Protein 4TPH (pdb70)

CATH classification: 1.20.1250.20

InterPro domains:
  IPR000109 Proton-dependent oligopeptide transporter family [PF00854] (80-451)
  IPR005279 Dipeptide/tripeptide permease [TIGR00924] (11-489)
  IPR005279 Dipeptide/tripeptide permease [cd17346] (11-486)
  IPR036259 MFS transporter superfamily [G3DSA:1.20.1250.20] (1-492)
  IPR036259 MFS transporter superfamily [SSF103473] (13-493)
  IPR050171 Major Facilitator Superfamily (MFS) Transporters [PTHR23517] (12-497)

Organism: Shewanella oneidensis (strain ATCC 700550 / JCM 31522 / CIP 106686 / LMG 19005 / NCIMB 14063 / MR-1) (NCBI:txid211586)

Secondary structure (DSSP, 8-state):
--HHHHHHHHHHHHHHHHHHHHHHHHHHHHHHHHTS---HHHHHHHHHHHHHHHHHTHHHHHHHHHHTS-HHHHHHHHHHHHHHHHHHHHS----HHHHHHHHHHHHHHHHHHHHHHHHHHHHHT--THHHHHHHHHHHHHHHHHHHHHHHHHHHHHHHHHTTSTTTHHHHHHHHHHHHHHHHHHHHHHIIIII-S--STTSS---HHHHHHHHHHHHHHHHHHHHHHHSHHHHHHHHHHHHHHHHHHHHH--HHHHHHHHHHHHHHHHHHHHHHHTTTHHHHHHHHHS--B--SSSS---B--GGGGGGHHHHHHHHHHHHHH---HHHHHHHHHHHHHHHHHHTSSSSS-SSS--SHHHHHHHHHHHHHHHHT----GGGTT--HHHHHHHHHHHHHHHHHHHHHT---TT---HHHHHHHHHHHHHHHHHHHHHHHHHHHHHHHHHHHH-/--HHHHHHHHHHHHHHHHHHHHHHHHHHHHHHHHTS---HHHHHHHHHHHHHHHHHTHHHHHHHHHHTS-HHHHHHHHHHHHHHHHHHHTS----HHHHHHHHHHHHHHHHHHHHHHHHHHHHHT--THHHHHHHHHHHHHHHHHHHHHHHHHHHHHHHHHSSSTTTHHHHHHHHHHHHHHHHHHHHHHIIIII-S--STTSS---HHHHHHHHHHHHHHHHHHHHHHH-HHHHHHHHHHHHHHHHHHHHH--HHHHHHHHHHHHHHHHHHHHHHHTTTHHHHHHHHHS--B--STT----B--GGGGGGHHHHHHHHHHHHHT---HHHHHHHHHHHHHHHHHHTTSSSS-SSS--SHHHHHHHHHHHHHHHHT----GGGTT--HHHHHHHHHHHHHHHHHHHHHT---TT---HHHHHHHHHHHHHHHHHHHHHHHHHHHHTHHHHHHH-

Radius of gyration: 33.27 Å; Cα contacts (8 Å, |Δi|>4): 1526; chains: 2; bounding box: 69×108×65 Å

Sequence (906 aa):
VSKTHSFMTVSLIELWERFGYYGMQALIVYFMVQRLGFDDSRANLVWSACAALIYVSPAIGGWVGDKILGTKRTMLLGAGILSVGYALMTVPTENTWFMFSALGVIVVGNGLFKPNAGNLVRKIYESKIDSAFTIYYMAVNVGSTFSMLLTPWIKDYVNAQYGNEFGWHAAFAVCCVGILVGLGNYALMHKSLANYGSEPDTRPVNKKSLAIVLALAALSVVASAIILEYEDVARVFVYAAGVAVLGIFFHLERAGLIAALILTVQTVFFFIFYQQMSTSLALFALRNVDWDFQVFGTHLWTWSPAQFQALNPIWIMVLSPVLAWIAAKFALGFAVVAIGFFIYGFAGQFAVNGKTSSWVMIWGYASYSLGELLVSGLGLAMIARMMGAYFVASGISQYLGGVVANFASVPQDLVDPLQTLPVYTNLFNKLGVAAVVCTIIALAVLPLMRRLTVSKTHSFMTVSLIELWERFGYYGMQALIVYFMVQRLGFDDSRANLVWSACAALIYVSPAIGGWVGDKILGTKRTMLLGAGILSVGYALMTVPTENTWFMFSALGVIVVGNGLFKPNAGNLVRKIYESKIDSAFTIYYMAVNVGSTFSMLLTPWIKDYVNAQYGNEFGWHAAFAVCCVGILVGLGNYALMHKSLANYGSEPDTRPVNKKSLAIVLALAALSVVASAIILEYEDVARVFVYAAGVAVLGIFFHLERAGLIAALILTVQTVFFFIFYQQMSTSLALFALRNVDWDFQVFGTHLWTWSPAQFQALNPIWIMVLSPVLAWIAAKFALGFAVVAIGFFIYGFAGQFAVNGKTSSWVMIWGYASYSLGELLVSGLGLAMIARMMGAYFVASGISQYLGGVVANFASVPQDLVDPLQTLPVYTNLFNKLGVAAVVCTIIALAVLPLMRRLT

Solvent-accessible surface area: 37429 Å² total

Structure (mmCIF, N/CA/C/O backbone):
data_4TPH
#
_entry.id   4TPH
#
_cell.length_a   80.650
_cell.length_b   107.680
_cell.length_c   204.210
_cell.angle_alpha   90.00
_cell.angle_beta   90.00
_cell.angle_gamma   90.00
#
_symmetry.space_group_name_H-M   'P 21 21 21'
#
loop_
_entity.id
_entity.type
_entity.pdbx_description
1 polymer 'Proton:oligopeptide symporter POT family'
2 non-polymer 'ZINC ION'
3 non-polymer DODECYL-BETA-D-MALTOSIDE
4 non-polymer ALANINE
5 non-polymer '3,5 DIBROMOTYROSINE'
#
loop_
_atom_site.group_PDB
_atom_site.id
_atom_site.type_symbol
_atom_site.label_atom_id
_atom_site.label_alt_id
_atom_site.label_comp_id
_atom_site.label_asym_id
_atom_site.label_entity_id
_atom_site.label_seq_id
_atom_site.pdbx_PDB_ins_code
_atom_site.Cartn_x
_atom_site.Cartn_y
_atom_site.Cartn_z
_atom_site.occupancy
_atom_site.B_iso_or_equiv
_atom_site.auth_seq_id
_atom_site.auth_comp_id
_atom_site.auth_asym_id
_atom_site.auth_atom_id
_atom_site.pdbx_PDB_model_num
ATOM 1 N N . VAL A 1 8 ? 2.350 -5.516 12.107 1.00 156.23 8 VAL A N 1
ATOM 2 C CA . VAL A 1 8 ? 3.421 -6.307 12.708 1.00 156.89 8 VAL A CA 1
ATOM 3 C C . VAL A 1 8 ? 3.390 -7.777 12.244 1.00 151.89 8 VAL A C 1
ATOM 4 O O . VAL A 1 8 ? 4.331 -8.256 11.606 1.00 156.63 8 VAL A O 1
ATOM 8 N N . SER A 1 9 ? 2.321 -8.484 12.609 1.00 144.81 9 SER A N 1
ATOM 9 C CA . SER A 1 9 ? 1.965 -9.791 12.059 1.00 141.01 9 SER A CA 1
ATOM 10 C C . SER A 1 9 ? 0.483 -9.974 12.307 1.00 141.44 9 SER A C 1
ATOM 11 O O . SER A 1 9 ? -0.105 -9.248 13.111 1.00 139.39 9 SER A O 1
ATOM 14 N N . LYS A 1 10 ? -0.118 -10.977 11.680 1.00 139.73 10 LYS A N 1
ATOM 15 C CA . LYS A 1 10 ? -1.527 -11.198 11.938 1.00 129.01 10 LYS A CA 1
ATOM 16 C C . LYS A 1 10 ? -1.625 -11.992 13.205 1.00 148.18 10 LYS A C 1
ATOM 17 O O . LYS A 1 10 ? -2.601 -11.883 13.936 1.00 152.79 10 LYS A O 1
ATOM 23 N N . THR A 1 11 ? -0.594 -12.756 13.523 1.00 146.07 11 THR A N 1
ATOM 24 C CA . THR A 1 11 ? -0.659 -13.454 14.794 1.00 139.08 11 THR A CA 1
ATOM 25 C C . THR A 1 11 ? -0.580 -12.433 15.942 1.00 136.16 11 THR A C 1
ATOM 26 O O . THR A 1 11 ? -1.181 -12.673 17.003 1.00 120.84 11 THR A O 1
ATOM 30 N N . HIS A 1 12 ? 0.109 -11.292 15.801 1.00 127.31 12 HIS A N 1
ATOM 31 C CA . HIS A 1 12 ? 0.106 -10.434 17.001 1.00 125.48 12 HIS A CA 1
ATOM 32 C C . HIS A 1 12 ? -1.215 -9.707 17.083 1.00 145.88 12 HIS A C 1
ATOM 33 O O . HIS A 1 12 ? -1.601 -9.354 18.174 1.00 142.99 12 HIS A O 1
ATOM 40 N N . SER A 1 13 ? -1.890 -9.455 15.963 1.00 120.74 13 SER A N 1
ATOM 41 C CA . SER A 1 13 ? -3.122 -8.723 16.119 1.00 116.79 13 SER A CA 1
ATOM 42 C C . SER A 1 13 ? -4.271 -9.614 16.531 1.00 122.58 13 SER A C 1
ATOM 43 O O . SER A 1 13 ? -5.132 -9.189 17.318 1.00 120.74 13 SER A O 1
ATOM 46 N N . PHE A 1 14 ? -4.218 -10.882 16.145 1.00 112.93 14 PHE A N 1
ATOM 47 C CA . PHE A 1 14 ? -5.035 -11.885 16.811 1.00 109.28 14 PHE A CA 1
ATOM 48 C C . PHE A 1 14 ? -4.674 -11.972 18.281 1.00 119.62 14 PHE A C 1
ATOM 49 O O . PHE A 1 14 ? -5.527 -12.231 19.145 1.00 104.29 14 PHE A O 1
ATOM 57 N N . MET A 1 15 ? -3.400 -11.746 18.568 1.00 124.14 15 MET A N 1
ATOM 58 C CA . MET A 1 15 ? -2.964 -11.773 19.947 1.00 125.90 15 MET A CA 1
ATOM 59 C C . MET A 1 15 ? -3.601 -10.623 20.730 1.00 108.11 15 MET A C 1
ATOM 60 O O . MET A 1 15 ? -4.211 -10.869 21.760 1.00 105.18 15 MET A O 1
ATOM 65 N N . THR A 1 16 ? -3.489 -9.385 20.262 1.00 109.34 16 THR A N 1
ATOM 66 C CA . THR A 1 16 ? -4.056 -8.283 21.028 1.00 106.97 16 THR A CA 1
ATOM 67 C C . THR A 1 16 ? -5.568 -8.393 21.159 1.00 107.00 16 THR A C 1
ATOM 68 O O . THR A 1 16 ? -6.101 -8.210 22.263 1.00 99.63 16 THR A O 1
ATOM 72 N N . VAL A 1 17 ? -6.257 -8.760 20.078 1.00 106.48 17 VAL A N 1
ATOM 73 C CA . VAL A 1 17 ? -7.711 -8.823 20.181 1.00 97.67 17 VAL A CA 1
ATOM 74 C C . VAL A 1 17 ? -8.100 -9.949 21.147 1.00 104.28 17 VAL A C 1
ATOM 75 O O . VAL A 1 17 ? -9.070 -9.801 21.891 1.00 100.83 17 VAL A O 1
ATOM 79 N N . SER A 1 18 ? -7.319 -11.035 21.183 1.00 107.10 18 SER A N 1
ATOM 80 C CA . SER A 1 18 ? -7.565 -12.128 22.134 1.00 107.73 18 SER A CA 1
ATOM 81 C C . SER A 1 18 ? -7.219 -11.755 23.576 1.00 110.85 18 SER A C 1
ATOM 82 O O . SER A 1 18 ? -7.812 -12.281 24.505 1.00 110.87 18 SER A O 1
ATOM 85 N N . LEU A 1 19 ? -6.266 -10.849 23.760 1.00 96.86 19 LEU A N 1
ATOM 86 C CA . LEU A 1 19 ? -5.830 -10.438 25.092 1.00 96.90 19 LEU A CA 1
ATOM 87 C C . LEU A 1 19 ? -6.859 -9.523 25.751 1.00 100.88 19 LEU A C 1
ATOM 88 O O . LEU A 1 19 ? -7.276 -9.730 26.915 1.00 98.62 19 LEU A O 1
ATOM 93 N N . ILE A 1 20 ? -7.242 -8.495 24.993 1.00 101.34 20 ILE A N 1
ATOM 94 C CA . ILE A 1 20 ? -8.259 -7.532 25.412 1.00 100.75 20 ILE A CA 1
ATOM 95 C C . ILE A 1 20 ? -9.616 -8.251 25.577 1.00 96.52 20 ILE A C 1
ATOM 96 O O . ILE A 1 20 ? -10.428 -7.926 26.471 1.00 91.12 20 ILE A O 1
ATOM 101 N N . GLU A 1 21 ? -9.838 -9.242 24.718 1.00 87.12 21 GLU A N 1
ATOM 102 C CA . GLU A 1 21 ? -10.945 -10.179 24.880 1.00 98.93 21 GLU A CA 1
ATOM 103 C C . GLU A 1 21 ? -10.923 -10.908 26.248 1.00 100.29 21 GLU A C 1
ATOM 104 O O . GLU A 1 21 ? -11.863 -10.796 27.062 1.00 103.17 21 GLU A O 1
ATOM 110 N N . LEU A 1 22 ? -9.828 -11.631 26.485 1.00 85.04 22 LEU A N 1
ATOM 111 C CA . LEU A 1 22 ? -9.617 -12.420 27.696 1.00 84.54 22 LEU A CA 1
ATOM 112 C C . LEU A 1 22 ? -9.924 -11.610 28.949 1.00 88.79 22 LEU A C 1
ATOM 113 O O . LEU A 1 22 ? -10.583 -12.102 29.886 1.00 88.06 22 LEU A O 1
ATOM 118 N N . TRP A 1 23 ? -9.434 -10.371 28.976 1.00 88.43 23 TRP A N 1
ATOM 119 C CA . TRP A 1 23 ? -9.661 -9.549 30.161 1.00 86.58 23 TRP A CA 1
ATOM 120 C C . TRP A 1 23 ? -11.084 -9.004 30.271 1.00 81.25 23 TRP A C 1
ATOM 121 O O . TRP A 1 23 ? -11.645 -8.924 31.398 1.00 80.64 23 TRP A O 1
ATOM 132 N N . GLU A 1 24 ? -11.685 -8.661 29.129 1.00 79.78 24 GLU A N 1
ATOM 133 C CA . GLU A 1 24 ? -13.098 -8.281 29.174 1.00 88.71 24 GLU A CA 1
ATOM 134 C C . GLU A 1 24 ? -13.944 -9.396 29.812 1.00 86.93 24 GLU A C 1
ATOM 135 O O . GLU A 1 24 ? -14.725 -9.159 30.772 1.00 85.27 24 GLU A O 1
ATOM 141 N N . ARG A 1 25 ? -13.756 -10.606 29.283 1.00 74.79 25 ARG A N 1
ATOM 142 C CA . ARG A 1 25 ? -14.480 -11.782 29.742 1.00 82.70 25 ARG A CA 1
ATOM 143 C C . ARG A 1 25 ? -14.162 -12.122 31.200 1.00 82.95 25 ARG A C 1
ATOM 144 O O . ARG A 1 25 ? -14.994 -12.710 31.914 1.00 88.71 25 ARG A O 1
ATOM 152 N N . PHE A 1 26 ? -12.944 -11.784 31.616 1.00 82.78 26 PHE A N 1
ATOM 153 C CA . PHE A 1 26 ? -12.538 -11.884 33.015 1.00 84.74 26 PHE A CA 1
ATOM 154 C C . PHE A 1 26 ? -13.529 -11.099 33.876 1.00 73.50 26 PHE A C 1
ATOM 155 O O . PHE A 1 26 ? -14.310 -11.686 34.672 1.00 71.73 26 PHE A O 1
ATOM 163 N N . GLY A 1 27 ? -13.574 -9.790 33.633 1.00 76.66 27 GLY A N 1
ATOM 164 C CA . GLY A 1 27 ? -14.494 -8.935 34.374 1.00 81.55 27 GLY A CA 1
ATOM 165 C C . GLY A 1 27 ? -15.918 -9.475 34.341 1.00 86.21 27 GLY A C 1
ATOM 166 O O . GLY A 1 27 ? -16.605 -9.599 35.392 1.00 93.13 27 GLY A O 1
ATOM 167 N N . TYR A 1 28 ? -16.358 -9.842 33.135 1.00 85.47 28 TYR A N 1
ATOM 168 C CA . TYR A 1 28 ? -17.735 -10.287 32.976 1.00 83.26 28 TYR A CA 1
ATOM 169 C C . TYR A 1 28 ? -18.085 -11.492 33.847 1.00 84.06 28 TYR A C 1
ATOM 170 O O . TYR A 1 28 ? -19.006 -11.405 34.664 1.00 89.83 28 TYR A O 1
ATOM 179 N N . TYR A 1 29 ? -17.370 -12.606 33.692 1.00 66.24 29 TYR A N 1
ATOM 180 C CA . TYR A 1 29 ? -17.804 -13.807 34.390 1.00 65.26 29 TYR A CA 1
ATOM 181 C C . TYR A 1 29 ? -17.591 -13.755 35.907 1.00 65.52 29 TYR A C 1
ATOM 182 O O . TYR A 1 29 ? -18.439 -14.309 36.680 1.00 73.50 29 TYR A O 1
ATOM 191 N N . GLY A 1 30 ? -16.543 -13.057 36.353 1.00 67.37 30 GLY A N 1
ATOM 192 C CA . GLY A 1 30 ? -16.444 -12.818 37.793 1.00 80.38 30 GLY A CA 1
ATOM 193 C C . GLY A 1 30 ? -17.751 -12.197 38.294 1.00 74.79 30 GLY A C 1
ATOM 194 O O . GLY A 1 30 ? -18.407 -12.666 39.313 1.00 70.97 30 GLY A O 1
ATOM 195 N N . MET A 1 31 ? -18.185 -11.191 37.516 1.00 72.81 31 MET A N 1
ATOM 196 C CA . MET A 1 31 ? -19.455 -10.539 37.816 1.00 67.77 31 MET A CA 1
ATOM 197 C C . MET A 1 31 ? -20.659 -11.530 37.771 1.00 81.75 31 MET A C 1
ATOM 198 O O . MET A 1 31 ? -21.498 -11.515 38.673 1.00 83.47 31 MET A O 1
ATOM 203 N N . GLN A 1 32 ? -20.767 -12.357 36.732 1.00 77.91 32 GLN A N 1
ATOM 204 C CA . GLN A 1 32 ? -21.953 -13.180 36.601 1.00 73.54 32 GLN A CA 1
ATOM 205 C C . GLN A 1 32 ? -22.169 -14.132 37.800 1.00 87.28 32 GLN A C 1
ATOM 206 O O . GLN A 1 32 ? -23.272 -14.112 38.494 1.00 99.89 32 GLN A O 1
ATOM 212 N N . ALA A 1 33 ? -21.110 -14.873 38.141 1.00 83.84 33 ALA A N 1
ATOM 213 C CA . ALA A 1 33 ? -21.266 -15.846 39.238 1.00 83.63 33 ALA A CA 1
ATOM 214 C C . ALA A 1 33 ? -21.769 -15.091 40.501 1.00 98.00 33 ALA A C 1
ATOM 215 O O . ALA A 1 33 ? -22.833 -15.425 41.237 1.00 96.21 33 ALA A O 1
ATOM 217 N N . LEU A 1 34 ? -21.063 -13.977 40.694 1.00 96.22 34 LEU A N 1
ATOM 218 C CA . LEU A 1 34 ? -21.356 -13.285 41.902 1.00 83.67 34 LEU A CA 1
ATOM 219 C C . LEU A 1 34 ? -22.764 -12.664 41.830 1.00 73.52 34 LEU A C 1
ATOM 220 O O . LEU A 1 34 ? -23.412 -12.603 42.867 1.00 66.49 34 LEU A O 1
ATOM 225 N N . ILE A 1 35 ? -23.286 -12.367 40.623 1.00 76.19 35 ILE A N 1
ATOM 226 C CA . ILE A 1 35 ? -24.545 -11.584 40.465 1.00 77.29 35 ILE A CA 1
ATOM 227 C C . ILE A 1 35 ? -25.737 -12.318 40.994 1.00 75.50 35 ILE A C 1
ATOM 228 O O . ILE A 1 35 ? -26.589 -11.691 41.672 1.00 78.56 35 ILE A O 1
ATOM 233 N N . VAL A 1 36 ? -25.881 -13.603 40.666 1.00 74.99 36 VAL A N 1
ATOM 234 C CA . VAL A 1 36 ? -27.077 -14.165 41.329 1.00 74.05 36 VAL A CA 1
ATOM 235 C C . VAL A 1 36 ? -26.841 -14.275 42.854 1.00 73.56 36 VAL A C 1
ATOM 236 O O . VAL A 1 36 ? -27.747 -13.889 43.658 1.00 68.87 36 VAL A O 1
ATOM 240 N N . TYR A 1 37 ? -25.649 -14.750 43.273 1.00 72.95 37 TYR A N 1
ATOM 241 C CA . TYR A 1 37 ? -25.519 -14.858 44.747 1.00 63.84 37 TYR A CA 1
ATOM 242 C C . TYR A 1 37 ? -25.714 -13.522 45.473 1.00 64.84 37 TYR A C 1
ATOM 243 O O . TYR A 1 37 ? -26.032 -13.491 46.652 1.00 73.15 37 TYR A O 1
ATOM 252 N N . PHE A 1 38 ? -25.489 -12.425 44.766 1.00 65.40 38 PHE A N 1
ATOM 253 C CA . PHE A 1 38 ? -25.657 -11.072 45.296 1.00 67.27 38 PHE A CA 1
ATOM 254 C C . PHE A 1 38 ? -27.112 -10.724 45.430 1.00 64.59 38 PHE A C 1
ATOM 255 O O . PHE A 1 38 ? -27.562 -10.301 46.503 1.00 65.16 38 PHE A O 1
ATOM 263 N N . MET A 1 39 ? -27.856 -10.918 44.334 1.00 64.31 39 MET A N 1
ATOM 264 C CA . MET A 1 39 ? -29.272 -10.568 44.375 1.00 65.71 39 MET A CA 1
ATOM 265 C C . MET A 1 39 ? -29.927 -11.324 45.523 1.00 74.43 39 MET A C 1
ATOM 266 O O . MET A 1 39 ? -30.775 -10.781 46.216 1.00 75.62 39 MET A O 1
ATOM 271 N N . VAL A 1 40 ? -29.459 -12.538 45.795 1.00 83.80 40 VAL A N 1
ATOM 272 C CA . VAL A 1 40 ? -30.061 -13.338 46.880 1.00 91.21 40 VAL A CA 1
ATOM 273 C C . VAL A 1 40 ? -29.512 -13.097 48.318 1.00 62.97 40 VAL A C 1
ATOM 274 O O . VAL A 1 40 ? -30.294 -13.079 49.279 1.00 61.38 40 VAL A O 1
ATOM 278 N N . GLN A 1 41 ? -28.193 -12.979 48.478 1.00 61.32 41 GLN A N 1
ATOM 279 C CA . GLN A 1 41 ? -27.588 -12.895 49.812 1.00 63.26 41 GLN A CA 1
ATOM 280 C C . GLN A 1 41 ? -27.366 -11.451 50.386 1.00 77.56 41 GLN A C 1
ATOM 281 O O . GLN A 1 41 ? -27.497 -11.222 51.592 1.00 88.83 41 GLN A O 1
ATOM 287 N N . ARG A 1 42 ? -27.007 -10.494 49.540 1.00 67.42 42 ARG A N 1
ATOM 288 C CA . ARG A 1 42 ? -26.694 -9.138 50.005 1.00 74.23 42 ARG A CA 1
ATOM 289 C C . ARG A 1 42 ? -27.829 -8.134 49.741 1.00 84.71 42 ARG A C 1
ATOM 290 O O . ARG A 1 42 ? -28.108 -7.241 50.566 1.00 90.78 42 ARG A O 1
ATOM 298 N N . LEU A 1 43 ? -28.399 -8.222 48.539 1.00 90.93 43 LEU A N 1
ATOM 299 C CA . LEU A 1 43 ? -29.723 -7.678 48.242 1.00 87.62 43 LEU A CA 1
ATOM 300 C C . LEU A 1 43 ? -30.686 -8.672 48.860 1.00 81.72 43 LEU A C 1
ATOM 301 O O . LEU A 1 43 ? -30.283 -9.823 49.103 1.00 93.58 43 LEU A O 1
ATOM 306 N N . GLY A 1 44 ? -31.950 -8.312 49.075 1.00 62.55 44 GLY A N 1
ATOM 307 C CA . GLY A 1 44 ? -32.819 -9.278 49.744 1.00 83.34 44 GLY A CA 1
ATOM 308 C C . GLY A 1 44 ? -33.660 -10.242 48.896 1.00 82.26 44 GLY A C 1
ATOM 309 O O . GLY A 1 44 ? -34.415 -11.056 49.427 1.00 61.95 44 GLY A O 1
ATOM 310 N N . PHE A 1 45 ? -33.460 -10.199 47.582 1.00 90.52 45 PHE A N 1
ATOM 311 C CA . PHE A 1 45 ? -34.329 -10.869 46.618 1.00 94.08 45 PHE A CA 1
ATOM 312 C C . PHE A 1 45 ? -34.520 -12.359 46.927 1.00 93.32 45 PHE A C 1
ATOM 313 O O . PHE A 1 45 ? -33.542 -13.064 47.214 1.00 98.65 45 PHE A O 1
ATOM 321 N N . ASP A 1 46 ? -35.768 -12.834 46.840 1.00 87.51 46 ASP A N 1
ATOM 322 C CA . ASP A 1 46 ? -36.032 -14.273 46.798 1.00 88.49 46 ASP A CA 1
ATOM 323 C C . ASP A 1 46 ? -35.517 -14.834 45.461 1.00 90.60 46 ASP A C 1
ATOM 324 O O . ASP A 1 46 ? -35.241 -14.078 44.512 1.00 89.38 46 ASP A O 1
ATOM 329 N N . ASP A 1 47 ? -35.369 -16.151 45.369 1.00 92.16 47 ASP A N 1
ATOM 330 C CA . ASP A 1 47 ? -34.682 -16.679 44.196 1.00 95.90 47 ASP A CA 1
ATOM 331 C C . ASP A 1 47 ? -35.528 -16.698 42.925 1.00 91.66 47 ASP A C 1
ATOM 332 O O . ASP A 1 47 ? -34.968 -16.859 41.842 1.00 98.69 47 ASP A O 1
ATOM 337 N N . SER A 1 48 ? -36.846 -16.535 43.005 1.00 79.76 48 SER A N 1
ATOM 338 C CA . SER A 1 48 ? -37.569 -16.612 41.742 1.00 72.04 48 SER A CA 1
ATOM 339 C C . SER A 1 48 ? -37.515 -15.234 41.051 1.00 70.87 48 SER A C 1
ATOM 340 O O . SER A 1 48 ? -37.483 -15.144 39.805 1.00 76.28 48 SER A O 1
ATOM 343 N N . ARG A 1 49 ? -37.376 -14.174 41.847 1.00 69.00 49 ARG A N 1
ATOM 344 C CA . ARG A 1 49 ? -36.976 -12.888 41.281 1.00 69.71 49 ARG A CA 1
ATOM 345 C C . ARG A 1 49 ? -35.510 -12.894 40.826 1.00 65.90 49 ARG A C 1
ATOM 346 O O . ARG A 1 49 ? -35.209 -12.411 39.747 1.00 70.48 49 ARG A O 1
ATOM 354 N N . ALA A 1 50 ? -34.600 -13.399 41.655 1.00 60.93 50 ALA A N 1
ATOM 355 C CA . ALA A 1 50 ? -33.187 -13.474 41.272 1.00 60.31 50 ALA A CA 1
ATOM 356 C C . ALA A 1 50 ? -32.999 -14.181 39.921 1.00 69.53 50 ALA A C 1
ATOM 357 O O . ALA A 1 50 ? -32.277 -13.694 39.037 1.00 76.07 50 ALA A O 1
ATOM 359 N N . ASN A 1 51 ? -33.643 -15.342 39.788 1.00 74.86 51 ASN A N 1
ATOM 360 C CA . ASN A 1 51 ? -33.706 -16.074 38.524 1.00 75.16 51 ASN A CA 1
ATOM 361 C C . ASN A 1 51 ? -34.281 -15.237 37.374 1.00 69.09 51 ASN A C 1
ATOM 362 O O . ASN A 1 51 ? -33.679 -15.130 36.298 1.00 75.68 51 ASN A O 1
ATOM 367 N N . LEU A 1 52 ? -35.455 -14.657 37.585 1.00 60.15 52 LEU A N 1
ATOM 368 C CA . LEU A 1 52 ? -36.060 -13.948 36.478 1.00 64.69 52 LEU A CA 1
ATOM 369 C C . LEU A 1 52 ? -35.246 -12.729 36.019 1.00 73.55 52 LEU A C 1
ATOM 370 O O . LEU A 1 52 ? -35.057 -12.496 34.819 1.00 77.72 52 LEU A O 1
ATOM 375 N N . VAL A 1 53 ? -34.763 -11.970 36.994 1.00 70.40 53 VAL A N 1
ATOM 376 C CA . VAL A 1 53 ? -34.041 -10.730 36.757 1.00 68.14 53 VAL A CA 1
ATOM 377 C C . VAL A 1 53 ? -32.671 -10.996 36.125 1.00 72.11 53 VAL A C 1
ATOM 378 O O . VAL A 1 53 ? -32.275 -10.331 35.145 1.00 76.35 53 VAL A O 1
ATOM 382 N N . TRP A 1 54 ? -31.935 -11.957 36.679 1.00 70.83 54 TRP A N 1
ATOM 383 C CA . TRP A 1 54 ? -30.691 -12.328 36.030 1.00 67.31 54 TRP A CA 1
ATOM 384 C C . TRP A 1 54 ? -30.925 -12.879 34.624 1.00 71.08 54 TRP A C 1
ATOM 385 O O . TRP A 1 54 ? -30.139 -12.580 33.733 1.00 75.73 54 TRP A O 1
ATOM 396 N N . SER A 1 55 ? -31.986 -13.670 34.419 1.00 75.47 55 SER A N 1
ATOM 397 C CA . SER A 1 55 ? -32.237 -14.289 33.098 1.00 84.02 55 SER A CA 1
ATOM 398 C C . SER A 1 55 ? -32.712 -13.284 32.053 1.00 93.71 55 SER A C 1
ATOM 399 O O . SER A 1 55 ? -32.444 -13.444 30.839 1.00 97.44 55 SER A O 1
ATOM 402 N N . ALA A 1 56 ? -33.445 -12.275 32.527 1.00 89.47 56 ALA A N 1
ATOM 403 C CA . ALA A 1 56 ? -33.900 -11.205 31.663 1.00 78.29 56 ALA A CA 1
ATOM 404 C C . ALA A 1 56 ? -32.658 -10.443 31.237 1.00 77.86 56 ALA A C 1
ATOM 405 O O . ALA A 1 56 ? -32.406 -10.277 30.028 1.00 89.02 56 ALA A O 1
ATOM 407 N N . CYS A 1 57 ? -31.819 -10.090 32.213 1.00 69.07 57 CYS A N 1
ATOM 408 C CA . CYS A 1 57 ? -30.551 -9.459 31.862 1.00 69.11 57 CYS A CA 1
ATOM 409 C C . CYS A 1 57 ? -29.724 -10.318 30.911 1.00 71.97 57 CYS A C 1
ATOM 410 O O . CYS A 1 57 ? -29.079 -9.792 29.999 1.00 79.46 57 CYS A O 1
ATOM 413 N N . ALA A 1 58 ? -29.815 -11.633 31.075 1.00 55.64 58 ALA A N 1
ATOM 414 C CA . ALA A 1 58 ? -29.071 -12.554 30.241 1.00 81.67 58 ALA A CA 1
ATOM 415 C C . ALA A 1 58 ? -29.514 -12.430 28.776 1.00 82.77 58 ALA A C 1
ATOM 416 O O . ALA A 1 58 ? -28.692 -12.139 27.879 1.00 84.82 58 ALA A O 1
ATOM 418 N N . ALA A 1 59 ? -30.815 -12.617 28.545 1.00 75.80 59 ALA A N 1
ATOM 419 C CA . ALA A 1 59 ? -31.372 -12.503 27.199 1.00 70.10 59 ALA A CA 1
ATOM 420 C C . ALA A 1 59 ? -31.010 -11.170 26.575 1.00 86.52 59 ALA A C 1
ATOM 421 O O . ALA A 1 59 ? -30.617 -11.131 25.390 1.00 106.91 59 ALA A O 1
ATOM 423 N N . LEU A 1 60 ? -31.126 -10.085 27.358 1.00 85.78 60 LEU A N 1
ATOM 424 C CA . LEU A 1 60 ? -30.751 -8.751 26.863 1.00 59.16 60 LEU A CA 1
ATOM 425 C C . LEU A 1 60 ? -29.313 -8.735 26.368 1.00 87.92 60 LEU A C 1
ATOM 426 O O . LEU A 1 60 ? -29.033 -8.286 25.239 1.00 61.18 60 LEU A O 1
ATOM 431 N N . ILE A 1 61 ? -28.427 -9.285 27.206 1.00 84.17 61 ILE A N 1
ATOM 432 C CA . ILE A 1 61 ? -26.988 -9.352 26.938 1.00 77.63 61 ILE A CA 1
ATOM 433 C C . ILE A 1 61 ? -26.708 -10.116 25.650 1.00 74.60 61 ILE A C 1
ATOM 434 O O . ILE A 1 61 ? -25.879 -9.709 24.833 1.00 70.83 61 ILE A O 1
ATOM 439 N N . TYR A 1 62 ? -27.417 -11.218 25.471 1.00 60.52 62 TYR A N 1
ATOM 440 C CA . TYR A 1 62 ? -27.119 -12.097 24.373 1.00 71.05 62 TYR A CA 1
ATOM 441 C C . TYR A 1 62 ? -27.614 -11.505 23.063 1.00 77.13 62 TYR A C 1
ATOM 442 O O . TYR A 1 62 ? -27.009 -11.752 22.010 1.00 82.60 62 TYR A O 1
ATOM 451 N N . VAL A 1 63 ? -28.698 -10.725 23.101 1.00 82.38 63 VAL A N 1
ATOM 452 C CA . VAL A 1 63 ? -29.207 -10.136 21.839 1.00 89.35 63 VAL A CA 1
ATOM 453 C C . VAL A 1 63 ? -28.743 -8.686 21.583 1.00 90.27 63 VAL A C 1
ATOM 454 O O . VAL A 1 63 ? -29.036 -8.101 20.536 1.00 93.02 63 VAL A O 1
ATOM 458 N N . SER A 1 64 ? -27.996 -8.137 22.534 1.00 84.46 64 SER A N 1
ATOM 459 C CA . SER A 1 64 ? -27.341 -6.832 22.402 1.00 80.58 64 SER A CA 1
ATOM 460 C C . SER A 1 64 ? -26.296 -6.701 21.245 1.00 79.14 64 SER A C 1
ATOM 461 O O . SER A 1 64 ? -26.199 -5.638 20.555 1.00 77.09 64 SER A O 1
ATOM 464 N N . PRO A 1 65 ? -25.474 -7.755 21.039 1.00 81.97 65 PRO A N 1
ATOM 465 C CA . PRO A 1 65 ? -24.410 -7.615 20.045 1.00 85.01 65 PRO A CA 1
ATOM 466 C C . PRO A 1 65 ? -24.939 -7.453 18.624 1.00 91.23 65 PRO A C 1
ATOM 467 O O . PRO A 1 65 ? -24.130 -7.264 17.712 1.00 95.75 65 PRO A O 1
ATOM 471 N N . ALA A 1 66 ? -26.255 -7.577 18.434 1.00 87.12 66 ALA A N 1
ATOM 472 C CA . ALA A 1 66 ? -26.875 -7.304 17.136 1.00 84.85 66 ALA A CA 1
ATOM 473 C C . ALA A 1 66 ? -26.628 -5.850 16.726 1.00 88.54 66 ALA A C 1
ATOM 474 O O . ALA A 1 66 ? -25.918 -5.535 15.714 1.00 94.47 66 ALA A O 1
ATOM 476 N N . ILE A 1 67 ? -27.182 -4.969 17.557 1.00 87.94 67 ILE A N 1
ATOM 477 C CA . ILE A 1 67 ? -27.079 -3.546 17.303 1.00 90.17 67 ILE A CA 1
ATOM 478 C C . ILE A 1 67 ? -25.599 -3.200 17.379 1.00 87.89 67 ILE A C 1
ATOM 479 O O . ILE A 1 67 ? -25.082 -2.512 16.511 1.00 78.03 67 ILE A O 1
ATOM 484 N N . GLY A 1 68 ? -24.909 -3.705 18.407 1.00 86.35 68 GLY A N 1
ATOM 485 C CA . GLY A 1 68 ? -23.522 -3.293 18.572 1.00 86.23 68 GLY A CA 1
ATOM 486 C C . GLY A 1 68 ? -22.614 -3.669 17.409 1.00 93.37 68 GLY A C 1
ATOM 487 O O . GLY A 1 68 ? -21.780 -2.862 16.959 1.00 103.03 68 GLY A O 1
ATOM 488 N N . GLY A 1 69 ? -22.823 -4.863 16.866 1.00 77.73 69 GLY A N 1
ATOM 489 C CA . GLY A 1 69 ? -22.042 -5.321 15.732 1.00 80.16 69 GLY A CA 1
ATOM 490 C C . GLY A 1 69 ? -22.276 -4.418 14.535 1.00 113.62 69 GLY A C 1
ATOM 491 O O . GLY A 1 69 ? -21.316 -3.996 13.860 1.00 85.14 69 GLY A O 1
ATOM 492 N N . TRP A 1 70 ? -23.544 -4.087 14.277 1.00 110.20 70 TRP A N 1
ATOM 493 C CA . TRP A 1 70 ? -23.829 -3.189 13.140 1.00 108.43 70 TRP A CA 1
ATOM 494 C C . TRP A 1 70 ? -23.347 -1.753 13.331 1.00 85.73 70 TRP A C 1
ATOM 495 O O . TRP A 1 70 ? -22.997 -1.088 12.370 1.00 88.47 70 TRP A O 1
ATOM 506 N N . VAL A 1 71 ? -23.375 -1.265 14.566 1.00 112.31 71 VAL A N 1
ATOM 507 C CA . VAL A 1 71 ? -22.903 0.083 14.879 1.00 107.74 71 VAL A CA 1
ATOM 508 C C . VAL A 1 71 ? -21.429 0.167 14.566 1.00 103.49 71 VAL A C 1
ATOM 509 O O . VAL A 1 71 ? -20.947 1.173 14.040 1.00 89.07 71 VAL A O 1
ATOM 513 N N . GLY A 1 72 ? -20.718 -0.913 14.884 1.00 97.71 72 GLY A N 1
ATOM 514 C CA . GLY A 1 72 ? -19.296 -0.925 14.635 1.00 102.84 72 GLY A CA 1
ATOM 515 C C . GLY A 1 72 ? -19.023 -1.024 13.145 1.00 114.27 72 GLY A C 1
ATOM 516 O O . GLY A 1 72 ? -18.187 -0.280 12.606 1.00 94.09 72 GLY A O 1
ATOM 517 N N . ASP A 1 73 ? -19.766 -1.897 12.463 1.00 120.00 73 ASP A N 1
ATOM 518 C CA . ASP A 1 73 ? -19.519 -2.127 11.039 1.00 94.22 73 ASP A CA 1
ATOM 519 C C . ASP A 1 73 ? -19.870 -0.889 10.217 1.00 101.79 73 ASP A C 1
ATOM 520 O O . ASP A 1 73 ? -19.079 -0.451 9.387 1.00 104.77 73 ASP A O 1
ATOM 525 N N . LYS A 1 74 ? -21.021 -0.284 10.495 1.00 102.10 74 LYS A N 1
ATOM 526 C CA . LYS A 1 74 ? -21.575 0.717 9.588 1.00 107.47 74 LYS A CA 1
ATOM 527 C C . LYS A 1 74 ? -21.761 2.154 10.110 1.00 113.05 74 LYS A C 1
ATOM 528 O O . LYS A 1 74 ? -22.198 3.010 9.350 1.00 120.00 74 LYS A O 1
ATOM 534 N N . ILE A 1 75 ? -21.443 2.450 11.367 1.00 111.80 75 ILE A N 1
ATOM 535 C CA . ILE A 1 75 ? -21.637 3.828 11.830 1.00 95.26 75 ILE A CA 1
ATOM 536 C C . ILE A 1 75 ? -20.381 4.434 12.490 1.00 113.81 75 ILE A C 1
ATOM 537 O O . ILE A 1 75 ? -19.776 5.337 11.913 1.00 118.42 75 ILE A O 1
ATOM 542 N N . LEU A 1 76 ? -19.954 3.924 13.645 1.00 111.20 76 LEU A N 1
ATOM 543 C CA . LEU A 1 76 ? -18.635 4.270 14.194 1.00 94.52 76 LEU A CA 1
ATOM 544 C C . LEU A 1 76 ? -17.596 3.284 13.620 1.00 139.99 76 LEU A C 1
ATOM 545 O O . LEU A 1 76 ? -17.877 2.626 12.623 1.00 151.98 76 LEU A O 1
ATOM 550 N N . GLY A 1 77 ? -16.381 3.220 14.148 1.00 128.12 77 GLY A N 1
ATOM 551 C CA . GLY A 1 77 ? -15.425 2.223 13.655 1.00 124.90 77 GLY A CA 1
ATOM 552 C C . GLY A 1 77 ? -15.620 0.859 14.304 1.00 122.57 77 GLY A C 1
ATOM 553 O O . GLY A 1 77 ? -16.254 0.792 15.359 1.00 122.45 77 GLY A O 1
ATOM 554 N N . THR A 1 78 ? -15.097 -0.226 13.726 1.00 96.78 78 THR A N 1
ATOM 555 C CA . THR A 1 78 ? -15.187 -1.512 14.446 1.00 117.19 78 THR A CA 1
ATOM 556 C C . THR A 1 78 ? -14.241 -1.456 15.654 1.00 110.40 78 THR A C 1
ATOM 557 O O . THR A 1 78 ? -14.629 -1.827 16.773 1.00 103.30 78 THR A O 1
ATOM 561 N N . LYS A 1 79 ? -13.026 -0.955 15.441 1.00 112.35 79 LYS A N 1
ATOM 562 C CA . LYS A 1 79 ? -12.101 -0.730 16.547 1.00 97.08 79 LYS A CA 1
ATOM 563 C C . LYS A 1 79 ? -12.628 0.254 17.590 1.00 125.15 79 LYS A C 1
ATOM 564 O O . LYS A 1 79 ? -12.635 -0.043 18.785 1.00 124.47 79 LYS A O 1
ATOM 570 N N . ARG A 1 80 ? -13.086 1.421 17.159 1.00 125.12 80 ARG A N 1
ATOM 571 C CA . ARG A 1 80 ? -13.513 2.376 18.158 1.00 94.27 80 ARG A CA 1
ATOM 572 C C . ARG A 1 80 ? -14.807 1.934 18.813 1.00 90.52 80 ARG A C 1
ATOM 573 O O . ARG A 1 80 ? -14.991 2.214 19.985 1.00 112.69 80 ARG A O 1
ATOM 581 N N . THR A 1 81 ? -15.697 1.236 18.111 1.00 89.43 81 THR A N 1
ATOM 582 C CA . THR A 1 81 ? -16.876 0.712 18.815 1.00 86.54 81 THR A CA 1
ATOM 583 C C . THR A 1 81 ? -16.477 -0.344 19.861 1.00 84.32 81 THR A C 1
ATOM 584 O O . THR A 1 81 ? -16.966 -0.283 20.985 1.00 82.44 81 THR A O 1
ATOM 588 N N . MET A 1 82 ? -15.620 -1.306 19.507 1.00 85.50 82 MET A N 1
ATOM 589 C CA . MET A 1 82 ? -15.111 -2.255 20.512 1.00 84.35 82 MET A CA 1
ATOM 590 C C . MET A 1 82 ? -14.504 -1.555 21.741 1.00 84.37 82 MET A C 1
ATOM 591 O O . MET A 1 82 ? -14.760 -1.938 22.894 1.00 103.91 82 MET A O 1
ATOM 596 N N . LEU A 1 83 ? -13.710 -0.524 21.490 1.00 86.92 83 LEU A N 1
ATOM 597 C CA . LEU A 1 83 ? -13.106 0.265 22.559 1.00 87.45 83 LEU A CA 1
ATOM 598 C C . LEU A 1 83 ? -14.117 0.965 23.446 1.00 94.84 83 LEU A C 1
ATOM 599 O O . LEU A 1 83 ? -14.021 0.962 24.677 1.00 92.48 83 LEU A O 1
ATOM 604 N N . LEU A 1 84 ? -15.057 1.617 22.784 1.00 96.69 84 LEU A N 1
ATOM 605 C CA . LEU A 1 84 ? -16.130 2.325 23.439 1.00 82.79 84 LEU A CA 1
ATOM 606 C C . LEU A 1 84 ? -16.926 1.365 24.319 1.00 80.06 84 LEU A C 1
ATOM 607 O O . LEU A 1 84 ? -17.227 1.688 25.465 1.00 78.50 84 LEU A O 1
ATOM 612 N N . GLY A 1 85 ? -17.181 0.161 23.802 1.00 78.86 85 GLY A N 1
ATOM 613 C CA . GLY A 1 85 ? -17.796 -0.923 24.553 1.00 76.33 85 GLY A CA 1
ATOM 614 C C . GLY A 1 85 ? -17.002 -1.190 25.814 1.00 90.25 85 GLY A C 1
ATOM 615 O O . GLY A 1 85 ? -17.577 -1.361 26.909 1.00 91.83 85 GLY A O 1
ATOM 616 N N . ALA A 1 86 ? -15.677 -1.236 25.648 1.00 94.43 86 ALA A N 1
ATOM 617 C CA . ALA A 1 86 ? -14.759 -1.432 26.776 1.00 97.05 86 ALA A CA 1
ATOM 618 C C . ALA A 1 86 ? -14.869 -0.345 27.855 1.00 98.19 86 ALA A C 1
ATOM 619 O O . ALA A 1 86 ? -14.959 -0.661 29.048 1.00 100.92 86 ALA A O 1
ATOM 621 N N . GLY A 1 87 ? -14.862 0.922 27.446 1.00 80.19 87 GLY A N 1
ATOM 622 C CA . GLY A 1 87 ? -15.009 1.996 28.405 1.00 80.22 87 GLY A CA 1
ATOM 623 C C . GLY A 1 87 ? -16.335 1.845 29.126 1.00 84.15 87 GLY A C 1
ATOM 624 O O . GLY A 1 87 ? -16.405 1.888 30.372 1.00 86.20 87 GLY A O 1
ATOM 625 N N . ILE A 1 88 ? -17.390 1.637 28.340 1.00 85.56 88 ILE A N 1
ATOM 626 C CA . ILE A 1 88 ? -18.738 1.559 28.883 1.00 88.15 88 ILE A CA 1
ATOM 627 C C . ILE A 1 88 ? -18.827 0.432 29.922 1.00 97.47 88 ILE A C 1
ATOM 628 O O . ILE A 1 88 ? -19.505 0.599 30.944 1.00 103.88 88 ILE A O 1
ATOM 633 N N . LEU A 1 89 ? -18.149 -0.699 29.718 1.00 99.75 89 LEU A N 1
ATOM 634 C CA . LEU A 1 89 ? -18.214 -1.720 30.786 1.00 93.14 89 LEU A CA 1
ATOM 635 C C . LEU A 1 89 ? -17.234 -1.488 31.942 1.00 84.60 89 LEU A C 1
ATOM 636 O O . LEU A 1 89 ? -17.502 -1.949 33.068 1.00 91.29 89 LEU A O 1
ATOM 641 N N . SER A 1 90 ? -16.178 -0.705 31.709 1.00 74.35 90 SER A N 1
ATOM 642 C CA . SER A 1 90 ? -15.366 -0.225 32.823 1.00 93.05 90 SER A CA 1
ATOM 643 C C . SER A 1 90 ? -16.308 0.494 33.764 1.00 92.53 90 SER A C 1
ATOM 644 O O . SER A 1 90 ? -16.314 0.221 34.971 1.00 95.22 90 SER A O 1
ATOM 647 N N . VAL A 1 91 ? -17.136 1.374 33.188 1.00 95.53 91 VAL A N 1
ATOM 648 C CA . VAL A 1 91 ? -18.153 2.121 33.949 1.00 99.15 91 VAL A CA 1
ATOM 649 C C . VAL A 1 91 ? -19.302 1.244 34.508 1.00 95.30 91 VAL A C 1
ATOM 650 O O . VAL A 1 91 ? -19.833 1.528 35.587 1.00 70.12 91 VAL A O 1
ATOM 654 N N . GLY A 1 92 ? -19.707 0.211 33.784 1.00 69.30 92 GLY A N 1
ATOM 655 C CA . GLY A 1 92 ? -20.687 -0.683 34.351 1.00 81.05 92 GLY A CA 1
ATOM 656 C C . GLY A 1 92 ? -20.237 -1.275 35.684 1.00 83.02 92 GLY A C 1
ATOM 657 O O . GLY A 1 92 ? -20.881 -1.067 36.733 1.00 83.84 92 GLY A O 1
ATOM 658 N N . TYR A 1 93 ? -19.096 -1.973 35.660 1.00 90.87 93 TYR A N 1
ATOM 659 C CA . TYR A 1 93 ? -18.589 -2.641 36.872 1.00 92.95 93 TYR A CA 1
ATOM 660 C C . TYR A 1 93 ? -18.196 -1.600 37.923 1.00 95.06 93 TYR A C 1
ATOM 661 O O . TYR A 1 93 ? -18.357 -1.831 39.154 1.00 97.26 93 TYR A O 1
ATOM 670 N N . ALA A 1 94 ? -17.627 -0.486 37.436 1.00 88.74 94 ALA A N 1
ATOM 671 C CA . ALA A 1 94 ? -17.338 0.648 38.304 1.00 86.83 94 ALA A CA 1
ATOM 672 C C . ALA A 1 94 ? -18.605 0.980 39.093 1.00 90.42 94 ALA A C 1
ATOM 673 O O . ALA A 1 94 ? -18.612 0.979 40.312 1.00 93.88 94 ALA A O 1
ATOM 675 N N . LEU A 1 95 ? -19.711 1.178 38.399 1.00 88.78 95 LEU A N 1
ATOM 676 C CA . LEU A 1 95 ? -20.970 1.403 39.086 1.00 87.53 95 LEU A CA 1
ATOM 677 C C . LEU A 1 95 ? -21.266 0.332 40.133 1.00 90.58 95 LEU A C 1
ATOM 678 O O . LEU A 1 95 ? -21.433 0.617 41.320 1.00 82.53 95 LEU A O 1
ATOM 683 N N . MET A 1 96 ? -21.242 -0.917 39.691 1.00 101.26 96 MET A N 1
ATOM 684 C CA . MET A 1 96 ? -21.529 -2.049 40.576 1.00 105.27 96 MET A CA 1
ATOM 685 C C . MET A 1 96 ? -20.695 -2.041 41.847 1.00 95.41 96 MET A C 1
ATOM 686 O O . MET A 1 96 ? -21.057 -2.705 42.824 1.00 92.46 96 MET A O 1
ATOM 691 N N . THR A 1 97 ? -19.575 -1.308 41.821 1.00 90.18 97 THR A N 1
ATOM 692 C CA . THR A 1 97 ? -18.701 -1.276 42.989 1.00 91.22 97 THR A CA 1
ATOM 693 C C . THR A 1 97 ? -19.065 -0.231 44.055 1.00 84.38 97 THR A C 1
ATOM 694 O O . THR A 1 97 ? -18.534 -0.279 45.166 1.00 86.06 97 THR A O 1
ATOM 698 N N . VAL A 1 98 ? -19.923 0.728 43.733 1.00 77.21 98 VAL A N 1
ATOM 699 C CA . VAL A 1 98 ? -20.310 1.709 44.758 1.00 84.79 98 VAL A CA 1
ATOM 700 C C . VAL A 1 98 ? -21.235 1.070 45.809 1.00 88.48 98 VAL A C 1
ATOM 701 O O . VAL A 1 98 ? -22.210 0.392 45.472 1.00 96.31 98 VAL A O 1
ATOM 705 N N . PRO A 1 99 ? -20.898 1.238 47.095 1.00 86.62 99 PRO A N 1
ATOM 706 C CA . PRO A 1 99 ? -21.614 0.451 48.113 1.00 92.63 99 PRO A CA 1
ATOM 707 C C . PRO A 1 99 ? -23.022 0.942 48.474 1.00 98.54 99 PRO A C 1
ATOM 708 O O . PRO A 1 99 ? -23.146 1.634 49.482 1.00 106.98 99 PRO A O 1
ATOM 712 N N . THR A 1 100 ? -24.049 0.608 47.692 1.00 93.98 100 THR A N 1
ATOM 713 C CA . THR A 1 100 ? -25.427 0.956 48.063 1.00 92.86 100 THR A CA 1
ATOM 714 C C . THR A 1 100 ? -26.355 -0.236 47.830 1.00 96.08 100 THR A C 1
ATOM 715 O O . THR A 1 100 ? -26.176 -0.981 46.858 1.00 98.05 100 THR A O 1
ATOM 719 N N . GLU A 1 101 ? -27.324 -0.431 48.726 1.00 97.65 101 GLU A N 1
ATOM 720 C CA . GLU A 1 101 ? -28.316 -1.506 48.578 1.00 95.03 101 GLU A CA 1
ATOM 721 C C . GLU A 1 101 ? -29.503 -1.033 47.760 1.00 91.06 101 GLU A C 1
ATOM 722 O O . GLU A 1 101 ? -30.619 -1.522 47.911 1.00 84.46 101 GLU A O 1
ATOM 728 N N . ASN A 1 102 ? -29.234 -0.115 46.847 1.00 94.44 102 ASN A N 1
ATOM 729 C CA . ASN A 1 102 ? -30.283 0.489 46.060 1.00 96.87 102 ASN A CA 1
ATOM 730 C C . ASN A 1 102 ? -30.545 -0.328 44.786 1.00 97.15 102 ASN A C 1
ATOM 731 O O . ASN A 1 102 ? -29.648 -0.537 43.963 1.00 101.08 102 ASN A O 1
ATOM 736 N N . THR A 1 103 ? -31.761 -0.853 44.662 1.00 95.54 103 THR A N 1
ATOM 737 C CA . THR A 1 103 ? -32.055 -1.723 43.534 1.00 96.50 103 THR A CA 1
ATOM 738 C C . THR A 1 103 ? -31.898 -0.990 42.194 1.00 105.85 103 THR A C 1
ATOM 739 O O . THR A 1 103 ? -31.248 -1.511 41.281 1.00 116.38 103 THR A O 1
ATOM 743 N N . TRP A 1 104 ? -32.417 0.238 42.097 1.00 104.40 104 TRP A N 1
ATOM 744 C CA . TRP A 1 104 ? -32.384 0.987 40.829 1.00 104.16 104 TRP A CA 1
ATOM 745 C C . TRP A 1 104 ? -30.971 1.283 40.401 1.00 98.89 104 TRP A C 1
ATOM 746 O O . TRP A 1 104 ? -30.650 1.338 39.200 1.00 103.73 104 TRP A O 1
ATOM 757 N N . PHE A 1 105 ? -30.125 1.450 41.404 1.00 89.35 105 PHE A N 1
ATOM 758 C CA . PHE A 1 105 ? -28.709 1.606 41.173 1.00 83.78 105 PHE A CA 1
ATOM 759 C C . PHE A 1 105 ? -28.096 0.416 40.458 1.00 74.11 105 PHE A C 1
ATOM 760 O O . PHE A 1 105 ? -27.540 0.547 39.348 1.00 69.05 105 PHE A O 1
ATOM 768 N N . MET A 1 106 ? -28.220 -0.755 41.081 1.00 74.17 106 MET A N 1
ATOM 769 C CA . MET A 1 106 ? -27.647 -1.950 40.479 1.00 75.85 106 MET A CA 1
ATOM 770 C C . MET A 1 106 ? -28.208 -2.184 39.102 1.00 81.22 106 MET A C 1
ATOM 771 O O . MET A 1 106 ? -27.462 -2.372 38.152 1.00 90.17 106 MET A O 1
ATOM 776 N N . PHE A 1 107 ? -29.526 -2.158 39.000 1.00 77.28 107 PHE A N 1
ATOM 777 C CA . PHE A 1 107 ? -30.184 -2.343 37.720 1.00 76.78 107 PHE A CA 1
ATOM 778 C C . PHE A 1 107 ? -29.623 -1.428 36.607 1.00 78.03 107 PHE A C 1
ATOM 779 O O . PHE A 1 107 ? -29.433 -1.865 35.461 1.00 70.83 107 PHE A O 1
ATOM 787 N N . SER A 1 108 ? -29.317 -0.180 36.953 1.00 85.05 108 SER A N 1
ATOM 788 C CA . SER A 1 108 ? -28.627 0.682 36.002 1.00 81.04 108 SER A CA 1
ATOM 789 C C . SER A 1 108 ? -27.285 0.095 35.636 1.00 88.37 108 SER A C 1
ATOM 790 O O . SER A 1 108 ? -26.958 -0.024 34.449 1.00 96.27 108 SER A O 1
ATOM 793 N N . ALA A 1 109 ? -26.511 -0.268 36.656 1.00 85.92 109 ALA A N 1
ATOM 794 C CA . ALA A 1 109 ? -25.205 -0.874 36.412 1.00 87.70 109 ALA A CA 1
ATOM 795 C C . ALA A 1 109 ? -25.299 -2.027 35.378 1.00 75.65 109 ALA A C 1
ATOM 796 O O . ALA A 1 109 ? -24.549 -2.048 34.382 1.00 78.31 109 ALA A O 1
ATOM 798 N N . LEU A 1 110 ? -26.253 -2.939 35.585 1.00 73.50 110 LEU A N 1
ATOM 799 C CA . LEU A 1 110 ? -26.527 -3.992 34.603 1.00 76.04 110 LEU A CA 1
ATOM 800 C C . LEU A 1 110 ? -26.927 -3.467 33.214 1.00 86.96 110 LEU A C 1
ATOM 801 O O . LEU A 1 110 ? -26.437 -3.988 32.208 1.00 93.13 110 LEU A O 1
ATOM 806 N N . GLY A 1 111 ? -27.767 -2.426 33.154 1.00 89.72 111 GLY A N 1
ATOM 807 C CA . GLY A 1 111 ? -28.171 -1.844 31.878 1.00 94.76 111 GLY A CA 1
ATOM 808 C C . GLY A 1 111 ? -26.955 -1.437 31.072 1.00 95.38 111 GLY A C 1
ATOM 809 O O . GLY A 1 111 ? -26.838 -1.723 29.863 1.00 96.17 111 GLY A O 1
ATOM 810 N N . VAL A 1 112 ? -26.059 -0.751 31.777 1.00 92.05 112 VAL A N 1
ATOM 811 C CA . VAL A 1 112 ? -24.756 -0.317 31.279 1.00 84.35 112 VAL A CA 1
ATOM 812 C C . VAL A 1 112 ? -23.878 -1.498 30.799 1.00 81.58 112 VAL A C 1
ATOM 813 O O . VAL A 1 112 ? -23.136 -1.391 29.807 1.00 65.61 112 VAL A O 1
ATOM 817 N N . ILE A 1 113 ? -23.943 -2.604 31.538 1.00 83.82 113 ILE A N 1
ATOM 818 C CA . ILE A 1 113 ? -23.259 -3.812 31.108 1.00 79.54 113 ILE A CA 1
ATOM 819 C C . ILE A 1 113 ? -23.847 -4.366 29.809 1.00 62.90 113 ILE A C 1
ATOM 820 O O . ILE A 1 113 ? -23.101 -4.840 28.963 1.00 63.77 113 ILE A O 1
ATOM 825 N N . VAL A 1 114 ? -25.171 -4.333 29.664 1.00 82.84 114 VAL A N 1
ATOM 826 C CA . VAL A 1 114 ? -25.826 -4.730 28.405 1.00 84.26 114 VAL A CA 1
ATOM 827 C C . VAL A 1 114 ? -25.381 -3.850 27.210 1.00 84.30 114 VAL A C 1
ATOM 828 O O . VAL A 1 114 ? -24.912 -4.359 26.181 1.00 64.58 114 VAL A O 1
ATOM 832 N N . VAL A 1 115 ? -25.521 -2.536 27.365 1.00 86.98 115 VAL A N 1
ATOM 833 C CA . VAL A 1 115 ? -25.153 -1.598 26.307 1.00 90.40 115 VAL A CA 1
ATOM 834 C C . VAL A 1 115 ? -23.703 -1.837 25.900 1.00 95.78 115 VAL A C 1
ATOM 835 O O . VAL A 1 115 ? -23.391 -2.231 24.735 1.00 97.82 115 VAL A O 1
ATOM 839 N N . GLY A 1 116 ? -22.822 -1.649 26.886 1.00 96.94 116 GLY A N 1
ATOM 840 C CA . GLY A 1 116 ? -21.395 -1.877 26.693 1.00 95.10 116 GLY A CA 1
ATOM 841 C C . GLY A 1 116 ? -21.036 -3.267 26.163 1.00 91.66 116 GLY A C 1
ATOM 842 O O . GLY A 1 116 ? -20.041 -3.393 25.500 1.00 93.70 116 GLY A O 1
ATOM 843 N N . ASN A 1 117 ? -21.780 -4.325 26.474 1.00 67.19 117 ASN A N 1
ATOM 844 C CA . ASN A 1 117 ? -21.390 -5.586 25.887 1.00 81.66 117 ASN A CA 1
ATOM 845 C C . ASN A 1 117 ? -21.743 -5.631 24.424 1.00 78.73 117 ASN A C 1
ATOM 846 O O . ASN A 1 117 ? -20.933 -6.043 23.604 1.00 69.87 117 ASN A O 1
ATOM 851 N N . GLY A 1 118 ? -22.963 -5.231 24.116 1.00 75.11 118 GLY A N 1
ATOM 852 C CA . GLY A 1 118 ? -23.378 -5.183 22.745 1.00 77.62 118 GLY A CA 1
ATOM 853 C C . GLY A 1 118 ? -22.403 -4.399 21.892 1.00 82.38 118 GLY A C 1
ATOM 854 O O . GLY A 1 118 ? -22.104 -4.787 20.741 1.00 82.15 118 GLY A O 1
ATOM 855 N N . LEU A 1 119 ? -21.781 -3.379 22.478 1.00 90.18 119 LEU A N 1
ATOM 856 C CA . LEU A 1 119 ? -20.741 -2.687 21.734 1.00 91.79 119 LEU A CA 1
ATOM 857 C C . LEU A 1 119 ? -19.429 -3.455 21.699 1.00 92.38 119 LEU A C 1
ATOM 858 O O . LEU A 1 119 ? -18.711 -3.398 20.702 1.00 77.68 119 LEU A O 1
ATOM 863 N N . PHE A 1 120 ? -19.126 -4.190 22.763 1.00 74.10 120 PHE A N 1
ATOM 864 C CA . PHE A 1 120 ? -17.837 -4.843 22.783 1.00 75.53 120 PHE A CA 1
ATOM 865 C C . PHE A 1 120 ? -17.765 -6.147 21.986 1.00 75.87 120 PHE A C 1
ATOM 866 O O . PHE A 1 120 ? -17.056 -6.198 20.989 1.00 114.86 120 PHE A O 1
ATOM 874 N N . LYS A 1 121 ? -18.495 -7.194 22.345 1.00 73.88 121 LYS A N 1
ATOM 875 C CA . LYS A 1 121 ? -18.043 -8.493 21.818 1.00 74.63 121 LYS A CA 1
ATOM 876 C C . LYS A 1 121 ? -18.241 -8.760 20.336 1.00 93.44 121 LYS A C 1
ATOM 877 O O . LYS A 1 121 ? -17.305 -9.288 19.698 1.00 99.66 121 LYS A O 1
ATOM 883 N N . PRO A 1 122 ? -19.348 -8.276 19.733 1.00 91.20 122 PRO A N 1
ATOM 884 C CA . PRO A 1 122 ? -19.421 -8.570 18.297 1.00 90.71 122 PRO A CA 1
ATOM 885 C C . PRO A 1 122 ? -18.287 -7.941 17.486 1.00 83.34 122 PRO A C 1
ATOM 886 O O . PRO A 1 122 ? -17.941 -8.501 16.447 1.00 82.56 122 PRO A O 1
ATOM 890 N N . ASN A 1 123 ? -17.716 -6.835 17.963 1.00 81.14 123 ASN A N 1
ATOM 891 C CA . ASN A 1 123 ? -16.652 -6.156 17.235 1.00 84.27 123 ASN A CA 1
ATOM 892 C C . ASN A 1 123 ? -15.263 -6.697 17.529 1.00 114.19 123 ASN A C 1
ATOM 893 O O . ASN A 1 123 ? -14.423 -6.742 16.630 1.00 122.50 123 ASN A O 1
ATOM 898 N N . ALA A 1 124 ? -14.996 -7.106 18.764 1.00 106.68 124 ALA A N 1
ATOM 899 C CA . ALA A 1 124 ? -13.706 -7.741 18.999 1.00 102.94 124 ALA A CA 1
ATOM 900 C C . ALA A 1 124 ? -13.656 -9.027 18.177 1.00 100.80 124 ALA A C 1
ATOM 901 O O . ALA A 1 124 ? -12.669 -9.282 17.470 1.00 89.94 124 ALA A O 1
ATOM 903 N N . GLY A 1 125 ? -14.776 -9.753 18.163 1.00 98.30 125 GLY A N 1
ATOM 904 C CA . GLY A 1 125 ? -14.873 -10.985 17.397 1.00 100.14 125 GLY A CA 1
ATOM 905 C C . GLY A 1 125 ? -14.814 -10.709 15.907 1.00 104.61 125 GLY A C 1
ATOM 906 O O . GLY A 1 125 ? -14.142 -11.434 15.138 1.00 107.82 125 GLY A O 1
ATOM 907 N N . ASN A 1 126 ? -15.518 -9.650 15.500 1.00 105.54 126 ASN A N 1
ATOM 908 C CA . ASN A 1 126 ? -15.487 -9.221 14.115 1.00 109.39 126 ASN A CA 1
ATOM 909 C C . ASN A 1 126 ? -14.080 -8.986 13.680 1.00 93.87 126 ASN A C 1
ATOM 910 O O . ASN A 1 126 ? -13.661 -9.565 12.690 1.00 125.84 126 ASN A O 1
ATOM 915 N N . LEU A 1 127 ? -13.289 -8.276 14.467 1.00 94.16 127 LEU A N 1
ATOM 916 C CA . LEU A 1 127 ? -11.961 -7.998 13.952 1.00 117.35 127 LEU A CA 1
ATOM 917 C C . LEU A 1 127 ? -11.026 -9.197 14.062 1.00 120.09 127 LEU A C 1
ATOM 918 O O . LEU A 1 127 ? -10.102 -9.297 13.268 1.00 102.93 127 LEU A O 1
ATOM 923 N N . VAL A 1 128 ? -11.255 -10.102 15.019 1.00 118.02 128 VAL A N 1
ATOM 924 C CA . VAL A 1 128 ? -10.569 -11.401 14.959 1.00 98.20 128 VAL A CA 1
ATOM 925 C C . VAL A 1 128 ? -10.774 -11.953 13.560 1.00 100.22 128 VAL A C 1
ATOM 926 O O . VAL A 1 128 ? -9.845 -12.437 12.921 1.00 103.54 128 VAL A O 1
ATOM 930 N N . ARG A 1 129 ? -12.015 -11.867 13.087 1.00 98.43 129 ARG A N 1
ATOM 931 C CA . ARG A 1 129 ? -12.356 -12.447 11.793 1.00 114.65 129 ARG A CA 1
ATOM 932 C C . ARG A 1 129 ? -11.744 -11.645 10.632 1.00 104.12 129 ARG A C 1
ATOM 933 O O . ARG A 1 129 ? -11.491 -12.215 9.575 1.00 111.13 129 ARG A O 1
ATOM 941 N N . LYS A 1 130 ? -11.486 -10.347 10.806 1.00 104.58 130 LYS A N 1
ATOM 942 C CA . LYS A 1 130 ? -10.733 -9.628 9.760 1.00 108.73 130 LYS A CA 1
ATOM 943 C C . LYS A 1 130 ? -9.218 -9.886 9.793 1.00 129.26 130 LYS A C 1
ATOM 944 O O . LYS A 1 130 ? -8.522 -9.707 8.776 1.00 116.17 130 LYS A O 1
ATOM 950 N N . ILE A 1 131 ? -8.709 -10.308 10.946 1.00 126.40 131 ILE A N 1
ATOM 951 C CA . ILE A 1 131 ? -7.278 -10.545 11.095 1.00 129.02 131 ILE A CA 1
ATOM 952 C C . ILE A 1 131 ? -6.879 -11.760 10.268 1.00 131.73 131 ILE A C 1
ATOM 953 O O . ILE A 1 131 ? -5.723 -11.921 9.892 1.00 120.57 131 ILE A O 1
ATOM 958 N N . TYR A 1 132 ? -7.845 -12.609 9.943 1.00 130.84 132 TYR A N 1
ATOM 959 C CA . TYR A 1 132 ? -7.508 -13.789 9.162 1.00 134.75 132 TYR A CA 1
ATOM 960 C C . TYR A 1 132 ? -8.314 -13.982 7.883 1.00 139.00 132 TYR A C 1
ATOM 961 O O . TYR A 1 132 ? -8.568 -15.111 7.469 1.00 146.47 132 TYR A O 1
ATOM 970 N N . GLU A 1 133 ? -8.769 -12.877 7.294 1.00 133.50 133 GLU A N 1
ATOM 971 C CA . GLU A 1 133 ? -8.893 -12.818 5.834 1.00 132.64 133 GLU A CA 1
ATOM 972 C C . GLU A 1 133 ? -10.072 -13.557 5.223 1.00 134.47 133 GLU A C 1
ATOM 973 O O . GLU A 1 133 ? -9.885 -14.355 4.291 1.00 123.52 133 GLU A O 1
ATOM 979 N N . SER A 1 137 ? -9.843 -19.877 6.322 1.00 118.87 137 SER A N 1
ATOM 980 C CA . SER A 1 137 ? -10.250 -21.083 7.020 1.00 132.88 137 SER A CA 1
ATOM 981 C C . SER A 1 137 ? -9.569 -21.278 8.358 1.00 132.73 137 SER A C 1
ATOM 982 O O . SER A 1 137 ? -10.034 -22.074 9.172 1.00 129.80 137 SER A O 1
ATOM 985 N N . LYS A 1 138 ? -8.424 -20.644 8.572 1.00 135.68 138 LYS A N 1
ATOM 986 C CA . LYS A 1 138 ? -7.874 -20.680 9.912 1.00 132.89 138 LYS A CA 1
ATOM 987 C C . LYS A 1 138 ? -8.434 -19.498 10.720 1.00 133.63 138 LYS A C 1
ATOM 988 O O . LYS A 1 138 ? -7.913 -19.151 11.771 1.00 130.04 138 LYS A O 1
ATOM 994 N N . ILE A 1 139 ? -9.534 -18.908 10.250 1.00 135.90 139 ILE A N 1
ATOM 995 C CA . ILE A 1 139 ? -10.278 -18.007 11.123 1.00 132.32 139 ILE A CA 1
ATOM 996 C C . ILE A 1 139 ? -10.931 -18.954 12.107 1.00 133.99 139 ILE A C 1
ATOM 997 O O . ILE A 1 139 ? -11.399 -18.545 13.159 1.00 132.95 139 ILE A O 1
ATOM 1002 N N . ASP A 1 140 ? -10.979 -20.230 11.726 1.00 137.67 140 ASP A N 1
ATOM 1003 C CA . ASP A 1 140 ? -11.549 -21.273 12.557 1.00 134.07 140 ASP A CA 1
ATOM 1004 C C . ASP A 1 140 ? -10.533 -21.709 13.601 1.00 135.11 140 ASP A C 1
ATOM 1005 O O . ASP A 1 140 ? -10.869 -21.832 14.786 1.00 141.88 140 ASP A O 1
ATOM 1010 N N . SER A 1 141 ? -9.298 -21.946 13.164 1.00 105.42 141 SER A N 1
ATOM 1011 C CA . SER A 1 141 ? -8.212 -22.185 14.104 1.00 116.59 141 SER A CA 1
ATOM 1012 C C . SER A 1 141 ? -8.103 -21.008 15.082 1.00 112.63 141 SER A C 1
ATOM 1013 O O . SER A 1 141 ? -8.122 -21.182 16.317 1.00 110.03 141 SER A O 1
ATOM 1016 N N . ALA A 1 142 ? -8.056 -19.807 14.515 1.00 105.38 142 ALA A N 1
ATOM 1017 C CA . ALA A 1 142 ? -7.968 -18.581 15.286 1.00 106.43 142 ALA A CA 1
ATOM 1018 C C . ALA A 1 142 ? -9.105 -18.528 16.290 1.00 102.07 142 ALA A C 1
ATOM 1019 O O . ALA A 1 142 ? -8.880 -18.372 17.474 1.00 97.95 142 ALA A O 1
ATOM 1021 N N . PHE A 1 143 ? -10.329 -18.681 15.814 1.00 97.21 143 PHE A N 1
ATOM 1022 C CA . PHE A 1 143 ? -11.471 -18.595 16.699 1.00 93.09 143 PHE A CA 1
ATOM 1023 C C . PHE A 1 143 ? -11.488 -19.660 17.796 1.00 99.95 143 PHE A C 1
ATOM 1024 O O . PHE A 1 143 ? -11.937 -19.361 18.891 1.00 88.80 143 PHE A O 1
ATOM 1032 N N . THR A 1 144 ? -11.036 -20.887 17.537 1.00 93.24 144 THR A N 1
ATOM 1033 C CA . THR A 1 144 ? -11.000 -21.854 18.639 1.00 103.00 144 THR A CA 1
ATOM 1034 C C . THR A 1 144 ? -9.949 -21.418 19.672 1.00 107.73 144 THR A C 1
ATOM 1035 O O . THR A 1 144 ? -10.195 -21.532 20.879 1.00 109.93 144 THR A O 1
ATOM 1039 N N . ILE A 1 145 ? -8.783 -20.943 19.211 1.00 110.19 145 ILE A N 1
ATOM 1040 C CA . ILE A 1 145 ? -7.772 -20.359 20.125 1.00 109.83 145 ILE A CA 1
ATOM 1041 C C . ILE A 1 145 ? -8.341 -19.194 20.953 1.00 104.90 145 ILE A C 1
ATOM 1042 O O . ILE A 1 145 ? -8.115 -19.084 22.162 1.00 93.64 145 ILE A O 1
ATOM 1047 N N . TYR A 1 146 ? -9.030 -18.306 20.252 1.00 93.53 146 TYR A N 1
ATOM 1048 C CA . TYR A 1 146 ? -9.809 -17.219 20.816 1.00 98.09 146 TYR A CA 1
ATOM 1049 C C . TYR A 1 146 ? -10.760 -17.717 21.935 1.00 87.78 146 TYR A C 1
ATOM 1050 O O . TYR A 1 146 ? -10.741 -17.199 23.052 1.00 85.87 146 TYR A O 1
ATOM 1059 N N . TYR A 1 147 ? -11.587 -18.709 21.613 1.00 85.81 147 TYR A N 1
ATOM 1060 C CA . TYR A 1 147 ? -12.483 -19.374 22.553 1.00 82.86 147 TYR A CA 1
ATOM 1061 C C . TYR A 1 147 ? -11.726 -19.871 23.788 1.00 98.83 147 TYR A C 1
ATOM 1062 O O . TYR A 1 147 ? -12.240 -19.837 24.926 1.00 100.36 147 TYR A O 1
ATOM 1071 N N . MET A 1 148 ? -10.517 -20.379 23.564 1.00 99.50 148 MET A N 1
ATOM 1072 C CA . MET A 1 148 ? -9.700 -20.849 24.681 1.00 96.32 148 MET A CA 1
ATOM 1073 C C . MET A 1 148 ? -9.222 -19.678 25.567 1.00 94.54 148 MET A C 1
ATOM 1074 O O . MET A 1 148 ? -9.222 -19.782 26.806 1.00 86.49 148 MET A O 1
ATOM 1079 N N . ALA A 1 149 ? -8.827 -18.572 24.931 1.00 88.82 149 ALA A N 1
ATOM 1080 C CA . ALA A 1 149 ? -8.475 -17.342 25.648 1.00 88.91 149 ALA A CA 1
ATOM 1081 C C . ALA A 1 149 ? -9.623 -16.893 26.531 1.00 108.33 149 ALA A C 1
ATOM 1082 O O . ALA A 1 149 ? -9.435 -16.514 27.698 1.00 107.95 149 ALA A O 1
ATOM 1084 N N . VAL A 1 150 ? -10.821 -16.913 25.954 1.00 105.29 150 VAL A N 1
ATOM 1085 C CA . VAL A 1 150 ? -12.035 -16.618 26.709 1.00 79.49 150 VAL A CA 1
ATOM 1086 C C . VAL A 1 150 ? -12.094 -17.475 27.963 1.00 78.53 150 VAL A C 1
ATOM 1087 O O . VAL A 1 150 ? -11.990 -16.953 29.084 1.00 78.02 150 VAL A O 1
ATOM 1091 N N . ASN A 1 151 ? -12.166 -18.797 27.762 1.00 98.16 151 ASN A N 1
ATOM 1092 C CA . ASN A 1 151 ? -12.349 -19.738 28.881 1.00 95.22 151 ASN A CA 1
ATOM 1093 C C . ASN A 1 151 ? -11.328 -19.626 29.986 1.00 93.73 151 ASN A C 1
ATOM 1094 O O . ASN A 1 151 ? -11.670 -19.705 31.169 1.00 88.49 151 ASN A O 1
ATOM 1099 N N . VAL A 1 152 ? -10.072 -19.449 29.599 1.00 98.49 152 VAL A N 1
ATOM 1100 C CA . VAL A 1 152 ? -9.030 -19.297 30.588 1.00 103.99 152 VAL A CA 1
ATOM 1101 C C . VAL A 1 152 ? -9.343 -18.024 31.400 1.00 103.03 152 VAL A C 1
ATOM 1102 O O . VAL A 1 152 ? -9.418 -18.086 32.634 1.00 104.99 152 VAL A O 1
ATOM 1106 N N . GLY A 1 153 ? -9.590 -16.901 30.723 1.00 82.81 153 GLY A N 1
ATOM 1107 C CA . GLY A 1 153 ? -9.853 -15.666 31.436 1.00 81.83 153 GLY A CA 1
ATOM 1108 C C . GLY A 1 153 ? -10.964 -15.811 32.459 1.00 85.88 153 GLY A C 1
ATOM 1109 O O . GLY A 1 153 ? -10.819 -15.453 33.655 1.00 89.86 153 GLY A O 1
ATOM 1110 N N . SER A 1 154 ? -12.071 -16.390 31.996 1.00 93.56 154 SER A N 1
ATOM 1111 C CA . SER A 1 154 ? -13.260 -16.493 32.833 1.00 90.46 154 SER A CA 1
ATOM 1112 C C . SER A 1 154 ? -12.965 -17.497 33.975 1.00 88.91 154 SER A C 1
ATOM 1113 O O . SER A 1 154 ? -13.509 -17.360 35.080 1.00 91.82 154 SER A O 1
ATOM 1116 N N . THR A 1 155 ? -12.104 -18.484 33.722 1.00 76.23 155 THR A N 1
ATOM 1117 C CA . THR A 1 155 ? -11.617 -19.321 34.819 1.00 77.34 155 THR A CA 1
ATOM 1118 C C . THR A 1 155 ? -10.928 -18.442 35.885 1.00 83.63 155 THR A C 1
ATOM 1119 O O . THR A 1 155 ? -11.247 -18.577 37.074 1.00 92.94 155 THR A O 1
ATOM 1123 N N . PHE A 1 156 ? -10.007 -17.546 35.484 1.00 97.74 156 PHE A N 1
ATOM 1124 C CA . PHE A 1 156 ? -9.300 -16.736 36.499 1.00 104.32 156 PHE A CA 1
ATOM 1125 C C . PHE A 1 156 ? -10.265 -15.949 37.345 1.00 100.16 156 PHE A C 1
ATOM 1126 O O . PHE A 1 156 ? -10.101 -15.888 38.564 1.00 106.29 156 PHE A O 1
ATOM 1134 N N . SER A 1 157 ? -11.243 -15.319 36.690 1.00 91.21 157 SER A N 1
ATOM 1135 C CA . SER A 1 157 ? -12.162 -14.412 37.395 1.00 81.10 157 SER A CA 1
ATOM 1136 C C . SER A 1 157 ? -13.108 -15.172 38.309 1.00 77.78 157 SER A C 1
ATOM 1137 O O . SER A 1 157 ? -13.461 -14.712 39.401 1.00 73.61 157 SER A O 1
ATOM 1140 N N . MET A 1 158 ? -13.577 -16.310 37.811 1.00 75.93 158 MET A N 1
ATOM 1141 C CA . MET A 1 158 ? -14.521 -17.108 38.571 1.00 77.49 158 MET A CA 1
ATOM 1142 C C . MET A 1 158 ? -13.820 -17.744 39.770 1.00 79.66 158 MET A C 1
ATOM 1143 O O . MET A 1 158 ? -14.455 -17.948 40.808 1.00 80.26 158 MET A O 1
ATOM 1148 N N . LEU A 1 159 ? -12.552 -18.126 39.624 1.00 80.97 159 LEU A N 1
ATOM 1149 C CA . LEU A 1 159 ? -11.785 -18.549 40.801 1.00 87.93 159 LEU A CA 1
ATOM 1150 C C . LEU A 1 159 ? -11.488 -17.418 41.782 1.00 96.77 159 LEU A C 1
ATOM 1151 O O . LEU A 1 159 ? -11.518 -17.626 42.998 1.00 102.97 159 LEU A O 1
ATOM 1156 N N . LEU A 1 160 ? -11.189 -16.236 41.244 1.00 96.89 160 LEU A N 1
ATOM 1157 C CA . LEU A 1 160 ? -10.738 -15.093 42.050 1.00 97.76 160 LEU A CA 1
ATOM 1158 C C . LEU A 1 160 ? -11.842 -14.300 42.776 1.00 94.21 160 LEU A C 1
ATOM 1159 O O . LEU A 1 160 ? -11.835 -14.194 44.006 1.00 97.37 160 LEU A O 1
ATOM 1164 N N . THR A 1 161 ? -12.758 -13.711 42.012 1.00 89.39 161 THR A N 1
ATOM 1165 C CA . THR A 1 161 ? -13.723 -12.762 42.573 1.00 91.30 161 THR A CA 1
ATOM 1166 C C . THR A 1 161 ? -14.612 -13.298 43.717 1.00 90.09 161 THR A C 1
ATOM 1167 O O . THR A 1 161 ? -14.911 -12.557 44.665 1.00 90.13 161 THR A O 1
ATOM 1171 N N . PRO A 1 162 ? -15.046 -14.568 43.644 1.00 87.60 162 PRO A N 1
ATOM 1172 C CA . PRO A 1 162 ? -15.889 -15.001 44.756 1.00 88.32 162 PRO A CA 1
ATOM 1173 C C . PRO A 1 162 ? -15.091 -15.020 46.033 1.00 93.57 162 PRO A C 1
ATOM 1174 O O . PRO A 1 162 ? -15.581 -14.655 47.104 1.00 97.59 162 PRO A O 1
ATOM 1178 N N . TRP A 1 163 ? -13.830 -15.408 45.888 1.00 95.47 163 TRP A N 1
ATOM 1179 C CA . TRP A 1 163 ? -12.957 -15.554 47.028 1.00 102.71 163 TRP A CA 1
ATOM 1180 C C . TRP A 1 163 ? -12.636 -14.169 47.580 1.00 104.65 163 TRP A C 1
ATOM 1181 O O . TRP A 1 163 ? -12.525 -14.003 48.796 1.00 109.84 163 TRP A O 1
ATOM 1192 N N . ILE A 1 164 ? -12.535 -13.169 46.700 1.00 96.97 164 ILE A N 1
ATOM 1193 C CA . ILE A 1 164 ? -12.379 -11.791 47.156 1.00 94.87 164 ILE A CA 1
ATOM 1194 C C . ILE A 1 164 ? -13.596 -11.378 47.960 1.00 93.53 164 ILE A C 1
ATOM 1195 O O . ILE A 1 164 ? -13.473 -10.798 49.035 1.00 93.65 164 ILE A O 1
ATOM 1200 N N . LYS A 1 165 ? -14.772 -11.734 47.453 1.00 90.97 165 LYS A N 1
ATOM 1201 C CA . LYS A 1 165 ? -16.015 -11.340 48.095 1.00 88.92 165 LYS A CA 1
ATOM 1202 C C . LYS A 1 165 ? -16.095 -11.925 49.491 1.00 94.28 165 LYS A C 1
ATOM 1203 O O . LYS A 1 165 ? -16.447 -11.220 50.438 1.00 97.21 165 LYS A O 1
ATOM 1209 N N . ASP A 1 166 ? -15.715 -13.193 49.620 1.00 97.23 166 ASP A N 1
ATOM 1210 C CA . ASP A 1 166 ? -15.683 -13.856 50.919 1.00 101.54 166 ASP A CA 1
ATOM 1211 C C . ASP A 1 166 ? -14.668 -13.186 51.845 1.00 107.33 166 ASP A C 1
ATOM 1212 O O . ASP A 1 166 ? -14.992 -12.843 52.991 1.00 111.69 166 ASP A O 1
ATOM 1217 N N . TYR A 1 167 ? -13.445 -13.001 51.341 1.00 110.06 167 TYR A N 1
ATOM 1218 C CA . TYR A 1 167 ? -12.326 -12.502 52.148 1.00 113.02 167 TYR A CA 1
ATOM 1219 C C . TYR A 1 167 ? -12.580 -11.097 52.707 1.00 111.13 167 TYR A C 1
ATOM 1220 O O . TYR A 1 167 ? -12.429 -10.829 53.922 1.00 112.90 167 TYR A O 1
ATOM 1229 N N . VAL A 1 168 ? -13.013 -10.205 51.827 1.00 110.78 168 VAL A N 1
ATOM 1230 C CA . VAL A 1 168 ? -13.279 -8.832 52.227 1.00 112.03 168 VAL A CA 1
ATOM 1231 C C . VAL A 1 168 ? -14.531 -8.825 53.108 1.00 113.26 168 VAL A C 1
ATOM 1232 O O . VAL A 1 168 ? -14.612 -8.038 54.046 1.00 116.72 168 VAL A O 1
ATOM 1236 N N . ASN A 1 169 ? -15.498 -9.706 52.823 1.00 111.39 169 ASN A N 1
ATOM 1237 C CA . ASN A 1 169 ? -16.684 -9.803 53.680 1.00 111.25 169 ASN A CA 1
ATOM 1238 C C . ASN A 1 169 ? -16.373 -10.311 55.084 1.00 115.80 169 ASN A C 1
ATOM 1239 O O . ASN A 1 169 ? -17.185 -10.167 56.004 1.00 116.05 169 ASN A O 1
ATOM 1244 N N . ALA A 1 170 ? -15.177 -10.870 55.246 1.00 118.42 170 ALA A N 1
ATOM 1245 C CA . ALA A 1 170 ? -14.742 -11.383 56.538 1.00 119.14 170 ALA A CA 1
ATOM 1246 C C . ALA A 1 170 ? -13.966 -10.337 57.328 1.00 120.31 170 ALA A C 1
ATOM 1247 O O . ALA A 1 170 ? -14.152 -10.210 58.542 1.00 121.88 170 ALA A O 1
ATOM 1249 N N . GLN A 1 171 ? -13.086 -9.594 56.658 1.00 121.65 171 GLN A N 1
ATOM 1250 C CA . GLN A 1 171 ? -12.323 -8.572 57.387 1.00 126.90 171 GLN A CA 1
ATOM 1251 C C . GLN A 1 171 ? -13.071 -7.219 57.518 1.00 145.97 171 GLN A C 1
ATOM 1252 O O . GLN A 1 171 ? -12.638 -6.339 58.269 1.00 153.53 171 GLN A O 1
ATOM 1258 N N . TYR A 1 172 ? -14.176 -7.058 56.785 1.00 138.96 172 TYR A N 1
ATOM 1259 C CA . TYR A 1 172 ? -15.035 -5.864 56.870 1.00 132.87 172 TYR A CA 1
ATOM 1260 C C . TYR A 1 172 ? -16.509 -6.269 56.760 1.00 133.49 172 TYR A C 1
ATOM 1261 O O . TYR A 1 172 ? -16.823 -7.398 56.372 1.00 130.82 172 TYR A O 1
ATOM 1270 N N . GLY A 1 173 ? -17.417 -5.350 57.078 1.00 139.21 173 GLY A N 1
ATOM 1271 C CA . GLY A 1 173 ? -18.820 -5.710 57.261 1.00 141.64 173 GLY A CA 1
ATOM 1272 C C . GLY A 1 173 ? -19.799 -5.590 56.101 1.00 138.09 173 GLY A C 1
ATOM 1273 O O . GLY A 1 173 ? -20.352 -4.515 55.855 1.00 132.99 173 GLY A O 1
ATOM 1274 N N . ASN A 1 174 ? -20.017 -6.714 55.411 1.00 138.36 174 ASN A N 1
ATOM 1275 C CA . ASN A 1 174 ? -21.074 -6.879 54.396 1.00 136.97 174 ASN A CA 1
ATOM 1276 C C . ASN A 1 174 ? -20.918 -6.052 53.114 1.00 136.71 174 ASN A C 1
ATOM 1277 O O . ASN A 1 174 ? -21.223 -6.539 52.028 1.00 137.20 174 ASN A O 1
ATOM 1279 N N . GLU A 1 175 ? -20.494 -4.798 53.248 1.00 137.34 175 GLU A N 1
ATOM 1280 C CA . GLU A 1 175 ? -20.154 -3.949 52.105 1.00 135.68 175 GLU A CA 1
ATOM 1281 C C . GLU A 1 175 ? -18.803 -3.269 52.368 1.00 137.96 175 GLU A C 1
ATOM 1282 O O . GLU A 1 175 ? -18.678 -2.501 53.322 1.00 141.74 175 GLU A O 1
ATOM 1284 N N . PHE A 1 176 ? -17.802 -3.502 51.520 1.00 133.71 176 PHE A N 1
ATOM 1285 C CA . PHE A 1 176 ? -17.971 -4.140 50.220 1.00 129.10 176 PHE A CA 1
ATOM 1286 C C . PHE A 1 176 ? -18.103 -5.662 50.231 1.00 123.84 176 PHE A C 1
ATOM 1287 O O . PHE A 1 176 ? -19.215 -6.188 50.193 1.00 122.69 176 PHE A O 1
ATOM 1289 N N . GLY A 1 177 ? -16.982 -6.374 50.267 1.00 118.33 177 GLY A N 1
ATOM 1290 C CA . GLY A 1 177 ? -17.050 -7.802 50.043 1.00 112.79 177 GLY A CA 1
ATOM 1291 C C . GLY A 1 177 ? -17.484 -8.002 48.597 1.00 110.01 177 GLY A C 1
ATOM 1292 O O . GLY A 1 177 ? -16.664 -8.305 47.730 1.00 115.10 177 GLY A O 1
ATOM 1293 N N . TRP A 1 178 ? -18.787 -7.873 48.346 1.00 97.76 178 TRP A N 1
ATOM 1294 C CA . TRP A 1 178 ? -19.342 -7.944 46.992 1.00 85.98 178 TRP A CA 1
ATOM 1295 C C . TRP A 1 178 ? -18.828 -6.811 46.056 1.00 101.86 178 TRP A C 1
ATOM 1296 O O . TRP A 1 178 ? -18.276 -7.076 44.957 1.00 104.28 178 TRP A O 1
ATOM 1307 N N . HIS A 1 179 ? -18.970 -5.561 46.504 1.00 95.00 179 HIS A N 1
ATOM 1308 C CA . HIS A 1 179 ? -18.546 -4.412 45.703 1.00 90.07 179 HIS A CA 1
ATOM 1309 C C . HIS A 1 179 ? -17.055 -4.480 45.428 1.00 94.41 179 HIS A C 1
ATOM 1310 O O . HIS A 1 179 ? -16.591 -4.070 44.362 1.00 93.42 179 HIS A O 1
ATOM 1317 N N . ALA A 1 180 ? -16.324 -5.028 46.397 1.00 95.57 180 ALA A N 1
ATOM 1318 C CA . ALA A 1 180 ? -14.919 -5.378 46.230 1.00 99.28 180 ALA A CA 1
ATOM 1319 C C . ALA A 1 180 ? -14.707 -6.275 45.001 1.00 96.40 180 ALA A C 1
ATOM 1320 O O . ALA A 1 180 ? -13.845 -5.988 44.152 1.00 101.19 180 ALA A O 1
ATOM 1322 N N . ALA A 1 181 ? -15.506 -7.342 44.910 1.00 85.33 181 ALA A N 1
ATOM 1323 C CA . ALA A 1 181 ? -15.457 -8.274 43.782 1.00 81.46 181 ALA A CA 1
ATOM 1324 C C . ALA A 1 181 ? -15.732 -7.580 42.449 1.00 90.98 181 ALA A C 1
ATOM 1325 O O . ALA A 1 181 ? -15.004 -7.778 41.461 1.00 99.07 181 ALA A O 1
ATOM 1327 N N . PHE A 1 182 ? -16.799 -6.790 42.408 1.00 89.65 182 PHE A N 1
ATOM 1328 C CA . PHE A 1 182 ? -17.100 -6.010 41.200 1.00 88.36 182 PHE A CA 1
ATOM 1329 C C . PHE A 1 182 ? -15.993 -4.995 40.800 1.00 75.33 182 PHE A C 1
ATOM 1330 O O . PHE A 1 182 ? -15.744 -4.777 39.610 1.00 72.38 182 PHE A O 1
ATOM 1338 N N . ALA A 1 183 ? -15.323 -4.415 41.802 1.00 79.16 183 ALA A N 1
ATOM 1339 C CA . ALA A 1 183 ? -14.170 -3.534 41.592 1.00 81.84 183 ALA A CA 1
ATOM 1340 C C . ALA A 1 183 ? -13.031 -4.312 40.928 1.00 84.95 183 ALA A C 1
ATOM 1341 O O . ALA A 1 183 ? -12.327 -3.807 40.030 1.00 85.69 183 ALA A O 1
ATOM 1343 N N . VAL A 1 184 ? -12.860 -5.544 41.401 1.00 84.14 184 VAL A N 1
ATOM 1344 C CA . VAL A 1 184 ? -11.957 -6.483 40.769 1.00 86.78 184 VAL A CA 1
ATOM 1345 C C . VAL A 1 184 ? -12.307 -6.604 39.277 1.00 90.49 184 VAL A C 1
ATOM 1346 O O . VAL A 1 184 ? -11.429 -6.470 38.409 1.00 100.92 184 VAL A O 1
ATOM 1350 N N . CYS A 1 185 ? -13.589 -6.809 38.975 1.00 82.06 185 CYS A N 1
ATOM 1351 C CA . CYS A 1 185 ? -14.015 -6.856 37.573 1.00 76.38 185 CYS A CA 1
ATOM 1352 C C . CYS A 1 185 ? -13.614 -5.586 36.786 1.00 76.77 185 CYS A C 1
ATOM 1353 O O . CYS A 1 185 ? -13.042 -5.642 35.681 1.00 76.39 185 CYS A O 1
ATOM 1356 N N . CYS A 1 186 ? -13.942 -4.441 37.366 1.00 78.98 186 CYS A N 1
ATOM 1357 C CA . CYS A 1 186 ? -13.657 -3.161 36.741 1.00 85.04 186 CYS A CA 1
ATOM 1358 C C . CYS A 1 186 ? -12.178 -2.982 36.401 1.00 101.11 186 CYS A C 1
ATOM 1359 O O . CYS A 1 186 ? -11.839 -2.525 35.299 1.00 108.72 186 CYS A O 1
ATOM 1362 N N . VAL A 1 187 ? -11.301 -3.301 37.353 1.00 105.87 187 VAL A N 1
ATOM 1363 C CA . VAL A 1 187 ? -9.865 -3.216 37.088 1.00 105.16 187 VAL A CA 1
ATOM 1364 C C . VAL A 1 187 ? -9.411 -4.343 36.142 1.00 105.87 187 VAL A C 1
ATOM 1365 O O . VAL A 1 187 ? -8.321 -4.270 35.574 1.00 88.00 187 VAL A O 1
ATOM 1369 N N . GLY A 1 188 ? -10.259 -5.354 35.948 1.00 82.67 188 GLY A N 1
ATOM 1370 C CA . GLY A 1 188 ? -10.020 -6.316 34.893 1.00 82.78 188 GLY A CA 1
ATOM 1371 C C . GLY A 1 188 ? -10.231 -5.649 33.536 1.00 91.75 188 GLY A C 1
ATOM 1372 O O . GLY A 1 188 ? -9.376 -5.728 32.632 1.00 97.47 188 GLY A O 1
ATOM 1373 N N . ILE A 1 189 ? -11.347 -4.937 33.393 1.00 86.69 189 ILE A N 1
ATOM 1374 C CA . ILE A 1 189 ? -11.609 -4.227 32.140 1.00 80.69 189 ILE A CA 1
ATOM 1375 C C . ILE A 1 189 ? -10.510 -3.194 31.869 1.00 93.62 189 ILE A C 1
ATOM 1376 O O . ILE A 1 189 ? -9.987 -3.108 30.762 1.00 85.52 189 ILE A O 1
ATOM 1381 N N . LEU A 1 190 ? -10.195 -2.396 32.886 1.00 94.18 190 LEU A N 1
ATOM 1382 C CA . LEU A 1 190 ? -9.135 -1.388 32.822 1.00 94.94 190 LEU A CA 1
ATOM 1383 C C . LEU A 1 190 ? -7.780 -1.983 32.438 1.00 95.60 190 LEU A C 1
ATOM 1384 O O . LEU A 1 190 ? -7.016 -1.378 31.661 1.00 96.06 190 LEU A O 1
ATOM 1389 N N . VAL A 1 191 ? -7.483 -3.155 33.007 1.00 95.55 191 VAL A N 1
ATOM 1390 C CA . VAL A 1 191 ? -6.279 -3.907 32.655 1.00 93.94 191 VAL A CA 1
ATOM 1391 C C . VAL A 1 191 ? -6.249 -4.187 31.156 1.00 94.31 191 VAL A C 1
ATOM 1392 O O . VAL A 1 191 ? -5.280 -3.842 30.446 1.00 129.16 191 VAL A O 1
ATOM 1396 N N . GLY A 1 192 ? -7.335 -4.776 30.667 1.00 91.25 192 GLY A N 1
ATOM 1397 C CA . GLY A 1 192 ? -7.433 -5.072 29.250 1.00 99.52 192 GLY A CA 1
ATOM 1398 C C . GLY A 1 192 ? -7.318 -3.824 28.385 1.00 101.03 192 GLY A C 1
ATOM 1399 O O . GLY A 1 192 ? -6.785 -3.859 27.280 1.00 104.06 192 GLY A O 1
ATOM 1400 N N . LEU A 1 193 ? -7.806 -2.708 28.906 1.00 100.58 193 LEU A N 1
ATOM 1401 C CA . LEU A 1 193 ? -7.730 -1.456 28.188 1.00 93.49 193 LEU A CA 1
ATOM 1402 C C . LEU A 1 193 ? -6.308 -0.958 28.063 1.00 97.69 193 LEU A C 1
ATOM 1403 O O . LEU A 1 193 ? -5.952 -0.481 26.990 1.00 137.75 193 LEU A O 1
ATOM 1408 N N . GLY A 1 194 ? -5.500 -1.038 29.128 1.00 99.27 194 GLY A N 1
ATOM 1409 C CA . GLY A 1 194 ? -4.081 -0.663 29.023 1.00 127.34 194 GLY A CA 1
ATOM 1410 C C . GLY A 1 194 ? -3.317 -1.526 28.011 1.00 129.67 194 GLY A C 1
ATOM 1411 O O . GLY A 1 194 ? -2.481 -1.044 27.168 1.00 109.47 194 GLY A O 1
ATOM 1412 N N . ASN A 1 195 ? -3.649 -2.819 28.095 1.00 104.13 195 ASN A N 1
ATOM 1413 C CA . ASN A 1 195 ? -3.171 -3.816 27.149 1.00 116.68 195 ASN A CA 1
ATOM 1414 C C . ASN A 1 195 ? -3.421 -3.299 25.739 1.00 120.23 195 ASN A C 1
ATOM 1415 O O . ASN A 1 195 ? -2.477 -3.105 24.945 1.00 126.41 195 ASN A O 1
ATOM 1420 N N . TYR A 1 196 ? -4.693 -3.021 25.445 1.00 121.01 196 TYR A N 1
ATOM 1421 C CA . TYR A 1 196 ? -5.035 -2.498 24.129 1.00 126.18 196 TYR A CA 1
ATOM 1422 C C . TYR A 1 196 ? -4.326 -1.221 23.813 1.00 106.58 196 TYR A C 1
ATOM 1423 O O . TYR A 1 196 ? -4.060 -1.026 22.691 1.00 108.66 196 TYR A O 1
ATOM 1432 N N . ALA A 1 197 ? -4.088 -0.313 24.744 1.00 107.02 197 ALA A N 1
ATOM 1433 C CA . ALA A 1 197 ? -3.451 0.936 24.330 1.00 110.25 197 ALA A CA 1
ATOM 1434 C C . ALA A 1 197 ? -2.102 0.619 23.655 1.00 146.64 197 ALA A C 1
ATOM 1435 O O . ALA A 1 197 ? -1.853 0.815 22.395 1.00 153.18 197 ALA A O 1
ATOM 1437 N N . LEU A 1 198 ? -1.236 0.090 24.510 1.00 140.78 198 LEU A N 1
ATOM 1438 C CA . LEU A 1 198 ? 0.090 -0.326 24.069 1.00 139.13 198 LEU A CA 1
ATOM 1439 C C . LEU A 1 198 ? 0.000 -1.007 22.679 1.00 128.92 198 LEU A C 1
ATOM 1440 O O . LEU A 1 198 ? 0.466 -0.533 21.568 1.00 126.35 198 LEU A O 1
ATOM 1445 N N . MET A 1 199 ? -0.717 -2.111 22.716 1.00 118.43 199 MET A N 1
ATOM 1446 C CA . MET A 1 199 ? -0.880 -2.835 21.497 1.00 118.84 199 MET A CA 1
ATOM 1447 C C . MET A 1 199 ? -1.784 -2.064 20.464 1.00 140.30 199 MET A C 1
ATOM 1448 O O . MET A 1 199 ? -1.961 -2.555 19.353 1.00 139.27 199 MET A O 1
ATOM 1453 N N . HIS A 1 200 ? -2.222 -0.821 20.791 1.00 138.31 200 HIS A N 1
ATOM 1454 C CA . HIS A 1 200 ? -3.387 -0.113 20.124 1.00 131.76 200 HIS A CA 1
ATOM 1455 C C . HIS A 1 200 ? -2.924 -0.013 18.787 1.00 129.07 200 HIS A C 1
ATOM 1456 O O . HIS A 1 200 ? -3.551 -0.421 17.801 1.00 123.43 200 HIS A O 1
ATOM 1463 N N . LYS A 1 201 ? -1.787 0.633 18.768 1.00 134.05 201 LYS A N 1
ATOM 1464 C CA . LYS A 1 201 ? -1.270 0.834 17.451 1.00 149.76 201 LYS A CA 1
ATOM 1465 C C . LYS A 1 201 ? -0.458 -0.393 17.177 1.00 155.75 201 LYS A C 1
ATOM 1466 O O . LYS A 1 201 ? -0.481 -0.868 16.037 1.00 156.32 201 LYS A O 1
ATOM 1468 N N . SER A 1 202 ? 0.166 -0.962 18.230 1.00 158.06 202 SER A N 1
ATOM 1469 C CA . SER A 1 202 ? 1.038 -2.118 17.959 1.00 160.35 202 SER A CA 1
ATOM 1470 C C . SER A 1 202 ? 0.528 -3.139 16.925 1.00 156.65 202 SER A C 1
ATOM 1471 O O . SER A 1 202 ? 1.049 -3.193 15.814 1.00 162.06 202 SER A O 1
ATOM 1473 N N . LEU A 1 203 ? -0.488 -3.927 17.256 1.00 144.60 203 LEU A N 1
ATOM 1474 C CA . LEU A 1 203 ? -1.000 -4.885 16.277 1.00 137.57 203 LEU A CA 1
ATOM 1475 C C . LEU A 1 203 ? -2.303 -4.531 15.549 1.00 139.65 203 LEU A C 1
ATOM 1476 O O . LEU A 1 203 ? -2.326 -4.526 14.324 1.00 137.11 203 LEU A O 1
ATOM 1478 N N . ALA A 1 204 ? -3.360 -4.221 16.302 1.00 142.68 204 ALA A N 1
ATOM 1479 C CA . ALA A 1 204 ? -4.733 -4.076 15.769 1.00 132.59 204 ALA A CA 1
ATOM 1480 C C . ALA A 1 204 ? -4.827 -3.254 14.472 1.00 136.25 204 ALA A C 1
ATOM 1481 O O . ALA A 1 204 ? -5.648 -3.577 13.614 1.00 132.89 204 ALA A O 1
ATOM 1483 N N . ASN A 1 205 ? -4.036 -2.182 14.366 1.00 142.48 205 ASN A N 1
ATOM 1484 C CA . ASN A 1 205 ? -3.852 -1.397 13.123 1.00 150.31 205 ASN A CA 1
ATOM 1485 C C . ASN A 1 205 ? -4.978 -1.404 12.071 1.00 154.79 205 ASN A C 1
ATOM 1486 O O . ASN A 1 205 ? -5.916 -0.603 12.142 1.00 161.08 205 ASN A O 1
ATOM 1488 N N . TYR A 1 206 ? -4.878 -2.329 11.115 1.00 149.27 206 TYR A N 1
ATOM 1489 C CA . TYR A 1 206 ? -5.866 -2.465 10.042 1.00 143.41 206 TYR A CA 1
ATOM 1490 C C . TYR A 1 206 ? -6.984 -3.506 10.368 1.00 139.20 206 TYR A C 1
ATOM 1491 O O . TYR A 1 206 ? -6.731 -4.695 10.641 1.00 118.51 206 TYR A O 1
ATOM 1493 N N . GLY A 1 207 ? -8.219 -3.009 10.344 1.00 116.26 207 GLY A N 1
ATOM 1494 C CA . GLY A 1 207 ? -9.418 -3.776 10.611 1.00 112.34 207 GLY A CA 1
ATOM 1495 C C . GLY A 1 207 ? -10.492 -2.730 10.840 1.00 110.00 207 GLY A C 1
ATOM 1496 O O . GLY A 1 207 ? -10.138 -1.684 11.372 1.00 110.35 207 GLY A O 1
ATOM 1497 N N . SER A 1 208 ? -11.725 -2.986 10.365 1.00 108.20 208 SER A N 1
ATOM 1498 C CA . SER A 1 208 ? -12.935 -2.114 10.435 1.00 125.03 208 SER A CA 1
ATOM 1499 C C . SER A 1 208 ? -13.268 -1.466 9.101 1.00 126.39 208 SER A C 1
ATOM 1500 O O . SER A 1 208 ? -12.454 -1.480 8.189 1.00 131.82 208 SER A O 1
ATOM 1502 N N . GLU A 1 209 ? -14.457 -0.878 8.984 1.00 124.97 209 GLU A N 1
ATOM 1503 C CA . GLU A 1 209 ? -14.813 -0.161 7.753 1.00 131.00 209 GLU A CA 1
ATOM 1504 C C . GLU A 1 209 ? -14.994 1.383 7.934 1.00 132.53 209 GLU A C 1
ATOM 1505 O O . GLU A 1 209 ? -14.370 2.187 7.226 1.00 114.28 209 GLU A O 1
ATOM 1507 N N . PRO A 1 210 ? -15.840 1.802 8.885 1.00 127.42 210 PRO A N 1
ATOM 1508 C CA . PRO A 1 210 ? -16.031 3.248 9.057 1.00 127.55 210 PRO A CA 1
ATOM 1509 C C . PRO A 1 210 ? -15.046 3.850 10.065 1.00 130.47 210 PRO A C 1
ATOM 1510 O O . PRO A 1 210 ? -15.286 4.924 10.630 1.00 131.11 210 PRO A O 1
ATOM 1512 N N . ASP A 1 211 ? -13.939 3.148 10.286 1.00 131.28 211 ASP A N 1
ATOM 1513 C CA . ASP A 1 211 ? -12.911 3.587 11.225 1.00 128.32 211 ASP A CA 1
ATOM 1514 C C . ASP A 1 211 ? -11.767 4.237 10.479 1.00 126.89 211 ASP A C 1
ATOM 1515 O O . ASP A 1 211 ? -10.814 4.701 11.101 1.00 130.02 211 ASP A O 1
ATOM 1517 N N . THR A 1 212 ? -11.850 4.241 9.146 1.00 125.06 212 THR A N 1
ATOM 1518 C CA . THR A 1 212 ? -10.778 4.776 8.300 1.00 121.21 212 THR A CA 1
ATOM 1519 C C . THR A 1 212 ? -10.807 6.303 8.147 1.00 123.10 212 THR A C 1
ATOM 1520 O O . THR A 1 212 ? -9.803 6.896 7.783 1.00 136.04 212 THR A O 1
ATOM 1522 N N . ARG A 1 213 ? -11.927 6.933 8.497 1.00 120.63 213 ARG A N 1
ATOM 1523 C CA . ARG A 1 213 ? -12.107 8.389 8.399 1.00 122.18 213 ARG A CA 1
ATOM 1524 C C . ARG A 1 213 ? -12.312 9.000 9.798 1.00 119.31 213 ARG A C 1
ATOM 1525 O O . ARG A 1 213 ? -12.613 8.271 10.745 1.00 161.05 213 ARG A O 1
ATOM 1527 N N . PRO A 1 214 ? -12.122 10.325 9.952 1.00 121.01 214 PRO A N 1
ATOM 1528 C CA . PRO A 1 214 ? -12.137 10.768 11.360 1.00 118.52 214 PRO A CA 1
ATOM 1529 C C . PRO A 1 214 ? -13.527 10.635 12.027 1.00 143.68 214 PRO A C 1
ATOM 1530 O O . PRO A 1 214 ? -14.520 10.831 11.334 1.00 144.74 214 PRO A O 1
ATOM 1532 N N . VAL A 1 215 ? -13.595 10.393 13.340 1.00 111.26 215 VAL A N 1
ATOM 1533 C CA . VAL A 1 215 ? -14.842 9.947 14.007 1.00 147.43 215 VAL A CA 1
ATOM 1534 C C . VAL A 1 215 ? -16.008 10.934 13.850 1.00 149.82 215 VAL A C 1
ATOM 1535 O O . VAL A 1 215 ? -15.863 12.115 14.180 1.00 154.19 215 VAL A O 1
ATOM 1537 N N . ASN A 1 216 ? -17.140 10.486 13.295 1.00 105.62 216 ASN A N 1
ATOM 1538 C CA . ASN A 1 216 ? -18.245 11.424 13.052 1.00 121.52 216 ASN A CA 1
ATOM 1539 C C . ASN A 1 216 ? -18.970 11.761 14.359 1.00 123.05 216 ASN A C 1
ATOM 1540 O O . ASN A 1 216 ? -19.849 11.019 14.802 1.00 124.92 216 ASN A O 1
ATOM 1545 N N . LYS A 1 217 ? -18.620 12.899 14.952 1.00 103.85 217 LYS A N 1
ATOM 1546 C CA . LYS A 1 217 ? -19.146 13.243 16.254 1.00 101.42 217 LYS A CA 1
ATOM 1547 C C . LYS A 1 217 ? -20.670 13.461 16.282 1.00 115.98 217 LYS A C 1
ATOM 1548 O O . LYS A 1 217 ? -21.252 13.369 17.369 1.00 113.56 217 LYS A O 1
ATOM 1554 N N . LYS A 1 218 ? -21.353 13.665 15.149 1.00 101.52 218 LYS A N 1
ATOM 1555 C CA . LYS A 1 218 ? -22.814 13.665 15.276 1.00 99.96 218 LYS A CA 1
ATOM 1556 C C . LYS A 1 218 ? -23.239 12.251 15.580 1.00 109.04 218 LYS A C 1
ATOM 1557 O O . LYS A 1 218 ? -23.999 12.018 16.511 1.00 94.46 218 LYS A O 1
ATOM 1563 N N . SER A 1 219 ? -22.698 11.296 14.840 1.00 110.36 219 SER A N 1
ATOM 1564 C CA . SER A 1 219 ? -23.056 9.910 15.075 1.00 94.77 219 SER A CA 1
ATOM 1565 C C . SER A 1 219 ? -22.475 9.379 16.370 1.00 92.30 219 SER A C 1
ATOM 1566 O O . SER A 1 219 ? -23.009 8.419 16.927 1.00 89.68 219 SER A O 1
ATOM 1569 N N . LEU A 1 220 ? -21.402 9.992 16.866 1.00 93.30 220 LEU A N 1
ATOM 1570 C CA . LEU A 1 220 ? -20.893 9.572 18.169 1.00 104.34 220 LEU A CA 1
ATOM 1571 C C . LEU A 1 220 ? -21.874 10.032 19.240 1.00 102.77 220 LEU A C 1
ATOM 1572 O O . LEU A 1 220 ? -22.308 9.234 20.084 1.00 86.58 220 LEU A O 1
ATOM 1577 N N . ALA A 1 221 ? -22.276 11.300 19.142 1.00 105.44 221 ALA A N 1
ATOM 1578 C CA . ALA A 1 221 ? -23.215 11.892 20.090 1.00 89.41 221 ALA A CA 1
ATOM 1579 C C . ALA A 1 221 ? -24.551 11.143 20.064 1.00 90.05 221 ALA A C 1
ATOM 1580 O O . ALA A 1 221 ? -25.081 10.788 21.118 1.00 90.27 221 ALA A O 1
ATOM 1582 N N . ILE A 1 222 ? -25.115 10.941 18.871 1.00 89.47 222 ILE A N 1
ATOM 1583 C CA . ILE A 1 222 ? -26.380 10.216 18.743 1.00 86.95 222 ILE A CA 1
ATOM 1584 C C . ILE A 1 222 ? -26.264 8.732 19.192 1.00 98.24 222 ILE A C 1
ATOM 1585 O O . ILE A 1 222 ? -27.203 8.240 19.847 1.00 105.69 222 ILE A O 1
ATOM 1590 N N . VAL A 1 223 ? -25.169 8.001 18.905 1.00 84.48 223 VAL A N 1
ATOM 1591 C CA . VAL A 1 223 ? -25.173 6.639 19.482 1.00 93.40 223 VAL A CA 1
ATOM 1592 C C . VAL A 1 223 ? -24.960 6.628 21.001 1.00 80.04 223 VAL A C 1
ATOM 1593 O O . VAL A 1 223 ? -25.615 5.861 21.685 1.00 77.87 223 VAL A O 1
ATOM 1597 N N . LEU A 1 224 ? -24.129 7.512 21.544 1.00 80.99 224 LEU A N 1
ATOM 1598 C CA . LEU A 1 224 ? -23.999 7.584 22.999 1.00 79.45 224 LEU A CA 1
ATOM 1599 C C . LEU A 1 224 ? -25.342 7.898 23.642 1.00 99.10 224 LEU A C 1
ATOM 1600 O O . LEU A 1 224 ? -25.735 7.228 24.606 1.00 98.54 224 LEU A O 1
ATOM 1605 N N . ALA A 1 225 ? -26.042 8.901 23.111 1.00 79.66 225 ALA A N 1
ATOM 1606 C CA . ALA A 1 225 ? -27.364 9.245 23.616 1.00 78.95 225 ALA A CA 1
ATOM 1607 C C . ALA A 1 225 ? -28.291 8.027 23.593 1.00 77.08 225 ALA A C 1
ATOM 1608 O O . ALA A 1 225 ? -28.854 7.632 24.634 1.00 99.46 225 ALA A O 1
ATOM 1610 N N . LEU A 1 226 ? -28.409 7.396 22.424 1.00 92.76 226 LEU A N 1
ATOM 1611 C CA . LEU A 1 226 ? -29.242 6.193 22.310 1.00 85.33 226 LEU A CA 1
ATOM 1612 C C . LEU A 1 226 ? -28.809 5.056 23.253 1.00 78.42 226 LEU A C 1
ATOM 1613 O O . LEU A 1 226 ? -29.641 4.241 23.671 1.00 78.47 226 LEU A O 1
ATOM 1618 N N . ALA A 1 227 ? -27.521 5.024 23.589 1.00 81.51 227 ALA A N 1
ATOM 1619 C CA . ALA A 1 227 ? -26.974 4.091 24.559 1.00 86.79 227 ALA A CA 1
ATOM 1620 C C . ALA A 1 227 ? -27.478 4.405 25.983 1.00 94.07 227 ALA A C 1
ATOM 1621 O O . ALA A 1 227 ? -27.843 3.478 26.737 1.00 103.36 227 ALA A O 1
ATOM 1623 N N . ALA A 1 228 ? -27.469 5.685 26.370 1.00 71.87 228 ALA A N 1
ATOM 1624 C CA . ALA A 1 228 ? -28.032 6.064 27.674 1.00 71.07 228 ALA A CA 1
ATOM 1625 C C . ALA A 1 228 ? -29.479 5.628 27.748 1.00 77.13 228 ALA A C 1
ATOM 1626 O O . ALA A 1 228 ? -29.922 5.024 28.754 1.00 84.92 228 ALA A O 1
ATOM 1628 N N . LEU A 1 229 ? -30.200 5.901 26.660 1.00 71.17 229 LEU A N 1
ATOM 1629 C CA . LEU A 1 229 ? -31.581 5.461 26.583 1.00 77.34 229 LEU A CA 1
ATOM 1630 C C . LEU A 1 229 ? -31.650 3.954 26.789 1.00 83.68 229 LEU A C 1
ATOM 1631 O O . LEU A 1 229 ? -32.480 3.464 27.558 1.00 86.03 229 LEU A O 1
ATOM 1636 N N . SER A 1 230 ? -30.718 3.240 26.159 1.00 86.09 230 SER A N 1
ATOM 1637 C CA . SER A 1 230 ? -30.686 1.780 26.209 1.00 86.21 230 SER A CA 1
ATOM 1638 C C . SER A 1 230 ? -30.494 1.296 27.641 1.00 92.33 230 SER A C 1
ATOM 1639 O O . SER A 1 230 ? -31.017 0.240 28.028 1.00 95.85 230 SER A O 1
ATOM 1642 N N . VAL A 1 231 ? -29.732 2.064 28.417 1.00 89.42 231 VAL A N 1
ATOM 1643 C CA . VAL A 1 231 ? -29.572 1.791 29.843 1.00 83.90 231 VAL A CA 1
ATOM 1644 C C . VAL A 1 231 ? -30.879 2.028 30.637 1.00 78.22 231 VAL A C 1
ATOM 1645 O O . VAL A 1 231 ? -31.202 1.251 31.542 1.00 63.17 231 VAL A O 1
ATOM 1649 N N . VAL A 1 232 ? -31.608 3.107 30.339 1.00 73.12 232 VAL A N 1
ATOM 1650 C CA . VAL A 1 232 ? -32.904 3.301 31.014 1.00 72.00 232 VAL A CA 1
ATOM 1651 C C . VAL A 1 232 ? -33.988 2.254 30.628 1.00 83.99 232 VAL A C 1
ATOM 1652 O O . VAL A 1 232 ? -34.685 1.715 31.505 1.00 97.53 232 VAL A O 1
ATOM 1656 N N . ALA A 1 233 ? -34.123 1.968 29.331 1.00 78.63 233 ALA A N 1
ATOM 1657 C CA . ALA A 1 233 ? -35.023 0.920 28.856 1.00 73.72 233 ALA A CA 1
ATOM 1658 C C . ALA A 1 233 ? -34.643 -0.445 29.472 1.00 77.71 233 ALA A C 1
ATOM 1659 O O . ALA A 1 233 ? -35.514 -1.217 29.908 1.00 78.74 233 ALA A O 1
ATOM 1661 N N . SER A 1 234 ? -33.347 -0.758 29.476 1.00 80.03 234 SER A N 1
ATOM 1662 C CA . SER A 1 234 ? -32.864 -1.950 30.173 1.00 81.36 234 SER A CA 1
ATOM 1663 C C . SER A 1 234 ? -33.252 -1.993 31.649 1.00 85.93 234 SER A C 1
ATOM 1664 O O . SER A 1 234 ? -33.900 -2.944 32.087 1.00 96.83 234 SER A O 1
ATOM 1667 N N . ALA A 1 235 ? -32.831 -0.986 32.418 1.00 76.12 235 ALA A N 1
ATOM 1668 C CA . ALA A 1 235 ? -33.096 -0.967 33.855 1.00 69.34 235 ALA A CA 1
ATOM 1669 C C . ALA A 1 235 ? -34.578 -1.129 34.151 1.00 71.35 235 ALA A C 1
ATOM 1670 O O . ALA A 1 235 ? -34.945 -1.779 35.147 1.00 73.06 235 ALA A O 1
ATOM 1672 N N . ILE A 1 236 ? -35.437 -0.561 33.301 1.00 71.24 236 ILE A N 1
ATOM 1673 C CA . ILE A 1 236 ? -36.870 -0.713 33.561 1.00 77.12 236 ILE A CA 1
ATOM 1674 C C . ILE A 1 236 ? -37.409 -2.083 33.125 1.00 91.73 236 ILE A C 1
ATOM 1675 O O . ILE A 1 236 ? -38.361 -2.597 33.726 1.00 104.59 236 ILE A O 1
ATOM 1680 N N . ILE A 1 237 ? -36.788 -2.707 32.128 1.00 90.55 237 ILE A N 1
ATOM 1681 C CA . ILE A 1 237 ? -37.122 -4.107 31.826 1.00 83.32 237 ILE A CA 1
ATOM 1682 C C . ILE A 1 237 ? -36.683 -5.051 32.952 1.00 78.91 237 ILE A C 1
ATOM 1683 O O . ILE A 1 237 ? -37.377 -6.020 33.269 1.00 81.33 237 ILE A O 1
ATOM 1688 N N . LEU A 1 238 ? -35.525 -4.798 33.546 1.00 69.84 238 LEU A N 1
ATOM 1689 C CA . LEU A 1 238 ? -35.098 -5.682 34.614 1.00 65.45 238 LEU A CA 1
ATOM 1690 C C . LEU A 1 238 ? -35.911 -5.498 35.882 1.00 71.20 238 LEU A C 1
ATOM 1691 O O . LEU A 1 238 ? -36.513 -6.467 36.343 1.00 71.37 238 LEU A O 1
ATOM 1696 N N . GLU A 1 239 ? -35.972 -4.264 36.406 1.00 75.48 239 GLU A N 1
ATOM 1697 C CA . GLU A 1 239 ? -36.596 -4.028 37.715 1.00 76.86 239 GLU A CA 1
ATOM 1698 C C . GLU A 1 239 ? -37.998 -4.599 37.707 1.00 86.08 239 GLU A C 1
ATOM 1699 O O . GLU A 1 239 ? -38.272 -5.557 38.456 1.00 96.37 239 GLU A O 1
ATOM 1705 N N . TYR A 1 240 ? -38.854 -4.134 36.797 1.00 78.79 240 TYR A N 1
ATOM 1706 C CA . TYR A 1 240 ? -40.219 -4.658 36.801 1.00 75.91 240 TYR A CA 1
ATOM 1707 C C . TYR A 1 240 ? -40.313 -5.950 36.008 1.00 76.81 240 TYR A C 1
ATOM 1708 O O . TYR A 1 240 ? -40.233 -5.952 34.778 1.00 72.50 240 TYR A O 1
ATOM 1717 N N . GLU A 1 241 ? -40.496 -7.040 36.751 1.00 81.92 241 GLU A N 1
ATOM 1718 C CA . GLU A 1 241 ? -40.519 -8.384 36.200 1.00 83.53 241 GLU A CA 1
ATOM 1719 C C . GLU A 1 241 ? -41.537 -8.526 35.089 1.00 84.84 241 GLU A C 1
ATOM 1720 O O . GLU A 1 241 ? -41.291 -9.194 34.067 1.00 96.29 241 GLU A O 1
ATOM 1726 N N . ASP A 1 242 ? -42.675 -7.870 35.273 1.00 82.63 242 ASP A N 1
ATOM 1727 C CA . ASP A 1 242 ? -43.778 -8.107 34.373 1.00 87.61 242 ASP A CA 1
ATOM 1728 C C . ASP A 1 242 ? -43.446 -7.446 33.036 1.00 75.66 242 ASP A C 1
ATOM 1729 O O . ASP A 1 242 ? -43.684 -8.041 31.985 1.00 69.69 242 ASP A O 1
ATOM 1734 N N . VAL A 1 243 ? -42.777 -6.293 33.091 1.00 69.03 243 VAL A N 1
ATOM 1735 C CA . VAL A 1 243 ? -42.265 -5.619 31.891 1.00 68.21 243 VAL A CA 1
ATOM 1736 C C . VAL A 1 243 ? -41.403 -6.538 31.017 1.00 67.92 243 VAL A C 1
ATOM 1737 O O . VAL A 1 243 ? -41.651 -6.695 29.803 1.00 68.21 243 VAL A O 1
ATOM 1741 N N . ALA A 1 244 ? -40.389 -7.129 31.643 1.00 69.25 244 ALA A N 1
ATOM 1742 C CA . ALA A 1 244 ? -39.519 -8.066 30.963 1.00 66.05 244 ALA A CA 1
ATOM 1743 C C . ALA A 1 244 ? -40.354 -9.157 30.349 1.00 69.36 244 ALA A C 1
ATOM 1744 O O . ALA A 1 244 ? -40.188 -9.453 29.177 1.00 60.71 244 ALA A O 1
ATOM 1746 N N . ARG A 1 245 ? -41.298 -9.699 31.117 1.00 81.37 245 ARG A N 1
ATOM 1747 C CA . ARG A 1 245 ? -42.080 -10.841 30.638 1.00 88.46 245 ARG A CA 1
ATOM 1748 C C . ARG A 1 245 ? -42.977 -10.477 29.438 1.00 86.66 245 ARG A C 1
ATOM 1749 O O . ARG A 1 245 ? -43.146 -11.290 28.519 1.00 85.73 245 ARG A O 1
ATOM 1757 N N . VAL A 1 246 ? -43.541 -9.269 29.442 1.00 84.56 246 VAL A N 1
ATOM 1758 C CA . VAL A 1 246 ? -44.292 -8.763 28.290 1.00 80.63 246 VAL A CA 1
ATOM 1759 C C . VAL A 1 246 ? -43.435 -8.604 27.048 1.00 85.10 246 VAL A C 1
ATOM 1760 O O . VAL A 1 246 ? -43.839 -9.022 25.959 1.00 87.56 246 VAL A O 1
ATOM 1764 N N . PHE A 1 247 ? -42.255 -8.007 27.194 1.00 82.51 247 PHE A N 1
ATOM 1765 C CA . PHE A 1 247 ? -41.462 -7.808 25.997 1.00 83.18 247 PHE A CA 1
ATOM 1766 C C . PHE A 1 247 ? -40.827 -9.111 25.541 1.00 81.27 247 PHE A C 1
ATOM 1767 O O . PHE A 1 247 ? -40.720 -9.345 24.345 1.00 92.45 247 PHE A O 1
ATOM 1775 N N . VAL A 1 248 ? -40.485 -9.995 26.470 1.00 72.35 248 VAL A N 1
ATOM 1776 C CA . VAL A 1 248 ? -40.070 -11.351 26.121 1.00 70.72 248 VAL A CA 1
ATOM 1777 C C . VAL A 1 248 ? -41.171 -12.062 25.353 1.00 85.45 248 VAL A C 1
ATOM 1778 O O . VAL A 1 248 ? -40.908 -12.730 24.340 1.00 90.22 248 VAL A O 1
ATOM 1782 N N . TYR A 1 249 ? -42.401 -11.931 25.834 1.00 91.30 249 TYR A N 1
ATOM 1783 C CA . TYR A 1 249 ? -43.530 -12.524 25.135 1.00 99.77 249 TYR A CA 1
ATOM 1784 C C . TYR A 1 249 ? -43.629 -11.948 23.711 1.00 93.66 249 TYR A C 1
ATOM 1785 O O . TYR A 1 249 ? -43.750 -12.694 22.728 1.00 86.19 249 TYR A O 1
ATOM 1794 N N . ALA A 1 250 ? -43.509 -10.626 23.616 1.00 92.03 250 ALA A N 1
ATOM 1795 C CA . ALA A 1 250 ? -43.576 -9.930 22.343 1.00 96.39 250 ALA A CA 1
ATOM 1796 C C . ALA A 1 250 ? -42.536 -10.483 21.361 1.00 97.94 250 ALA A C 1
ATOM 1797 O O . ALA A 1 250 ? -42.881 -10.926 20.259 1.00 103.68 250 ALA A O 1
ATOM 1799 N N . ALA A 1 251 ? -41.277 -10.506 21.790 1.00 91.62 251 ALA A N 1
ATOM 1800 C CA . ALA A 1 251 ? -40.194 -11.117 21.022 1.00 89.12 251 ALA A CA 1
ATOM 1801 C C . ALA A 1 251 ? -40.551 -12.571 20.636 1.00 86.94 251 ALA A C 1
ATOM 1802 O O . ALA A 1 251 ? -40.087 -13.111 19.616 1.00 83.13 251 ALA A O 1
ATOM 1804 N N . GLY A 1 252 ? -41.378 -13.196 21.469 1.00 87.12 252 GLY A N 1
ATOM 1805 C CA . GLY A 1 252 ? -41.834 -14.545 21.212 1.00 91.00 252 GLY A CA 1
ATOM 1806 C C . GLY A 1 252 ? -42.774 -14.620 20.026 1.00 96.84 252 GLY A C 1
ATOM 1807 O O . GLY A 1 252 ? -42.539 -15.392 19.085 1.00 101.25 252 GLY A O 1
ATOM 1808 N N . VAL A 1 253 ? -43.850 -13.840 20.075 1.00 101.28 253 VAL A N 1
ATOM 1809 C CA . VAL A 1 253 ? -44.791 -13.779 18.964 1.00 109.33 253 VAL A CA 1
ATOM 1810 C C . VAL A 1 253 ? -44.115 -13.298 17.692 1.00 107.48 253 VAL A C 1
ATOM 1811 O O . VAL A 1 253 ? -44.535 -13.646 16.590 1.00 110.46 253 VAL A O 1
ATOM 1815 N N . ALA A 1 254 ? -43.064 -12.499 17.852 1.00 100.86 254 ALA A N 1
ATOM 1816 C CA . ALA A 1 254 ? -42.260 -12.060 16.715 1.00 95.88 254 ALA A CA 1
ATOM 1817 C C . ALA A 1 254 ? -41.514 -13.230 16.051 1.00 94.57 254 ALA A C 1
ATOM 1818 O O . ALA A 1 254 ? -41.654 -13.456 14.850 1.00 94.14 254 ALA A O 1
ATOM 1820 N N . VAL A 1 255 ? -40.756 -14.008 16.819 1.00 100.40 255 VAL A N 1
ATOM 1821 C CA . VAL A 1 255 ? -40.023 -15.105 16.180 1.00 108.54 255 VAL A CA 1
ATOM 1822 C C . VAL A 1 255 ? -40.972 -16.198 15.653 1.00 117.49 255 VAL A C 1
ATOM 1823 O O . VAL A 1 255 ? -40.673 -16.854 14.634 1.00 125.69 255 VAL A O 1
ATOM 1827 N N . LEU A 1 256 ? -42.109 -16.386 16.331 1.00 114.50 256 LEU A N 1
ATOM 1828 C CA . LEU A 1 256 ? -43.136 -17.314 15.858 1.00 114.88 256 LEU A CA 1
ATOM 1829 C C . LEU A 1 256 ? -43.775 -16.798 14.550 1.00 115.91 256 LEU A C 1
ATOM 1830 O O . LEU A 1 256 ? -44.068 -17.561 13.627 1.00 116.93 256 LEU A O 1
ATOM 1835 N N . GLY A 1 257 ? -43.946 -15.487 14.452 1.00 118.37 257 GLY A N 1
ATOM 1836 C CA . GLY A 1 257 ? -44.422 -14.905 13.216 1.00 122.90 257 GLY A CA 1
ATOM 1837 C C . GLY A 1 257 ? -43.455 -15.167 12.075 1.00 127.20 257 GLY A C 1
ATOM 1838 O O . GLY A 1 257 ? -43.764 -15.935 11.128 1.00 130.19 257 GLY A O 1
ATOM 1839 N N . ILE A 1 258 ? -42.268 -14.564 12.193 1.00 125.42 258 ILE A N 1
ATOM 1840 C CA . ILE A 1 258 ? -41.238 -14.656 11.159 1.00 121.95 258 ILE A CA 1
ATOM 1841 C C . ILE A 1 258 ? -41.046 -16.083 10.699 1.00 123.58 258 ILE A C 1
ATOM 1842 O O . ILE A 1 258 ? -40.981 -16.347 9.502 1.00 122.61 258 ILE A O 1
ATOM 1847 N N . PHE A 1 259 ? -41.007 -17.016 11.645 1.00 127.18 259 PHE A N 1
ATOM 1848 C CA . PHE A 1 259 ? -40.870 -18.408 11.241 1.00 129.32 259 PHE A CA 1
ATOM 1849 C C . PHE A 1 259 ? -42.067 -18.922 10.463 1.00 136.39 259 PHE A C 1
ATOM 1850 O O . PHE A 1 259 ? -41.889 -19.449 9.366 1.00 140.46 259 PHE A O 1
ATOM 1858 N N . PHE A 1 260 ? -43.278 -18.780 10.997 1.00 140.39 260 PHE A N 1
ATOM 1859 C CA . PHE A 1 260 ? -44.384 -19.402 10.279 1.00 144.76 260 PHE A CA 1
ATOM 1860 C C . PHE A 1 260 ? -44.916 -18.652 9.043 1.00 145.51 260 PHE A C 1
ATOM 1861 O O . PHE A 1 260 ? -45.884 -19.107 8.440 1.00 151.24 260 PHE A O 1
ATOM 1869 N N . HIS A 1 261 ? -44.334 -17.527 8.632 1.00 139.45 261 HIS A N 1
ATOM 1870 C CA . HIS A 1 261 ? -44.694 -17.134 7.259 1.00 141.08 261 HIS A CA 1
ATOM 1871 C C . HIS A 1 261 ? -43.471 -17.332 6.342 1.00 141.75 261 HIS A C 1
ATOM 1872 O O . HIS A 1 261 ? -43.624 -17.530 5.136 1.00 151.47 261 HIS A O 1
ATOM 1879 N N . LEU A 1 262 ? -42.270 -17.366 6.914 1.00 132.13 262 LEU A N 1
ATOM 1880 C CA . LEU A 1 262 ? -41.120 -17.922 6.197 1.00 127.39 262 LEU A CA 1
ATOM 1881 C C . LEU A 1 262 ? -41.222 -19.440 6.087 1.00 123.56 262 LEU A C 1
ATOM 1882 O O . LEU A 1 262 ? -42.044 -19.964 5.340 1.00 121.85 262 LEU A O 1
ATOM 1887 N N . GLU A 1 270 ? -38.565 -26.592 -0.812 1.00 151.29 270 GLU A N 1
ATOM 1888 C CA . GLU A 1 270 ? -37.855 -25.724 0.126 1.00 143.34 270 GLU A CA 1
ATOM 1889 C C . GLU A 1 270 ? -38.305 -25.949 1.566 1.00 138.12 270 GLU A C 1
ATOM 1890 O O . GLU A 1 270 ? -37.540 -25.724 2.501 1.00 139.44 270 GLU A O 1
ATOM 1892 N N . ARG A 1 271 ? -39.546 -26.395 1.736 1.00 133.99 271 ARG A N 1
ATOM 1893 C CA . ARG A 1 271 ? -40.151 -26.552 3.060 1.00 130.62 271 ARG A CA 1
ATOM 1894 C C . ARG A 1 271 ? -39.448 -27.547 4.000 1.00 128.88 271 ARG A C 1
ATOM 1895 O O . ARG A 1 271 ? -39.392 -27.319 5.211 1.00 122.88 271 ARG A O 1
ATOM 1897 N N . ALA A 1 272 ? -38.920 -28.639 3.452 1.00 134.00 272 ALA A N 1
ATOM 1898 C CA . ALA A 1 272 ? -38.334 -29.687 4.289 1.00 136.48 272 ALA A CA 1
ATOM 1899 C C . ALA A 1 272 ? -37.051 -29.244 5.000 1.00 142.42 272 ALA A C 1
ATOM 1900 O O . ALA A 1 272 ? -36.856 -29.530 6.194 1.00 147.84 272 ALA A O 1
ATOM 1902 N N . GLY A 1 273 ? -36.211 -28.499 4.288 1.00 143.13 273 GLY A N 1
ATOM 1903 C CA . GLY A 1 273 ? -34.915 -28.095 4.802 1.00 140.58 273 GLY A CA 1
ATOM 1904 C C . GLY A 1 273 ? -35.001 -27.084 5.927 1.00 138.84 273 GLY A C 1
ATOM 1905 O O . GLY A 1 273 ? -34.157 -27.065 6.843 1.00 137.06 273 GLY A O 1
ATOM 1906 N N . LEU A 1 274 ? -36.047 -26.266 5.929 1.00 138.69 274 LEU A N 1
ATOM 1907 C CA . LEU A 1 274 ? -36.099 -25.318 7.021 1.00 138.74 274 LEU A CA 1
ATOM 1908 C C . LEU A 1 274 ? -37.319 -25.516 7.909 1.00 135.79 274 LEU A C 1
ATOM 1909 O O . LEU A 1 274 ? -37.522 -24.762 8.857 1.00 135.55 274 LEU A O 1
ATOM 1914 N N . ILE A 1 275 ? -38.050 -26.605 7.701 1.00 133.00 275 ILE A N 1
ATOM 1915 C CA . ILE A 1 275 ? -38.821 -27.135 8.813 1.00 130.94 275 ILE A CA 1
ATOM 1916 C C . ILE A 1 275 ? -37.788 -27.866 9.668 1.00 126.35 275 ILE A C 1
ATOM 1917 O O . ILE A 1 275 ? -37.887 -27.901 10.899 1.00 126.97 275 ILE A O 1
ATOM 1922 N N . ALA A 1 276 ? -36.760 -28.393 8.999 1.00 121.55 276 ALA A N 1
ATOM 1923 C CA . ALA A 1 276 ? -35.602 -28.930 9.700 1.00 115.18 276 ALA A CA 1
ATOM 1924 C C . ALA A 1 276 ? -34.882 -27.809 10.433 1.00 116.26 276 ALA A C 1
ATOM 1925 O O . ALA A 1 276 ? -34.469 -27.992 11.574 1.00 115.54 276 ALA A O 1
ATOM 1927 N N . ALA A 1 277 ? -34.744 -26.645 9.791 1.00 118.16 277 ALA A N 1
ATOM 1928 C CA . ALA A 1 277 ? -34.135 -25.487 10.465 1.00 116.40 277 ALA A CA 1
ATOM 1929 C C . ALA A 1 277 ? -34.947 -25.065 11.669 1.00 117.80 277 ALA A C 1
ATOM 1930 O O . ALA A 1 277 ? -34.386 -24.703 12.708 1.00 119.76 277 ALA A O 1
ATOM 1932 N N . LEU A 1 278 ? -36.265 -25.073 11.509 1.00 119.60 278 LEU A N 1
ATOM 1933 C CA . LEU A 1 278 ? -37.168 -24.804 12.624 1.00 117.68 278 LEU A CA 1
ATOM 1934 C C . LEU A 1 278 ? -36.888 -25.743 13.814 1.00 112.50 278 LEU A C 1
ATOM 1935 O O . LEU A 1 278 ? -36.686 -25.292 14.951 1.00 102.87 278 LEU A O 1
ATOM 1940 N N . ILE A 1 279 ? -36.877 -27.047 13.529 1.00 115.06 279 ILE A N 1
ATOM 1941 C CA . ILE A 1 279 ? -36.570 -28.080 14.524 1.00 111.26 279 ILE A CA 1
ATOM 1942 C C . ILE A 1 279 ? -35.210 -27.845 15.189 1.00 104.82 279 ILE A C 1
ATOM 1943 O O . ILE A 1 279 ? -35.050 -27.983 16.413 1.00 105.45 279 ILE A O 1
ATOM 1948 N N . LEU A 1 280 ? -34.229 -27.493 14.367 1.00 98.58 280 LEU A N 1
ATOM 1949 C CA . LEU A 1 280 ? -32.891 -27.235 14.853 1.00 93.53 280 LEU A CA 1
ATOM 1950 C C . LEU A 1 280 ? -32.871 -26.060 15.836 1.00 98.34 280 LEU A C 1
ATOM 1951 O O . LEU A 1 280 ? -32.191 -26.127 16.858 1.00 101.59 280 LEU A O 1
ATOM 1956 N N . THR A 1 281 ? -33.610 -24.989 15.557 1.00 98.55 281 THR A N 1
ATOM 1957 C CA . THR A 1 281 ? -33.561 -23.873 16.496 1.00 97.80 281 THR A CA 1
ATOM 1958 C C . THR A 1 281 ? -34.481 -24.062 17.695 1.00 101.85 281 THR A C 1
ATOM 1959 O O . THR A 1 281 ? -34.243 -23.418 18.734 1.00 105.01 281 THR A O 1
ATOM 1963 N N . VAL A 1 282 ? -35.504 -24.927 17.590 1.00 100.60 282 VAL A N 1
ATOM 1964 C CA . VAL A 1 282 ? -36.269 -25.226 18.812 1.00 98.52 282 VAL A CA 1
ATOM 1965 C C . VAL A 1 282 ? -35.365 -26.070 19.722 1.00 88.66 282 VAL A C 1
ATOM 1966 O O . VAL A 1 282 ? -35.345 -25.861 20.940 1.00 85.28 282 VAL A O 1
ATOM 1970 N N . GLN A 1 283 ? -34.544 -26.959 19.158 1.00 83.97 283 GLN A N 1
ATOM 1971 C CA . GLN A 1 283 ? -33.620 -27.664 20.056 1.00 85.39 283 GLN A CA 1
ATOM 1972 C C . GLN A 1 283 ? -32.513 -26.779 20.536 1.00 81.23 283 GLN A C 1
ATOM 1973 O O . GLN A 1 283 ? -32.003 -26.986 21.648 1.00 81.79 283 GLN A O 1
ATOM 1979 N N . THR A 1 284 ? -32.123 -25.783 19.751 1.00 78.63 284 THR A N 1
ATOM 1980 C CA . THR A 1 284 ? -31.176 -24.831 20.314 1.00 73.50 284 THR A CA 1
ATOM 1981 C C . THR A 1 284 ? -31.832 -24.147 21.509 1.00 79.25 284 THR A C 1
ATOM 1982 O O . THR A 1 284 ? -31.180 -23.971 22.551 1.00 86.89 284 THR A O 1
ATOM 1986 N N . VAL A 1 285 ? -33.112 -23.795 21.379 1.00 81.27 285 VAL A N 1
ATOM 1987 C CA . VAL A 1 285 ? -33.828 -23.122 22.469 1.00 80.27 285 VAL A CA 1
ATOM 1988 C C . VAL A 1 285 ? -33.833 -23.948 23.773 1.00 87.87 285 VAL A C 1
ATOM 1989 O O . VAL A 1 285 ? -33.558 -23.416 24.884 1.00 94.18 285 VAL A O 1
ATOM 1993 N N . PHE A 1 286 ? -34.172 -25.234 23.653 1.00 85.87 286 PHE A N 1
ATOM 1994 C CA . PHE A 1 286 ? -34.108 -26.087 24.838 1.00 85.92 286 PHE A CA 1
ATOM 1995 C C . PHE A 1 286 ? -32.682 -26.066 25.390 1.00 89.06 286 PHE A C 1
ATOM 1996 O O . PHE A 1 286 ? -32.457 -25.817 26.608 1.00 99.32 286 PHE A O 1
ATOM 2004 N N . PHE A 1 287 ? -31.721 -26.283 24.483 1.00 79.24 287 PHE A N 1
ATOM 2005 C CA . PHE A 1 287 ? -30.342 -26.385 24.918 1.00 74.83 287 PHE A CA 1
ATOM 2006 C C . PHE A 1 287 ? -29.976 -25.215 25.794 1.00 66.59 287 PHE A C 1
ATOM 2007 O O . PHE A 1 287 ? -29.343 -25.364 26.860 1.00 64.34 287 PHE A O 1
ATOM 2015 N N . PHE A 1 288 ? -30.392 -24.041 25.357 1.00 66.35 288 PHE A N 1
ATOM 2016 C CA . PHE A 1 288 ? -30.120 -22.860 26.151 1.00 78.54 288 PHE A CA 1
ATOM 2017 C C . PHE A 1 288 ? -30.848 -22.856 27.472 1.00 73.08 288 PHE A C 1
ATOM 2018 O O . PHE A 1 288 ? -30.356 -22.257 28.426 1.00 75.63 288 PHE A O 1
ATOM 2026 N N . ILE A 1 289 ? -32.011 -23.495 27.544 1.00 64.49 289 ILE A N 1
ATOM 2027 C CA . ILE A 1 289 ? -32.635 -23.581 28.857 1.00 61.31 289 ILE A CA 1
ATOM 2028 C C . ILE A 1 289 ? -31.741 -24.325 29.841 1.00 60.83 289 ILE A C 1
ATOM 2029 O O . ILE A 1 289 ? -31.467 -23.804 30.940 1.00 65.99 289 ILE A O 1
ATOM 2034 N N . PHE A 1 290 ? -31.263 -25.508 29.452 1.00 64.62 290 PHE A N 1
ATOM 2035 C CA . PHE A 1 290 ? -30.354 -26.265 30.344 1.00 68.16 290 PHE A CA 1
ATOM 2036 C C . PHE A 1 290 ? -29.105 -25.447 30.761 1.00 69.70 290 PHE A C 1
ATOM 2037 O O . PHE A 1 290 ? -28.732 -25.258 31.992 1.00 72.59 290 PHE A O 1
ATOM 2045 N N . TYR A 1 291 ? -28.494 -24.871 29.731 1.00 66.50 291 TYR A N 1
ATOM 2046 C CA . TYR A 1 291 ? -27.271 -24.141 29.983 1.00 67.02 291 TYR A CA 1
ATOM 2047 C C . TYR A 1 291 ? -27.596 -23.008 30.988 1.00 68.83 291 TYR A C 1
ATOM 2048 O O . TYR A 1 291 ? -26.862 -22.794 31.956 1.00 73.23 291 TYR A O 1
ATOM 2057 N N . GLN A 1 292 ? -28.727 -22.336 30.826 1.00 65.01 292 GLN A N 1
ATOM 2058 C CA . GLN A 1 292 ? -29.088 -21.333 31.814 1.00 69.01 292 GLN A CA 1
ATOM 2059 C C . GLN A 1 292 ? -29.262 -21.949 33.188 1.00 80.46 292 GLN A C 1
ATOM 2060 O O . GLN A 1 292 ? -29.049 -21.266 34.191 1.00 87.26 292 GLN A O 1
ATOM 2066 N N . GLN A 1 293 ? -29.662 -23.221 33.261 1.00 84.89 293 GLN A N 1
ATOM 2067 C CA . GLN A 1 293 ? -29.813 -23.827 34.596 1.00 76.22 293 GLN A CA 1
ATOM 2068 C C . GLN A 1 293 ? -28.553 -23.660 35.399 1.00 74.15 293 GLN A C 1
ATOM 2069 O O . GLN A 1 293 ? -28.630 -23.592 36.639 1.00 83.71 293 GLN A O 1
ATOM 2075 N N . MET A 1 294 ? -27.388 -23.562 34.744 1.00 64.03 294 MET A N 1
ATOM 2076 C CA . MET A 1 294 ? -26.245 -23.452 35.697 1.00 64.08 294 MET A CA 1
ATOM 2077 C C . MET A 1 294 ? -25.915 -22.067 36.328 1.00 62.35 294 MET A C 1
ATOM 2078 O O . MET A 1 294 ? -25.249 -22.047 37.372 1.00 64.17 294 MET A O 1
ATOM 2083 N N . SER A 1 295 ? -26.385 -20.936 35.791 1.00 66.34 295 SER A N 1
ATOM 2084 C CA . SER A 1 295 ? -26.248 -19.635 36.525 1.00 62.66 295 SER A CA 1
ATOM 2085 C C . SER A 1 295 ? -27.181 -19.587 37.710 1.00 62.17 295 SER A C 1
ATOM 2086 O O . SER A 1 295 ? -26.964 -18.853 38.677 1.00 63.82 295 SER A O 1
ATOM 2089 N N . THR A 1 296 ? -28.246 -20.365 37.588 1.00 62.82 296 THR A N 1
ATOM 2090 C CA . THR A 1 296 ? -29.450 -20.225 38.383 1.00 65.84 296 THR A CA 1
ATOM 2091 C C . THR A 1 296 ? -29.679 -21.392 39.370 1.00 70.51 296 THR A C 1
ATOM 2092 O O . THR A 1 296 ? -29.113 -21.402 40.474 1.00 72.93 296 THR A O 1
ATOM 2096 N N . SER A 1 297 ? -30.525 -22.349 38.990 1.00 70.10 297 SER A N 1
ATOM 2097 C CA . SER A 1 297 ? -30.930 -23.437 39.895 1.00 72.33 297 SER A CA 1
ATOM 2098 C C . SER A 1 297 ? -29.746 -24.234 40.445 1.00 70.74 297 SER A C 1
ATOM 2099 O O . SER A 1 297 ? -29.718 -24.548 41.621 1.00 76.68 297 SER A O 1
ATOM 2102 N N . LEU A 1 298 ? -28.787 -24.586 39.589 1.00 71.63 298 LEU A N 1
ATOM 2103 C CA . LEU A 1 298 ? -27.597 -25.295 40.064 1.00 78.02 298 LEU A CA 1
ATOM 2104 C C . LEU A 1 298 ? -26.697 -24.416 40.920 1.00 81.14 298 LEU A C 1
ATOM 2105 O O . LEU A 1 298 ? -26.037 -24.925 41.823 1.00 83.82 298 LEU A O 1
ATOM 2110 N N . ALA A 1 299 ? -26.713 -23.104 40.684 1.00 77.06 299 ALA A N 1
ATOM 2111 C CA . ALA A 1 299 ? -25.932 -22.200 41.519 1.00 73.94 299 ALA A CA 1
ATOM 2112 C C . ALA A 1 299 ? -26.523 -22.171 42.899 1.00 83.20 299 ALA A C 1
ATOM 2113 O O . ALA A 1 299 ? -25.815 -22.357 43.884 1.00 92.64 299 ALA A O 1
ATOM 2115 N N . LEU A 1 300 ? -27.828 -21.950 42.966 1.00 85.69 300 LEU A N 1
ATOM 2116 C CA . LEU A 1 300 ? -28.536 -21.945 44.243 1.00 80.85 300 LEU A CA 1
ATOM 2117 C C . LEU A 1 300 ? -28.463 -23.312 44.943 1.00 73.67 300 LEU A C 1
ATOM 2118 O O . LEU A 1 300 ? -28.351 -23.389 46.171 1.00 87.87 300 LEU A O 1
ATOM 2123 N N . PHE A 1 301 ? -28.564 -24.380 44.159 1.00 58.09 301 PHE A N 1
ATOM 2124 C CA . PHE A 1 301 ? -28.433 -25.726 44.681 1.00 59.05 301 PHE A CA 1
ATOM 2125 C C . PHE A 1 301 ? -27.043 -25.894 45.290 1.00 73.76 301 PHE A C 1
ATOM 2126 O O . PHE A 1 301 ? -26.889 -26.536 46.323 1.00 73.75 301 PHE A O 1
ATOM 2134 N N . ALA A 1 302 ? -26.036 -25.300 44.645 1.00 69.08 302 ALA A N 1
ATOM 2135 C CA . ALA A 1 302 ? -24.657 -25.364 45.131 1.00 66.51 302 ALA A CA 1
ATOM 2136 C C . ALA A 1 302 ? -24.533 -24.616 46.438 1.00 68.99 302 ALA A C 1
ATOM 2137 O O . ALA A 1 302 ? -23.954 -25.122 47.385 1.00 80.01 302 ALA A O 1
ATOM 2139 N N . LEU A 1 303 ? -25.100 -23.418 46.486 1.00 64.06 303 LEU A N 1
ATOM 2140 C CA . LEU A 1 303 ? -25.095 -22.581 47.690 1.00 68.26 303 LEU A CA 1
ATOM 2141 C C . LEU A 1 303 ? -25.875 -23.206 48.846 1.00 74.84 303 LEU A C 1
ATOM 2142 O O . LEU A 1 303 ? -25.661 -22.855 50.016 1.00 74.22 303 LEU A O 1
ATOM 2147 N N . ARG A 1 304 ? -26.816 -24.095 48.525 1.00 82.71 304 ARG A N 1
ATOM 2148 C CA . ARG A 1 304 ? -27.736 -24.587 49.555 1.00 86.15 304 ARG A CA 1
ATOM 2149 C C . ARG A 1 304 ? -27.641 -26.068 49.963 1.00 82.43 304 ARG A C 1
ATOM 2150 O O . ARG A 1 304 ? -28.042 -26.410 51.069 1.00 91.39 304 ARG A O 1
ATOM 2158 N N . ASN A 1 305 ? -27.103 -26.928 49.104 1.00 73.19 305 ASN A N 1
ATOM 2159 C CA . ASN A 1 305 ? -27.202 -28.384 49.269 1.00 74.16 305 ASN A CA 1
ATOM 2160 C C . ASN A 1 305 ? -25.951 -29.132 48.763 1.00 84.13 305 ASN A C 1
ATOM 2161 O O . ASN A 1 305 ? -26.066 -30.208 48.164 1.00 90.21 305 ASN A O 1
ATOM 2166 N N . VAL A 1 306 ? -24.765 -28.556 48.972 1.00 85.39 306 VAL A N 1
ATOM 2167 C CA . VAL A 1 306 ? -23.502 -29.156 48.518 1.00 85.58 306 VAL A CA 1
ATOM 2168 C C . VAL A 1 306 ? -22.448 -28.864 49.572 1.00 91.64 306 VAL A C 1
ATOM 2169 O O . VAL A 1 306 ? -22.185 -27.698 49.843 1.00 91.49 306 VAL A O 1
ATOM 2173 N N . ASP A 1 307 ? -21.814 -29.895 50.133 1.00 96.77 307 ASP A N 1
ATOM 2174 C CA . ASP A 1 307 ? -20.747 -29.697 51.126 1.00 101.84 307 ASP A CA 1
ATOM 2175 C C . ASP A 1 307 ? -19.539 -29.033 50.475 1.00 103.91 307 ASP A C 1
ATOM 2176 O O . ASP A 1 307 ? -18.752 -29.689 49.790 1.00 108.78 307 ASP A O 1
ATOM 2181 N N . TRP A 1 308 ? -19.368 -27.743 50.743 1.00 103.92 308 TRP A N 1
ATOM 2182 C CA . TRP A 1 308 ? -18.300 -26.953 50.142 1.00 106.93 308 TRP A CA 1
ATOM 2183 C C . TRP A 1 308 ? -16.898 -27.425 50.493 1.00 112.14 308 TRP A C 1
ATOM 2184 O O . TRP A 1 308 ? -15.911 -26.796 50.101 1.00 115.94 308 TRP A O 1
ATOM 2195 N N . ASP A 1 309 ? -16.773 -28.521 51.223 1.00 115.47 309 ASP A N 1
ATOM 2196 C CA . ASP A 1 309 ? -15.432 -28.980 51.485 1.00 119.93 309 ASP A CA 1
ATOM 2197 C C . ASP A 1 309 ? -15.219 -30.058 50.425 1.00 117.50 309 ASP A C 1
ATOM 2198 O O . ASP A 1 309 ? -15.996 -31.004 50.281 1.00 114.20 309 ASP A O 1
ATOM 2203 N N . PHE A 1 310 ? -14.165 -29.844 49.653 1.00 121.34 310 PHE A N 1
ATOM 2204 C CA . PHE A 1 310 ? -13.828 -30.630 48.479 1.00 121.98 310 PHE A CA 1
ATOM 2205 C C . PHE A 1 310 ? -12.830 -31.695 48.851 1.00 123.10 310 PHE A C 1
ATOM 2206 O O . PHE A 1 310 ? -11.715 -31.358 49.236 1.00 124.08 310 PHE A O 1
ATOM 2214 N N . GLN A 1 311 ? -13.206 -32.970 48.816 1.00 126.23 311 GLN A N 1
ATOM 2215 C CA . GLN A 1 311 ? -12.182 -33.948 49.155 1.00 134.56 311 GLN A CA 1
ATOM 2216 C C . GLN A 1 311 ? -11.829 -35.003 48.068 1.00 149.56 311 GLN A C 1
ATOM 2217 O O . GLN A 1 311 ? -12.697 -35.713 47.551 1.00 151.80 311 GLN A O 1
ATOM 2223 N N . VAL A 1 312 ? -10.518 -35.130 47.811 1.00 149.07 312 VAL A N 1
ATOM 2224 C CA . VAL A 1 312 ? -9.947 -36.053 46.826 1.00 146.34 312 VAL A CA 1
ATOM 2225 C C . VAL A 1 312 ? -9.585 -37.408 47.465 1.00 148.14 312 VAL A C 1
ATOM 2226 O O . VAL A 1 312 ? -8.405 -37.751 47.583 1.00 155.19 312 VAL A O 1
ATOM 2230 N N . PHE A 1 313 ? -10.617 -38.171 47.832 1.00 144.59 313 PHE A N 1
ATOM 2231 C CA . PHE A 1 313 ? -10.560 -39.426 48.622 1.00 144.96 313 PHE A CA 1
ATOM 2232 C C . PHE A 1 313 ? -9.170 -39.894 49.186 1.00 137.90 313 PHE A C 1
ATOM 2233 O O . PHE A 1 313 ? -8.373 -40.427 48.413 1.00 135.83 313 PHE A O 1
ATOM 2241 N N . GLY A 1 314 ? -8.851 -39.725 50.486 1.00 140.81 314 GLY A N 1
ATOM 2242 C CA . GLY A 1 314 ? -9.698 -39.150 51.529 1.00 139.68 314 GLY A CA 1
ATOM 2243 C C . GLY A 1 314 ? -9.029 -38.260 52.598 1.00 141.09 314 GLY A C 1
ATOM 2244 O O . GLY A 1 314 ? -9.208 -38.484 53.793 1.00 143.36 314 GLY A O 1
ATOM 2245 N N . THR A 1 315 ? -8.271 -37.254 52.155 1.00 145.11 315 THR A N 1
ATOM 2246 C CA . THR A 1 315 ? -7.698 -36.141 52.947 1.00 149.22 315 THR A CA 1
ATOM 2247 C C . THR A 1 315 ? -8.676 -34.934 53.105 1.00 163.62 315 THR A C 1
ATOM 2248 O O . THR A 1 315 ? -9.871 -35.160 53.292 1.00 166.82 315 THR A O 1
ATOM 2252 N N . HIS A 1 316 ? -8.203 -33.675 53.067 1.00 156.87 316 HIS A N 1
ATOM 2253 C CA . HIS A 1 316 ? -9.116 -32.512 53.235 1.00 150.35 316 HIS A CA 1
ATOM 2254 C C . HIS A 1 316 ? -9.299 -31.473 52.095 1.00 167.12 316 HIS A C 1
ATOM 2255 O O . HIS A 1 316 ? -10.420 -31.013 51.881 1.00 166.08 316 HIS A O 1
ATOM 2262 N N . LEU A 1 317 ? -8.236 -31.098 51.374 1.00 168.80 317 LEU A N 1
ATOM 2263 C CA . LEU A 1 317 ? -8.232 -29.837 50.584 1.00 161.63 317 LEU A CA 1
ATOM 2264 C C . LEU A 1 317 ? -9.095 -29.768 49.305 1.00 156.67 317 LEU A C 1
ATOM 2265 O O . LEU A 1 317 ? -9.127 -30.729 48.526 1.00 161.14 317 LEU A O 1
ATOM 2270 N N . TRP A 1 318 ? -9.780 -28.638 49.071 1.00 146.47 318 TRP A N 1
ATOM 2271 C CA . TRP A 1 318 ? -9.785 -27.472 49.960 1.00 141.32 318 TRP A CA 1
ATOM 2272 C C . TRP A 1 318 ? -11.232 -27.263 50.418 1.00 135.00 318 TRP A C 1
ATOM 2273 O O . TRP A 1 318 ? -11.950 -28.235 50.634 1.00 136.34 318 TRP A O 1
ATOM 2284 N N . THR A 1 319 ? -11.677 -26.010 50.517 1.00 130.18 319 THR A N 1
ATOM 2285 C CA . THR A 1 319 ? -13.066 -25.697 50.874 1.00 120.58 319 THR A CA 1
ATOM 2286 C C . THR A 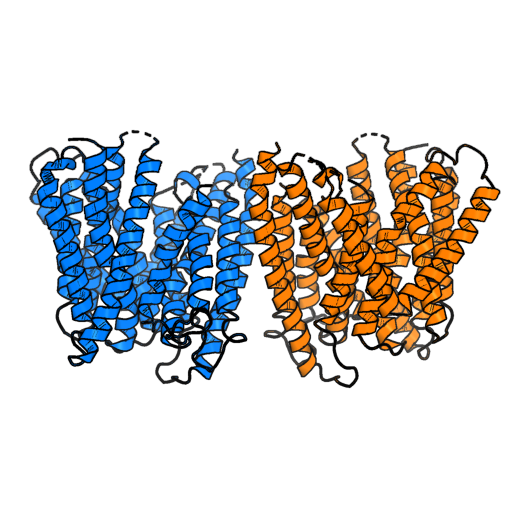1 319 ? -13.647 -24.644 49.916 1.00 115.27 319 THR A C 1
ATOM 2287 O O . THR A 1 319 ? -13.209 -23.483 49.895 1.00 115.73 319 THR A O 1
ATOM 2291 N N . TRP A 1 320 ? -14.643 -25.052 49.134 1.00 108.95 320 TRP A N 1
ATOM 2292 C CA . TRP A 1 320 ? -15.230 -24.193 48.100 1.00 103.47 320 TRP A CA 1
ATOM 2293 C C . TRP A 1 320 ? -15.948 -22.936 48.607 1.00 106.47 320 TRP A C 1
ATOM 2294 O O . TRP A 1 320 ? -16.438 -22.878 49.744 1.00 114.10 320 TRP A O 1
ATOM 2305 N N . SER A 1 321 ? -15.989 -21.931 47.737 1.00 99.59 321 SER A N 1
ATOM 2306 C CA . SER A 1 321 ? -17.023 -20.908 47.773 1.00 95.92 321 SER A CA 1
ATOM 2307 C C . SER A 1 321 ? -17.937 -21.253 46.604 1.00 91.01 321 SER A C 1
ATOM 2308 O O . SER A 1 321 ? -17.462 -21.371 45.474 1.00 88.76 321 SER A O 1
ATOM 2311 N N . PRO A 1 322 ? -19.244 -21.426 46.878 1.00 88.52 322 PRO A N 1
ATOM 2312 C CA . PRO A 1 322 ? -20.282 -21.924 45.963 1.00 84.70 322 PRO A CA 1
ATOM 2313 C C . PRO A 1 322 ? -20.194 -21.321 44.559 1.00 93.18 322 PRO A C 1
ATOM 2314 O O . PRO A 1 322 ? -20.302 -22.053 43.561 1.00 100.05 322 PRO A O 1
ATOM 2318 N N . ALA A 1 323 ? -19.988 -20.007 44.479 1.00 90.34 323 ALA A N 1
ATOM 2319 C CA . ALA A 1 323 ? -19.859 -19.345 43.185 1.00 85.58 323 ALA A CA 1
ATOM 2320 C C . ALA A 1 323 ? -18.753 -19.996 42.353 1.00 82.77 323 ALA A C 1
ATOM 2321 O O . ALA A 1 323 ? -18.947 -20.306 41.169 1.00 77.19 323 ALA A O 1
ATOM 2323 N N . GLN A 1 324 ? -17.628 -20.271 43.015 1.00 85.27 324 GLN A N 1
ATOM 2324 C CA . GLN A 1 324 ? -16.446 -20.834 42.368 1.00 81.01 324 GLN A CA 1
ATOM 2325 C C . GLN A 1 324 ? -16.755 -22.169 41.677 1.00 77.17 324 GLN A C 1
ATOM 2326 O O . GLN A 1 324 ? -16.019 -22.575 40.772 1.00 81.25 324 GLN A O 1
ATOM 2332 N N . PHE A 1 325 ? -17.843 -22.834 42.071 1.00 75.77 325 PHE A N 1
ATOM 2333 C CA . PHE A 1 325 ? -18.234 -24.066 41.393 1.00 76.17 325 PHE A CA 1
ATOM 2334 C C . PHE A 1 325 ? -18.409 -23.825 39.873 1.00 71.42 325 PHE A C 1
ATOM 2335 O O . PHE A 1 325 ? -18.049 -24.681 39.057 1.00 73.76 325 PHE A O 1
ATOM 2343 N N . GLN A 1 326 ? -18.936 -22.657 39.498 1.00 65.09 326 GLN A N 1
ATOM 2344 C CA . GLN A 1 326 ? -19.207 -22.355 38.092 1.00 64.03 326 GLN A CA 1
ATOM 2345 C C . GLN A 1 326 ? -17.914 -22.267 37.273 1.00 82.52 326 GLN A C 1
ATOM 2346 O O . GLN A 1 326 ? -17.929 -22.428 36.046 1.00 85.38 326 GLN A O 1
ATOM 2352 N N . ALA A 1 327 ? -16.791 -22.034 37.954 1.00 82.90 327 ALA A N 1
ATOM 2353 C CA . ALA A 1 327 ? -15.488 -21.971 37.286 1.00 78.91 327 ALA A CA 1
ATOM 2354 C C . ALA A 1 327 ? -15.172 -23.310 36.684 1.00 85.41 327 ALA A C 1
ATOM 2355 O O . ALA A 1 327 ? -14.335 -23.401 35.800 1.00 92.41 327 ALA A O 1
ATOM 2357 N N . LEU A 1 328 ? -15.834 -24.352 37.190 1.00 90.64 328 LEU A N 1
ATOM 2358 C CA . LEU A 1 328 ? -15.700 -25.716 36.657 1.00 93.44 328 LEU A CA 1
ATOM 2359 C C . LEU A 1 328 ? -16.134 -25.824 35.213 1.00 89.21 328 LEU A C 1
ATOM 2360 O O . LEU A 1 328 ? -15.774 -26.780 34.516 1.00 91.00 328 LEU A O 1
ATOM 2365 N N . ASN A 1 329 ? -16.921 -24.851 34.767 1.00 83.80 329 ASN A N 1
ATOM 2366 C CA . ASN A 1 329 ? -17.379 -24.890 33.392 1.00 88.70 329 ASN A CA 1
ATOM 2367 C C . ASN A 1 329 ? -16.208 -24.686 32.408 1.00 89.19 329 ASN A C 1
ATOM 2368 O O . ASN A 1 329 ? -15.930 -25.584 31.604 1.00 71.32 329 ASN A O 1
ATOM 2373 N N . PRO A 1 330 ? -15.500 -23.534 32.490 1.00 70.93 330 PRO A N 1
ATOM 2374 C CA . PRO A 1 330 ? -14.389 -23.348 31.549 1.00 73.30 330 PRO A CA 1
ATOM 2375 C C . PRO A 1 330 ? -13.215 -24.289 31.822 1.00 81.74 330 PRO A C 1
ATOM 2376 O O . PRO A 1 330 ? -12.573 -24.760 30.868 1.00 77.96 330 PRO A O 1
ATOM 2380 N N . ILE A 1 331 ? -12.956 -24.551 33.103 1.00 76.31 331 ILE A N 1
ATOM 2381 C CA . ILE A 1 331 ? -11.943 -25.514 33.516 1.00 87.79 331 ILE A CA 1
ATOM 2382 C C . ILE A 1 331 ? -12.047 -26.837 32.742 1.00 88.41 331 ILE A C 1
ATOM 2383 O O . ILE A 1 331 ? -11.135 -27.209 31.984 1.00 82.11 331 ILE A O 1
ATOM 2388 N N . TRP A 1 332 ? -13.182 -27.512 32.883 1.00 85.71 332 TRP A N 1
ATOM 2389 C CA . TRP A 1 332 ? -13.372 -28.757 32.168 1.00 78.01 332 TRP A CA 1
ATOM 2390 C C . TRP A 1 332 ? -13.286 -28.559 30.668 1.00 78.63 332 TRP A C 1
ATOM 2391 O O . TRP A 1 332 ? -12.793 -29.444 29.966 1.00 80.62 332 TRP A O 1
ATOM 2402 N N . ILE A 1 333 ? -13.706 -27.392 30.178 1.00 86.74 333 ILE A N 1
ATOM 2403 C CA . ILE A 1 333 ? -13.657 -27.182 28.735 1.00 88.96 333 ILE A CA 1
ATOM 2404 C C . ILE A 1 333 ? -12.222 -27.251 28.296 1.00 96.51 333 ILE A C 1
ATOM 2405 O O . ILE A 1 333 ? -11.886 -28.053 27.411 1.00 107.36 333 ILE A O 1
ATOM 2410 N N . MET A 1 334 ? -11.351 -26.573 29.035 1.00 93.54 334 MET A N 1
ATOM 2411 C CA . MET A 1 334 ? -9.951 -26.602 28.661 1.00 94.84 334 MET A CA 1
ATOM 2412 C C . MET A 1 334 ? -9.470 -28.050 28.804 1.00 96.17 334 MET A C 1
ATOM 2413 O O . MET A 1 334 ? -8.939 -28.617 27.847 1.00 90.50 334 MET A O 1
ATOM 2418 N N . VAL A 1 335 ? -9.873 -28.708 29.891 1.00 95.90 335 VAL A N 1
ATOM 2419 C CA . VAL A 1 335 ? -9.392 -30.052 30.188 1.00 99.61 335 VAL A CA 1
ATOM 2420 C C . VAL A 1 335 ? -9.831 -31.021 29.084 1.00 103.53 335 VAL A C 1
ATOM 2421 O O . VAL A 1 335 ? -9.079 -31.922 28.698 1.00 105.58 335 VAL A O 1
ATOM 2425 N N . LEU A 1 336 ? -11.046 -30.840 28.565 1.00 104.76 336 LEU A N 1
ATOM 2426 C CA . LEU A 1 336 ? -11.536 -31.801 27.577 1.00 102.91 336 LEU A CA 1
ATOM 2427 C C . LEU A 1 336 ? -11.361 -31.361 26.143 1.00 99.99 336 LEU A C 1
ATOM 2428 O O . LEU A 1 336 ? -11.569 -32.156 25.227 1.00 88.83 336 LEU A O 1
ATOM 2433 N N . SER A 1 337 ? -10.924 -30.129 25.923 1.00 98.66 337 SER A N 1
ATOM 2434 C CA . SER A 1 337 ? -10.845 -29.720 24.524 1.00 104.07 337 SER A CA 1
ATOM 2435 C C . SER A 1 337 ? -9.710 -30.429 23.777 1.00 109.09 337 SER A C 1
ATOM 2436 O O . SER A 1 337 ? -9.857 -30.726 22.591 1.00 107.63 337 SER A O 1
ATOM 2439 N N . PRO A 1 338 ? -8.600 -30.758 24.465 1.00 117.09 338 PRO A N 1
ATOM 2440 C CA . PRO A 1 338 ? -7.657 -31.608 23.740 1.00 126.33 338 PRO A CA 1
ATOM 2441 C C . PRO A 1 338 ? -8.202 -33.018 23.553 1.00 130.46 338 PRO A C 1
ATOM 2442 O O . PRO A 1 338 ? -7.898 -33.661 22.544 1.00 134.95 338 PRO A O 1
ATOM 2446 N N . VAL A 1 339 ? -9.028 -33.475 24.489 1.00 129.17 339 VAL A N 1
ATOM 2447 C CA . VAL A 1 339 ? -9.558 -34.829 24.406 1.00 126.76 339 VAL A CA 1
ATOM 2448 C C . VAL A 1 339 ? -10.359 -34.969 23.118 1.00 125.29 339 VAL A C 1
ATOM 2449 O O . VAL A 1 339 ? -10.184 -35.929 22.363 1.00 125.70 339 VAL A O 1
ATOM 2453 N N . LEU A 1 340 ? -11.174 -33.964 22.826 1.00 120.49 340 LEU A N 1
ATOM 2454 C CA . LEU A 1 340 ? -11.998 -33.991 21.629 1.00 120.09 340 LEU A CA 1
ATOM 2455 C C . LEU A 1 340 ? -11.206 -33.679 20.360 1.00 128.69 340 LEU A C 1
ATOM 2456 O O . LEU A 1 340 ? -11.693 -33.911 19.254 1.00 135.23 340 LEU A O 1
ATOM 2461 N N . ALA A 1 341 ? -9.982 -33.178 20.510 1.00 128.93 341 ALA A N 1
ATOM 2462 C CA . ALA A 1 341 ? -9.149 -32.930 19.336 1.00 128.09 341 ALA A CA 1
ATOM 2463 C C . ALA A 1 341 ? -8.777 -34.241 18.659 1.00 130.92 341 ALA A C 1
ATOM 2464 O O . ALA A 1 341 ? -8.518 -34.275 17.456 1.00 126.31 341 ALA A O 1
ATOM 2466 N N . TRP A 1 342 ? -8.778 -35.320 19.439 1.00 139.94 342 TRP A N 1
ATOM 2467 C CA . TRP A 1 342 ? -8.247 -36.599 18.980 1.00 154.12 342 TRP A CA 1
ATOM 2468 C C . TRP A 1 342 ? -9.355 -37.466 18.372 1.00 157.74 342 TRP A C 1
ATOM 2469 O O . TRP A 1 342 ? -10.545 -37.211 18.576 1.00 157.33 342 TRP A O 1
ATOM 2480 N N . ILE A 1 356 ? -23.820 -35.685 10.973 1.00 94.13 356 ILE A N 1
ATOM 2481 C CA . ILE A 1 356 ? -22.882 -35.320 12.040 1.00 92.44 356 ILE A CA 1
ATOM 2482 C C . ILE A 1 356 ? -23.435 -34.127 12.822 1.00 89.14 356 ILE A C 1
ATOM 2483 O O . ILE A 1 356 ? -22.733 -33.509 13.615 1.00 107.27 356 ILE A O 1
ATOM 2488 N N . ALA A 1 357 ? -24.711 -33.807 12.615 1.00 105.94 357 ALA A N 1
ATOM 2489 C CA . ALA A 1 357 ? -25.431 -32.988 13.605 1.00 101.39 357 ALA A CA 1
ATOM 2490 C C . ALA A 1 357 ? -26.152 -33.964 14.546 1.00 102.00 357 ALA A C 1
ATOM 2491 O O . ALA A 1 357 ? -27.103 -33.609 15.243 1.00 99.12 357 ALA A O 1
ATOM 2493 N N . ALA A 1 358 ? -25.648 -35.201 14.548 1.00 104.14 358 ALA A N 1
ATOM 2494 C CA . ALA A 1 358 ? -25.943 -36.201 15.561 1.00 107.45 358 ALA A CA 1
ATOM 2495 C C . ALA A 1 358 ? -25.113 -35.878 16.803 1.00 113.83 358 ALA A C 1
ATOM 2496 O O . ALA A 1 358 ? -25.288 -36.465 17.874 1.00 121.13 358 ALA A O 1
ATOM 2498 N N . LYS A 1 359 ? -24.205 -34.920 16.650 1.00 109.63 359 LYS A N 1
ATOM 2499 C CA . LYS A 1 359 ? -23.399 -34.450 17.766 1.00 97.28 359 LYS A CA 1
ATOM 2500 C C . LYS A 1 359 ? -24.248 -33.525 18.643 1.00 87.63 359 LYS A C 1
ATOM 2501 O O . LYS A 1 359 ? -23.936 -33.303 19.818 1.00 84.27 359 LYS A O 1
ATOM 2507 N N . PHE A 1 360 ? -25.368 -33.062 18.086 1.00 87.75 360 PHE A N 1
ATOM 2508 C CA . PHE A 1 360 ? -26.430 -32.385 18.841 1.00 86.97 360 PHE A CA 1
ATOM 2509 C C . PHE A 1 360 ? -27.129 -33.414 19.747 1.00 81.56 360 PHE A C 1
ATOM 2510 O O . PHE A 1 360 ? -27.362 -33.173 20.951 1.00 78.19 360 PHE A O 1
ATOM 2518 N N . ALA A 1 361 ? -27.449 -34.568 19.157 1.00 83.52 361 ALA A N 1
ATOM 2519 C CA . ALA A 1 361 ? -28.046 -35.664 19.900 1.00 88.99 361 ALA A CA 1
ATOM 2520 C C . ALA A 1 361 ? -27.146 -36.040 21.056 1.00 90.90 361 ALA A C 1
ATOM 2521 O O . ALA A 1 361 ? -27.581 -36.029 22.218 1.00 103.98 361 ALA A O 1
ATOM 2523 N N . LEU A 1 362 ? -25.882 -36.332 20.748 1.00 75.62 362 LEU A N 1
ATOM 2524 C CA . LEU A 1 362 ? -24.925 -36.663 21.805 1.00 93.84 362 LEU A CA 1
ATOM 2525 C C . LEU A 1 362 ? -24.838 -35.585 22.897 1.00 91.94 362 LEU A C 1
ATOM 2526 O O . LEU A 1 362 ? -24.824 -35.918 24.090 1.00 95.47 362 LEU A O 1
ATOM 2531 N N . GLY A 1 363 ? -24.798 -34.316 22.488 1.00 72.41 363 GLY A N 1
ATOM 2532 C CA . GLY A 1 363 ? -24.761 -33.213 23.424 1.00 70.41 363 GLY A CA 1
ATOM 2533 C C . GLY A 1 363 ? -25.873 -33.354 24.431 1.00 68.53 363 GLY A C 1
ATOM 2534 O O . GLY A 1 363 ? -25.628 -33.387 25.650 1.00 79.91 363 GLY A O 1
ATOM 2535 N N . PHE A 1 364 ? -27.100 -33.436 23.913 1.00 86.26 364 PHE A N 1
ATOM 2536 C CA . PHE A 1 364 ? -28.314 -33.620 24.737 1.00 79.77 364 PHE A CA 1
ATOM 2537 C C . PHE A 1 364 ? -28.251 -34.823 25.681 1.00 82.34 364 PHE A C 1
ATOM 2538 O O . PHE A 1 364 ? -28.632 -34.709 26.861 1.00 81.33 364 PHE A O 1
ATOM 2546 N N . ALA A 1 365 ? -27.749 -35.954 25.170 1.00 88.74 365 ALA A N 1
ATOM 2547 C CA . ALA A 1 365 ? -27.628 -37.159 25.992 1.00 69.33 365 ALA A CA 1
ATOM 2548 C C . ALA A 1 365 ? -26.676 -36.934 27.168 1.00 109.99 365 ALA A C 1
ATOM 2549 O O . ALA A 1 365 ? -26.973 -37.324 28.333 1.00 111.54 365 ALA A O 1
ATOM 2551 N N . VAL A 1 366 ? -25.544 -36.290 26.882 1.00 69.20 366 VAL A N 1
ATOM 2552 C CA . VAL A 1 366 ? -24.564 -36.103 27.934 1.00 69.07 366 VAL A CA 1
ATOM 2553 C C . VAL A 1 366 ? -25.028 -35.099 28.982 1.00 66.98 366 VAL A C 1
ATOM 2554 O O . VAL A 1 366 ? -24.947 -35.385 30.198 1.00 96.41 366 VAL A O 1
ATOM 2558 N N . VAL A 1 367 ? -25.580 -33.977 28.528 1.00 65.80 367 VAL A N 1
ATOM 2559 C CA . VAL A 1 367 ? -26.226 -33.031 29.439 1.00 63.92 367 VAL A CA 1
ATOM 2560 C C . VAL A 1 367 ? -27.164 -33.806 30.356 1.00 76.59 367 VAL A C 1
ATOM 2561 O O . VAL A 1 367 ? -27.106 -33.672 31.604 1.00 73.53 367 VAL A O 1
ATOM 2565 N N . ALA A 1 368 ? -27.972 -34.663 29.715 1.00 86.15 368 ALA A N 1
ATOM 2566 C CA . ALA A 1 368 ? -28.924 -35.528 30.406 1.00 88.44 368 ALA A CA 1
ATOM 2567 C C . ALA A 1 368 ? -28.304 -36.272 31.602 1.00 90.96 368 ALA A C 1
ATOM 2568 O O . ALA A 1 368 ? -28.795 -36.101 32.754 1.00 97.40 368 ALA A O 1
ATOM 2570 N N . ILE A 1 369 ? -27.257 -37.081 31.374 1.00 65.90 369 ILE A N 1
ATOM 2571 C CA . ILE A 1 369 ? -26.642 -37.729 32.554 1.00 67.02 369 ILE A CA 1
ATOM 2572 C C . ILE A 1 369 ? -26.040 -36.710 33.540 1.00 65.69 369 ILE A C 1
ATOM 2573 O O . ILE A 1 369 ? -25.853 -37.050 34.716 1.00 81.13 369 ILE A O 1
ATOM 2578 N N . GLY A 1 370 ? -25.678 -35.509 33.087 1.00 64.94 370 GLY A N 1
ATOM 2579 C CA . GLY A 1 370 ? -25.242 -34.509 34.058 1.00 64.17 370 GLY A CA 1
ATOM 2580 C C . GLY A 1 370 ? -26.340 -34.214 35.098 1.00 74.76 370 GLY A C 1
ATOM 2581 O O . GLY A 1 370 ? -26.139 -34.300 36.345 1.00 83.58 370 GLY A O 1
ATOM 2582 N N . PHE A 1 371 ? -27.519 -33.855 34.582 1.00 77.00 371 PHE A N 1
ATOM 2583 C CA . PHE A 1 371 ? -28.713 -33.641 35.410 1.00 69.29 371 PHE A CA 1
ATOM 2584 C C . PHE A 1 371 ? -29.077 -34.840 36.264 1.00 74.95 371 PHE A C 1
ATOM 2585 O O . PHE A 1 371 ? -29.630 -34.672 37.343 1.00 81.30 371 PHE A O 1
ATOM 2593 N N . PHE A 1 372 ? -28.820 -36.046 35.763 1.00 76.20 372 PHE A N 1
ATOM 2594 C CA . PHE A 1 372 ? -29.044 -37.251 36.569 1.00 67.08 372 PHE A CA 1
ATOM 2595 C C . PHE A 1 372 ? -27.972 -37.438 37.641 1.00 65.81 372 PHE A C 1
ATOM 2596 O O . PHE A 1 372 ? -28.228 -38.066 38.677 1.00 70.14 372 PHE A O 1
ATOM 2604 N N . ILE A 1 373 ? -26.776 -36.906 37.411 1.00 66.73 373 ILE A N 1
ATOM 2605 C CA . ILE A 1 373 ? -25.793 -36.915 38.488 1.00 74.59 373 ILE A CA 1
ATOM 2606 C C . ILE A 1 373 ? -26.301 -36.060 39.645 1.00 86.78 373 ILE A C 1
ATOM 2607 O O . ILE A 1 373 ? -26.311 -36.514 40.796 1.00 85.14 373 ILE A O 1
ATOM 2612 N N . TYR A 1 374 ? -26.720 -34.826 39.351 1.00 94.54 374 TYR A N 1
ATOM 2613 C CA . TYR A 1 374 ? -27.322 -34.011 40.426 1.00 93.06 374 TYR A CA 1
ATOM 2614 C C . TYR A 1 374 ? -28.617 -34.595 40.932 1.00 96.01 374 TYR A C 1
ATOM 2615 O O . TYR A 1 374 ? -29.034 -34.340 42.061 1.00 94.61 374 TYR A O 1
ATOM 2624 N N . GLY A 1 375 ? -29.292 -35.305 40.040 1.00 99.81 375 GLY A N 1
ATOM 2625 C CA . GLY A 1 375 ? -30.553 -35.911 40.365 1.00 101.16 375 GLY A CA 1
ATOM 2626 C C . GLY A 1 375 ? -30.346 -36.949 41.440 1.00 101.27 375 GLY A C 1
ATOM 2627 O O . GLY A 1 375 ? -31.167 -37.105 42.346 1.00 103.15 375 GLY A O 1
ATOM 2628 N N . PHE A 1 376 ? -29.232 -37.660 41.365 1.00 99.05 376 PHE A N 1
ATOM 2629 C CA . PHE A 1 376 ? -28.994 -38.596 42.429 1.00 98.92 376 PHE A CA 1
ATOM 2630 C C . PHE A 1 376 ? -27.730 -38.136 43.185 1.00 94.51 376 PHE A C 1
ATOM 2631 O O . PHE A 1 376 ? -26.891 -38.897 43.654 1.00 89.07 376 PHE A O 1
ATOM 2639 N N . ALA A 1 377 ? -27.656 -36.818 43.340 1.00 101.92 377 ALA A N 1
ATOM 2640 C CA . ALA A 1 377 ? -26.820 -36.216 44.372 1.00 113.21 377 ALA A CA 1
ATOM 2641 C C . ALA A 1 377 ? -27.416 -36.450 45.769 1.00 116.11 377 ALA A C 1
ATOM 2642 O O . ALA A 1 377 ? -26.719 -36.285 46.762 1.00 120.09 377 ALA A O 1
ATOM 2644 N N . GLY A 1 378 ? -28.713 -36.766 45.841 1.00 111.92 378 GLY A N 1
ATOM 2645 C CA . GLY A 1 378 ? -29.363 -37.049 47.112 1.00 107.45 378 GLY A CA 1
ATOM 2646 C C . GLY A 1 378 ? -29.150 -38.480 47.580 1.00 109.63 378 GLY A C 1
ATOM 2647 O O . GLY A 1 378 ? -28.430 -38.740 48.548 1.00 104.20 378 GLY A O 1
ATOM 2648 N N . GLN A 1 379 ? -29.698 -39.430 46.822 1.00 119.72 379 GLN A N 1
ATOM 2649 C CA . GLN A 1 379 ? -29.650 -40.857 47.167 1.00 129.38 379 GLN A CA 1
ATOM 2650 C C . GLN A 1 379 ? -28.199 -41.352 47.192 1.00 140.22 379 GLN A C 1
ATOM 2651 O O . GLN A 1 379 ? -27.939 -42.549 47.279 1.00 142.23 379 GLN A O 1
ATOM 2657 N N . PHE A 1 380 ? -27.269 -40.413 47.054 1.00 147.49 380 PHE A N 1
ATOM 2658 C CA . PHE A 1 380 ? -25.838 -40.650 47.157 1.00 149.29 380 PHE A CA 1
ATOM 2659 C C . PHE A 1 380 ? -25.192 -39.533 47.973 1.00 144.59 380 PHE A C 1
ATOM 2660 O O . PHE A 1 380 ? -25.494 -38.362 47.756 1.00 139.37 380 PHE A O 1
ATOM 2668 N N . ALA A 1 381 ? -24.291 -39.901 48.886 1.00 145.21 381 ALA A N 1
ATOM 2669 C CA . ALA A 1 381 ? -23.483 -38.923 49.608 1.00 140.89 381 ALA A CA 1
ATOM 2670 C C . ALA A 1 381 ? -24.343 -37.826 50.220 1.00 136.70 381 ALA A C 1
ATOM 2671 O O . ALA A 1 381 ? -24.419 -36.750 49.642 1.00 138.45 381 ALA A O 1
ATOM 2673 N N . VAL A 1 382 ? -25.050 -38.099 51.319 1.00 132.63 382 VAL A N 1
ATOM 2674 C CA . VAL A 1 382 ? -25.937 -37.075 51.891 1.00 125.48 382 VAL A CA 1
ATOM 2675 C C . VAL A 1 382 ? -25.998 -36.943 53.425 1.00 124.08 382 VAL A C 1
ATOM 2676 O O . VAL A 1 382 ? -26.100 -37.921 54.159 1.00 127.31 382 VAL A O 1
ATOM 2680 N N . ASN A 1 383 ? -25.916 -35.694 53.884 1.00 122.86 383 ASN A N 1
ATOM 2681 C CA . ASN A 1 383 ? -25.919 -35.338 55.303 1.00 125.99 383 ASN A CA 1
ATOM 2682 C C . ASN A 1 383 ? -26.913 -34.177 55.465 1.00 122.16 383 ASN A C 1
ATOM 2683 O O . ASN A 1 383 ? -26.852 -33.394 56.424 1.00 113.17 383 ASN A O 1
ATOM 2688 N N . GLY A 1 384 ? -27.835 -34.084 54.509 1.00 126.34 384 GLY A N 1
ATOM 2689 C CA . GLY A 1 384 ? -28.551 -32.849 54.219 1.00 123.11 384 GLY A CA 1
ATOM 2690 C C . GLY A 1 384 ? -27.809 -32.079 53.122 1.00 117.15 384 GLY A C 1
ATOM 2691 O O . GLY A 1 384 ? -27.940 -32.341 51.914 1.00 100.13 384 GLY A O 1
ATOM 2692 N N . LYS A 1 385 ? -26.994 -31.134 53.583 1.00 126.58 385 LYS A N 1
ATOM 2693 C CA . LYS A 1 385 ? -26.058 -30.360 52.766 1.00 127.72 385 LYS A CA 1
ATOM 2694 C C . LYS A 1 385 ? -24.928 -31.239 52.241 1.00 132.65 385 LYS A C 1
ATOM 2695 O O . LYS A 1 385 ? -23.818 -31.174 52.778 1.00 135.12 385 LYS A O 1
ATOM 2701 N N . THR A 1 386 ? -25.142 -32.037 51.198 1.00 128.29 386 THR A N 1
ATOM 2702 C CA . THR A 1 386 ? -24.033 -32.909 50.827 1.00 124.96 386 THR A CA 1
ATOM 2703 C C . THR A 1 386 ? -23.893 -33.292 49.352 1.00 102.30 386 THR A C 1
ATOM 2704 O O . THR A 1 386 ? -24.862 -33.680 48.707 1.00 95.85 386 THR A O 1
ATOM 2708 N N . SER A 1 387 ? -22.661 -33.217 48.853 1.00 92.58 387 SER A N 1
ATOM 2709 C CA . SER A 1 387 ? -22.309 -33.744 47.550 1.00 93.71 387 SER A CA 1
ATOM 2710 C C . SER A 1 387 ? -20.817 -33.522 47.282 1.00 94.66 387 SER A C 1
ATOM 2711 O O . SER A 1 387 ? -20.018 -34.445 47.428 1.00 89.03 387 SER A O 1
ATOM 2714 N N . SER A 1 388 ? -20.479 -32.265 46.959 1.00 98.70 388 SER A N 1
ATOM 2715 C CA . SER A 1 388 ? -19.141 -31.775 46.576 1.00 100.78 388 SER A CA 1
ATOM 2716 C C . SER A 1 388 ? -18.684 -32.229 45.205 1.00 106.18 388 SER A C 1
ATOM 2717 O O . SER A 1 388 ? -18.479 -31.406 44.311 1.00 112.91 388 SER A O 1
ATOM 2720 N N . TRP A 1 389 ? -18.419 -33.521 45.065 1.00 102.83 389 TRP A N 1
ATOM 2721 C CA . TRP A 1 389 ? -17.989 -34.042 43.780 1.00 92.81 389 TRP A CA 1
ATOM 2722 C C . TRP A 1 389 ? -19.134 -34.026 42.794 1.00 82.39 389 TRP A C 1
ATOM 2723 O O . TRP A 1 389 ? -18.914 -34.119 41.583 1.00 80.41 389 TRP A O 1
ATOM 2734 N N . VAL A 1 390 ? -20.357 -33.890 43.305 1.00 78.20 390 VAL A N 1
ATOM 2735 C CA . VAL A 1 390 ? -21.474 -33.920 42.391 1.00 79.94 390 VAL A CA 1
ATOM 2736 C C . VAL A 1 390 ? -21.353 -32.737 41.475 1.00 87.67 390 VAL A C 1
ATOM 2737 O O . VAL A 1 390 ? -21.521 -32.876 40.260 1.00 96.31 390 VAL A O 1
ATOM 2741 N N . MET A 1 391 ? -20.949 -31.602 42.026 1.00 83.61 391 MET A N 1
ATOM 2742 C CA . MET A 1 391 ? -20.758 -30.429 41.188 1.00 81.23 391 MET A CA 1
ATOM 2743 C C . MET A 1 391 ? -19.724 -30.741 40.127 1.00 78.14 391 MET A C 1
ATOM 2744 O O . MET A 1 391 ? -19.940 -30.461 38.959 1.00 75.89 391 MET A O 1
ATOM 2749 N N . ILE A 1 392 ? -18.643 -31.401 40.514 1.00 79.29 392 ILE A N 1
ATOM 2750 C CA . ILE A 1 392 ? -17.545 -31.621 39.578 1.00 82.53 392 ILE A CA 1
ATOM 2751 C C . ILE A 1 392 ? -17.916 -32.511 38.402 1.00 87.57 392 ILE A C 1
ATOM 2752 O O . ILE A 1 392 ? -17.615 -32.192 37.254 1.00 85.14 392 ILE A O 1
ATOM 2757 N N . TRP A 1 393 ? -18.500 -33.666 38.703 1.00 94.16 393 TRP A N 1
ATOM 2758 C CA . TRP A 1 393 ? -18.847 -34.609 37.647 1.00 88.23 393 TRP A CA 1
ATOM 2759 C C . TRP A 1 393 ? -20.028 -34.115 36.825 1.00 84.09 393 TRP A C 1
ATOM 2760 O O . TRP A 1 393 ? -20.059 -34.286 35.592 1.00 87.69 393 TRP A O 1
ATOM 2771 N N . GLY A 1 394 ? -20.991 -33.496 37.501 1.00 73.24 394 GLY A N 1
ATOM 2772 C CA . GLY A 1 394 ? -22.089 -32.895 36.782 1.00 74.28 394 GLY A CA 1
ATOM 2773 C C . GLY A 1 394 ? -21.510 -31.932 35.767 1.00 79.30 394 GLY A C 1
ATOM 2774 O O . GLY A 1 394 ? -21.624 -32.184 34.566 1.00 88.03 394 GLY A O 1
ATOM 2775 N N . TYR A 1 395 ? -20.765 -30.934 36.246 1.00 76.26 395 TYR A N 1
ATOM 2776 C CA . TYR A 1 395 ? -20.192 -29.874 35.406 1.00 73.24 395 TYR A CA 1
ATOM 2777 C C . TYR A 1 395 ? -19.258 -30.426 34.323 1.00 74.67 395 TYR A C 1
ATOM 2778 O O . TYR A 1 395 ? -19.178 -29.875 33.217 1.00 67.93 395 TYR A O 1
ATOM 2787 N N . ALA A 1 396 ? -18.563 -31.514 34.636 1.00 74.97 396 ALA A N 1
ATOM 2788 C CA . ALA A 1 396 ? -17.759 -32.190 33.632 1.00 78.11 396 ALA A CA 1
ATOM 2789 C C . ALA A 1 396 ? -18.692 -32.515 32.477 1.00 82.31 396 ALA A C 1
ATOM 2790 O O . ALA A 1 396 ? -18.461 -32.096 31.344 1.00 87.59 396 ALA A O 1
ATOM 2792 N N . SER A 1 397 ? -19.778 -33.216 32.794 1.00 85.76 397 SER A N 1
ATOM 2793 C CA . SER A 1 397 ? -20.754 -33.644 31.793 1.00 86.59 397 SER A CA 1
ATOM 2794 C C . SER A 1 397 ? -21.395 -32.486 31.018 1.00 75.64 397 SER A C 1
ATOM 2795 O O . SER A 1 397 ? -21.552 -32.555 29.790 1.00 77.39 397 SER A O 1
ATOM 2798 N N . TYR A 1 398 ? -21.827 -31.452 31.730 1.00 77.13 398 TYR A N 1
ATOM 2799 C CA . TYR A 1 398 ? -22.454 -30.311 31.061 1.00 86.60 398 TYR A CA 1
ATOM 2800 C C . TYR A 1 398 ? -21.503 -29.689 30.067 1.00 89.45 398 TYR A C 1
ATOM 2801 O O . TYR A 1 398 ? -21.839 -29.559 28.885 1.00 92.37 398 TYR A O 1
ATOM 2810 N N . SER A 1 399 ? -20.301 -29.341 30.524 1.00 90.64 399 SER A N 1
ATOM 2811 C CA . SER A 1 399 ? -19.390 -28.614 29.645 1.00 90.23 399 SER A CA 1
ATOM 2812 C C . SER A 1 399 ? -18.909 -29.523 28.518 1.00 92.10 399 SER A C 1
ATOM 2813 O O . SER A 1 399 ? -18.553 -29.038 27.444 1.00 94.75 399 SER A O 1
ATOM 2816 N N . LEU A 1 400 ? -18.899 -30.834 28.732 1.00 70.99 400 LEU A N 1
ATOM 2817 C CA . LEU A 1 400 ? -18.680 -31.719 27.590 1.00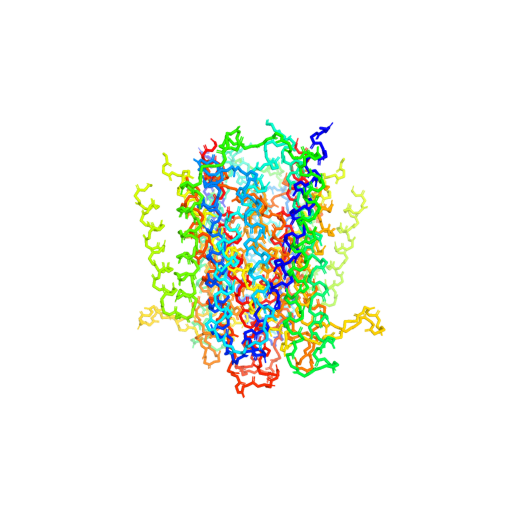 81.54 400 LEU A CA 1
ATOM 2818 C C . LEU A 1 400 ? -19.777 -31.535 26.540 1.00 82.15 400 LEU A C 1
ATOM 2819 O O . LEU A 1 400 ? -19.475 -31.388 25.348 1.00 87.74 400 LEU A O 1
ATOM 2824 N N . GLY A 1 401 ? -21.041 -31.519 26.969 1.00 82.17 401 GLY A N 1
ATOM 2825 C CA . GLY A 1 401 ? -22.129 -31.273 26.026 1.00 80.37 401 GLY A CA 1
ATOM 2826 C C . GLY A 1 401 ? -21.995 -29.962 25.258 1.00 82.28 401 GLY A C 1
ATOM 2827 O O . GLY A 1 401 ? -22.063 -29.922 24.006 1.00 84.69 401 GLY A O 1
ATOM 2828 N N . GLU A 1 402 ? -21.749 -28.894 26.014 1.00 83.72 402 GLU A N 1
ATOM 2829 C CA . GLU A 1 402 ? -21.505 -27.568 25.452 1.00 67.83 402 GLU A CA 1
ATOM 2830 C C . GLU A 1 402 ? -20.416 -27.636 24.390 1.00 94.90 402 GLU A C 1
ATOM 2831 O O . GLU A 1 402 ? -20.567 -27.095 23.292 1.00 89.64 402 GLU A O 1
ATOM 2837 N N . LEU A 1 403 ? -19.343 -28.360 24.708 1.00 102.69 403 LEU A N 1
ATOM 2838 C CA . LEU A 1 403 ? -18.219 -28.500 23.794 1.00 74.62 403 LEU A CA 1
ATOM 2839 C C . LEU A 1 403 ? -18.630 -29.141 22.509 1.00 75.83 403 LEU A C 1
ATOM 2840 O O . LEU A 1 403 ? -18.362 -28.611 21.440 1.00 77.19 403 LEU A O 1
ATOM 2845 N N . LEU A 1 404 ? -19.380 -30.232 22.625 1.00 101.92 404 LEU A N 1
ATOM 2846 C CA . LEU A 1 404 ? -19.745 -31.005 21.447 1.00 101.11 404 LEU A CA 1
ATOM 2847 C C . LEU A 1 404 ? -20.860 -30.310 20.655 1.00 100.79 404 LEU A C 1
ATOM 2848 O O . LEU A 1 404 ? -21.176 -30.744 19.549 1.00 102.51 404 LEU A O 1
ATOM 2850 N N . VAL A 1 405 ? -21.419 -29.211 21.168 1.00 102.60 405 VAL A N 1
ATOM 2851 C CA . VAL A 1 405 ? -22.318 -28.425 20.303 1.00 105.01 405 VAL A CA 1
ATOM 2852 C C . VAL A 1 405 ? -21.825 -26.998 19.974 1.00 100.24 405 VAL A C 1
ATOM 2853 O O . VAL A 1 405 ? -22.546 -26.019 20.146 1.00 88.80 405 VAL A O 1
ATOM 2857 N N . SER A 1 406 ? -20.621 -26.896 19.425 1.00 108.18 406 SER A N 1
ATOM 2858 C CA . SER A 1 406 ? -20.122 -25.617 18.939 1.00 118.07 406 SER A CA 1
ATOM 2859 C C . SER A 1 406 ? -20.506 -25.404 17.475 1.00 129.66 406 SER A C 1
ATOM 2860 O O . SER A 1 406 ? -20.025 -24.471 16.828 1.00 134.50 406 SER A O 1
ATOM 2863 N N . GLY A 1 407 ? -21.406 -26.248 16.973 1.00 129.96 407 GLY A N 1
ATOM 2864 C CA . GLY A 1 407 ? -21.910 -26.118 15.616 1.00 128.68 407 GLY A CA 1
ATOM 2865 C C . GLY A 1 407 ? -23.294 -25.508 15.535 1.00 128.08 407 GLY A C 1
ATOM 2866 O O . GLY A 1 407 ? -24.130 -25.955 14.763 1.00 130.26 407 GLY A O 1
ATOM 2867 N N . LEU A 1 408 ? -23.541 -24.477 16.331 1.00 127.25 408 LEU A N 1
ATOM 2868 C CA . LEU A 1 408 ? -24.864 -23.876 16.367 1.00 127.62 408 LEU A CA 1
ATOM 2869 C C . LEU A 1 408 ? -24.811 -22.481 15.735 1.00 133.52 408 LEU A C 1
ATOM 2870 O O . LEU A 1 408 ? -25.692 -21.644 15.941 1.00 135.25 408 LEU A O 1
ATOM 2875 N N . GLY A 1 409 ? -23.776 -22.260 14.926 1.00 137.36 409 GLY A N 1
ATOM 2876 C CA . GLY A 1 409 ? -23.762 -21.173 13.961 1.00 137.42 409 GLY A CA 1
ATOM 2877 C C . GLY A 1 409 ? -25.039 -21.132 13.150 1.00 132.86 409 GLY A C 1
ATOM 2878 O O . GLY A 1 409 ? -25.710 -22.146 12.991 1.00 131.05 409 GLY A O 1
ATOM 2879 N N . LEU A 1 410 ? -25.388 -19.970 12.620 1.00 130.21 410 LEU A N 1
ATOM 2880 C CA . LEU A 1 410 ? -26.660 -19.882 11.926 1.00 132.16 410 LEU A CA 1
ATOM 2881 C C . LEU A 1 410 ? -26.499 -20.393 10.498 1.00 138.45 410 LEU A C 1
ATOM 2882 O O . LEU A 1 410 ? -27.476 -20.737 9.834 1.00 139.19 410 LEU A O 1
ATOM 2887 N N . ALA A 1 411 ? -25.248 -20.493 10.060 1.00 143.36 411 ALA A N 1
ATOM 2888 C CA . ALA A 1 411 ? -24.905 -21.147 8.804 1.00 147.79 411 ALA A CA 1
ATOM 2889 C C . ALA A 1 411 ? -25.219 -22.642 8.844 1.00 146.16 411 ALA A C 1
ATOM 2890 O O . ALA A 1 411 ? -25.305 -23.294 7.798 1.00 148.07 411 ALA A O 1
ATOM 2892 N N . MET A 1 412 ? -25.416 -23.162 10.055 1.00 141.27 412 MET A N 1
ATOM 2893 C CA . MET A 1 412 ? -25.734 -24.569 10.283 1.00 142.03 412 MET A CA 1
ATOM 2894 C C . MET A 1 412 ? -27.221 -24.850 10.190 1.00 141.15 412 MET A C 1
ATOM 2895 O O . MET A 1 412 ? -27.643 -26.006 10.197 1.00 142.46 412 MET A O 1
ATOM 2900 N N . ILE A 1 413 ? -28.019 -23.791 10.139 1.00 139.00 413 ILE A N 1
ATOM 2901 C CA . ILE A 1 413 ? -29.429 -23.931 9.813 1.00 133.49 413 ILE A CA 1
ATOM 2902 C C . ILE A 1 413 ? -29.733 -23.259 8.468 1.00 128.69 413 ILE A C 1
ATOM 2903 O O . ILE A 1 413 ? -30.895 -23.138 8.084 1.00 130.74 413 ILE A O 1
ATOM 2908 N N . ALA A 1 414 ? -28.693 -22.809 7.765 1.00 122.11 414 ALA A N 1
ATOM 2909 C CA . ALA A 1 414 ? -28.851 -22.305 6.400 1.00 118.17 414 ALA A CA 1
ATOM 2910 C C . ALA A 1 414 ? -29.347 -23.430 5.506 1.00 115.09 414 ALA A C 1
ATOM 2911 O O . ALA A 1 414 ? -30.322 -23.276 4.760 1.00 109.22 414 ALA A O 1
ATOM 2913 N N . ARG A 1 415 ? -28.641 -24.557 5.591 1.00 119.45 415 ARG A N 1
ATOM 2914 C CA . ARG A 1 415 ? -29.004 -25.791 4.901 1.00 127.23 415 ARG A CA 1
ATOM 2915 C C . ARG A 1 415 ? -30.111 -26.547 5.651 1.00 127.68 415 ARG A C 1
ATOM 2916 O O . ARG A 1 415 ? -31.031 -25.950 6.226 1.00 125.05 415 ARG A O 1
ATOM 2918 N N . MET A 1 425 ? -30.967 -14.142 8.793 1.00 148.87 425 MET A N 1
ATOM 2919 C CA . MET A 1 425 ? -31.434 -15.051 9.838 1.00 140.87 425 MET A CA 1
ATOM 2920 C C . MET A 1 425 ? -30.704 -14.845 11.162 1.00 128.49 425 MET A C 1
ATOM 2921 O O . MET A 1 425 ? -31.033 -15.499 12.147 1.00 110.90 425 MET A O 1
ATOM 2926 N N . MET A 1 426 ? -29.708 -13.954 11.169 1.00 137.02 426 MET A N 1
ATOM 2927 C CA . MET A 1 426 ? -29.115 -13.444 12.411 1.00 140.23 426 MET A CA 1
ATOM 2928 C C . MET A 1 426 ? -30.249 -13.230 13.413 1.00 142.71 426 MET A C 1
ATOM 2929 O O . MET A 1 426 ? -30.224 -13.771 14.521 1.00 140.20 426 MET A O 1
ATOM 2934 N N . GLY A 1 427 ? -31.281 -12.510 12.974 1.00 144.51 427 GLY A N 1
ATOM 2935 C CA . GLY A 1 427 ? -32.413 -12.185 13.823 1.00 136.12 427 GLY A CA 1
ATOM 2936 C C . GLY A 1 427 ? -33.122 -13.372 14.446 1.00 119.24 427 GLY A C 1
ATOM 2937 O O . GLY A 1 427 ? -32.878 -13.669 15.604 1.00 119.30 427 GLY A O 1
ATOM 2938 N N . ALA A 1 428 ? -33.919 -14.089 13.657 1.00 104.81 428 ALA A N 1
ATOM 2939 C CA . ALA A 1 428 ? -34.854 -15.090 14.176 1.00 102.37 428 ALA A CA 1
ATOM 2940 C C . ALA A 1 428 ? -34.195 -16.039 15.159 1.00 103.60 428 ALA A C 1
ATOM 2941 O O . ALA A 1 428 ? -34.745 -16.352 16.222 1.00 105.85 428 ALA A O 1
ATOM 2943 N N . TYR A 1 429 ? -33.008 -16.495 14.791 1.00 104.37 429 TYR A N 1
ATOM 2944 C CA . TYR A 1 429 ? -32.239 -17.392 15.631 1.00 101.70 429 TYR A CA 1
ATOM 2945 C C . TYR A 1 429 ? -31.730 -16.652 16.863 1.00 96.73 429 TYR A C 1
ATOM 2946 O O . TYR A 1 429 ? -31.799 -17.185 17.974 1.00 100.62 429 TYR A O 1
ATOM 2955 N N . PHE A 1 430 ? -31.240 -15.426 16.699 1.00 92.0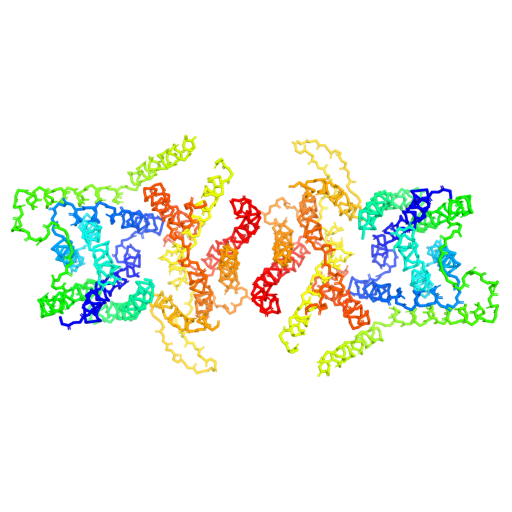3 430 PHE A N 1
ATOM 2956 C CA . PHE A 1 430 ? -30.772 -14.722 17.885 1.00 97.95 430 PHE A CA 1
ATOM 2957 C C . PHE A 1 430 ? -31.875 -14.458 18.893 1.00 96.66 430 PHE A C 1
ATOM 2958 O O . PHE A 1 430 ? -31.714 -14.735 20.088 1.00 99.98 430 PHE A O 1
ATOM 2966 N N . VAL A 1 431 ? -33.025 -14.020 18.404 1.00 83.30 431 VAL A N 1
ATOM 2967 C CA . VAL A 1 431 ? -34.102 -13.685 19.296 1.00 77.51 431 VAL A CA 1
ATOM 2968 C C . VAL A 1 431 ? -34.669 -14.929 19.955 1.00 83.62 431 VAL A C 1
ATOM 2969 O O . VAL A 1 431 ? -34.898 -14.924 21.173 1.00 89.80 431 VAL A O 1
ATOM 2973 N N . ALA A 1 432 ? -34.865 -15.996 19.176 1.00 78.41 432 ALA A N 1
ATOM 2974 C CA . ALA A 1 432 ? -35.289 -17.255 19.778 1.00 66.63 432 ALA A CA 1
ATOM 2975 C C . ALA A 1 432 ? -34.317 -17.572 20.903 1.00 79.98 432 ALA A C 1
ATOM 2976 O O . ALA A 1 432 ? -34.754 -17.857 22.016 1.00 89.60 432 ALA A O 1
ATOM 2978 N N . SER A 1 433 ? -33.010 -17.431 20.643 1.00 83.38 433 SER A N 1
ATOM 2979 C CA . SER A 1 433 ? -31.977 -17.756 21.647 1.00 81.53 433 SER A CA 1
ATOM 2980 C C . SER A 1 433 ? -31.985 -16.883 22.922 1.00 85.31 433 SER A C 1
ATOM 2981 O O . SER A 1 433 ? -31.882 -17.423 24.047 1.00 91.52 433 SER A O 1
ATOM 2984 N N . GLY A 1 434 ? -32.118 -15.567 22.783 1.00 82.02 434 GLY A N 1
ATOM 2985 C CA . GLY A 1 434 ? -32.286 -14.734 23.971 1.00 78.45 434 GLY A CA 1
ATOM 2986 C C . GLY A 1 434 ? -33.529 -15.125 24.784 1.00 74.34 434 GLY A C 1
ATOM 2987 O O . GLY A 1 434 ? -33.463 -15.402 26.023 1.00 79.64 434 GLY A O 1
ATOM 2988 N N . ILE A 1 435 ? -34.656 -15.211 24.068 1.00 65.61 435 ILE A N 1
ATOM 2989 C CA . ILE A 1 435 ? -35.922 -15.594 24.667 1.00 63.73 435 ILE A CA 1
ATOM 2990 C C . ILE A 1 435 ? -35.707 -16.860 25.490 1.00 67.42 435 ILE A C 1
ATOM 2991 O O . ILE A 1 435 ? -36.219 -16.980 26.614 1.00 72.84 435 ILE A O 1
ATOM 2996 N N . SER A 1 436 ? -34.886 -17.768 24.961 1.00 65.11 436 SER A N 1
ATOM 2997 C CA . SER A 1 436 ? -34.584 -19.002 25.677 1.00 68.55 436 SER A CA 1
ATOM 2998 C C . SER A 1 436 ? -33.700 -18.767 26.914 1.00 64.77 436 SER A C 1
ATOM 2999 O O . SER A 1 436 ? -33.823 -19.510 27.902 1.00 62.91 436 SER A O 1
ATOM 3002 N N . GLN A 1 437 ? -32.847 -17.743 26.908 1.00 57.13 437 GLN A N 1
ATOM 3003 C CA . GLN A 1 437 ? -32.183 -17.427 28.180 1.00 68.50 437 GLN A CA 1
ATOM 3004 C C . GLN A 1 437 ? -33.209 -17.142 29.265 1.00 68.46 437 GLN A C 1
ATOM 3005 O O . GLN A 1 437 ? -33.194 -17.744 30.369 1.00 54.81 437 GLN A O 1
ATOM 3011 N N . TYR A 1 438 ? -34.094 -16.201 28.961 1.00 71.32 438 TYR A N 1
ATOM 3012 C CA . TYR A 1 438 ? -35.155 -15.909 29.928 1.00 73.30 438 TYR A CA 1
ATOM 3013 C C . TYR A 1 438 ? -35.973 -17.194 30.358 1.00 96.27 438 TYR A C 1
ATOM 3014 O O . TYR A 1 438 ? -36.138 -17.482 31.572 1.00 106.85 438 TYR A O 1
ATOM 3023 N N . LEU A 1 439 ? -36.473 -17.952 29.375 1.00 85.71 439 LEU A N 1
ATOM 3024 C CA . LEU A 1 439 ? -37.222 -19.180 29.652 1.00 77.01 439 LEU A CA 1
ATOM 3025 C C . LEU A 1 439 ? -36.434 -20.079 30.647 1.00 73.48 439 LEU A C 1
ATOM 3026 O O . LEU A 1 439 ? -37.003 -20.564 31.658 1.00 76.70 439 LEU A O 1
ATOM 3031 N N . GLY A 1 440 ? -35.127 -20.257 30.370 1.00 66.42 440 GLY A N 1
ATOM 3032 C CA . GLY A 1 440 ? -34.204 -21.013 31.221 1.00 59.53 440 GLY A CA 1
ATOM 3033 C C . GLY A 1 440 ? -34.257 -20.503 32.657 1.00 64.91 440 GLY A C 1
ATOM 3034 O O . GLY A 1 440 ? -34.106 -21.255 33.646 1.00 53.97 440 GLY A O 1
ATOM 3035 N N . GLY A 1 441 ? -34.442 -19.190 32.765 1.00 65.76 441 GLY A N 1
ATOM 3036 C CA . GLY A 1 441 ? -34.714 -18.581 34.056 1.00 59.51 441 GLY A CA 1
ATOM 3037 C C . GLY A 1 441 ? -35.989 -19.031 34.730 1.00 58.71 441 GLY A C 1
ATOM 3038 O O . GLY A 1 441 ? -36.010 -19.245 35.954 1.00 67.57 441 GLY A O 1
ATOM 3039 N N . VAL A 1 442 ? -37.068 -19.161 33.964 1.00 54.59 442 VAL A N 1
ATOM 3040 C CA . VAL A 1 442 ? -38.314 -19.633 34.597 1.00 70.58 442 VAL A CA 1
ATOM 3041 C C . VAL A 1 442 ? -38.278 -21.149 34.970 1.00 96.45 442 VAL A C 1
ATOM 3042 O O . VAL A 1 442 ? -38.890 -21.568 35.972 1.00 104.68 442 VAL A O 1
ATOM 3046 N N . VAL A 1 443 ? -37.555 -21.966 34.202 1.00 88.48 443 VAL A N 1
ATOM 3047 C CA . VAL A 1 443 ? -37.397 -23.373 34.577 1.00 55.29 443 VAL A CA 1
ATOM 3048 C C . VAL A 1 443 ? -36.567 -23.433 35.896 1.00 54.79 443 VAL A C 1
ATOM 3049 O O . VAL A 1 443 ? -36.877 -24.140 36.928 1.00 73.50 443 VAL A O 1
ATOM 3053 N N . ALA A 1 444 ? -35.571 -22.560 35.916 1.00 54.22 444 ALA A N 1
ATOM 3054 C CA . ALA A 1 444 ? -34.742 -22.446 37.093 1.00 64.90 444 ALA A CA 1
ATOM 3055 C C . ALA A 1 444 ? -35.632 -22.147 38.265 1.00 65.87 444 ALA A C 1
ATOM 3056 O O . ALA A 1 444 ? -35.447 -22.701 39.369 1.00 65.76 444 ALA A O 1
ATOM 3058 N N . ASN A 1 445 ? -36.666 -21.353 37.969 1.00 66.91 445 ASN A N 1
ATOM 3059 C CA . ASN A 1 445 ? -37.704 -21.026 38.938 1.00 62.91 445 ASN A CA 1
ATOM 3060 C C . ASN A 1 445 ? -38.577 -22.188 39.347 1.00 55.81 445 ASN A C 1
ATOM 3061 O O . ASN A 1 445 ? -39.111 -22.190 40.448 1.00 57.40 445 ASN A O 1
ATOM 3066 N N . PHE A 1 446 ? -38.702 -23.195 38.484 1.00 63.08 446 PHE A N 1
ATOM 3067 C CA . PHE A 1 446 ? -39.377 -24.433 38.905 1.00 68.65 446 PHE A CA 1
ATOM 3068 C C . PHE A 1 446 ? -38.656 -25.022 40.075 1.00 68.74 446 PHE A C 1
ATOM 3069 O O . PHE A 1 446 ? -39.179 -25.914 40.745 1.00 62.09 446 PHE A O 1
ATOM 3077 N N . ALA A 1 447 ? -37.466 -24.517 40.378 1.00 77.27 447 ALA A N 1
ATOM 3078 C CA . ALA A 1 447 ? -36.978 -24.956 41.719 1.00 80.74 447 ALA A CA 1
ATOM 3079 C C . ALA A 1 447 ? -36.703 -23.840 42.744 1.00 85.88 447 ALA A C 1
ATOM 3080 O O . ALA A 1 447 ? -35.788 -23.949 43.564 1.00 85.07 447 ALA A O 1
ATOM 3082 N N . SER A 1 448 ? -37.557 -22.822 42.771 1.00 88.16 448 SER A N 1
ATOM 3083 C CA . SER A 1 448 ? -37.364 -21.712 43.696 1.00 85.22 448 SER A CA 1
ATOM 3084 C C . SER A 1 448 ? -37.832 -22.124 45.069 1.00 82.15 448 SER A C 1
ATOM 3085 O O . SER A 1 448 ? -38.872 -22.757 45.210 1.00 87.41 448 SER A O 1
ATOM 3088 N N . VAL A 1 449 ? -37.018 -21.794 46.065 1.00 79.92 449 VAL A N 1
ATOM 3089 C CA . VAL A 1 449 ? -37.250 -22.101 47.482 1.00 73.93 449 VAL A CA 1
ATOM 3090 C C . VAL A 1 449 ? -37.690 -20.870 48.280 1.00 76.86 449 VAL A C 1
ATOM 3091 O O . VAL A 1 449 ? -37.092 -19.804 48.135 1.00 80.06 449 VAL A O 1
ATOM 3095 N N . PRO A 1 450 ? -38.747 -20.998 49.109 1.00 83.45 450 PRO A N 1
ATOM 3096 C CA . PRO A 1 450 ? -39.143 -19.892 50.001 1.00 82.38 450 PRO A CA 1
ATOM 3097 C C . PRO A 1 450 ? -37.973 -19.404 50.839 1.00 83.18 450 PRO A C 1
ATOM 3098 O O . PRO A 1 450 ? -37.135 -20.204 51.244 1.00 85.92 450 PRO A O 1
ATOM 3102 N N . GLN A 1 451 ? -37.895 -18.109 51.087 1.00 84.75 451 GLN A N 1
ATOM 3103 C CA . GLN A 1 451 ? -36.790 -17.608 51.876 1.00 86.61 451 GLN A CA 1
ATOM 3104 C C . GLN A 1 451 ? -36.872 -18.057 53.317 1.00 91.56 451 GLN A C 1
ATOM 3105 O O . GLN A 1 451 ? -35.858 -18.082 54.003 1.00 98.75 451 GLN A O 1
ATOM 3111 N N . ASP A 1 452 ? -38.068 -18.451 53.754 1.00 89.98 452 ASP A N 1
ATOM 3112 C CA . ASP A 1 452 ? -38.271 -18.919 55.120 1.00 92.03 452 ASP A CA 1
ATOM 3113 C C . ASP A 1 452 ? -37.979 -20.407 55.296 1.00 98.23 452 ASP A C 1
ATOM 3114 O O . ASP A 1 452 ? -38.172 -20.958 56.383 1.00 105.00 452 ASP A O 1
ATOM 3119 N N . LEU A 1 453 ? -37.521 -21.054 54.227 1.00 95.53 453 LEU A N 1
ATOM 3120 C CA . LEU A 1 453 ? -37.201 -22.488 54.257 1.00 86.71 453 LEU A CA 1
ATOM 3121 C C . LEU A 1 453 ? -35.675 -22.726 54.113 1.00 118.25 453 LEU A C 1
ATOM 3122 O O . LEU A 1 453 ? -35.107 -22.670 53.010 1.00 115.22 453 LEU A O 1
ATOM 3127 N N . VAL A 1 454 ? -35.031 -22.976 55.256 1.00 120.01 454 VAL A N 1
ATOM 3128 C CA . VAL A 1 454 ? -33.573 -23.090 55.367 1.00 111.03 454 VAL A CA 1
ATOM 3129 C C . VAL A 1 454 ? -33.137 -24.485 55.824 1.00 115.57 454 VAL A C 1
ATOM 3130 O O . VAL A 1 454 ? -32.008 -24.679 56.286 1.00 123.15 454 VAL A O 1
ATOM 3134 N N . ASP A 1 455 ? -34.058 -25.439 55.776 1.00 107.36 455 ASP A N 1
ATOM 3135 C CA . ASP A 1 455 ? -33.741 -26.803 56.166 1.00 98.63 455 ASP A CA 1
ATOM 3136 C C . ASP A 1 455 ? -33.265 -27.574 54.928 1.00 101.71 455 ASP A C 1
ATOM 3137 O O . ASP A 1 455 ? -34.086 -27.984 54.105 1.00 109.57 455 ASP A O 1
ATOM 3142 N N . PRO A 1 456 ? -31.937 -27.772 54.791 1.00 93.92 456 PRO A N 1
ATOM 3143 C CA . PRO A 1 456 ? -31.331 -28.296 53.555 1.00 86.60 456 PRO A CA 1
ATOM 3144 C C . PRO A 1 456 ? -31.873 -29.680 53.199 1.00 86.61 456 PRO A C 1
ATOM 3145 O O . PRO A 1 456 ? -31.872 -30.119 52.041 1.00 88.19 456 PRO A O 1
ATOM 3149 N N . LEU A 1 457 ? -32.348 -30.349 54.238 1.00 90.21 457 LEU A N 1
ATOM 3150 C CA . LEU A 1 457 ? -32.990 -31.653 54.162 1.00 89.40 457 LEU A CA 1
ATOM 3151 C C . LEU A 1 457 ? -34.290 -31.607 53.327 1.00 89.21 457 LEU A C 1
ATOM 3152 O O . LEU A 1 457 ? -34.767 -32.638 52.849 1.00 89.41 457 LEU A O 1
ATOM 3157 N N . GLN A 1 458 ? -34.872 -30.414 53.177 1.00 87.34 458 GLN A N 1
ATOM 3158 C CA . GLN A 1 458 ? -36.125 -30.250 52.441 1.00 88.27 458 GLN A CA 1
ATOM 3159 C C . GLN A 1 458 ? -35.877 -29.543 51.117 1.00 93.60 458 GLN A C 1
ATOM 3160 O O . GLN A 1 458 ? -36.642 -29.703 50.163 1.00 94.76 458 GLN A O 1
ATOM 3166 N N . THR A 1 459 ? -34.793 -28.777 51.058 1.00 92.28 459 THR A N 1
ATOM 3167 C CA . THR A 1 459 ? -34.406 -28.084 49.832 1.00 86.71 459 THR A CA 1
ATOM 3168 C C . THR A 1 459 ? -33.725 -29.030 48.830 1.00 79.94 459 THR A C 1
ATOM 3169 O O . THR A 1 459 ? -33.802 -28.835 47.611 1.00 76.56 459 THR A O 1
ATOM 3173 N N . LEU A 1 460 ? -33.078 -30.067 49.346 1.00 75.57 460 LEU A N 1
ATOM 3174 C CA . LEU A 1 460 ? -32.498 -31.071 48.471 1.00 79.13 460 LEU A CA 1
ATOM 3175 C C . LEU A 1 460 ? -33.498 -31.696 47.467 1.00 87.26 460 LEU A C 1
ATOM 3176 O O . LEU A 1 460 ? -33.190 -31.763 46.263 1.00 100.95 460 LEU A O 1
ATOM 3181 N N . PRO A 1 461 ? -34.682 -32.161 47.937 1.00 80.11 461 PRO A N 1
ATOM 3182 C CA . PRO A 1 461 ? -35.651 -32.748 46.999 1.00 77.40 461 PRO A CA 1
ATOM 3183 C C . PRO A 1 461 ? -36.095 -31.799 45.915 1.00 79.33 461 PRO A C 1
ATOM 3184 O O . PRO A 1 461 ? -36.182 -32.243 44.762 1.00 105.58 461 PRO A O 1
ATOM 3188 N N . VAL A 1 462 ? -36.379 -30.541 46.260 1.00 61.95 462 VAL A N 1
ATOM 3189 C CA . VAL A 1 462 ? -36.862 -29.616 45.240 1.00 65.58 462 VAL A CA 1
ATOM 3190 C C . VAL A 1 462 ? -35.849 -29.484 44.087 1.00 63.57 462 VAL A C 1
ATOM 3191 O O . VAL A 1 462 ? -36.223 -29.596 42.884 1.00 60.31 462 VAL A O 1
ATOM 3195 N N . TYR A 1 463 ? -34.566 -29.368 44.441 1.00 61.39 463 TYR A N 1
ATOM 3196 C CA . TYR A 1 463 ? -33.533 -29.228 43.422 1.00 58.66 463 TYR A CA 1
ATOM 3197 C C . TYR A 1 463 ? -33.336 -30.513 42.634 1.00 58.99 463 TYR A C 1
ATOM 3198 O O . TYR A 1 463 ? -33.343 -30.459 41.396 1.00 58.36 463 TYR A O 1
ATOM 3207 N N . THR A 1 464 ? -33.230 -31.662 43.313 1.00 60.15 464 THR A N 1
ATOM 3208 C CA . THR A 1 464 ? -32.988 -32.909 42.566 1.00 66.36 464 THR A CA 1
ATOM 3209 C C . THR A 1 464 ? -34.190 -33.359 41.758 1.00 60.82 464 THR A C 1
ATOM 3210 O O . THR A 1 464 ? -34.052 -34.199 40.867 1.00 62.05 464 THR A O 1
ATOM 3214 N N . ASN A 1 465 ? -35.369 -32.854 42.099 1.00 60.54 465 ASN A N 1
ATOM 3215 C CA . ASN A 1 465 ? -36.528 -33.128 41.268 1.00 79.50 465 ASN A CA 1
ATOM 3216 C C . ASN A 1 465 ? -36.483 -32.324 39.996 1.00 79.60 465 ASN A C 1
ATOM 3217 O O . ASN A 1 465 ? -36.763 -32.860 38.899 1.00 81.76 465 ASN A O 1
ATOM 3222 N N . LEU A 1 466 ? -36.107 -31.048 40.129 1.00 79.77 466 LEU A N 1
ATOM 3223 C CA . LEU A 1 466 ? -35.909 -30.259 38.911 1.00 77.98 466 LEU A CA 1
ATOM 3224 C C . LEU A 1 466 ? -34.909 -31.031 38.064 1.00 72.49 466 LEU A C 1
ATOM 3225 O O . LEU A 1 466 ? -35.240 -31.495 36.974 1.00 58.22 466 LEU A O 1
ATOM 3230 N N . PHE A 1 467 ? -33.745 -31.295 38.652 1.00 70.08 467 PHE A N 1
ATOM 3231 C CA . PHE A 1 467 ? -32.623 -31.876 37.920 1.00 69.80 467 PHE A CA 1
ATOM 3232 C C . PHE A 1 467 ? -32.934 -33.211 37.282 1.00 70.25 467 PHE A C 1
ATOM 3233 O O . PHE A 1 467 ? -32.617 -33.422 36.106 1.00 76.80 467 PHE A O 1
ATOM 3241 N N . ASN A 1 468 ? -33.631 -34.079 37.997 1.00 66.73 468 ASN A N 1
ATOM 3242 C CA . ASN A 1 468 ? -33.962 -35.347 37.379 1.00 67.83 468 ASN A CA 1
ATOM 3243 C C . ASN A 1 468 ? -34.923 -35.178 36.227 1.00 74.15 468 ASN A C 1
ATOM 3244 O O . ASN A 1 468 ? -34.715 -35.795 35.151 1.00 85.02 468 ASN A O 1
ATOM 3249 N N . LYS A 1 469 ? -35.923 -34.306 36.347 1.00 70.51 469 LYS A N 1
ATOM 3250 C CA . LYS A 1 469 ? -36.789 -34.328 35.184 1.00 75.03 469 LYS A CA 1
ATOM 3251 C C . LYS A 1 469 ? -36.233 -33.455 34.053 1.00 76.87 469 LYS A C 1
ATOM 3252 O O . LYS A 1 469 ? -36.560 -33.689 32.879 1.00 78.91 469 LYS A O 1
ATOM 3258 N N . LEU A 1 470 ? -35.280 -32.575 34.344 1.00 73.56 470 LEU A N 1
ATOM 3259 C CA . LEU A 1 470 ? -34.574 -31.943 33.234 1.00 67.30 470 LEU A CA 1
ATOM 3260 C C . LEU A 1 470 ? -33.855 -33.027 32.486 1.00 73.65 470 LEU A C 1
ATOM 3261 O O . LEU A 1 470 ? -33.988 -33.099 31.271 1.00 79.45 470 LEU A O 1
ATOM 3266 N N . GLY A 1 471 ? -33.143 -33.896 33.210 1.00 72.56 471 GLY A N 1
ATOM 3267 C CA . GLY A 1 471 ? -32.420 -34.988 32.567 1.00 73.47 471 GLY A CA 1
ATOM 3268 C C . GLY A 1 471 ? -33.315 -35.781 31.631 1.00 73.97 471 GLY A C 1
ATOM 3269 O O . GLY A 1 471 ? -32.911 -36.135 30.488 1.00 77.90 471 GLY A O 1
ATOM 3270 N N . VAL A 1 472 ? -34.550 -36.028 32.075 1.00 64.13 472 VAL A N 1
ATOM 3271 C CA . VAL A 1 472 ? -35.464 -36.745 31.171 1.00 64.66 472 VAL A CA 1
ATOM 3272 C C . VAL A 1 472 ? -35.842 -35.935 29.905 1.00 76.24 472 VAL A C 1
ATOM 3273 O O . VAL A 1 472 ? -35.800 -36.466 28.769 1.00 79.62 472 VAL A O 1
ATOM 3277 N N . ALA A 1 473 ? -36.217 -34.668 30.116 1.00 76.17 473 ALA A N 1
ATOM 3278 C CA . ALA A 1 473 ? -36.451 -33.739 29.014 1.00 62.73 473 ALA A CA 1
ATOM 3279 C C . ALA A 1 473 ? -35.293 -33.780 27.979 1.00 83.13 473 ALA A C 1
ATOM 3280 O O . ALA A 1 473 ? -35.518 -33.932 26.764 1.00 84.82 473 ALA A O 1
ATOM 3282 N N . ALA A 1 474 ? -34.060 -33.715 28.486 1.00 62.54 474 ALA A N 1
ATOM 3283 C CA . ALA A 1 474 ? -32.838 -33.824 27.696 1.00 63.17 474 ALA A CA 1
ATOM 3284 C C . ALA A 1 474 ? -32.762 -35.147 26.907 1.00 68.57 474 ALA A C 1
ATOM 3285 O O . ALA A 1 474 ? -32.190 -35.221 25.795 1.00 66.03 474 ALA A O 1
ATOM 3287 N N . VAL A 1 475 ? -33.380 -36.197 27.433 1.00 68.33 475 VAL A N 1
ATOM 3288 C CA . VAL A 1 475 ? -33.385 -37.415 26.613 1.00 67.32 475 VAL A CA 1
ATOM 3289 C C . VAL A 1 475 ? -34.453 -37.294 25.512 1.00 69.50 475 VAL A C 1
ATOM 3290 O O . VAL A 1 475 ? -34.278 -37.839 24.407 1.00 73.01 475 VAL A O 1
ATOM 3294 N N . VAL A 1 476 ? -35.550 -36.583 25.789 1.00 72.24 476 VAL A N 1
ATOM 3295 C CA . VAL A 1 476 ? -36.485 -36.308 24.693 1.00 74.72 476 VAL A CA 1
ATOM 3296 C C . VAL A 1 476 ? -35.753 -35.549 23.587 1.00 77.30 476 VAL A C 1
ATOM 3297 O O . VAL A 1 476 ? -35.863 -35.927 22.416 1.00 88.26 476 VAL A O 1
ATOM 3301 N N . CYS A 1 477 ? -34.985 -34.520 23.948 1.00 67.44 477 CYS A N 1
ATOM 3302 C CA . CYS A 1 477 ? -34.206 -33.799 22.938 1.00 67.87 477 CYS A CA 1
ATOM 3303 C C . CYS A 1 477 ? -33.166 -34.699 22.198 1.00 101.27 477 CYS A C 1
ATOM 3304 O O . CYS A 1 477 ? -32.940 -34.525 20.978 1.00 104.23 477 CYS A O 1
ATOM 3307 N N . THR A 1 478 ? -32.556 -35.665 22.895 1.00 96.58 478 THR A N 1
ATOM 3308 C CA . THR A 1 478 ? -31.701 -36.607 22.165 1.00 71.35 478 THR A CA 1
ATOM 3309 C C . THR A 1 478 ? -32.537 -37.314 21.117 1.00 99.76 478 THR A C 1
ATOM 3310 O O . THR A 1 478 ? -32.099 -37.495 19.949 1.00 111.82 478 THR A O 1
ATOM 3314 N N . ILE A 1 479 ? -33.771 -37.651 21.495 1.00 93.29 479 ILE A N 1
ATOM 3315 C CA . ILE A 1 479 ? -34.632 -38.394 20.564 1.00 92.64 479 ILE A CA 1
ATOM 3316 C C . ILE A 1 479 ? -35.058 -37.512 19.380 1.00 91.10 479 ILE A C 1
ATOM 3317 O O . ILE A 1 479 ? -35.008 -37.960 18.230 1.00 89.48 479 ILE A O 1
ATOM 3322 N N . ILE A 1 480 ? -35.456 -36.273 19.661 1.00 74.65 480 ILE A N 1
ATOM 3323 C CA . ILE A 1 480 ? -35.798 -35.326 18.611 1.00 92.31 480 ILE A CA 1
ATOM 3324 C C . ILE A 1 480 ? -34.678 -35.184 17.598 1.00 95.71 480 ILE A C 1
ATOM 3325 O O . ILE A 1 480 ? -34.925 -35.316 16.397 1.00 100.15 480 ILE A O 1
ATOM 3330 N N . ALA A 1 481 ? -33.452 -34.943 18.076 1.00 94.87 481 ALA A N 1
ATOM 3331 C CA . ALA A 1 481 ? -32.322 -34.736 17.163 1.00 88.42 481 ALA A CA 1
ATOM 3332 C C . ALA A 1 481 ? -32.083 -35.953 16.259 1.00 97.11 481 ALA A C 1
ATOM 3333 O O . ALA A 1 481 ? -32.112 -35.838 14.998 1.00 108.86 481 ALA A O 1
ATOM 3335 N N . LEU A 1 482 ? -31.921 -37.131 16.872 1.00 89.28 482 LEU A N 1
ATOM 3336 C CA . LEU A 1 482 ? -31.662 -38.284 16.012 1.00 82.39 482 LEU A CA 1
ATOM 3337 C C . LEU A 1 482 ? -32.838 -38.513 15.054 1.00 86.33 482 LEU A C 1
ATOM 3338 O O . LEU A 1 482 ? -32.652 -38.971 13.918 1.00 86.97 482 LEU A O 1
ATOM 3343 N N . ALA A 1 483 ? -34.036 -38.137 15.490 1.00 89.00 483 ALA A N 1
ATOM 3344 C CA . ALA A 1 483 ? -35.215 -38.357 14.676 1.00 91.13 483 ALA A CA 1
ATOM 3345 C C . ALA A 1 483 ? -35.281 -37.389 13.513 1.00 100.40 483 ALA A C 1
ATOM 3346 O O . ALA A 1 483 ? -35.820 -37.721 12.453 1.00 109.20 483 ALA A O 1
ATOM 3348 N N . VAL A 1 484 ? -34.707 -36.205 13.689 1.00 100.86 484 VAL A N 1
ATOM 3349 C CA . VAL A 1 484 ? -34.753 -35.205 12.634 1.00 103.17 484 VAL A CA 1
ATOM 3350 C C . VAL A 1 484 ? -33.558 -35.335 11.695 1.00 112.36 484 VAL A C 1
ATOM 3351 O O . VAL A 1 484 ? -33.425 -34.557 10.745 1.00 119.37 484 VAL A O 1
ATOM 3355 N N . LEU A 1 485 ? -32.726 -36.358 11.901 1.00 111.06 485 LEU A N 1
ATOM 3356 C CA . LEU A 1 485 ? -31.588 -36.499 10.982 1.00 106.96 485 LEU A CA 1
ATOM 3357 C C . LEU A 1 485 ? -31.905 -37.013 9.559 1.00 116.55 485 LEU A C 1
ATOM 3358 O O . LEU A 1 485 ? -31.192 -36.650 8.597 1.00 127.24 485 LEU A O 1
ATOM 3363 N N . PRO A 1 486 ? -33.013 -37.758 9.373 1.00 119.72 486 PRO A N 1
ATOM 3364 C CA . PRO A 1 486 ? -33.384 -38.027 7.973 1.00 126.49 486 PRO A CA 1
ATOM 3365 C C . PRO A 1 486 ? -33.773 -36.783 7.163 1.00 133.77 486 PRO A C 1
ATOM 3366 O O . PRO A 1 486 ? -33.566 -36.778 5.950 1.00 143.18 486 PRO A O 1
ATOM 3370 N N . LEU A 1 487 ? -34.336 -35.759 7.801 1.00 126.14 487 LEU A N 1
ATOM 3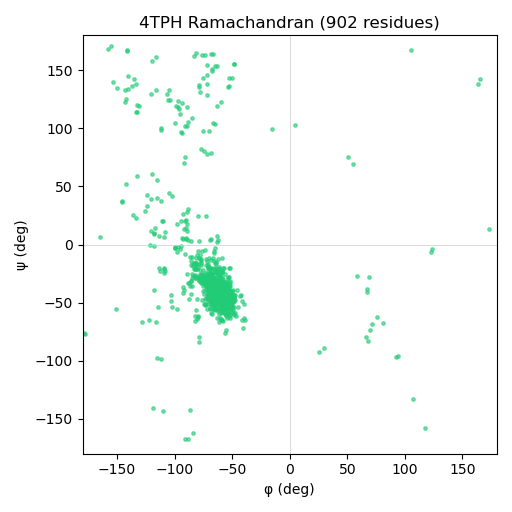371 C CA . LEU A 1 487 ? -34.632 -34.552 7.055 1.00 122.17 487 LEU A CA 1
ATOM 3372 C C . LEU A 1 487 ? -33.368 -33.881 6.569 1.00 128.18 487 LEU A C 1
ATOM 3373 O O . LEU A 1 487 ? -33.319 -33.343 5.453 1.00 139.79 487 LEU A O 1
ATOM 3378 N N . MET A 1 488 ? -32.325 -33.961 7.377 1.00 123.45 488 MET A N 1
ATOM 3379 C CA . MET A 1 488 ? -31.082 -33.322 7.005 1.00 123.97 488 MET A CA 1
ATOM 3380 C C . MET A 1 488 ? -30.277 -34.182 6.030 1.00 125.70 488 MET A C 1
ATOM 3381 O O . MET A 1 488 ? -29.303 -33.703 5.425 1.00 127.36 488 MET A O 1
ATOM 3386 N N . ARG A 1 489 ? -30.657 -35.442 5.841 1.00 122.92 489 ARG A N 1
ATOM 3387 C CA . ARG A 1 489 ? -30.032 -36.060 4.689 1.00 122.15 489 ARG A CA 1
ATOM 3388 C C . ARG A 1 489 ? -31.000 -36.053 3.482 1.00 133.31 489 ARG A C 1
ATOM 3389 O O . ARG A 1 489 ? -30.577 -36.332 2.357 1.00 138.76 489 ARG A O 1
ATOM 3397 N N . ARG A 1 490 ? -32.233 -35.564 3.638 1.00 138.13 490 ARG A N 1
ATOM 3398 C CA . ARG A 1 490 ? -33.009 -35.293 2.418 1.00 144.25 490 ARG A CA 1
ATOM 3399 C C . ARG A 1 490 ? -32.709 -33.910 1.834 1.00 145.11 490 ARG A C 1
ATOM 3400 O O . ARG A 1 490 ? -32.854 -33.714 0.624 1.00 150.50 490 ARG A O 1
ATOM 3408 N N . LEU A 1 491 ? -32.258 -32.962 2.659 1.00 140.27 491 LEU A N 1
ATOM 3409 C CA . LEU A 1 491 ? -31.810 -31.691 2.083 1.00 140.70 491 LEU A CA 1
ATOM 3410 C C . LEU A 1 491 ? -30.577 -31.930 1.216 1.00 147.42 491 LEU A C 1
ATOM 3411 O O . LEU A 1 491 ? -30.418 -31.300 0.171 1.00 155.17 491 LEU A O 1
ATOM 3416 N N . THR A 1 492 ? -29.690 -32.808 1.673 1.00 144.20 492 THR A N 1
ATOM 3417 C CA . THR A 1 492 ? -28.509 -33.194 0.900 1.00 138.14 492 THR A CA 1
ATOM 3418 C C . THR A 1 492 ? -28.817 -34.300 -0.115 1.00 135.76 492 THR A C 1
ATOM 3419 O O . THR A 1 492 ? -29.354 -34.041 -1.194 1.00 134.39 492 THR A O 1
ATOM 3423 N N . VAL B 1 8 ? -44.582 -75.010 -7.174 1.00 170.51 8 VAL B N 1
ATOM 3424 C CA . VAL B 1 8 ? -45.837 -74.389 -7.573 1.00 164.18 8 VAL B CA 1
ATOM 3425 C C . VAL B 1 8 ? -45.607 -72.881 -7.634 1.00 150.29 8 VAL B C 1
ATOM 3426 O O . VAL B 1 8 ? -45.722 -72.268 -8.698 1.00 157.03 8 VAL B O 1
ATOM 3430 N N . SER B 1 9 ? -45.253 -72.300 -6.488 1.00 129.64 9 SER B N 1
ATOM 3431 C CA . SER B 1 9 ? -44.763 -70.921 -6.423 1.00 133.80 9 SER B CA 1
ATOM 3432 C C . SER B 1 9 ? -43.884 -70.680 -5.213 1.00 132.54 9 SER B C 1
ATOM 3433 O O . SER B 1 9 ? -43.751 -71.535 -4.332 1.00 134.69 9 SER B O 1
ATOM 3436 N N . LYS B 1 10 ? -43.256 -69.512 -5.199 1.00 131.43 10 LYS B N 1
ATOM 3437 C CA . LYS B 1 10 ? -42.449 -69.102 -4.072 1.00 128.24 10 LYS B CA 1
ATOM 3438 C C . LYS B 1 10 ? -43.300 -68.424 -3.004 1.00 131.70 10 LYS B C 1
ATOM 3439 O O . LYS B 1 10 ? -43.024 -68.532 -1.805 1.00 137.61 10 LYS B O 1
ATOM 3445 N N . THR B 1 11 ? -44.354 -67.744 -3.434 1.00 129.44 11 THR B N 1
ATOM 3446 C CA . THR B 1 11 ? -45.284 -67.159 -2.483 1.00 125.99 11 THR B CA 1
ATOM 3447 C C . THR B 1 11 ? -46.113 -68.170 -1.687 1.00 133.28 11 THR B C 1
ATOM 3448 O O . THR B 1 11 ? -46.399 -67.929 -0.519 1.00 133.62 11 THR B O 1
ATOM 3452 N N . HIS B 1 12 ? -46.459 -69.312 -2.276 1.00 135.03 12 HIS B N 1
ATOM 3453 C CA . HIS B 1 12 ? -47.275 -70.286 -1.541 1.00 133.35 12 HIS B CA 1
ATOM 3454 C C . HIS B 1 12 ? -46.501 -71.034 -0.503 1.00 135.82 12 HIS B C 1
ATOM 3455 O O . HIS B 1 12 ? -47.044 -71.440 0.523 1.00 139.26 12 HIS B O 1
ATOM 3462 N N . SER B 1 13 ? -45.220 -71.221 -0.762 1.00 130.90 13 SER B N 1
ATOM 3463 C CA . SER B 1 13 ? -44.438 -71.928 0.224 1.00 122.99 13 SER B CA 1
ATOM 3464 C C . SER B 1 13 ? -43.879 -70.945 1.220 1.00 111.66 13 SER B C 1
ATOM 3465 O O . SER B 1 13 ? -43.712 -71.284 2.395 1.00 110.85 13 SER B O 1
ATOM 3468 N N . PHE B 1 14 ? -43.718 -69.696 0.803 1.00 107.59 14 PHE B N 1
ATOM 3469 C CA . PHE B 1 14 ? -43.558 -68.656 1.795 1.00 107.37 14 PHE B CA 1
ATOM 3470 C C . PHE B 1 14 ? -44.793 -68.550 2.692 1.00 108.66 14 PHE B C 1
ATOM 3471 O O . PHE B 1 14 ? -44.689 -68.219 3.883 1.00 109.75 14 PHE B O 1
ATOM 3479 N N . MET B 1 15 ? -45.960 -68.807 2.111 1.00 107.53 15 MET B N 1
ATOM 3480 C CA . MET B 1 15 ? -47.196 -68.821 2.871 1.00 104.43 15 MET B CA 1
ATOM 3481 C C . MET B 1 15 ? -47.219 -69.960 3.870 1.00 104.86 15 MET B C 1
ATOM 3482 O O . MET B 1 15 ? -47.354 -69.722 5.061 1.00 107.17 15 MET B O 1
ATOM 3487 N N . THR B 1 16 ? -47.025 -71.185 3.396 1.00 99.31 16 THR B N 1
ATOM 3488 C CA . THR B 1 16 ? -47.102 -72.326 4.280 1.00 94.43 16 THR B CA 1
ATOM 3489 C C . THR B 1 16 ? -46.055 -72.261 5.405 1.00 90.88 16 THR B C 1
ATOM 3490 O O . THR B 1 16 ? -46.375 -72.537 6.578 1.00 90.48 16 THR B O 1
ATOM 3494 N N . VAL B 1 17 ? -44.830 -71.846 5.088 1.00 90.62 17 VAL B N 1
ATOM 3495 C CA . VAL B 1 17 ? -43.828 -71.743 6.143 1.00 88.68 17 VAL B CA 1
ATOM 3496 C C . VAL B 1 17 ? -44.179 -70.590 7.089 1.00 89.88 17 VAL B C 1
ATOM 3497 O O . VAL B 1 17 ? -43.929 -70.683 8.300 1.00 89.62 17 VAL B O 1
ATOM 3501 N N . SER B 1 18 ? -44.773 -69.520 6.560 1.00 90.26 18 SER B N 1
ATOM 3502 C CA . SER B 1 18 ? -45.162 -68.434 7.437 1.00 89.18 18 SER B CA 1
ATOM 3503 C C . SER B 1 18 ? -46.358 -68.807 8.309 1.00 93.70 18 SER B C 1
ATOM 3504 O O . SER B 1 18 ? -46.496 -68.286 9.411 1.00 102.89 18 SER B O 1
ATOM 3507 N N . LEU B 1 19 ? -47.217 -69.707 7.843 1.00 89.37 19 LEU B N 1
ATOM 3508 C CA . LEU B 1 19 ? -48.354 -70.125 8.650 1.00 92.65 19 LEU B CA 1
ATOM 3509 C C . LEU B 1 19 ? -47.917 -71.036 9.781 1.00 92.57 19 LEU B C 1
ATOM 3510 O O . LEU B 1 19 ? -48.252 -70.790 10.958 1.00 92.21 19 LEU B O 1
ATOM 3515 N N . ILE B 1 20 ? -47.152 -72.073 9.454 1.00 92.91 20 ILE B N 1
ATOM 3516 C CA . ILE B 1 20 ? -46.699 -72.936 10.539 1.00 91.99 20 ILE B CA 1
ATOM 3517 C C . ILE B 1 20 ? -45.822 -72.129 11.523 1.00 87.08 20 ILE B C 1
ATOM 3518 O O . ILE B 1 20 ? -45.920 -72.311 12.752 1.00 86.79 20 ILE B O 1
ATOM 3523 N N . GLU B 1 21 ? -45.032 -71.188 11.006 1.00 83.46 21 GLU B N 1
ATOM 3524 C CA . GLU B 1 21 ? -44.324 -70.276 11.891 1.00 84.05 21 GLU B CA 1
ATOM 3525 C C . GLU B 1 21 ? -45.299 -69.589 12.845 1.00 94.61 21 GLU B C 1
ATOM 3526 O O . GLU B 1 21 ? -45.170 -69.694 14.078 1.00 103.55 21 GLU B O 1
ATOM 3532 N N . LEU B 1 22 ? -46.285 -68.912 12.264 1.00 92.81 22 LEU B N 1
ATOM 3533 C CA . LEU B 1 22 ? -47.297 -68.192 13.026 1.00 93.17 22 LEU B CA 1
ATOM 3534 C C . LEU B 1 22 ? -47.924 -69.016 14.164 1.00 91.07 22 LEU B C 1
ATOM 3535 O O . LEU B 1 22 ? -47.990 -68.552 15.315 1.00 83.91 22 LEU B O 1
ATOM 3540 N N . TRP B 1 23 ? -48.323 -70.255 13.879 1.00 94.04 23 TRP B N 1
ATOM 3541 C CA . TRP B 1 23 ? -48.987 -71.041 14.924 1.00 93.16 23 TRP B CA 1
ATOM 3542 C C . TRP B 1 23 ? -48.000 -71.495 15.992 1.00 90.89 23 TRP B C 1
ATOM 3543 O O . TRP B 1 23 ? -48.340 -71.543 17.207 1.00 94.48 23 TRP B O 1
ATOM 3554 N N . GLU B 1 24 ? -46.776 -71.789 15.542 1.00 82.84 24 GLU B N 1
ATOM 3555 C CA . GLU B 1 24 ? -45.700 -72.133 16.460 1.00 79.62 24 GLU B CA 1
ATOM 3556 C C . GLU B 1 24 ? -45.481 -71.018 17.510 1.00 85.35 24 GLU B C 1
ATOM 3557 O O . GLU B 1 24 ? -45.437 -71.285 18.734 1.00 83.81 24 GLU B O 1
ATOM 3563 N N . ARG B 1 25 ? -45.327 -69.779 17.030 1.00 84.03 25 ARG B N 1
ATOM 3564 C CA . ARG B 1 25 ? -45.135 -68.632 17.926 1.00 76.72 25 ARG B CA 1
ATOM 3565 C C . ARG B 1 25 ? -46.354 -68.328 18.768 1.00 83.74 25 ARG B C 1
ATOM 3566 O O . ARG B 1 25 ? -46.215 -67.801 19.880 1.00 93.80 25 ARG B O 1
ATOM 3574 N N . PHE B 1 26 ? -47.539 -68.617 18.223 1.00 82.24 26 PHE B N 1
ATOM 3575 C CA . PHE B 1 26 ? -48.773 -68.525 18.998 1.00 79.46 26 PHE B CA 1
ATOM 3576 C C . PHE B 1 26 ? -48.558 -69.322 20.275 1.00 75.54 26 PHE B C 1
ATOM 3577 O O . PHE B 1 26 ? -48.547 -68.758 21.409 1.00 71.52 26 PHE B O 1
ATOM 3585 N N . GLY B 1 27 ? -48.302 -70.615 20.086 1.00 73.98 27 GLY B N 1
ATOM 3586 C CA . GLY B 1 27 ? -48.040 -71.484 21.220 1.00 74.46 27 GLY B CA 1
ATOM 3587 C C . GLY B 1 27 ? -46.962 -70.937 22.152 1.00 72.49 27 GLY B C 1
ATOM 3588 O O . GLY B 1 27 ? -47.161 -70.882 23.384 1.00 76.73 27 GLY B O 1
ATOM 3589 N N . TYR B 1 28 ? -45.832 -70.515 21.576 1.00 66.72 28 TYR B N 1
ATOM 3590 C CA . TYR B 1 28 ? -44.710 -70.076 22.400 1.00 61.54 28 TYR B CA 1
ATOM 3591 C C . TYR B 1 28 ? -45.008 -68.890 23.297 1.00 62.57 28 TYR B C 1
ATOM 3592 O O . TYR B 1 28 ? -44.745 -68.944 24.494 1.00 66.76 28 TYR B O 1
ATOM 3601 N N . TYR B 1 29 ? -45.461 -67.780 22.728 1.00 63.13 29 TYR B N 1
ATOM 3602 C CA . TYR B 1 29 ? -45.614 -66.605 23.568 1.00 68.92 29 TYR B CA 1
ATOM 3603 C C . TYR B 1 29 ? -46.820 -66.696 24.517 1.00 85.59 29 TYR B C 1
ATOM 3604 O O . TYR B 1 29 ? -46.722 -66.193 25.690 1.00 97.05 29 TYR B O 1
ATOM 3613 N N . GLY B 1 30 ? -47.907 -67.363 24.070 1.00 84.43 30 GLY B N 1
ATOM 3614 C CA . GLY B 1 30 ? -48.991 -67.647 25.003 1.00 84.89 30 GLY B CA 1
ATOM 3615 C C . GLY B 1 30 ? -48.394 -68.343 26.234 1.00 83.80 30 GLY B C 1
ATOM 3616 O O . GLY B 1 30 ? -48.567 -67.911 27.446 1.00 89.51 30 GLY B O 1
ATOM 3617 N N . MET B 1 31 ? -47.566 -69.345 25.937 1.00 73.54 31 MET B N 1
ATOM 3618 C CA . MET B 1 31 ? -46.935 -70.059 27.026 1.00 68.26 31 MET B CA 1
ATOM 3619 C C . MET B 1 31 ? -46.079 -69.117 27.878 1.00 74.61 31 MET B C 1
ATOM 3620 O O . MET B 1 31 ? -46.245 -69.132 29.089 1.00 82.34 31 MET B O 1
ATOM 3625 N N . GLN B 1 32 ? -45.218 -68.287 27.264 1.00 72.06 32 GLN B N 1
ATOM 3626 C CA . GLN B 1 32 ? -44.245 -67.477 28.029 1.00 68.38 32 GLN B CA 1
ATOM 3627 C C . GLN B 1 32 ? -44.879 -66.483 29.046 1.00 80.73 32 GLN B C 1
ATOM 3628 O O . GLN B 1 32 ? -44.452 -66.418 30.265 1.00 95.91 32 GLN B O 1
ATOM 3634 N N . ALA B 1 33 ? -45.893 -65.736 28.600 1.00 68.00 33 ALA B N 1
ATOM 3635 C CA . ALA B 1 33 ? -46.511 -64.809 29.551 1.00 71.14 33 ALA B CA 1
ATOM 3636 C C . ALA B 1 33 ? -47.020 -65.618 30.777 1.00 82.28 33 ALA B C 1
ATOM 3637 O O . ALA B 1 33 ? -46.730 -65.318 32.039 1.00 80.30 33 ALA B O 1
ATOM 3639 N N . LEU B 1 34 ? -47.721 -66.706 30.429 1.00 83.43 34 LEU B N 1
ATOM 3640 C CA . LEU B 1 34 ? -48.259 -67.400 31.566 1.00 78.76 34 LEU B CA 1
ATOM 3641 C C . LEU B 1 34 ? -47.154 -68.071 32.385 1.00 80.56 34 LEU B C 1
ATOM 3642 O O . LEU B 1 34 ? -47.320 -68.212 33.589 1.00 88.76 34 LEU B O 1
ATOM 3647 N N . ILE B 1 35 ? -46.002 -68.381 31.786 1.00 76.64 35 ILE B N 1
ATOM 3648 C CA . ILE B 1 35 ? -45.005 -69.179 32.500 1.00 72.19 35 ILE B CA 1
ATOM 3649 C C . ILE B 1 35 ? -44.450 -68.420 33.694 1.00 75.07 35 ILE B C 1
ATOM 3650 O O . ILE B 1 35 ? -44.313 -69.023 34.782 1.00 74.92 35 ILE B O 1
ATOM 3655 N N . VAL B 1 36 ? -44.104 -67.133 33.541 1.00 83.97 36 VAL B N 1
ATOM 3656 C CA . VAL B 1 36 ? -43.645 -66.500 34.809 1.00 90.38 36 VAL B CA 1
ATOM 3657 C C . VAL B 1 36 ? -44.798 -66.342 35.818 1.00 87.69 36 VAL B C 1
ATOM 3658 O O . VAL B 1 36 ? -44.640 -66.679 37.040 1.00 83.90 36 VAL B O 1
ATOM 3662 N N . TYR B 1 37 ? -45.960 -65.868 35.348 1.00 85.40 37 TYR B N 1
ATOM 3663 C CA . TYR B 1 37 ? -46.998 -65.761 36.387 1.00 89.44 37 TYR B CA 1
ATOM 3664 C C . TYR B 1 37 ? -47.314 -67.116 37.062 1.00 65.71 37 TYR B C 1
ATOM 3665 O O . TYR B 1 37 ? -47.779 -67.166 38.188 1.00 67.94 37 TYR B O 1
ATOM 3674 N N . PHE B 1 38 ? -47.033 -68.206 36.360 1.00 81.97 38 PHE B N 1
ATOM 3675 C CA . PHE B 1 38 ? -47.262 -69.563 36.848 1.00 79.86 38 PHE B CA 1
ATOM 3676 C C . PHE B 1 38 ? -46.271 -69.931 37.902 1.00 78.33 38 PHE B C 1
ATOM 3677 O O . PHE B 1 38 ? -46.644 -70.397 38.990 1.00 80.44 38 PHE B O 1
ATOM 3685 N N . MET B 1 39 ? -44.999 -69.721 37.571 1.00 81.66 39 MET B N 1
ATOM 3686 C CA . MET B 1 39 ? -43.953 -70.062 38.508 1.00 88.34 39 MET B CA 1
ATOM 3687 C C . MET B 1 39 ? -44.206 -69.325 39.804 1.00 98.87 39 MET B C 1
ATOM 3688 O O . MET B 1 39 ? -43.916 -69.871 40.866 1.00 104.28 39 MET B O 1
ATOM 3693 N N . VAL B 1 40 ? -44.785 -68.118 39.755 1.00 102.54 40 VAL B N 1
ATOM 3694 C CA . VAL B 1 40 ? -45.044 -67.441 41.054 1.00 106.57 40 VAL B CA 1
ATOM 3695 C C . VAL B 1 40 ? -46.401 -67.788 41.732 1.00 83.62 40 VAL B C 1
ATOM 3696 O O . VAL B 1 40 ? -46.445 -68.138 42.912 1.00 72.56 40 VAL B O 1
ATOM 3700 N N . GLN B 1 41 ? -47.485 -67.760 40.962 1.00 84.05 41 GLN B N 1
ATOM 3701 C CA . GLN B 1 41 ? -48.840 -67.810 41.507 1.00 74.97 41 GLN B CA 1
ATOM 3702 C C . GLN B 1 41 ? -49.396 -69.195 41.716 1.00 109.24 41 GLN B C 1
ATOM 3703 O O . GLN B 1 41 ? -50.204 -69.387 42.620 1.00 114.83 41 GLN B O 1
ATOM 3709 N N . ARG B 1 42 ? -49.036 -70.152 40.868 1.00 74.69 42 ARG B N 1
ATOM 3710 C CA . ARG B 1 42 ? -49.599 -71.495 41.034 1.00 102.07 42 ARG B CA 1
ATOM 3711 C C . ARG B 1 42 ? -48.572 -72.429 41.679 1.00 103.46 42 ARG B C 1
ATOM 3712 O O . ARG B 1 42 ? -48.855 -73.115 42.672 1.00 78.18 42 ARG B O 1
ATOM 3720 N N . LEU B 1 43 ? -47.358 -72.402 41.133 1.00 99.30 43 LEU B N 1
ATOM 3721 C CA . LEU B 1 43 ? -46.193 -72.953 41.813 1.00 96.22 43 LEU B CA 1
ATOM 3722 C C . LEU B 1 43 ? -45.916 -71.946 42.885 1.00 96.99 43 LEU B C 1
ATOM 3723 O O . LEU B 1 43 ? -46.384 -70.809 42.786 1.00 99.05 43 LEU B O 1
ATOM 3728 N N . GLY B 1 44 ? -45.141 -72.303 43.895 1.00 73.14 44 GLY B N 1
ATOM 3729 C CA . GLY B 1 44 ? -44.974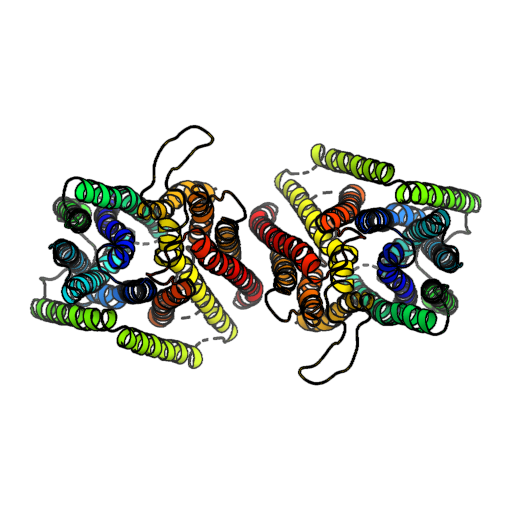 -71.364 44.989 1.00 74.65 44 GLY B CA 1
ATOM 3730 C C . GLY B 1 44 ? -43.786 -70.423 44.926 1.00 72.45 44 GLY B C 1
ATOM 3731 O O . GLY B 1 44 ? -43.599 -69.638 45.847 1.00 74.49 44 GLY B O 1
ATOM 3732 N N . PHE B 1 45 ? -43.045 -70.443 43.818 1.00 82.93 45 PHE B N 1
ATOM 3733 C CA . PHE B 1 45 ? -41.734 -69.787 43.704 1.00 81.14 45 PHE B CA 1
ATOM 3734 C C . PHE B 1 45 ? -41.742 -68.329 44.109 1.00 82.30 45 PHE B C 1
ATOM 3735 O O . PHE B 1 45 ? -42.623 -67.596 43.669 1.00 89.42 45 PHE B O 1
ATOM 3743 N N . ASP B 1 46 ? -40.729 -67.897 44.871 1.00 80.62 46 ASP B N 1
ATOM 3744 C CA . ASP B 1 46 ? -40.487 -66.460 45.092 1.00 87.52 46 ASP B CA 1
ATOM 3745 C C . ASP B 1 46 ? -40.074 -65.820 43.768 1.00 84.66 46 ASP B C 1
ATOM 3746 O O . ASP B 1 46 ? -39.694 -66.518 42.823 1.00 87.91 46 ASP B O 1
ATOM 3751 N N . ASP B 1 47 ? -40.118 -64.501 43.676 1.00 82.46 47 ASP B N 1
ATOM 3752 C CA . ASP B 1 47 ? -39.936 -63.943 42.351 1.00 89.82 47 ASP B CA 1
ATOM 3753 C C . ASP B 1 47 ? -38.478 -63.928 41.860 1.00 93.15 47 ASP B C 1
ATOM 3754 O O . ASP B 1 47 ? -38.253 -63.838 40.648 1.00 101.46 47 ASP B O 1
ATOM 3759 N N . SER B 1 48 ? -37.490 -64.064 42.745 1.00 84.75 48 SER B N 1
ATOM 3760 C CA . SER B 1 48 ? -36.119 -64.005 42.237 1.00 79.43 48 SER B CA 1
ATOM 3761 C C . SER B 1 48 ? -35.666 -65.392 41.716 1.00 77.05 48 SER B C 1
ATOM 3762 O O . SER B 1 48 ? -34.882 -65.486 40.740 1.00 81.12 48 SER B O 1
ATOM 3765 N N . ARG B 1 49 ? -36.230 -66.458 42.287 1.00 70.80 49 ARG B N 1
ATOM 3766 C CA . ARG B 1 49 ? -36.129 -67.739 41.608 1.00 68.90 49 ARG B CA 1
ATOM 3767 C C . ARG B 1 49 ? -36.912 -67.734 40.306 1.00 68.43 49 ARG B C 1
ATOM 3768 O O . ARG B 1 49 ? -36.411 -68.187 39.284 1.00 74.92 49 ARG B O 1
ATOM 3776 N N . ALA B 1 50 ? -38.143 -67.238 40.351 1.00 59.86 50 ALA B N 1
ATOM 3777 C CA . ALA B 1 50 ? -38.968 -67.209 39.156 1.00 61.40 50 ALA B CA 1
ATOM 3778 C C . ALA B 1 50 ? -38.233 -66.547 37.981 1.00 67.05 50 ALA B C 1
ATOM 3779 O O . ALA B 1 50 ? -38.102 -67.142 36.912 1.00 72.04 50 ALA B O 1
ATOM 3781 N N . ASN B 1 51 ? -37.705 -65.349 38.209 1.00 68.39 51 ASN B N 1
ATOM 3782 C CA . ASN B 1 51 ? -36.894 -64.660 37.216 1.00 60.67 51 ASN B CA 1
ATOM 3783 C C . ASN B 1 51 ? -35.713 -65.528 36.811 1.00 63.17 51 ASN B C 1
ATOM 3784 O O . ASN B 1 51 ? -35.472 -65.729 35.621 1.00 66.44 51 ASN B O 1
ATOM 3789 N N . LEU B 1 52 ? -34.974 -66.049 37.794 1.00 64.15 52 LEU B N 1
ATOM 3790 C CA . LEU B 1 52 ? -33.761 -66.792 37.449 1.00 67.75 52 LEU B CA 1
ATOM 3791 C C . LEU B 1 52 ? -34.016 -68.037 36.601 1.00 78.26 52 LEU B C 1
ATOM 3792 O O . LEU B 1 52 ? -33.298 -68.295 35.627 1.00 84.40 52 LEU B O 1
ATOM 3797 N N . VAL B 1 53 ? -35.052 -68.782 36.953 1.00 71.14 53 VAL B N 1
ATOM 3798 C CA . VAL B 1 53 ? -35.389 -69.983 36.239 1.00 61.73 53 VAL B CA 1
ATOM 3799 C C . VAL B 1 53 ? -35.876 -69.639 34.869 1.00 62.07 53 VAL B C 1
ATOM 3800 O O . VAL B 1 53 ? -35.422 -70.202 33.871 1.00 67.47 53 VAL B O 1
ATOM 3804 N N . TRP B 1 54 ? -36.774 -68.675 34.808 1.00 64.73 54 TRP B N 1
ATOM 3805 C CA . TRP B 1 54 ? -37.268 -68.269 33.508 1.00 69.07 54 TRP B CA 1
ATOM 3806 C C . TRP B 1 54 ? -36.154 -67.767 32.590 1.00 74.58 54 TRP B C 1
ATOM 3807 O O . TRP B 1 54 ? -36.175 -68.037 31.390 1.00 82.00 54 TRP B O 1
ATOM 3818 N N . SER B 1 55 ? -35.189 -67.047 33.151 1.00 71.32 55 SER B N 1
ATOM 3819 C CA . SER B 1 55 ? -34.119 -66.464 32.350 1.00 66.48 55 SER B CA 1
ATOM 3820 C C . SER B 1 55 ? -33.141 -67.525 31.906 1.00 66.23 55 SER B C 1
ATOM 3821 O O . SER B 1 55 ? -32.573 -67.444 30.823 1.00 66.24 55 SER B O 1
ATOM 3824 N N . ALA B 1 56 ? -32.946 -68.522 32.758 1.00 64.77 56 ALA B N 1
ATOM 3825 C CA . ALA B 1 56 ? -32.050 -69.600 32.418 1.00 59.05 56 ALA B CA 1
ATOM 3826 C C . ALA B 1 56 ? -32.658 -70.387 31.272 1.00 61.29 56 ALA B C 1
ATOM 3827 O O . ALA B 1 56 ? -31.998 -70.609 30.247 1.00 70.08 56 ALA B O 1
ATOM 3829 N N . CYS B 1 57 ? -33.934 -70.744 31.416 1.00 58.19 57 CYS B N 1
ATOM 3830 C CA . CYS B 1 57 ? -34.676 -71.397 30.332 1.00 61.18 57 CYS B CA 1
ATOM 3831 C C . CYS B 1 57 ? -34.750 -70.523 29.058 1.00 66.76 57 CYS B C 1
ATOM 3832 O O . CYS B 1 57 ? -34.837 -71.038 27.935 1.00 51.41 57 CYS B O 1
ATOM 3835 N N . ALA B 1 58 ? -34.750 -69.205 29.252 1.00 61.31 58 ALA B N 1
ATOM 3836 C CA . ALA B 1 58 ? -34.737 -68.249 28.151 1.00 57.67 58 ALA B CA 1
ATOM 3837 C C . ALA B 1 58 ? -33.419 -68.339 27.383 1.00 60.30 58 ALA B C 1
ATOM 3838 O O . ALA B 1 58 ? -33.423 -68.554 26.191 1.00 62.84 58 ALA B O 1
ATOM 3840 N N . ALA B 1 59 ? -32.299 -68.165 28.078 1.00 60.56 59 ALA B N 1
ATOM 3841 C CA . ALA B 1 59 ? -30.961 -68.288 27.488 1.00 59.68 59 ALA B CA 1
ATOM 3842 C C . ALA B 1 59 ? -30.771 -69.627 26.777 1.00 60.79 59 ALA B C 1
ATOM 3843 O O . ALA B 1 59 ? -30.142 -69.686 25.717 1.00 72.56 59 ALA B O 1
ATOM 3845 N N . LEU B 1 60 ? -31.251 -70.701 27.403 1.00 54.85 60 LEU B N 1
ATOM 3846 C CA . LEU B 1 60 ? -31.191 -72.022 26.793 1.00 53.97 60 LEU B CA 1
ATOM 3847 C C . LEU B 1 60 ? -31.933 -71.950 25.471 1.00 55.15 60 LEU B C 1
ATOM 3848 O O . LEU B 1 60 ? -31.400 -72.327 24.421 1.00 54.86 60 LEU B O 1
ATOM 3853 N N . ILE B 1 61 ? -33.157 -71.419 25.520 1.00 61.78 61 ILE B N 1
ATOM 3854 C CA . ILE B 1 61 ? -33.994 -71.325 24.317 1.00 59.67 61 ILE B CA 1
ATOM 3855 C C . ILE B 1 61 ? -33.349 -70.487 23.215 1.00 55.99 61 ILE B C 1
ATOM 3856 O O . ILE B 1 61 ? -33.384 -70.839 22.040 1.00 58.18 61 ILE B O 1
ATOM 3861 N N . TYR B 1 62 ? -32.750 -69.372 23.590 1.00 61.13 62 TYR B N 1
ATOM 3862 C CA . TYR B 1 62 ? -32.228 -68.453 22.600 1.00 73.69 62 TYR B CA 1
ATOM 3863 C C . TYR B 1 62 ? -30.956 -69.039 21.993 1.00 77.16 62 TYR B C 1
ATOM 3864 O O . TYR B 1 62 ? -30.638 -68.770 20.836 1.00 88.61 62 TYR B O 1
ATOM 3873 N N . VAL B 1 63 ? -30.227 -69.840 22.766 1.00 72.07 63 VAL B N 1
ATOM 3874 C CA . VAL B 1 63 ? -28.950 -70.349 22.282 1.00 72.23 63 VAL B CA 1
ATOM 3875 C C . VAL B 1 63 ? -29.089 -71.752 21.663 1.00 83.21 63 VAL B C 1
ATOM 3876 O O . VAL B 1 63 ? -28.145 -72.294 21.080 1.00 81.84 63 VAL B O 1
ATOM 3880 N N . SER B 1 64 ? -30.303 -72.287 21.745 1.00 88.48 64 SER B N 1
ATOM 3881 C CA . SER B 1 64 ? -30.713 -73.583 21.180 1.00 85.69 64 SER B CA 1
ATOM 3882 C C . SER B 1 64 ? -30.623 -73.766 19.617 1.00 94.73 64 SER B C 1
ATOM 3883 O O . SER B 1 64 ? -30.059 -74.793 19.093 1.00 101.44 64 SER B O 1
ATOM 3886 N N . PRO B 1 65 ? -31.129 -72.768 18.852 1.00 84.79 65 PRO B N 1
ATOM 3887 C CA . PRO B 1 65 ? -31.194 -72.944 17.392 1.00 79.03 65 PRO B CA 1
ATOM 3888 C C . PRO B 1 65 ? -29.844 -73.045 16.688 1.00 73.79 65 PRO B C 1
ATOM 3889 O O . PRO B 1 65 ? -29.823 -73.367 15.496 1.00 74.85 65 PRO B O 1
ATOM 3893 N N . ALA B 1 66 ? -28.747 -72.820 17.402 1.00 67.39 66 ALA B N 1
ATOM 3894 C CA . ALA B 1 66 ? -27.442 -73.067 16.816 1.00 78.29 66 ALA B CA 1
ATOM 3895 C C . ALA B 1 66 ? -27.337 -74.538 16.407 1.00 89.19 66 ALA B C 1
ATOM 3896 O O . ALA B 1 66 ? -27.264 -74.878 15.190 1.00 104.14 66 ALA B O 1
ATOM 3898 N N . ILE B 1 67 ? -27.399 -75.408 17.418 1.00 80.91 67 ILE B N 1
ATOM 3899 C CA . ILE B 1 67 ? -27.251 -76.833 17.179 1.00 79.27 67 ILE B CA 1
ATOM 3900 C C . ILE B 1 67 ? -28.397 -77.293 16.324 1.00 77.75 67 ILE B C 1
ATOM 3901 O O . ILE B 1 67 ? -28.176 -78.054 15.359 1.00 71.81 67 ILE B O 1
ATOM 3906 N N . GLY B 1 68 ? -29.614 -76.822 16.648 1.00 77.65 68 GLY B N 1
ATOM 3907 C CA . GLY B 1 68 ? -30.774 -77.330 15.909 1.00 80.16 68 GLY B CA 1
ATOM 3908 C C . GLY B 1 68 ? -30.675 -77.073 14.403 1.00 87.86 68 GLY B C 1
ATOM 3909 O O . GLY B 1 68 ? -31.059 -77.909 13.563 1.00 95.29 68 GLY B O 1
ATOM 3910 N N . GLY B 1 69 ? -30.135 -75.905 14.068 1.00 85.91 69 GLY B N 1
ATOM 3911 C CA . GLY B 1 69 ? -29.886 -75.537 12.691 1.00 87.43 69 GLY B CA 1
ATOM 3912 C C . GLY B 1 69 ? -28.851 -76.420 12.025 1.00 87.66 69 GLY B C 1
ATOM 3913 O O . GLY B 1 69 ? -29.018 -76.828 10.873 1.00 77.78 69 GLY B O 1
ATOM 3914 N N . TRP B 1 70 ? -27.771 -76.720 12.741 1.00 93.23 70 TRP B N 1
ATOM 3915 C CA . TRP B 1 70 ? -26.746 -77.564 12.121 1.00 99.03 70 TRP B CA 1
ATOM 3916 C C . TRP B 1 70 ? -27.293 -78.973 11.862 1.00 100.53 70 TRP B C 1
ATOM 3917 O O . TRP B 1 70 ? -27.017 -79.598 10.803 1.00 106.66 70 TRP B O 1
ATOM 3928 N N . VAL B 1 71 ? -28.122 -79.437 12.797 1.00 99.91 71 VAL B N 1
ATOM 3929 C CA . VAL B 1 71 ? -28.782 -80.731 12.648 1.00 98.58 71 VAL B CA 1
ATOM 3930 C C . VAL B 1 71 ? -29.731 -80.722 11.445 1.00 108.11 71 VAL B C 1
ATOM 3931 O O . VAL B 1 71 ? -29.763 -81.694 10.675 1.00 114.87 71 VAL B O 1
ATOM 3935 N N . GLY B 1 72 ? -30.446 -79.608 11.243 1.00 105.08 72 GLY B N 1
ATOM 3936 C CA . GLY B 1 72 ? -31.394 -79.522 10.140 1.00 101.49 72 GLY B CA 1
ATOM 3937 C C . GLY B 1 72 ? -30.746 -79.435 8.765 1.00 95.73 72 GLY B C 1
ATOM 3938 O O . GLY B 1 72 ? -31.175 -80.097 7.816 1.00 84.29 72 GLY B O 1
ATOM 3939 N N . ASP B 1 73 ? -29.696 -78.625 8.678 1.00 99.26 73 ASP B N 1
ATOM 3940 C CA . ASP B 1 73 ? -28.989 -78.388 7.431 1.00 102.03 73 ASP B CA 1
ATOM 3941 C C . ASP B 1 73 ? -28.256 -79.618 6.957 1.00 100.10 73 ASP B C 1
ATOM 3942 O O . ASP B 1 73 ? -28.341 -79.983 5.779 1.00 99.98 73 ASP B O 1
ATOM 3947 N N . LYS B 1 74 ? -27.530 -80.263 7.868 1.00 101.33 74 LYS B N 1
ATOM 3948 C CA . LYS B 1 74 ? -26.585 -81.251 7.379 1.00 105.16 74 LYS B CA 1
ATOM 3949 C C . LYS B 1 74 ? -26.781 -82.707 7.898 1.00 120.09 74 LYS B C 1
ATOM 3950 O O . LYS B 1 74 ? -26.103 -83.616 7.409 1.00 132.04 74 LYS B O 1
ATOM 3956 N N . ILE B 1 75 ? -27.779 -82.973 8.749 1.00 114.23 75 ILE B N 1
ATOM 3957 C CA . ILE B 1 75 ? -27.931 -84.336 9.299 1.00 89.89 75 ILE B CA 1
ATOM 3958 C C . ILE B 1 75 ? -29.295 -84.978 8.999 1.00 92.66 75 ILE B C 1
ATOM 3959 O O . ILE B 1 75 ? -29.347 -86.009 8.333 1.00 101.13 75 ILE B O 1
ATOM 3964 N N . LEU B 1 76 ? -30.385 -84.430 9.525 1.00 85.73 76 LEU B N 1
ATOM 3965 C CA . LEU B 1 76 ? -31.708 -84.797 9.022 1.00 103.89 76 LEU B CA 1
ATOM 3966 C C . LEU B 1 76 ? -32.017 -83.773 7.901 1.00 112.27 76 LEU B C 1
ATOM 3967 O O . LEU B 1 76 ? -31.115 -83.057 7.451 1.00 118.57 76 LEU B O 1
ATOM 3972 N N . GLY B 1 77 ? -33.254 -83.699 7.424 1.00 111.07 77 GLY B N 1
ATOM 3973 C CA . GLY B 1 77 ? -33.604 -82.707 6.410 1.00 110.29 77 GLY B CA 1
ATOM 3974 C C . GLY B 1 77 ? -33.859 -81.372 7.080 1.00 107.62 77 GLY B C 1
ATOM 3975 O O . GLY B 1 77 ? -34.024 -81.341 8.296 1.00 104.96 77 GLY B O 1
ATOM 3976 N N . THR B 1 78 ? -33.884 -80.269 6.335 1.00 110.80 78 THR B N 1
ATOM 3977 C CA . THR B 1 78 ? -34.239 -78.993 6.973 1.00 107.63 78 THR B CA 1
ATOM 3978 C C . THR B 1 78 ? -35.724 -79.067 7.324 1.00 100.60 78 THR B C 1
ATOM 3979 O O . THR B 1 78 ? -36.123 -78.754 8.447 1.00 99.91 78 THR B O 1
ATOM 3983 N N . LYS B 1 79 ? -36.532 -79.525 6.371 1.00 96.61 79 LYS B N 1
ATOM 3984 C CA . LYS B 1 79 ? -37.943 -79.789 6.630 1.00 92.10 79 LYS B CA 1
ATOM 3985 C C . LYS B 1 79 ? -38.182 -80.827 7.722 1.00 96.51 79 LYS B C 1
ATOM 3986 O O . LYS B 1 79 ? -38.988 -80.587 8.616 1.00 97.49 79 LYS B O 1
ATOM 3992 N N . ARG B 1 80 ? -37.497 -81.971 7.669 1.00 100.89 80 ARG B N 1
ATOM 3993 C CA . ARG B 1 80 ? -37.784 -83.013 8.654 1.00 98.67 80 ARG B CA 1
ATOM 3994 C C . ARG B 1 80 ? -37.325 -82.573 10.035 1.00 97.80 80 ARG B C 1
ATOM 3995 O O . ARG B 1 80 ? -38.010 -82.842 11.026 1.00 97.94 80 ARG B O 1
ATOM 4003 N N . THR B 1 81 ? -36.221 -81.834 10.116 1.00 92.32 81 THR B N 1
ATOM 4004 C CA . THR B 1 81 ? -35.820 -81.305 11.417 1.00 79.57 81 THR B CA 1
ATOM 4005 C C . THR B 1 81 ? -36.874 -80.333 11.917 1.00 81.28 81 THR B C 1
ATOM 4006 O O . THR B 1 81 ? -37.330 -80.480 13.050 1.00 75.63 81 THR B O 1
ATOM 4010 N N . MET B 1 82 ? -37.292 -79.388 11.069 1.00 86.62 82 MET B N 1
ATOM 4011 C CA . MET B 1 82 ? -38.345 -78.425 11.441 1.00 85.01 82 MET B CA 1
ATOM 4012 C C . MET B 1 82 ? -39.603 -79.132 11.961 1.00 83.76 82 MET B C 1
ATOM 4013 O O . MET B 1 82 ? -40.198 -78.721 12.970 1.00 88.88 82 MET B O 1
ATOM 4018 N N . LEU B 1 83 ? -40.001 -80.197 11.281 1.00 80.64 83 LEU B N 1
ATOM 4019 C CA . LEU B 1 83 ? -41.135 -80.985 11.734 1.00 83.09 83 LEU B CA 1
ATOM 4020 C C . LEU B 1 83 ? -40.902 -81.636 13.085 1.00 84.08 83 LEU B C 1
ATOM 4021 O O . LEU B 1 83 ? -41.761 -81.565 13.963 1.00 85.57 83 LEU B O 1
ATOM 4026 N N . LEU B 1 84 ? -39.745 -82.276 13.234 1.00 81.36 84 LEU B N 1
ATOM 4027 C CA . LEU B 1 84 ? -39.369 -82.956 14.471 1.00 79.14 84 LEU B CA 1
ATOM 4028 C C . LEU B 1 84 ? -39.387 -81.982 15.647 1.00 81.05 84 LEU B C 1
ATOM 4029 O O . LEU B 1 84 ? -39.800 -82.341 16.758 1.00 83.10 84 LEU B O 1
ATOM 4034 N N . GLY B 1 85 ? -38.939 -80.752 15.394 1.00 78.55 85 GLY B N 1
ATOM 4035 C CA . GLY B 1 85 ? -39.119 -79.677 16.345 1.00 73.90 85 GLY B CA 1
ATOM 4036 C C . GLY B 1 85 ? -40.599 -79.512 16.626 1.00 78.88 85 GLY B C 1
ATOM 4037 O O . GLY B 1 85 ? -40.990 -79.682 17.775 1.00 90.05 85 GLY B O 1
ATOM 4038 N N . ALA B 1 86 ? -41.436 -79.378 15.592 1.00 74.93 86 ALA B N 1
ATOM 4039 C CA . ALA B 1 86 ? -42.879 -79.176 15.816 1.00 75.96 86 ALA B CA 1
ATOM 4040 C C . ALA B 1 86 ? -43.509 -80.249 16.709 1.00 73.57 86 ALA B C 1
ATOM 4041 O O . ALA B 1 86 ? -44.232 -79.911 17.658 1.00 74.37 86 ALA B O 1
ATOM 4043 N N . GLY B 1 87 ? -43.221 -81.518 16.427 1.00 67.68 87 GLY B N 1
ATOM 4044 C CA . GLY B 1 87 ? -43.692 -82.608 17.253 1.00 68.05 87 GLY B CA 1
ATOM 4045 C C . GLY B 1 87 ? -43.179 -82.486 18.678 1.00 71.24 87 GLY B C 1
ATOM 4046 O O . GLY B 1 87 ? -43.923 -82.623 19.674 1.00 74.69 87 GLY B O 1
ATOM 4047 N N . ILE B 1 88 ? -41.886 -82.237 18.794 1.00 69.92 88 ILE B N 1
ATOM 4048 C CA . ILE B 1 88 ? -41.296 -82.159 20.117 1.00 71.69 88 ILE B CA 1
ATOM 4049 C C . ILE B 1 88 ? -41.964 -81.050 20.971 1.00 73.96 88 ILE B C 1
ATOM 4050 O O . ILE B 1 88 ? -42.277 -81.286 22.150 1.00 68.75 88 ILE B O 1
ATOM 4055 N N . LEU B 1 89 ? -42.281 -79.889 20.394 1.00 76.63 89 LEU B N 1
ATOM 4056 C CA . LEU B 1 89 ? -42.935 -78.906 21.255 1.00 78.22 89 LEU B CA 1
ATOM 4057 C C . LEU B 1 89 ? -44.441 -79.132 21.417 1.00 88.35 89 LEU B C 1
ATOM 4058 O O . LEU B 1 89 ? -45.022 -78.686 22.430 1.00 101.31 89 LEU B O 1
ATOM 4063 N N . SER B 1 90 ? -45.073 -79.861 20.496 1.00 85.15 90 SER B N 1
ATOM 4064 C CA . SER B 1 90 ? -46.446 -80.283 20.773 1.00 83.35 90 SER B CA 1
ATOM 4065 C C . SER B 1 90 ? -46.392 -81.071 22.067 1.00 83.86 90 SER B C 1
ATOM 4066 O O . SER B 1 90 ? -47.238 -80.877 22.943 1.00 85.02 90 SER B O 1
ATOM 4069 N N . VAL B 1 91 ? -45.380 -81.933 22.195 1.00 84.34 91 VAL B N 1
ATOM 4070 C CA . VAL B 1 91 ? -45.175 -82.716 23.432 1.00 81.26 91 VAL B CA 1
ATOM 4071 C C . VAL B 1 91 ? -44.753 -81.867 24.681 1.00 72.66 91 VAL B C 1
ATOM 4072 O O . VAL B 1 91 ? -45.166 -82.174 25.806 1.00 67.28 91 VAL B O 1
ATOM 4076 N N . GLY B 1 92 ? -43.942 -80.821 24.484 1.00 72.00 92 GLY B N 1
ATOM 4077 C CA . GLY B 1 92 ? -43.612 -79.889 25.557 1.00 64.46 92 GLY B CA 1
ATOM 4078 C C . GLY B 1 92 ? -44.858 -79.278 26.184 1.00 66.59 92 GLY B C 1
ATOM 4079 O O . GLY B 1 92 ? -45.088 -79.367 27.402 1.00 75.85 92 GLY B O 1
ATOM 4080 N N . TYR B 1 93 ? -45.687 -78.660 25.348 1.00 68.25 93 TYR B N 1
ATOM 4081 C CA . TYR B 1 93 ? -46.918 -78.040 25.849 1.00 74.77 93 TYR B CA 1
ATOM 4082 C C . TYR B 1 93 ? -47.866 -79.110 26.397 1.00 71.86 93 TYR B C 1
ATOM 4083 O O . TYR B 1 93 ? -48.583 -78.895 27.388 1.00 69.89 93 TYR B O 1
ATOM 4092 N N . ALA B 1 94 ? -47.877 -80.252 25.725 1.00 69.47 94 ALA B N 1
ATOM 4093 C CA . ALA B 1 94 ? -48.640 -81.375 26.196 1.00 70.70 94 ALA B CA 1
ATOM 4094 C C . ALA B 1 94 ? -48.314 -81.623 27.664 1.00 77.58 94 ALA B C 1
ATOM 4095 O O . ALA B 1 94 ? -49.213 -81.673 28.499 1.00 85.56 94 ALA B O 1
ATOM 4097 N N . LEU B 1 95 ? -47.027 -81.744 27.980 1.00 78.31 95 LEU B N 1
ATOM 4098 C CA . LEU B 1 95 ? -46.565 -81.894 29.370 1.00 81.93 95 LEU B CA 1
ATOM 4099 C C . LEU B 1 95 ? -47.071 -80.807 30.319 1.00 86.03 95 LEU B C 1
ATOM 4100 O O . LEU B 1 95 ? -47.674 -81.088 31.385 1.00 82.50 95 LEU B O 1
ATOM 4105 N N . MET B 1 96 ? -46.823 -79.564 29.900 1.00 87.55 96 MET B N 1
ATOM 4106 C CA . MET B 1 96 ? -47.252 -78.387 30.649 1.00 80.93 96 MET B CA 1
ATOM 4107 C C . MET B 1 96 ? -48.746 -78.475 30.955 1.00 83.60 96 MET B C 1
ATOM 4108 O O . MET B 1 96 ? -49.245 -77.830 31.872 1.00 82.62 96 MET B O 1
ATOM 4113 N N . THR B 1 97 ? -49.452 -79.299 30.188 1.00 85.34 97 THR B N 1
ATOM 4114 C CA . THR B 1 97 ? -50.874 -79.473 30.384 1.00 81.06 97 THR B CA 1
ATOM 4115 C C . THR B 1 97 ? -51.226 -80.484 31.466 1.00 88.03 97 THR B C 1
ATOM 4116 O O . THR B 1 97 ? -52.348 -80.454 31.961 1.00 94.09 97 THR B O 1
ATOM 4120 N N . VAL B 1 98 ? -50.336 -81.381 31.878 1.00 87.23 98 VAL B N 1
ATOM 4121 C CA . VAL B 1 98 ? -50.814 -82.293 32.947 1.00 89.49 98 VAL B CA 1
ATOM 4122 C C . VAL B 1 98 ? -50.839 -81.677 34.366 1.00 89.36 98 VAL B C 1
ATOM 4123 O O . VAL B 1 98 ? -49.886 -81.052 34.834 1.00 74.39 98 VAL B O 1
ATOM 4127 N N . PRO B 1 99 ? -51.962 -81.853 35.050 1.00 79.99 99 PRO B N 1
ATOM 4128 C CA . PRO B 1 99 ? -52.158 -81.104 36.286 1.00 90.29 99 PRO B CA 1
ATOM 4129 C C . PRO B 1 99 ? -51.337 -81.627 37.443 1.00 90.29 99 PRO B C 1
ATOM 4130 O O . PRO B 1 99 ? -51.893 -82.339 38.271 1.00 94.67 99 PRO B O 1
ATOM 4134 N N . THR B 1 100 ? -50.056 -81.281 37.520 1.00 77.88 100 THR B N 1
ATOM 4135 C CA . THR B 1 100 ? -49.266 -81.661 38.686 1.00 90.72 100 THR B CA 1
ATOM 4136 C C . THR B 1 100 ? -48.498 -80.456 39.150 1.00 96.23 100 THR B C 1
ATOM 4137 O O . THR B 1 100 ? -47.966 -79.703 38.327 1.00 101.63 100 THR B O 1
ATOM 4141 N N . GLU B 1 101 ? -48.443 -80.268 40.466 1.00 99.18 101 GLU B N 1
ATOM 4142 C CA . GLU B 1 101 ? -47.676 -79.174 41.064 1.00 96.41 101 GLU B CA 1
ATOM 4143 C C . GLU B 1 101 ? -46.229 -79.564 41.370 1.00 106.58 101 GLU B C 1
ATOM 4144 O O . GLU B 1 101 ? -45.622 -79.034 42.304 1.00 106.25 101 GLU B O 1
ATOM 4150 N N . ASN B 1 102 ? -45.687 -80.510 40.603 1.00 114.13 102 ASN B N 1
ATOM 4151 C CA . ASN B 1 102 ? -44.309 -80.944 40.811 1.00 112.20 102 ASN B CA 1
ATOM 4152 C C . ASN B 1 102 ? -43.354 -80.266 39.831 1.00 99.20 102 ASN B C 1
ATOM 4153 O O . ASN B 1 102 ? -43.454 -80.470 38.616 1.00 85.55 102 ASN B O 1
ATOM 4158 N N . THR B 1 103 ? -42.401 -79.508 40.370 1.00 101.34 103 THR B N 1
ATOM 4159 C CA . THR B 1 103 ? -41.478 -78.723 39.557 1.00 99.62 103 THR B CA 1
ATOM 4160 C C . THR B 1 103 ? -40.660 -79.532 38.539 1.00 100.28 103 THR B C 1
ATOM 4161 O O . THR B 1 103 ? -40.455 -79.041 37.446 1.00 99.81 103 THR B O 1
ATOM 4165 N N . TRP B 1 104 ? -40.187 -80.739 38.884 1.00 103.02 104 TRP B N 1
ATOM 4166 C CA . TRP B 1 104 ? -39.378 -81.542 37.937 1.00 103.57 104 TRP B CA 1
ATOM 4167 C C . TRP B 1 104 ? -40.136 -81.893 36.674 1.00 96.75 104 TRP B C 1
ATOM 4168 O O . TRP B 1 104 ? -39.542 -82.116 35.612 1.00 97.74 104 TRP B O 1
ATOM 4179 N N . PHE B 1 105 ? -41.440 -82.035 36.830 1.00 90.96 105 PHE B N 1
ATOM 4180 C CA . PHE B 1 105 ? -42.342 -82.166 35.707 1.00 87.67 105 PHE B CA 1
ATOM 4181 C C . PHE B 1 105 ? -42.359 -80.890 34.826 1.00 96.35 105 PHE B C 1
ATOM 4182 O O . PHE B 1 105 ? -42.184 -80.961 33.594 1.00 99.32 105 PHE B O 1
ATOM 4190 N N . MET B 1 106 ? -42.629 -79.731 35.439 1.00 89.52 106 MET B N 1
ATOM 4191 C CA . MET B 1 106 ? -42.643 -78.499 34.658 1.00 83.92 106 MET B CA 1
ATOM 4192 C C . MET B 1 106 ? -41.290 -78.270 33.983 1.00 76.98 106 MET B C 1
ATOM 4193 O O . MET B 1 106 ? -41.220 -77.985 32.803 1.00 80.42 106 MET B O 1
ATOM 4198 N N . PHE B 1 107 ? -40.232 -78.359 34.776 1.00 71.48 107 PHE B N 1
ATOM 4199 C CA . PHE B 1 107 ? -38.848 -78.266 34.341 1.00 72.23 107 PHE B CA 1
ATOM 4200 C C . PHE B 1 107 ? -38.474 -79.210 33.212 1.00 74.68 107 PHE B C 1
ATOM 4201 O O . PHE B 1 107 ? -37.684 -78.842 32.327 1.00 77.03 107 PHE B O 1
ATOM 4209 N N . SER B 1 108 ? -38.990 -80.433 33.250 1.00 69.29 108 SER B N 1
ATOM 4210 C CA . SER B 1 108 ? -38.842 -81.278 32.081 1.00 71.91 108 SER B CA 1
ATOM 4211 C C . SER B 1 108 ? -39.572 -80.670 30.906 1.00 77.51 108 SER B C 1
ATOM 4212 O O . SER B 1 108 ? -38.979 -80.538 29.837 1.00 77.94 108 SER B O 1
ATOM 4215 N N . ALA B 1 109 ? -40.843 -80.296 31.102 1.00 74.56 109 ALA B N 1
ATOM 4216 C CA . ALA B 1 109 ? -41.644 -79.700 30.022 1.00 71.48 109 ALA B CA 1
ATOM 4217 C C . ALA B 1 109 ? -40.889 -78.551 29.327 1.00 74.63 109 ALA B C 1
ATOM 4218 O O . ALA B 1 109 ? -40.759 -78.540 28.091 1.00 75.28 109 ALA B O 1
ATOM 4220 N N . LEU B 1 110 ? -40.355 -77.629 30.128 1.00 75.34 110 LEU B N 1
ATOM 4221 C CA . LEU B 1 110 ? -39.484 -76.556 29.641 1.00 77.59 110 LEU B CA 1
ATOM 4222 C C . LEU B 1 110 ? -38.233 -77.092 28.946 1.00 73.31 110 LEU B C 1
ATOM 4223 O O . LEU B 1 110 ? -37.786 -76.534 27.942 1.00 73.54 110 LEU B O 1
ATOM 4228 N N . GLY B 1 111 ? -37.657 -78.161 29.479 1.00 73.14 111 GLY B N 1
ATOM 4229 C CA . GLY B 1 111 ? -36.541 -78.773 28.789 1.00 82.66 111 GLY B CA 1
ATOM 4230 C C . GLY B 1 111 ? -36.914 -79.186 27.366 1.00 85.04 111 GLY B C 1
ATOM 4231 O O . GLY B 1 111 ? -36.241 -78.780 26.400 1.00 93.26 111 GLY B O 1
ATOM 4232 N N . VAL B 1 112 ? -38.013 -79.934 27.225 1.00 76.44 112 VAL B N 1
ATOM 4233 C CA . VAL B 1 112 ? -38.505 -80.335 25.906 1.00 72.64 112 VAL B CA 1
ATOM 4234 C C . VAL B 1 112 ? -38.767 -79.151 25.001 1.00 69.96 112 VAL B C 1
ATOM 4235 O O . VAL B 1 112 ? -38.457 -79.201 23.810 1.00 60.24 112 VAL B O 1
ATOM 4239 N N . ILE B 1 113 ? -39.333 -78.081 25.547 1.00 75.69 113 ILE B N 1
ATOM 4240 C CA . ILE B 1 113 ? -39.518 -76.918 24.694 1.00 74.96 113 ILE B CA 1
ATOM 4241 C C . ILE B 1 113 ? -38.181 -76.370 24.237 1.00 80.56 113 ILE B C 1
ATOM 4242 O O . ILE B 1 113 ? -38.026 -76.082 23.064 1.00 96.09 113 ILE B O 1
ATOM 4247 N N . VAL B 1 114 ? -37.187 -76.309 25.109 1.00 68.87 114 VAL B N 1
ATOM 4248 C CA . VAL B 1 114 ? -35.872 -75.885 24.640 1.00 64.52 114 VAL B CA 1
ATOM 4249 C C . VAL B 1 114 ? -35.375 -76.739 23.455 1.00 72.05 114 VAL B C 1
ATOM 4250 O O . VAL B 1 114 ? -35.072 -76.190 22.376 1.00 80.76 114 VAL B O 1
ATOM 4254 N N . VAL B 1 115 ? -35.346 -78.063 23.627 1.00 72.98 115 VAL B N 1
ATOM 4255 C CA . VAL B 1 115 ? -34.882 -78.977 22.562 1.00 66.55 115 VAL B CA 1
ATOM 4256 C C . VAL B 1 115 ? -35.691 -78.771 21.275 1.00 68.14 115 VAL B C 1
ATOM 4257 O O . VAL B 1 115 ? -35.130 -78.438 20.209 1.00 70.57 115 VAL B O 1
ATOM 4261 N N . GLY B 1 116 ? -37.007 -78.967 21.386 1.00 68.86 116 GLY B N 1
ATOM 4262 C CA . GLY B 1 116 ? -37.925 -78.827 20.267 1.00 68.16 116 GLY B CA 1
ATOM 4263 C C . GLY B 1 116 ? -37.867 -77.501 19.533 1.00 80.34 116 GLY B C 1
ATOM 4264 O O . GLY B 1 116 ? -37.976 -77.443 18.294 1.00 83.12 116 GLY B O 1
ATOM 4265 N N . ASN B 1 117 ? -37.644 -76.431 20.277 1.00 57.51 117 ASN B N 1
ATOM 4266 C CA . ASN B 1 117 ? -37.500 -75.134 19.656 1.00 72.99 117 ASN B CA 1
ATOM 4267 C C . ASN B 1 117 ? -36.202 -74.952 18.853 1.00 82.49 117 ASN B C 1
ATOM 4268 O O . ASN B 1 117 ? -36.230 -74.441 17.699 1.00 93.59 117 ASN B O 1
ATOM 4273 N N . GLY B 1 118 ? -35.079 -75.387 19.432 1.00 75.82 118 GLY B N 1
ATOM 4274 C CA . GLY B 1 118 ? -33.835 -75.416 18.677 1.00 70.38 118 GLY B CA 1
ATOM 4275 C C . GLY B 1 118 ? -33.957 -76.194 17.380 1.00 70.20 118 GLY B C 1
ATOM 4276 O O . GLY B 1 118 ? -33.310 -75.861 16.389 1.00 63.00 118 GLY B O 1
ATOM 4277 N N . LEU B 1 119 ? -34.791 -77.234 17.394 1.00 81.79 119 LEU B N 1
ATOM 4278 C CA . LEU B 1 119 ? -35.051 -78.006 16.169 1.00 71.11 119 LEU B CA 1
ATOM 4279 C C . LEU B 1 119 ? -35.999 -77.321 15.180 1.00 73.72 119 LEU B C 1
ATOM 4280 O O . LEU B 1 119 ? -35.878 -77.498 13.955 1.00 77.55 119 LEU B O 1
ATOM 4285 N N . PHE B 1 120 ? -36.948 -76.552 15.699 1.00 68.19 120 PHE B N 1
ATOM 4286 C CA . PHE B 1 120 ? -37.922 -75.961 14.802 1.00 67.39 120 PHE B CA 1
ATOM 4287 C C . PHE B 1 120 ? -37.415 -74.709 14.151 1.00 70.58 120 PHE B C 1
ATOM 4288 O O . PHE B 1 120 ? -37.320 -74.657 12.938 1.00 80.59 120 PHE B O 1
ATOM 4296 N N . LYS B 1 121 ? -37.101 -73.682 14.933 1.00 74.28 121 LYS B N 1
ATOM 4297 C CA . LYS B 1 121 ? -37.120 -72.357 14.303 1.00 79.06 121 LYS B CA 1
ATOM 4298 C C . LYS B 1 121 ? -35.948 -71.977 13.357 1.00 89.19 121 LYS B C 1
ATOM 4299 O O . LYS B 1 121 ? -36.210 -71.335 12.320 1.00 103.39 121 LYS B O 1
ATOM 4305 N N . PRO B 1 122 ? -34.702 -72.443 13.607 1.00 80.63 122 PRO B N 1
ATOM 4306 C CA . PRO B 1 122 ? -33.675 -72.093 12.614 1.00 66.90 122 PRO B CA 1
ATOM 4307 C C . PRO B 1 122 ? -33.981 -72.699 11.269 1.00 82.16 122 PRO B C 1
ATOM 4308 O O . PRO B 1 122 ? -33.551 -72.192 10.243 1.00 85.35 122 PRO B O 1
ATOM 4312 N N . ASN B 1 123 ? -34.745 -73.778 11.284 1.00 69.51 123 ASN B N 1
ATOM 4313 C CA . ASN B 1 123 ? -35.078 -74.489 10.071 1.00 86.07 123 ASN B CA 1
ATOM 4314 C C . ASN B 1 123 ? -36.298 -73.883 9.361 1.00 85.26 123 ASN B C 1
ATOM 4315 O O . ASN B 1 123 ? -36.333 -73.852 8.133 1.00 96.93 123 ASN B O 1
ATOM 4320 N N . ALA B 1 124 ? -37.289 -73.388 10.098 1.00 73.54 124 ALA B N 1
ATOM 4321 C CA . ALA B 1 124 ? -38.376 -72.663 9.430 1.00 74.94 124 ALA B CA 1
ATOM 4322 C C . ALA B 1 124 ? -37.860 -71.378 8.789 1.00 77.47 124 ALA B C 1
ATOM 4323 O O . ALA B 1 124 ? -38.218 -71.039 7.641 1.00 87.36 124 ALA B O 1
ATOM 4325 N N . GLY B 1 125 ? -36.963 -70.700 9.496 1.00 77.62 125 GLY B N 1
ATOM 4326 C CA . GLY B 1 125 ? -36.383 -69.481 8.964 1.00 81.93 125 GLY B CA 1
ATOM 4327 C C . GLY B 1 125 ? -35.531 -69.827 7.761 1.00 85.18 125 GLY B C 1
ATOM 4328 O O . GLY B 1 125 ? -35.565 -69.150 6.711 1.00 92.19 125 GLY B O 1
ATOM 4329 N N . ASN B 1 126 ? -34.770 -70.904 7.910 1.00 81.71 126 ASN B N 1
ATOM 4330 C CA . ASN B 1 126 ? -33.981 -71.393 6.805 1.00 89.39 126 ASN B CA 1
ATOM 4331 C C . ASN B 1 126 ? -34.849 -71.709 5.596 1.00 94.09 126 ASN B C 1
ATOM 4332 O O . ASN B 1 126 ? -34.406 -71.504 4.470 1.00 104.13 126 ASN B O 1
ATOM 4337 N N . LEU B 1 127 ? -36.076 -72.189 5.792 1.00 89.37 127 LEU B N 1
ATOM 4338 C CA . LEU B 1 127 ? -36.874 -72.484 4.605 1.00 91.20 127 LEU B CA 1
ATOM 4339 C C . LEU B 1 127 ? -37.392 -71.245 3.906 1.00 93.57 127 LEU B C 1
ATOM 4340 O O . LEU B 1 127 ? -37.367 -71.214 2.688 1.00 88.47 127 LEU B O 1
ATOM 4345 N N . VAL B 1 128 ? -37.811 -70.211 4.636 1.00 89.72 128 VAL B N 1
ATOM 4346 C CA . VAL B 1 128 ? -38.088 -68.936 3.940 1.00 88.60 128 VAL B CA 1
ATOM 4347 C C . VAL B 1 128 ? -36.887 -68.512 3.085 1.00 94.94 128 VAL B C 1
ATOM 4348 O O . VAL B 1 128 ? -36.998 -68.110 1.889 1.00 90.35 128 VAL B O 1
ATOM 4352 N N . ARG B 1 129 ? -35.723 -68.668 3.714 1.00 101.27 129 ARG B N 1
ATOM 4353 C CA . ARG B 1 129 ? -34.466 -68.243 3.127 1.00 107.51 129 ARG B CA 1
ATOM 4354 C C . ARG B 1 129 ? -34.145 -69.064 1.879 1.00 109.52 129 ARG B C 1
ATOM 4355 O O . ARG B 1 129 ? -33.575 -68.544 0.922 1.00 115.40 129 ARG B O 1
ATOM 4363 N N . LYS B 1 130 ? -34.565 -70.324 1.854 1.00 91.87 130 LYS B N 1
ATOM 4364 C CA . LYS B 1 130 ? -34.369 -71.118 0.652 1.00 110.94 130 LYS B CA 1
ATOM 4365 C C . LYS B 1 130 ? -35.448 -70.844 -0.411 1.00 108.99 130 LYS B C 1
ATOM 4366 O O . LYS B 1 130 ? -35.181 -70.923 -1.610 1.00 102.79 130 LYS B O 1
ATOM 4372 N N . ILE B 1 131 ? -36.632 -70.432 0.037 1.00 108.12 131 ILE B N 1
ATOM 4373 C CA . ILE B 1 131 ? -37.774 -70.175 -0.847 1.00 109.82 131 ILE B CA 1
ATOM 4374 C C . ILE B 1 131 ? -37.504 -68.947 -1.696 1.00 112.62 131 ILE B C 1
ATOM 4375 O O . ILE B 1 131 ? -38.047 -68.793 -2.793 1.00 109.15 131 ILE B O 1
ATOM 4380 N N . TYR B 1 132 ? -36.623 -68.078 -1.217 1.00 121.86 132 TYR B N 1
ATOM 4381 C CA . TYR B 1 132 ? -36.338 -66.891 -2.029 1.00 130.68 132 TYR B CA 1
ATOM 4382 C C . TYR B 1 132 ? -34.866 -66.671 -2.379 1.00 135.53 132 TYR B C 1
ATOM 4383 O O . TYR B 1 132 ? -34.417 -65.522 -2.412 1.00 135.20 132 TYR B O 1
ATOM 4392 N N . GLU B 1 133 ? -34.117 -67.767 -2.559 1.00 137.55 133 GLU B N 1
ATOM 4393 C CA . GLU B 1 133 ? -32.913 -67.773 -3.413 1.00 138.04 133 GLU B CA 1
ATOM 4394 C C . GLU B 1 133 ? -31.657 -67.209 -2.748 1.00 138.75 133 GLU B C 1
ATOM 4395 O O . GLU B 1 133 ? -30.579 -67.172 -3.355 1.00 145.36 133 GLU B O 1
ATOM 4401 N N . SER B 1 137 ? -31.755 -60.345 -1.307 1.00 139.96 137 SER B N 1
ATOM 4402 C CA . SER B 1 137 ? -32.706 -60.063 -2.371 1.00 147.64 137 SER B CA 1
ATOM 4403 C C . SER B 1 137 ? -34.084 -59.742 -1.765 1.00 141.54 137 SER B C 1
ATOM 4404 O O . SER B 1 137 ? -34.177 -58.953 -0.830 1.00 134.70 137 SER B O 1
ATOM 4407 N N . LYS B 1 138 ? -35.141 -60.355 -2.293 1.00 146.61 138 LYS B N 1
ATOM 4408 C CA . LYS B 1 138 ? -36.500 -60.232 -1.749 1.00 146.52 138 LYS B CA 1
ATOM 4409 C C . LYS B 1 138 ? -36.735 -60.929 -0.390 1.00 138.98 138 LYS B C 1
ATOM 4410 O O . LYS B 1 138 ? -37.721 -60.637 0.325 1.00 127.67 138 LYS B O 1
ATOM 4416 N N . ILE B 1 139 ? -35.773 -61.756 0.015 1.00 139.75 139 ILE B N 1
ATOM 4417 C CA . ILE B 1 139 ? -35.879 -62.475 1.280 1.00 137.06 139 ILE B CA 1
ATOM 4418 C C . ILE B 1 139 ? -36.092 -61.569 2.479 1.00 133.88 139 ILE B C 1
ATOM 4419 O O . ILE B 1 139 ? -36.826 -61.930 3.405 1.00 126.41 139 ILE B O 1
ATOM 4424 N N . ASP B 1 140 ? -35.652 -60.323 2.365 1.00 131.60 140 ASP B N 1
ATOM 4425 C CA . ASP B 1 140 ? -35.731 -59.424 3.497 1.00 126.55 140 ASP B CA 1
ATOM 4426 C C . ASP B 1 140 ? -37.157 -58.985 3.632 1.00 122.18 140 ASP B C 1
ATOM 4427 O O . ASP B 1 140 ? -37.742 -59.080 4.717 1.00 120.57 140 ASP B O 1
ATOM 4432 N N . SER B 1 141 ? -37.731 -58.584 2.503 1.00 123.85 141 SER B N 1
ATOM 4433 C CA . SER B 1 141 ? -39.155 -58.314 2.444 1.00 125.00 141 SER B CA 1
ATOM 4434 C C . SER B 1 141 ? -39.880 -59.557 2.929 1.00 121.75 141 SER B C 1
ATOM 4435 O O . SER B 1 141 ? -40.757 -59.465 3.805 1.00 124.20 141 SER B O 1
ATOM 4438 N N . ALA B 1 142 ? -39.465 -60.716 2.411 1.00 115.06 142 ALA B N 1
ATOM 4439 C CA . ALA B 1 142 ? -40.087 -61.967 2.812 1.00 108.46 142 ALA B CA 1
ATOM 4440 C C . ALA B 1 142 ? -40.014 -62.039 4.322 1.00 99.39 142 ALA B C 1
ATOM 4441 O O . ALA B 1 142 ? -41.047 -62.124 5.003 1.00 93.53 142 ALA B O 1
ATOM 4443 N N . PHE B 1 143 ? -38.805 -61.872 4.848 1.00 96.95 143 PHE B N 1
ATOM 4444 C CA . PHE B 1 143 ? -38.622 -61.997 6.283 1.00 97.79 143 PHE B CA 1
ATOM 4445 C C . PHE B 1 143 ? -39.468 -61.009 7.067 1.00 96.18 143 PHE B C 1
ATOM 4446 O O . PHE B 1 143 ? -40.061 -61.392 8.073 1.00 101.73 143 PHE B O 1
ATOM 4454 N N . THR B 1 144 ? -39.613 -59.779 6.578 1.00 90.17 144 THR B N 1
ATOM 4455 C CA . THR B 1 144 ? -40.413 -58.817 7.323 1.00 87.47 144 THR B CA 1
ATOM 4456 C C . THR B 1 144 ? -41.851 -59.278 7.347 1.00 94.04 144 THR B C 1
ATOM 4457 O O . THR B 1 144 ? -42.481 -59.277 8.407 1.00 100.94 144 THR B O 1
ATOM 4461 N N . ILE B 1 145 ? -42.342 -59.734 6.193 1.00 94.98 145 ILE B N 1
ATOM 4462 C CA . ILE B 1 145 ? -43.674 -60.314 6.126 1.00 97.37 145 ILE B CA 1
ATOM 4463 C C . ILE B 1 145 ? -43.745 -61.453 7.131 1.00 97.46 145 ILE B C 1
ATOM 4464 O O . ILE B 1 145 ? -44.625 -61.489 8.013 1.00 100.33 145 ILE B O 1
ATOM 4469 N N . TYR B 1 146 ? -42.741 -62.320 7.043 1.00 91.04 146 TYR B N 1
ATOM 4470 C CA . TYR B 1 146 ? -42.560 -63.415 7.980 1.00 91.16 146 TYR B CA 1
ATOM 4471 C C . TYR B 1 146 ? -42.670 -62.905 9.426 1.00 89.29 146 TYR B C 1
ATOM 4472 O O . TYR B 1 146 ? -43.483 -63.396 10.219 1.00 83.87 146 TYR B O 1
ATOM 4481 N N . TYR B 1 147 ? -41.864 -61.889 9.732 1.00 91.08 147 TYR B N 1
ATOM 4482 C CA . TYR B 1 147 ? -41.849 -61.242 11.039 1.00 92.15 147 TYR B CA 1
ATOM 4483 C C . TYR B 1 147 ? -43.229 -60.832 11.502 1.00 94.37 147 TYR B C 1
ATOM 4484 O O . TYR B 1 147 ? -43.618 -61.134 12.632 1.00 97.61 147 TYR B O 1
ATOM 4493 N N . MET B 1 148 ? -44.011 -60.243 10.601 1.00 92.08 148 MET B N 1
ATOM 4494 C CA . MET B 1 148 ? -45.351 -59.803 10.974 1.00 90.78 148 MET B CA 1
ATOM 4495 C C . MET B 1 148 ? -46.267 -60.995 11.288 1.00 92.34 148 MET B C 1
ATOM 4496 O O . MET B 1 148 ? -47.048 -60.937 12.259 1.00 96.69 148 MET B O 1
ATOM 4501 N N . ALA B 1 149 ? -46.123 -62.092 10.538 1.00 89.62 149 ALA B N 1
ATOM 4502 C CA . ALA B 1 149 ? -46.887 -63.302 10.856 1.00 88.14 149 ALA B CA 1
ATOM 4503 C C . ALA B 1 149 ? -46.671 -63.653 12.328 1.00 88.82 149 ALA B C 1
ATOM 4504 O O . ALA B 1 149 ? -47.639 -63.813 13.087 1.00 93.41 149 ALA B O 1
ATOM 4506 N N . VAL B 1 150 ? -45.404 -63.625 12.748 1.00 87.75 150 VAL B N 1
ATOM 4507 C CA . VAL B 1 150 ? -45.038 -63.857 14.144 1.00 84.09 150 VAL B CA 1
ATOM 4508 C C . VAL B 1 150 ? -45.885 -63.021 15.094 1.00 81.84 150 VAL B C 1
ATOM 4509 O O . VAL B 1 150 ? -46.665 -63.552 15.919 1.00 76.57 150 VAL B O 1
ATOM 4513 N N . ASN B 1 151 ? -45.767 -61.709 14.909 1.00 86.12 151 ASN B N 1
ATOM 4514 C CA . ASN B 1 151 ? -46.414 -60.776 15.792 1.00 91.52 151 ASN B CA 1
ATOM 4515 C C . ASN B 1 151 ? -47.910 -61.025 15.834 1.00 101.17 151 ASN B C 1
ATOM 4516 O O . ASN B 1 151 ? -48.466 -61.173 16.946 1.00 112.06 151 ASN B O 1
ATOM 4521 N N . VAL B 1 152 ? -48.541 -61.240 14.671 1.00 92.00 152 VAL B N 1
ATOM 4522 C CA . VAL B 1 152 ? -49.979 -61.447 14.736 1.00 86.55 152 VAL B CA 1
ATOM 4523 C C . VAL B 1 152 ? -50.299 -62.680 15.562 1.00 86.86 152 VAL B C 1
ATOM 4524 O O . VAL B 1 152 ? -51.072 -62.582 16.527 1.00 90.20 152 VAL B O 1
ATOM 4528 N N . GLY B 1 153 ? -49.653 -63.800 15.247 1.00 86.36 153 GLY B N 1
ATOM 4529 C CA . GLY B 1 153 ? -49.930 -65.010 15.987 1.00 88.41 153 GLY B CA 1
ATOM 4530 C C . GLY B 1 153 ? -49.774 -64.727 17.472 1.00 90.43 153 GLY B C 1
ATOM 4531 O O . GLY B 1 153 ? -50.725 -64.922 18.258 1.00 92.54 153 GLY B O 1
ATOM 4532 N N . SER B 1 154 ? -48.636 -64.130 17.835 1.00 85.38 154 SER B N 1
ATOM 4533 C CA . SER B 1 154 ? -48.327 -64.002 19.247 1.00 82.13 154 SER B CA 1
ATOM 4534 C C . SER B 1 154 ? -49.276 -62.978 19.898 1.00 76.43 154 SER B C 1
ATOM 4535 O O . SER B 1 154 ? -49.670 -63.154 21.064 1.00 72.68 154 SER B O 1
ATOM 4538 N N . THR B 1 155 ? -49.708 -61.963 19.144 1.00 74.42 155 THR B N 1
ATOM 4539 C CA . THR B 1 155 ? -50.693 -61.060 19.726 1.00 81.13 155 THR B CA 1
ATOM 4540 C C . THR B 1 155 ? -51.892 -61.868 20.178 1.00 92.29 155 THR B C 1
ATOM 4541 O O . THR B 1 155 ? -52.233 -61.878 21.373 1.00 96.56 155 THR B O 1
ATOM 4545 N N . PHE B 1 156 ? -52.447 -62.644 19.252 1.00 97.05 156 PHE B N 1
ATOM 4546 C CA . PHE B 1 156 ? -53.654 -63.365 19.579 1.00 97.49 156 PHE B CA 1
ATOM 4547 C C . PHE B 1 156 ? -53.303 -64.304 20.728 1.00 89.30 156 PHE B C 1
ATOM 4548 O O . PHE B 1 156 ? -54.053 -64.368 21.712 1.00 93.07 156 PHE B O 1
ATOM 4556 N N . SER B 1 157 ? -52.115 -64.909 20.706 1.00 78.96 157 SER B N 1
ATOM 4557 C CA . SER B 1 157 ? -51.904 -65.943 21.706 1.00 83.04 157 SER B CA 1
ATOM 4558 C C . SER B 1 157 ? -51.907 -65.292 23.049 1.00 78.70 157 SER B C 1
ATOM 4559 O O . SER B 1 157 ? -52.635 -65.724 23.958 1.00 72.39 157 SER B O 1
ATOM 4562 N N . MET B 1 158 ? -51.187 -64.177 23.137 1.00 87.00 158 MET B N 1
ATOM 4563 C CA . MET B 1 158 ? -51.017 -63.569 24.441 1.00 84.04 158 MET B CA 1
ATOM 4564 C C . MET B 1 158 ? -52.352 -62.969 24.871 1.00 87.05 158 MET B C 1
ATOM 4565 O O . MET B 1 158 ? -52.827 -63.296 25.957 1.00 95.79 158 MET B O 1
ATOM 4570 N N . LEU B 1 159 ? -53.084 -62.364 23.941 1.00 86.63 159 LEU B N 1
ATOM 4571 C CA . LEU B 1 159 ? -54.401 -61.824 24.295 1.00 89.42 159 LEU B CA 1
ATOM 4572 C C . LEU B 1 159 ? -55.295 -62.928 24.826 1.00 96.43 159 LEU B C 1
ATOM 4573 O O . LEU B 1 159 ? -56.111 -62.716 25.735 1.00 98.99 159 LEU B O 1
ATOM 4578 N N . LEU B 1 160 ? -55.130 -64.109 24.234 1.00 102.79 160 LEU B N 1
ATOM 4579 C CA . LEU B 1 160 ? -55.972 -65.247 24.547 1.00 103.18 160 LEU B CA 1
ATOM 4580 C C . LEU B 1 160 ? -55.555 -65.994 25.822 1.00 100.07 160 LEU B C 1
ATOM 4581 O O . LEU B 1 160 ? -56.385 -66.208 26.724 1.00 105.20 160 LEU B O 1
ATOM 4586 N N . THR B 1 161 ? -54.300 -66.452 25.876 1.00 97.72 161 THR B N 1
ATOM 4587 C CA . THR B 1 161 ? -54.065 -67.550 26.866 1.00 96.47 161 THR B CA 1
ATOM 4588 C C . THR B 1 161 ? -54.339 -67.241 28.351 1.00 94.23 161 THR B C 1
ATOM 4589 O O . THR B 1 161 ? -54.868 -68.105 29.072 1.00 95.29 161 THR B O 1
ATOM 4593 N N . PRO B 1 162 ? -54.021 -66.014 28.805 1.00 90.63 162 PRO B N 1
ATOM 4594 C CA . PRO B 1 162 ? -54.223 -65.715 30.210 1.00 92.10 162 PRO B CA 1
ATOM 4595 C C . PRO B 1 162 ? -55.671 -65.769 30.552 1.00 103.61 162 PRO B C 1
ATOM 4596 O O . PRO B 1 162 ? -56.021 -66.339 31.581 1.00 111.61 162 PRO B O 1
ATOM 4600 N N . TRP B 1 163 ? -56.525 -65.276 29.674 1.00 84.11 163 TRP B N 1
ATOM 4601 C CA . TRP B 1 163 ? -57.917 -65.279 30.060 1.00 106.50 163 TRP B CA 1
ATOM 4602 C C . TRP B 1 163 ? -58.536 -66.692 30.007 1.00 110.52 163 TRP B C 1
ATOM 4603 O O . TRP B 1 163 ? -59.424 -66.986 30.815 1.00 94.52 163 TRP B O 1
ATOM 4614 N N . ILE B 1 164 ? -58.027 -67.586 29.154 1.00 88.65 164 ILE B N 1
ATOM 4615 C CA . ILE B 1 164 ? -58.456 -68.978 29.268 1.00 90.12 164 ILE B CA 1
ATOM 4616 C C . ILE B 1 164 ? -58.132 -69.431 30.673 1.00 93.22 164 ILE B C 1
ATOM 4617 O O . ILE B 1 164 ? -59.034 -69.910 31.366 1.00 101.98 164 ILE B O 1
ATOM 4622 N N . LYS B 1 165 ? -56.919 -69.137 31.152 1.00 87.71 165 LYS B N 1
ATOM 4623 C CA . LYS B 1 165 ? -56.574 -69.582 32.492 1.00 87.06 165 LYS B CA 1
ATOM 4624 C C . LYS B 1 165 ? -57.518 -68.859 33.461 1.00 89.46 165 LYS B C 1
ATOM 4625 O O . LYS B 1 165 ? -58.205 -69.516 34.263 1.00 92.60 165 LYS B O 1
ATOM 4631 N N . ASP B 1 166 ? -57.723 -67.559 33.247 1.00 90.03 166 ASP B N 1
ATOM 4632 C CA . ASP B 1 166 ? -58.573 -66.813 34.151 1.00 93.93 166 ASP B CA 1
ATOM 4633 C C . ASP B 1 166 ? -59.932 -67.471 34.098 1.00 109.45 166 ASP B C 1
ATOM 4634 O O . ASP B 1 166 ? -60.444 -67.938 35.129 1.00 112.02 166 ASP B O 1
ATOM 4639 N N . TYR B 1 167 ? -60.443 -67.643 32.880 1.00 111.06 167 TYR B N 1
ATOM 4640 C CA . TYR B 1 167 ? -61.808 -68.108 32.735 1.00 115.88 167 TYR B CA 1
ATOM 4641 C C . TYR B 1 167 ? -61.930 -69.474 33.387 1.00 115.62 167 TYR B C 1
ATOM 4642 O O . TYR B 1 167 ? -62.854 -69.716 34.171 1.00 120.05 167 TYR B O 1
ATOM 4651 N N . VAL B 1 168 ? -60.967 -70.353 33.111 1.00 109.76 168 VAL B N 1
ATOM 4652 C CA . VAL B 1 168 ? -61.078 -71.705 33.635 1.00 106.89 168 VAL B CA 1
ATOM 4653 C C . VAL B 1 168 ? -60.834 -71.714 35.134 1.00 106.46 168 VAL B C 1
ATOM 4654 O O . VAL B 1 168 ? -61.568 -72.382 35.869 1.00 110.67 168 VAL B O 1
ATOM 4658 N N . ASN B 1 169 ? -59.903 -70.884 35.609 1.00 102.84 169 ASN B N 1
ATOM 4659 C CA . ASN B 1 169 ? -59.655 -70.845 37.052 1.00 109.61 169 ASN B CA 1
ATOM 4660 C C . ASN B 1 169 ? -60.867 -70.289 37.762 1.00 106.80 169 ASN B C 1
ATOM 4661 O O . ASN B 1 169 ? -60.992 -70.397 38.977 1.00 115.09 169 ASN B O 1
ATOM 4666 N N . ALA B 1 170 ? -61.788 -69.742 36.981 1.00 112.32 170 ALA B N 1
ATOM 4667 C CA . ALA B 1 170 ? -62.999 -69.195 37.538 1.00 117.33 170 ALA B CA 1
ATOM 4668 C C . ALA B 1 170 ? -64.090 -70.264 37.545 1.00 120.24 170 ALA B C 1
ATOM 4669 O O . ALA B 1 170 ? -64.864 -70.355 38.503 1.00 140.13 170 ALA B O 1
ATOM 4671 N N . GLN B 1 171 ? -64.159 -71.072 36.488 1.00 119.16 171 GLN B N 1
ATOM 4672 C CA . GLN B 1 171 ? -65.225 -72.066 36.414 1.00 124.04 171 GLN B CA 1
ATOM 4673 C C . GLN B 1 171 ? -64.835 -73.366 37.141 1.00 137.64 171 GLN B C 1
ATOM 4674 O O . GLN B 1 171 ? -65.698 -74.137 37.553 1.00 128.19 171 GLN B O 1
ATOM 4680 N N . TYR B 1 172 ? -63.540 -73.546 37.386 1.00 133.60 172 TYR B N 1
ATOM 4681 C CA . TYR B 1 172 ? -63.024 -74.707 38.123 1.00 132.93 172 TYR B CA 1
ATOM 4682 C C . TYR B 1 172 ? -61.884 -74.256 39.042 1.00 132.73 172 TYR B C 1
ATOM 4683 O O . TYR B 1 172 ? -61.327 -73.171 38.861 1.00 129.25 172 TYR B O 1
ATOM 4692 N N . GLY B 1 173 ? -61.484 -75.112 39.975 1.00 135.70 173 GLY B N 1
ATOM 4693 C CA . GLY B 1 173 ? -60.595 -74.684 41.042 1.00 138.18 173 GLY B CA 1
ATOM 4694 C C . GLY B 1 173 ? -59.103 -74.890 40.843 1.00 135.29 173 GLY B C 1
ATOM 4695 O O . GLY B 1 173 ? -58.595 -75.987 41.087 1.00 138.05 173 GLY B O 1
ATOM 4696 N N . ASN B 1 174 ? -58.412 -73.837 40.394 1.00 126.67 174 ASN B N 1
ATOM 4697 C CA . ASN B 1 174 ? -56.939 -73.771 40.351 1.00 114.27 174 ASN B CA 1
ATOM 4698 C C . ASN B 1 174 ? -56.241 -74.713 39.368 1.00 109.48 174 ASN B C 1
ATOM 4699 O O . ASN B 1 174 ? -55.230 -74.346 38.784 1.00 102.89 174 ASN B O 1
ATOM 4701 N N . GLU B 1 175 ? -56.739 -75.937 39.231 1.00 119.34 175 GLU B N 1
ATOM 4702 C CA . GLU B 1 175 ? -56.232 -76.865 38.220 1.00 126.63 175 GLU B CA 1
ATOM 4703 C C . GLU B 1 175 ? -57.391 -77.490 37.424 1.00 131.79 175 GLU B C 1
ATOM 4704 O O . GLU B 1 175 ? -58.237 -78.195 37.989 1.00 135.05 175 GLU B O 1
ATOM 4706 N N . PHE B 1 176 ? -57.420 -77.261 36.110 1.00 129.02 176 PHE B N 1
ATOM 4707 C CA . PHE B 1 176 ? -56.305 -76.675 35.355 1.00 123.50 176 PHE B CA 1
ATOM 4708 C C . PHE B 1 176 ? -56.158 -75.151 35.478 1.00 120.63 176 PHE B C 1
ATOM 4709 O O . PHE B 1 176 ? -55.295 -74.661 36.208 1.00 122.44 176 PHE B O 1
ATOM 4711 N N . GLY B 1 177 ? -56.975 -74.407 34.739 1.00 113.42 177 GLY B N 1
ATOM 4712 C CA . GLY B 1 177 ? -56.770 -72.981 34.619 1.00 105.04 177 GLY B CA 1
ATOM 4713 C C . GLY B 1 177 ? -55.496 -72.772 33.836 1.00 100.62 177 GLY B C 1
ATOM 4714 O O . GLY B 1 177 ? -55.555 -72.621 32.619 1.00 102.46 177 GLY B O 1
ATOM 4715 N N . TRP B 1 178 ? -54.347 -72.832 34.513 1.00 92.85 178 TRP B N 1
ATOM 4716 C CA . TRP B 1 178 ? -53.035 -72.692 33.858 1.00 84.35 178 TRP B CA 1
ATOM 4717 C C . TRP B 1 178 ? -52.815 -73.747 32.791 1.00 84.44 178 TRP B C 1
ATOM 4718 O O . TRP B 1 178 ? -52.406 -73.460 31.651 1.00 73.58 178 TRP B O 1
ATOM 4729 N N . HIS B 1 179 ? -53.059 -74.983 33.204 1.00 88.28 179 HIS B N 1
ATOM 4730 C CA . HIS B 1 179 ? -52.900 -76.135 32.343 1.00 91.82 179 HIS B CA 1
ATOM 4731 C C . HIS B 1 179 ? -53.859 -76.108 31.140 1.00 96.58 179 HIS B C 1
ATOM 4732 O O . HIS B 1 179 ? -53.494 -76.567 30.049 1.00 97.13 179 HIS B O 1
ATOM 4739 N N . ALA B 1 180 ? -55.062 -75.562 31.329 1.00 99.95 180 ALA B N 1
ATOM 4740 C CA . ALA B 1 180 ? -55.955 -75.298 30.202 1.00 102.53 180 ALA B CA 1
ATOM 4741 C C . ALA B 1 180 ? -55.229 -74.439 29.161 1.00 99.76 180 ALA B C 1
ATOM 4742 O O . ALA B 1 180 ? -55.164 -74.795 27.985 1.00 99.74 180 ALA B O 1
ATOM 4744 N N . ALA B 1 181 ? -54.634 -73.338 29.621 1.00 96.24 181 ALA B N 1
ATOM 4745 C CA . ALA B 1 181 ? -53.888 -72.410 28.765 1.00 88.80 181 ALA B CA 1
ATOM 4746 C C . ALA B 1 181 ? -52.743 -73.101 28.018 1.00 81.45 181 ALA B C 1
ATOM 4747 O O . ALA B 1 181 ? -52.599 -72.970 26.794 1.00 79.41 181 ALA B O 1
ATOM 4749 N N . PHE B 1 182 ? -51.936 -73.849 28.758 1.00 83.44 182 PHE B N 1
ATOM 4750 C CA . PHE B 1 182 ? -50.858 -74.616 28.145 1.00 85.22 182 PHE B CA 1
ATOM 4751 C C . PHE B 1 182 ? -51.394 -75.619 27.105 1.00 91.10 182 PHE B C 1
ATOM 4752 O O . PHE B 1 182 ? -50.718 -75.901 26.087 1.00 99.92 182 PHE B O 1
ATOM 4760 N N . ALA B 1 183 ? -52.598 -76.149 27.356 1.00 73.61 183 ALA B N 1
ATOM 4761 C CA . ALA B 1 183 ? -53.283 -76.997 26.373 1.00 75.69 183 ALA B CA 1
ATOM 4762 C C . ALA B 1 183 ? -53.661 -76.207 25.115 1.00 83.53 183 ALA B C 1
ATOM 4763 O O . ALA B 1 183 ? -53.565 -76.726 23.996 1.00 87.91 183 ALA B O 1
ATOM 4765 N N . VAL B 1 184 ? -54.116 -74.969 25.300 1.00 77.06 184 VAL B N 1
ATOM 4766 C CA . VAL B 1 184 ? -54.358 -74.073 24.175 1.00 77.59 184 VAL B CA 1
ATOM 4767 C C . VAL B 1 184 ? -53.110 -73.956 23.325 1.00 84.61 184 VAL B C 1
ATOM 4768 O O . VAL B 1 184 ? -53.182 -74.097 22.101 1.00 84.32 184 VAL B O 1
ATOM 4772 N N . CYS B 1 185 ? -51.966 -73.727 23.977 1.00 81.40 185 CYS B N 1
ATOM 4773 C CA . CYS B 1 185 ? -50.669 -73.670 23.279 1.00 76.64 185 CYS B CA 1
ATOM 4774 C C . CYS B 1 185 ? -50.438 -74.936 22.468 1.00 80.86 185 CYS B C 1
ATOM 4775 O O . CYS B 1 185 ? -50.136 -74.887 21.246 1.00 82.79 185 CYS B O 1
ATOM 4778 N N . CYS B 1 186 ? -50.611 -76.067 23.156 1.00 76.04 186 CYS B N 1
ATOM 4779 C CA . CYS B 1 186 ? -50.425 -77.354 22.524 1.00 78.07 186 CYS B CA 1
ATOM 4780 C C . CYS B 1 186 ? -51.222 -77.517 21.237 1.00 85.93 186 CYS B C 1
ATOM 4781 O O . CYS B 1 186 ? -50.655 -77.823 20.188 1.00 89.80 186 CYS B O 1
ATOM 4784 N N . VAL B 1 187 ? -52.522 -77.251 21.299 1.00 86.39 187 VAL B N 1
ATOM 4785 C CA . VAL B 1 187 ? -53.346 -77.385 20.107 1.00 84.89 187 VAL B CA 1
ATOM 4786 C C . VAL B 1 187 ? -53.084 -76.268 19.096 1.00 83.15 187 VAL B C 1
ATOM 4787 O O . VAL B 1 187 ? -53.513 -76.356 17.949 1.00 81.91 187 VAL B O 1
ATOM 4791 N N . GLY B 1 188 ? -52.377 -75.224 19.517 1.00 79.02 188 GLY B N 1
ATOM 4792 C CA . GLY B 1 188 ? -51.881 -74.228 18.580 1.00 79.99 188 GLY B CA 1
ATOM 4793 C C . GLY B 1 188 ? -50.791 -74.847 17.718 1.00 84.72 188 GLY B C 1
ATOM 4794 O O . GLY B 1 188 ? -50.757 -74.702 16.479 1.00 85.19 188 GLY B O 1
ATOM 4795 N N . ILE B 1 189 ? -49.886 -75.553 18.389 1.00 86.23 189 ILE B N 1
ATOM 4796 C CA . ILE B 1 189 ? -48.825 -76.272 17.697 1.00 87.33 189 ILE B CA 1
ATOM 4797 C C . ILE B 1 189 ? -49.435 -77.331 16.778 1.00 92.18 189 ILE B C 1
ATOM 4798 O O . ILE B 1 189 ? -49.121 -77.388 15.587 1.00 92.80 189 ILE B O 1
ATOM 4803 N N . LEU B 1 190 ? -50.338 -78.137 17.332 1.00 95.13 190 LEU B N 1
ATOM 4804 C CA . LEU B 1 190 ? -51.051 -79.146 16.558 1.00 97.90 190 LEU B CA 1
ATOM 4805 C C . LEU B 1 190 ? -51.739 -78.541 15.315 1.00 101.60 190 LEU B C 1
ATOM 4806 O O . LEU B 1 190 ? -51.614 -79.082 14.204 1.00 107.37 190 LEU B O 1
ATOM 4811 N N . VAL B 1 191 ? -52.398 -77.394 15.492 1.00 98.07 191 VAL B N 1
ATOM 4812 C CA . VAL B 1 191 ? -53.032 -76.683 14.382 1.00 96.74 191 VAL B CA 1
ATOM 4813 C C . VAL B 1 191 ? -52.024 -76.380 13.295 1.00 98.25 191 VAL B C 1
ATOM 4814 O O . VAL B 1 191 ? -52.243 -76.688 12.112 1.00 103.66 191 VAL B O 1
ATOM 4818 N N . GLY B 1 192 ? -50.910 -75.782 13.713 1.00 97.61 192 GLY B N 1
ATOM 4819 C CA . GLY B 1 192 ? -49.838 -75.441 12.796 1.00 95.56 192 GLY B CA 1
ATOM 4820 C C . GLY B 1 192 ? -49.337 -76.679 12.078 1.00 95.65 192 GLY B C 1
ATOM 4821 O O . GLY B 1 192 ? -48.887 -76.596 10.937 1.00 98.04 192 GLY B O 1
ATOM 4822 N N . LEU B 1 193 ? -49.391 -77.826 12.752 1.00 92.85 193 LEU B N 1
ATOM 4823 C CA . LEU B 1 193 ? -48.995 -79.077 12.118 1.00 93.25 193 LEU B CA 1
ATOM 4824 C C . LEU B 1 193 ? -49.943 -79.598 11.044 1.00 99.36 193 LEU B C 1
ATOM 4825 O O . LEU B 1 193 ? -49.482 -79.979 9.972 1.00 101.05 193 LEU B O 1
ATOM 4830 N N . GLY B 1 194 ? -51.250 -79.604 11.303 1.00 102.74 194 GLY B N 1
ATOM 4831 C CA . GLY B 1 194 ? -52.188 -80.038 10.273 1.00 106.40 194 GLY B CA 1
ATOM 4832 C C . GLY B 1 194 ? -52.052 -79.135 9.060 1.00 115.20 194 GLY B C 1
ATOM 4833 O O . GLY B 1 194 ? -51.987 -79.595 7.878 1.00 125.53 194 GLY B O 1
ATOM 4834 N N . ASN B 1 195 ? -51.936 -77.844 9.384 1.00 112.26 195 ASN B N 1
ATOM 4835 C CA . ASN B 1 195 ? -51.661 -76.809 8.403 1.00 113.86 195 ASN B CA 1
ATOM 4836 C C . ASN B 1 195 ? -50.490 -77.254 7.552 1.00 117.77 195 ASN B C 1
ATOM 4837 O O . ASN B 1 195 ? -50.581 -77.341 6.300 1.00 123.58 195 ASN B O 1
ATOM 4842 N N . TYR B 1 196 ? -49.383 -77.549 8.234 1.00 118.52 196 TYR B N 1
ATOM 4843 C CA . TYR B 1 196 ? -48.218 -77.976 7.495 1.00 117.52 196 TYR B CA 1
ATOM 4844 C C . TYR B 1 196 ? -48.439 -79.205 6.664 1.00 112.68 196 TYR B C 1
ATOM 4845 O O . TYR B 1 196 ? -47.930 -79.223 5.605 1.00 109.44 196 TYR B O 1
ATOM 4854 N N . ALA B 1 197 ? -49.160 -80.225 7.114 1.00 113.77 197 ALA B N 1
ATOM 4855 C CA . ALA B 1 197 ? -49.275 -81.439 6.292 1.00 118.96 197 ALA B CA 1
ATOM 4856 C C . ALA B 1 197 ? -49.894 -81.104 4.926 1.00 132.94 197 ALA B C 1
ATOM 4857 O O . ALA B 1 197 ? -49.265 -81.233 3.795 1.00 145.74 197 ALA B O 1
ATOM 4859 N N . LEU B 1 198 ? -51.145 -80.676 5.043 1.00 127.83 198 LEU B N 1
ATOM 4860 C CA . LEU B 1 198 ? -51.899 -80.296 3.863 1.00 124.26 198 LEU B CA 1
ATOM 4861 C C . LEU B 1 198 ? -50.986 -79.493 2.891 1.00 115.23 198 LEU B C 1
ATOM 4862 O O . LEU B 1 198 ? -50.537 -79.931 1.757 1.00 119.16 198 LEU B O 1
ATOM 4867 N N . MET B 1 199 ? -50.587 -78.338 3.381 1.00 107.94 199 MET B N 1
ATOM 4868 C CA . MET B 1 199 ? -49.700 -77.571 2.558 1.00 104.59 199 MET B CA 1
ATOM 4869 C C . MET B 1 199 ? -48.282 -78.217 2.409 1.00 137.94 199 MET B C 1
ATOM 4870 O O . MET B 1 199 ? -47.436 -77.618 1.768 1.00 132.80 199 MET B O 1
ATOM 4875 N N . HIS B 1 200 ? -48.048 -79.436 2.950 1.00 142.50 200 HIS B N 1
ATOM 4876 C CA . HIS B 1 200 ? -46.670 -80.001 3.189 1.00 138.97 200 HIS B CA 1
ATOM 4877 C C . HIS B 1 200 ? -46.132 -80.096 1.853 1.00 136.28 200 HIS B C 1
ATOM 4878 O O . HIS B 1 200 ? -45.183 -79.397 1.427 1.00 132.60 200 HIS B O 1
ATOM 4885 N N . LYS B 1 201 ? -46.844 -80.938 1.139 1.00 141.19 201 LYS B N 1
ATOM 4886 C CA . LYS B 1 201 ? -46.342 -81.180 -0.187 1.00 150.54 201 LYS B CA 1
ATOM 4887 C C . LYS B 1 201 ? -46.926 -80.091 -1.021 1.00 153.59 201 LYS B C 1
ATOM 4888 O O . LYS B 1 201 ? -46.244 -79.644 -1.946 1.00 152.54 201 LYS B O 1
ATOM 4890 N N . SER B 1 202 ? -48.145 -79.635 -0.660 1.00 157.89 202 SER B N 1
ATOM 4891 C CA . SER B 1 202 ? -48.741 -78.558 -1.460 1.00 164.02 202 SER B CA 1
ATOM 4892 C C . SER B 1 202 ? -47.687 -77.518 -1.885 1.00 165.13 202 SER B C 1
ATOM 4893 O O . SER B 1 202 ? -47.369 -77.381 -3.072 1.00 176.26 202 SER B O 1
ATOM 4895 N N . LEU B 1 203 ? -47.127 -76.817 -0.910 1.00 152.02 203 LEU B N 1
ATOM 4896 C CA . LEU B 1 203 ? -46.083 -75.838 -1.157 1.00 145.73 203 LEU B CA 1
ATOM 4897 C C . LEU B 1 203 ? -44.612 -76.265 -0.952 1.00 144.63 203 LEU B C 1
ATOM 4898 O O . LEU B 1 203 ? -43.821 -76.144 -1.884 1.00 146.71 203 LEU B O 1
ATOM 4900 N N . ALA B 1 204 ? -44.258 -76.765 0.241 1.00 142.65 204 ALA B N 1
ATOM 4901 C CA . ALA B 1 204 ? -42.833 -76.887 0.632 1.00 132.95 204 ALA B CA 1
ATOM 4902 C C . ALA B 1 204 ? -41.894 -77.579 -0.378 1.00 123.78 204 ALA B C 1
ATOM 4903 O O . ALA B 1 204 ? -40.767 -77.120 -0.555 1.00 125.57 204 ALA B O 1
ATOM 4905 N N . ASN B 1 205 ? -42.343 -78.668 -1.004 1.00 115.71 205 ASN B N 1
ATOM 4906 C CA . ASN B 1 205 ? -41.630 -79.335 -2.112 1.00 119.15 205 ASN B CA 1
ATOM 4907 C C . ASN B 1 205 ? -40.091 -79.251 -2.153 1.00 121.81 205 ASN B C 1
ATOM 4908 O O . ASN B 1 205 ? -39.409 -80.135 -1.641 1.00 127.06 205 ASN B O 1
ATOM 4910 N N . TYR B 1 206 ? -39.556 -78.211 -2.800 1.00 118.37 206 TYR B N 1
ATOM 4911 C CA . TYR B 1 206 ? -38.102 -78.010 -2.873 1.00 111.50 206 TYR B CA 1
ATOM 4912 C C . TYR B 1 206 ? -37.561 -77.015 -1.808 1.00 139.70 206 TYR B C 1
ATOM 4913 O O . TYR B 1 206 ? -37.922 -75.820 -1.791 1.00 134.83 206 TYR B O 1
ATOM 4915 N N . GLY B 1 207 ? -36.684 -77.534 -0.940 1.00 138.09 207 GLY B N 1
ATOM 4916 C CA . GLY B 1 207 ? -36.032 -76.785 0.131 1.00 133.33 207 GLY B CA 1
ATOM 4917 C C . GLY B 1 207 ? -35.449 -77.787 1.124 1.00 130.87 207 GLY B C 1
ATOM 4918 O O . GLY B 1 207 ? -36.136 -78.764 1.414 1.00 131.69 207 GLY B O 1
ATOM 4919 N N . SER B 1 208 ? -34.218 -77.528 1.616 1.00 127.07 208 SER B N 1
ATOM 4920 C CA . SER B 1 208 ? -33.369 -78.354 2.549 1.00 119.28 208 SER B CA 1
ATOM 4921 C C . SER B 1 208 ? -32.057 -78.779 1.873 1.00 122.29 208 SER B C 1
ATOM 4922 O O . SER B 1 208 ? -31.606 -78.128 0.928 1.00 129.75 208 SER B O 1
ATOM 4924 N N . GLU B 1 209 ? -31.434 -79.850 2.366 1.00 119.95 209 GLU B N 1
ATOM 4925 C CA . GLU B 1 209 ? -30.238 -80.403 1.713 1.00 122.43 209 GLU B CA 1
ATOM 4926 C C . GLU B 1 209 ? -30.110 -81.915 1.941 1.00 103.27 209 GLU B C 1
ATOM 4927 O O . GLU B 1 209 ? -29.992 -82.687 0.991 1.00 107.15 209 GLU B O 1
ATOM 4929 N N . PRO B 1 210 ? -30.115 -82.341 3.212 1.00 147.69 210 PRO B N 1
ATOM 4930 C CA . PRO B 1 210 ? -30.019 -83.781 3.467 1.00 143.87 210 PRO B CA 1
ATOM 4931 C C . PRO B 1 210 ? -31.417 -84.404 3.543 1.00 137.64 210 PRO B C 1
ATOM 4932 O O . PRO B 1 210 ? -31.595 -85.500 4.087 1.00 138.45 210 PRO B O 1
ATOM 4934 N N . ASP B 1 211 ? -32.399 -83.700 2.981 1.00 131.14 211 ASP B N 1
ATOM 4935 C CA . ASP B 1 211 ? -33.777 -84.179 2.955 1.00 124.67 211 ASP B CA 1
ATOM 4936 C C . ASP B 1 211 ? -34.031 -84.773 1.590 1.00 127.77 211 ASP B C 1
ATOM 4937 O O . ASP B 1 211 ? -35.110 -85.307 1.328 1.00 125.10 211 ASP B O 1
ATOM 4939 N N . THR B 1 212 ? -33.019 -84.672 0.725 1.00 133.44 212 THR B N 1
ATOM 4940 C CA . THR B 1 212 ? -33.113 -85.134 -0.657 1.00 111.04 212 THR B CA 1
ATOM 4941 C C . THR B 1 212 ? -32.926 -86.634 -0.734 1.00 113.22 212 THR B C 1
ATOM 4942 O O . THR B 1 212 ? -33.270 -87.250 -1.731 1.00 151.44 212 THR B O 1
ATOM 4944 N N . ARG B 1 213 ? -32.388 -87.208 0.338 1.00 117.78 213 ARG B N 1
ATOM 4945 C CA . ARG B 1 213 ? -32.188 -88.649 0.472 1.00 112.73 213 ARG B CA 1
ATOM 4946 C C . ARG B 1 213 ? -32.977 -89.163 1.693 1.00 127.97 213 ARG B C 1
ATOM 4947 O O . ARG B 1 213 ? -33.285 -88.390 2.609 1.00 123.80 213 ARG B O 1
ATOM 4949 N N . PRO B 1 214 ? -33.288 -90.472 1.731 1.00 110.10 214 PRO B N 1
ATOM 4950 C CA . PRO B 1 214 ? -34.197 -90.972 2.780 1.00 112.50 214 PRO B CA 1
ATOM 4951 C C . PRO B 1 214 ? -33.585 -90.905 4.194 1.00 110.32 214 PRO B C 1
ATOM 4952 O O . PRO B 1 214 ? -32.370 -91.020 4.311 1.00 114.33 214 PRO B O 1
ATOM 4954 N N . VAL B 1 215 ? -34.399 -90.749 5.240 1.00 99.66 215 VAL B N 1
ATOM 4955 C CA . VAL B 1 215 ? -33.884 -90.400 6.586 1.00 106.67 215 VAL B CA 1
ATOM 4956 C C . VAL B 1 215 ? -32.960 -91.436 7.218 1.00 108.35 215 VAL B C 1
ATOM 4957 O O . VAL B 1 215 ? -33.381 -92.561 7.493 1.00 108.50 215 VAL B O 1
ATOM 4959 N N . ASN B 1 216 ? -31.721 -91.034 7.506 1.00 105.77 216 ASN B N 1
ATOM 4960 C CA . ASN B 1 216 ? -30.741 -91.963 8.058 1.00 106.28 216 ASN B CA 1
ATOM 4961 C C . ASN B 1 216 ? -31.120 -92.319 9.489 1.00 107.99 216 ASN B C 1
ATOM 4962 O O . ASN B 1 216 ? -30.808 -91.598 10.440 1.00 102.58 216 ASN B O 1
ATOM 4967 N N . LYS B 1 217 ? -31.772 -93.468 9.630 1.00 116.45 217 LYS B N 1
ATOM 4968 C CA . LYS B 1 217 ? -32.374 -93.842 10.895 1.00 116.41 217 LYS B CA 1
ATOM 4969 C C . LYS B 1 217 ? -31.336 -93.995 12.002 1.00 117.56 217 LYS B C 1
ATOM 4970 O O . LYS B 1 217 ? -31.687 -93.826 13.168 1.00 122.08 217 LYS B O 1
ATOM 4976 N N . LYS B 1 218 ? -30.058 -94.202 11.687 1.00 95.65 218 LYS B N 1
ATOM 4977 C CA . LYS B 1 218 ? -29.121 -94.122 12.801 1.00 94.89 218 LYS B CA 1
ATOM 4978 C C . LYS B 1 218 ? -29.012 -92.668 13.240 1.00 112.59 218 LYS B C 1
ATOM 4979 O O . LYS B 1 218 ? -29.147 -92.382 14.421 1.00 109.61 218 LYS B O 1
ATOM 4985 N N . SER B 1 219 ? -28.894 -91.734 12.299 1.00 116.91 219 SER B N 1
ATOM 4986 C CA . SER B 1 219 ? -28.794 -90.326 12.686 1.00 89.52 219 SER B CA 1
ATOM 4987 C C . SER B 1 219 ? -30.081 -89.825 13.290 1.00 90.41 219 SER B C 1
ATOM 4988 O O . SER B 1 219 ? -30.057 -88.915 14.103 1.00 89.60 219 SER B O 1
ATOM 4991 N N . LEU B 1 220 ? -31.201 -90.437 12.922 1.00 93.74 220 LEU B N 1
ATOM 4992 C CA . LEU B 1 220 ? -32.468 -90.080 13.543 1.00 92.38 220 LEU B CA 1
ATOM 4993 C C . LEU B 1 220 ? -32.461 -90.543 14.982 1.00 87.79 220 LEU B C 1
ATOM 4994 O O . LEU B 1 220 ? -32.889 -89.807 15.887 1.00 78.40 220 LEU B O 1
ATOM 4999 N N . ALA B 1 221 ? -31.973 -91.769 15.170 1.00 90.40 221 ALA B N 1
ATOM 5000 C CA . ALA B 1 221 ? -31.935 -92.372 16.484 1.00 82.43 221 ALA B CA 1
ATOM 5001 C C . ALA B 1 221 ? -31.069 -91.536 17.382 1.00 82.87 221 ALA B C 1
ATOM 5002 O O . ALA B 1 221 ? -31.567 -90.918 18.329 1.00 92.38 221 ALA B O 1
ATOM 5004 N N . ILE B 1 222 ? -29.809 -91.396 16.979 1.00 83.56 222 ILE B N 1
ATOM 5005 C CA . ILE B 1 222 ? -28.810 -90.685 17.757 1.00 84.43 222 ILE B CA 1
ATOM 5006 C C . ILE B 1 222 ? -29.254 -89.223 17.989 1.00 79.12 222 ILE B C 1
ATOM 5007 O O . ILE B 1 222 ? -29.067 -88.711 19.109 1.00 77.36 222 ILE B O 1
ATOM 5012 N N . VAL B 1 223 ? -29.918 -88.595 17.005 1.00 78.54 223 VAL B N 1
ATOM 5013 C CA . VAL B 1 223 ? -30.437 -87.237 17.230 1.00 94.35 223 VAL B CA 1
ATOM 5014 C C . VAL B 1 223 ? -31.564 -87.209 18.280 1.00 94.90 223 VAL B C 1
ATOM 5015 O O . VAL B 1 223 ? -31.585 -86.327 19.152 1.00 70.96 223 VAL B O 1
ATOM 5019 N N . LEU B 1 224 ? -32.440 -88.213 18.262 1.00 101.73 224 LEU B N 1
ATOM 5020 C CA . LEU B 1 224 ? -33.465 -88.360 19.308 1.00 94.64 224 LEU B CA 1
ATOM 5021 C C . LEU B 1 224 ? -32.874 -88.595 20.706 1.00 104.74 224 LEU B C 1
ATOM 5022 O O . LEU B 1 224 ? -33.239 -87.887 21.664 1.00 96.29 224 LEU B O 1
ATOM 5027 N N . ALA B 1 225 ? -31.949 -89.555 20.807 1.00 73.36 225 ALA B N 1
ATOM 5028 C CA . ALA B 1 225 ? -31.302 -89.881 22.072 1.00 73.50 225 ALA B CA 1
ATOM 5029 C C . ALA B 1 225 ? -30.654 -88.648 22.660 1.00 75.70 225 ALA B C 1
ATOM 5030 O O . ALA B 1 225 ? -30.906 -88.273 23.823 1.00 95.00 225 ALA B O 1
ATOM 5032 N N . LEU B 1 226 ? -29.828 -87.997 21.845 1.00 81.10 226 LEU B N 1
ATOM 5033 C CA . LEU B 1 226 ? -29.172 -86.767 22.286 1.00 78.22 226 LEU B CA 1
ATOM 5034 C C . LEU B 1 226 ? -30.205 -85.672 22.648 1.00 69.82 226 LEU B C 1
ATOM 5035 O O . LEU B 1 226 ? -29.953 -84.840 23.526 1.00 67.55 226 LEU B O 1
ATOM 5040 N N . ALA B 1 227 ? -31.385 -85.715 22.020 1.00 70.32 227 ALA B N 1
ATOM 5041 C CA . ALA B 1 227 ? -32.444 -84.756 22.343 1.00 72.00 227 ALA B CA 1
ATOM 5042 C C . ALA B 1 227 ? -32.993 -84.947 23.745 1.00 80.61 227 ALA B C 1
ATOM 5043 O O . ALA B 1 227 ? -33.026 -83.987 24.539 1.00 80.35 227 ALA B O 1
ATOM 5045 N N . ALA B 1 228 ? -33.374 -86.186 24.063 1.00 79.06 228 ALA B N 1
ATOM 5046 C CA . ALA B 1 228 ? -33.863 -86.497 25.403 1.00 66.79 228 ALA B CA 1
ATOM 5047 C C . ALA B 1 228 ? -32.801 -86.123 26.428 1.00 78.24 228 ALA B C 1
ATOM 5048 O O . ALA B 1 228 ? -33.112 -85.494 27.469 1.00 87.33 228 ALA B O 1
ATOM 5050 N N . LEU B 1 229 ? -31.546 -86.458 26.116 1.00 74.47 229 LEU B N 1
ATOM 5051 C CA . LEU B 1 229 ? -30.451 -86.056 27.005 1.00 77.77 229 LEU B CA 1
ATOM 5052 C C . LEU B 1 229 ? -30.440 -84.544 27.237 1.00 76.07 229 LEU B C 1
ATOM 5053 O O . LEU B 1 229 ? -30.217 -84.076 28.349 1.00 76.90 229 LEU B O 1
ATOM 5058 N N . SER B 1 230 ? -30.661 -83.786 26.174 1.00 76.82 230 SER B N 1
ATOM 5059 C CA . SER B 1 230 ? -30.659 -82.334 26.273 1.00 80.04 230 SER B CA 1
ATOM 5060 C C . SER B 1 230 ? -31.804 -81.849 27.135 1.00 92.25 230 SER B C 1
ATOM 5061 O O . SER B 1 230 ? -31.712 -80.801 27.776 1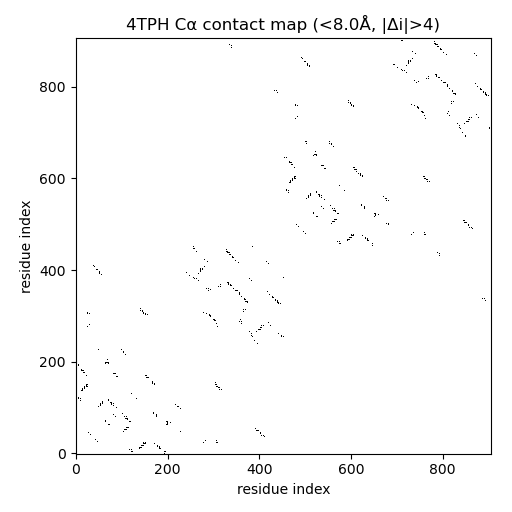.00 98.43 230 SER B O 1
ATOM 5064 N N . VAL B 1 231 ? -32.903 -82.599 27.108 1.00 89.56 231 VAL B N 1
ATOM 5065 C CA . VAL B 1 231 ? -34.043 -82.293 27.964 1.00 75.66 231 VAL B CA 1
ATOM 5066 C C . VAL B 1 231 ? -33.651 -82.466 29.425 1.00 69.72 231 VAL B C 1
ATOM 5067 O O . VAL B 1 231 ? -33.947 -81.606 30.253 1.00 69.55 231 VAL B O 1
ATOM 5071 N N . VAL B 1 232 ? -32.948 -83.553 29.732 1.00 66.01 232 VAL B N 1
ATOM 5072 C CA . VAL B 1 232 ? -32.512 -83.776 31.109 1.00 64.97 232 VAL B CA 1
ATOM 5073 C C . VAL B 1 232 ? -31.516 -82.722 31.561 1.00 73.99 232 VAL B C 1
ATOM 5074 O O . VAL B 1 232 ? -31.609 -82.184 32.660 1.00 85.50 232 VAL B O 1
ATOM 5078 N N . ALA B 1 233 ? -30.563 -82.424 30.691 1.00 76.28 233 ALA B N 1
ATOM 5079 C CA . ALA B 1 233 ? -29.568 -81.388 30.940 1.00 80.66 233 ALA B CA 1
ATOM 5080 C C . ALA B 1 233 ? -30.216 -80.013 31.183 1.00 74.84 233 ALA B C 1
ATOM 5081 O O . ALA B 1 233 ? -29.882 -79.300 32.135 1.00 72.71 233 ALA B O 1
ATOM 5083 N N . SER B 1 234 ? -31.158 -79.665 30.315 1.00 74.18 234 SER B N 1
ATOM 5084 C CA . SER B 1 234 ? -31.945 -78.459 30.488 1.00 73.21 234 SER B CA 1
ATOM 5085 C C . SER B 1 234 ? -32.579 -78.464 31.868 1.00 74.65 234 SER B C 1
ATOM 5086 O O . SER B 1 234 ? -32.313 -77.573 32.681 1.00 80.25 234 SER B O 1
ATOM 5089 N N . ALA B 1 235 ? -33.384 -79.491 32.134 1.00 69.05 235 ALA B N 1
ATOM 5090 C CA . ALA B 1 235 ? -34.108 -79.608 33.392 1.00 66.60 235 ALA B CA 1
ATOM 5091 C C . ALA B 1 235 ? -33.207 -79.457 34.649 1.00 68.29 235 ALA B C 1
ATOM 5092 O O . ALA B 1 235 ? -33.622 -78.859 35.669 1.00 67.53 235 ALA B O 1
ATOM 5094 N N . ILE B 1 236 ? -31.974 -79.963 34.575 1.00 67.91 236 ILE B N 1
ATOM 5095 C CA . ILE B 1 236 ? -31.046 -79.817 35.707 1.00 70.66 236 ILE B CA 1
ATOM 5096 C C . ILE B 1 236 ? -30.440 -78.404 35.742 1.00 75.23 236 ILE B C 1
ATOM 5097 O O . ILE B 1 236 ? -29.993 -77.931 36.792 1.00 74.75 236 ILE B O 1
ATOM 5102 N N . ILE B 1 237 ? -30.382 -77.750 34.586 1.00 78.99 237 ILE B N 1
ATOM 5103 C CA . ILE B 1 237 ? -30.006 -76.337 34.570 1.00 79.53 237 ILE B CA 1
ATOM 5104 C C . ILE B 1 237 ? -31.090 -75.430 35.228 1.00 88.95 237 ILE B C 1
ATOM 5105 O O . ILE B 1 237 ? -30.788 -74.513 36.015 1.00 84.29 237 ILE B O 1
ATOM 5110 N N . LEU B 1 238 ? -32.354 -75.718 34.924 1.00 83.41 238 LEU B N 1
ATOM 5111 C CA . LEU B 1 238 ? -33.468 -74.930 35.438 1.00 75.14 238 LEU B CA 1
ATOM 5112 C C . LEU B 1 238 ? -33.673 -75.164 36.918 1.00 82.50 238 LEU B C 1
ATOM 5113 O O . LEU B 1 238 ? -33.788 -74.208 37.689 1.00 90.55 238 LEU B O 1
ATOM 5118 N N . GLU B 1 239 ? -33.758 -76.437 37.306 1.00 79.43 239 GLU B N 1
ATOM 5119 C CA . GLU B 1 239 ? -34.057 -76.787 38.696 1.00 79.70 239 GLU B CA 1
ATOM 5120 C C . GLU B 1 239 ? -33.077 -76.102 39.640 1.00 73.90 239 GLU B C 1
ATOM 5121 O O . GLU B 1 239 ? -33.476 -75.269 40.447 1.00 75.71 239 GLU B O 1
ATOM 5127 N N . TYR B 1 240 ? -31.792 -76.401 39.459 1.00 72.55 240 TYR B N 1
ATOM 5128 C CA . TYR B 1 240 ? -30.706 -75.881 40.290 1.00 79.70 240 TYR B CA 1
ATOM 5129 C C . TYR B 1 240 ? -30.118 -74.561 39.827 1.00 85.34 240 TYR B C 1
ATOM 5130 O O . TYR B 1 240 ? -29.354 -74.529 38.863 1.00 86.08 240 TYR B O 1
ATOM 5139 N N . GLU B 1 241 ? -30.460 -73.493 40.549 1.00 89.33 241 GLU B N 1
ATOM 5140 C CA . GLU B 1 241 ? -30.058 -72.125 40.221 1.00 84.00 241 GLU B CA 1
ATOM 5141 C C . GLU B 1 241 ? -28.574 -71.986 40.159 1.00 88.96 241 GLU B C 1
ATOM 5142 O O . GLU B 1 241 ? -28.045 -71.208 39.362 1.00 93.87 241 GLU B O 1
ATOM 5148 N N . ASP B 1 242 ? -27.890 -72.702 41.043 1.00 93.50 242 ASP B N 1
ATOM 5149 C CA . ASP B 1 242 ? -26.471 -72.468 41.135 1.00 100.51 242 ASP B CA 1
ATOM 5150 C C . ASP B 1 242 ? -25.764 -73.103 39.945 1.00 96.52 242 ASP B C 1
ATOM 5151 O O . ASP B 1 242 ? -24.884 -72.464 39.338 1.00 102.10 242 ASP B O 1
ATOM 5156 N N . VAL B 1 243 ? -26.224 -74.298 39.559 1.00 83.16 243 VAL B N 1
ATOM 5157 C CA . VAL B 1 243 ? -25.784 -74.943 38.323 1.00 77.62 243 VAL B CA 1
ATOM 5158 C C . VAL B 1 243 ? -25.920 -74.065 37.073 1.00 81.66 243 VAL B C 1
ATOM 5159 O O . VAL B 1 243 ? -24.954 -73.884 36.312 1.00 89.08 243 VAL B O 1
ATOM 5163 N N . ALA B 1 244 ? -27.130 -73.548 36.860 1.00 76.80 244 ALA B N 1
ATOM 5164 C CA . ALA B 1 244 ? -27.412 -72.642 35.762 1.00 70.80 244 ALA B CA 1
ATOM 5165 C C . ALA B 1 244 ? -26.492 -71.441 35.816 1.00 65.92 244 ALA B C 1
ATOM 5166 O O . ALA B 1 244 ? -25.987 -71.010 34.781 1.00 62.64 244 ALA B O 1
ATOM 5168 N N . ARG B 1 245 ? -26.288 -70.890 37.014 1.00 68.95 245 ARG B N 1
ATOM 5169 C CA . ARG B 1 245 ? -25.473 -69.679 37.128 1.00 75.29 245 ARG B CA 1
ATOM 5170 C C . ARG B 1 245 ? -24.038 -69.971 36.722 1.00 79.38 245 ARG B C 1
ATOM 5171 O O . ARG B 1 245 ? -23.435 -69.198 35.963 1.00 86.96 245 ARG B O 1
ATOM 5179 N N . VAL B 1 246 ? -23.527 -71.124 37.149 1.00 78.48 246 VAL B N 1
ATOM 5180 C CA . VAL B 1 246 ? -22.198 -71.576 36.729 1.00 83.04 246 VAL B CA 1
ATOM 5181 C C . VAL B 1 246 ? -22.087 -71.779 35.226 1.00 83.65 246 VAL B C 1
ATOM 5182 O O . VAL B 1 246 ? -21.120 -71.336 34.615 1.00 84.69 246 VAL B O 1
ATOM 5186 N N . PHE B 1 247 ? -23.103 -72.396 34.634 1.00 80.58 247 PHE B N 1
ATOM 5187 C CA . PHE B 1 247 ? -23.094 -72.713 33.221 1.00 78.65 247 PHE B CA 1
ATOM 5188 C C . PHE B 1 247 ? -23.148 -71.430 32.375 1.00 75.77 247 PHE B C 1
ATOM 5189 O O . PHE B 1 247 ? -22.393 -71.278 31.401 1.00 79.75 247 PHE B O 1
ATOM 5197 N N . VAL B 1 248 ? -23.946 -70.460 32.819 1.00 76.72 248 VAL B N 1
ATOM 5198 C CA . VAL B 1 248 ? -23.977 -69.124 32.212 1.00 75.56 248 VAL B CA 1
ATOM 5199 C C . VAL B 1 248 ? -22.629 -68.434 32.290 1.00 86.33 248 VAL B C 1
ATOM 5200 O O . VAL B 1 248 ? -22.141 -67.869 31.308 1.00 90.69 248 VAL B O 1
ATOM 5204 N N . TYR B 1 249 ? -22.043 -68.478 33.481 1.00 90.12 249 TYR B N 1
ATOM 5205 C CA . TYR B 1 249 ? -20.744 -67.873 33.729 1.00 95.78 249 TYR B CA 1
ATOM 5206 C C . TYR B 1 249 ? -19.660 -68.501 32.855 1.00 98.00 249 TYR B C 1
ATOM 5207 O O . TYR B 1 249 ? -18.801 -67.794 32.318 1.00 102.17 249 TYR B O 1
ATOM 5216 N N . ALA B 1 250 ? -19.686 -69.826 32.736 1.00 92.75 250 ALA B N 1
ATOM 5217 C CA . ALA B 1 250 ? -18.752 -70.544 31.877 1.00 90.89 250 ALA B CA 1
ATOM 5218 C C . ALA B 1 250 ? -18.886 -70.023 30.462 1.00 85.84 250 ALA B C 1
ATOM 5219 O O . ALA B 1 250 ? -17.899 -69.603 29.858 1.00 85.63 250 ALA B O 1
ATOM 5221 N N . ALA B 1 251 ? -20.122 -70.002 29.963 1.00 82.45 251 ALA B N 1
ATOM 5222 C CA . ALA B 1 251 ? -20.399 -69.424 28.648 1.00 78.69 251 ALA B CA 1
ATOM 5223 C C . ALA B 1 251 ? -19.822 -68.004 28.517 1.00 84.33 251 ALA B C 1
ATOM 5224 O O . ALA B 1 251 ? -19.407 -67.581 27.431 1.00 90.75 251 ALA B O 1
ATOM 5226 N N . GLY B 1 252 ? -19.778 -67.287 29.638 1.00 84.56 252 GLY B N 1
ATOM 5227 C CA . GLY B 1 252 ? -19.241 -65.939 29.693 1.00 87.13 252 GLY B CA 1
ATOM 5228 C C . GLY B 1 252 ? -17.739 -65.895 29.501 1.00 94.33 252 GLY B C 1
ATOM 5229 O O . GLY B 1 252 ? -17.226 -65.167 28.645 1.00 95.92 252 GLY B O 1
ATOM 5230 N N . VAL B 1 253 ? -17.018 -66.650 30.321 1.00 101.11 253 VAL B N 1
ATOM 5231 C CA . VAL B 1 253 ? -15.574 -66.720 30.162 1.00 110.48 253 VAL B CA 1
ATOM 5232 C C . VAL B 1 253 ? -15.211 -67.279 28.776 1.00 115.21 253 VAL B C 1
ATOM 5233 O O . VAL B 1 253 ? -14.147 -66.964 28.234 1.00 124.59 253 VAL B O 1
ATOM 5237 N N . ALA B 1 254 ? -16.111 -68.084 28.206 1.00 107.06 254 ALA B N 1
ATOM 5238 C CA . ALA B 1 254 ? -15.977 -68.598 26.836 1.00 99.62 254 ALA B CA 1
ATOM 5239 C C . ALA B 1 254 ? -16.040 -67.494 25.765 1.00 99.87 254 ALA B C 1
ATOM 5240 O O . ALA B 1 254 ? -15.152 -67.401 24.899 1.00 86.49 254 ALA B O 1
ATOM 5242 N N . VAL B 1 255 ? -17.079 -66.658 25.809 1.00 103.24 255 VAL B N 1
ATOM 5243 C CA . VAL B 1 255 ? -17.175 -65.607 24.799 1.00 98.89 255 VAL B CA 1
ATOM 5244 C C . VAL B 1 255 ? -16.052 -64.597 25.025 1.00 97.85 255 VAL B C 1
ATOM 5245 O O . VAL B 1 255 ? -15.498 -64.080 24.052 1.00 104.26 255 VAL B O 1
ATOM 5249 N N . LEU B 1 256 ? -15.662 -64.366 26.281 1.00 94.97 256 LEU B N 1
ATOM 5250 C CA . LEU B 1 256 ? -14.514 -63.490 26.535 1.00 100.88 256 LEU B CA 1
ATOM 5251 C C . LEU B 1 256 ? -13.225 -64.086 25.989 1.00 112.58 256 LEU B C 1
ATOM 5252 O O . LEU B 1 256 ? -12.315 -63.361 25.587 1.00 114.27 256 LEU B O 1
ATOM 5257 N N . GLY B 1 257 ? -13.136 -65.407 26.005 1.00 121.48 257 GLY B N 1
ATOM 5258 C CA . GLY B 1 257 ? -12.014 -66.067 25.374 1.00 128.64 257 GLY B CA 1
ATOM 5259 C C . GLY B 1 257 ? -11.995 -65.714 23.898 1.00 128.82 257 GLY B C 1
ATOM 5260 O O . GLY B 1 257 ? -11.071 -65.023 23.430 1.00 127.50 257 GLY B O 1
ATOM 5261 N N . ILE B 1 258 ? -13.033 -66.158 23.182 1.00 127.44 258 ILE B N 1
ATOM 5262 C CA . ILE B 1 258 ? -13.115 -65.962 21.735 1.00 125.46 258 ILE B CA 1
ATOM 5263 C C . ILE B 1 258 ? -12.813 -64.526 21.336 1.00 128.42 258 ILE B C 1
ATOM 5264 O O . ILE B 1 258 ? -12.080 -64.286 20.381 1.00 134.13 258 ILE B O 1
ATOM 5269 N N . PHE B 1 259 ? -13.367 -63.571 22.079 1.00 126.43 259 PHE B N 1
ATOM 5270 C CA . PHE B 1 259 ? -13.099 -62.157 21.808 1.00 122.45 259 PHE B CA 1
ATOM 5271 C C . PHE B 1 259 ? -11.659 -61.745 22.110 1.00 127.59 259 PHE B C 1
ATOM 5272 O O . PHE B 1 259 ? -11.015 -61.129 21.268 1.00 134.70 259 PHE B O 1
ATOM 5280 N N . PHE B 1 260 ? -11.156 -62.087 23.298 1.00 125.95 260 PHE B N 1
ATOM 5281 C CA . PHE B 1 260 ? -9.837 -61.623 23.731 1.00 129.66 260 PHE B CA 1
ATOM 5282 C C . PHE B 1 260 ? -8.684 -62.341 23.010 1.00 133.94 260 PHE B C 1
ATOM 5283 O O . PHE B 1 260 ? -7.519 -61.977 23.176 1.00 138.85 260 PHE B O 1
ATOM 5291 N N . HIS B 1 261 ? -8.979 -63.327 22.175 1.00 134.09 261 HIS B N 1
ATOM 5292 C CA . HIS B 1 261 ? -7.912 -63.804 21.300 1.00 140.53 261 HIS B CA 1
ATOM 5293 C C . HIS B 1 261 ? -8.175 -63.518 19.818 1.00 139.26 261 HIS B C 1
ATOM 5294 O O . HIS B 1 261 ? -7.240 -63.463 19.022 1.00 149.36 261 HIS B O 1
ATOM 5301 N N . LEU B 1 262 ? -9.429 -63.281 19.452 1.00 131.17 262 LEU B N 1
ATOM 5302 C CA . LEU B 1 262 ? -9.731 -62.588 18.196 1.00 133.36 262 LEU B CA 1
ATOM 5303 C C . LEU B 1 262 ? -9.371 -61.096 18.313 1.00 137.25 262 LEU B C 1
ATOM 5304 O O . LEU B 1 262 ? -8.590 -60.552 17.520 1.00 119.27 262 LEU B O 1
ATOM 5309 N N . GLU B 1 270 ? -6.959 -54.267 11.600 1.00 164.48 270 GLU B N 1
ATOM 5310 C CA . GLU B 1 270 ? -8.019 -55.184 12.005 1.00 157.20 270 GLU B CA 1
ATOM 5311 C C . GLU B 1 270 ? -8.655 -54.762 13.330 1.00 152.54 270 GLU B C 1
ATOM 5312 O O . GLU B 1 270 ? -9.834 -55.039 13.582 1.00 146.57 270 GLU B O 1
ATOM 5314 N N . ARG B 1 271 ? -7.870 -54.080 14.164 1.00 153.11 271 ARG B N 1
ATOM 5315 C CA . ARG B 1 271 ? -8.295 -53.714 15.515 1.00 147.83 271 ARG B CA 1
ATOM 5316 C C . ARG B 1 271 ? -9.521 -52.775 15.575 1.00 151.13 271 ARG B C 1
ATOM 5317 O O . ARG B 1 271 ? -10.401 -52.953 16.434 1.00 149.47 271 ARG B O 1
ATOM 5319 N N . ALA B 1 272 ? -9.605 -51.812 14.655 1.00 151.89 272 ALA B N 1
ATOM 5320 C CA . ALA B 1 272 ? -10.675 -50.811 14.713 1.00 143.96 272 ALA B CA 1
ATOM 5321 C C . ALA B 1 272 ? -12.046 -51.415 14.425 1.00 148.70 272 ALA B C 1
ATOM 5322 O O . ALA B 1 272 ? -13.031 -51.138 15.137 1.00 153.64 272 ALA B O 1
ATOM 5324 N N . GLY B 1 273 ? -12.091 -52.301 13.433 1.00 149.98 273 GLY B N 1
ATOM 5325 C CA . GLY B 1 273 ? -13.350 -52.873 13.000 1.00 144.42 273 GLY B CA 1
ATOM 5326 C C . GLY B 1 273 ? -13.970 -53.839 13.992 1.00 137.82 273 GLY B C 1
ATOM 5327 O O . GLY B 1 273 ? -15.204 -53.865 14.145 1.00 130.16 273 GLY B O 1
ATOM 5328 N N . LEU B 1 274 ? -13.164 -54.580 14.747 1.00 141.51 274 LEU B N 1
ATOM 5329 C CA . LEU B 1 274 ? -13.842 -55.469 15.677 1.00 141.40 274 LEU B CA 1
ATOM 5330 C C . LEU B 1 274 ? -13.515 -55.249 17.154 1.00 138.22 274 LEU B C 1
ATOM 5331 O O . LEU B 1 274 ? -13.962 -56.026 18.010 1.00 135.87 274 LEU B O 1
ATOM 5336 N N . ILE B 1 275 ? -12.844 -54.145 17.476 1.00 141.00 275 ILE B N 1
ATOM 5337 C CA . ILE B 1 275 ? -13.094 -53.556 18.788 1.00 137.07 275 ILE B CA 1
ATOM 5338 C C . ILE B 1 275 ? -14.416 -52.798 18.628 1.00 128.15 275 ILE B C 1
ATOM 5339 O O . ILE B 1 275 ? -15.189 -52.671 19.585 1.00 119.69 275 ILE B O 1
ATOM 5344 N N . ALA B 1 276 ? -14.688 -52.326 17.405 1.00 119.01 276 ALA B N 1
ATOM 5345 C CA . ALA B 1 276 ? -16.019 -51.804 17.116 1.00 110.67 276 ALA B CA 1
ATOM 5346 C C . ALA B 1 276 ? -17.041 -52.938 17.253 1.00 105.33 276 ALA B C 1
ATOM 5347 O O . ALA B 1 276 ? -18.106 -52.734 17.833 1.00 101.30 276 ALA B O 1
ATOM 5349 N N . ALA B 1 277 ? -16.710 -54.131 16.748 1.00 107.47 277 ALA B N 1
ATOM 5350 C CA . ALA B 1 277 ? -17.600 -55.288 16.918 1.00 106.24 277 ALA B CA 1
ATOM 5351 C C . ALA B 1 277 ? -17.782 -55.667 18.377 1.00 114.26 277 ALA B C 1
ATOM 5352 O O . ALA B 1 277 ? -18.910 -55.966 18.803 1.00 117.83 277 ALA B O 1
ATOM 5354 N N . LEU B 1 278 ? -16.687 -55.664 19.142 1.00 120.75 278 LEU B N 1
ATOM 5355 C CA . LEU B 1 278 ? -16.790 -55.898 20.591 1.00 119.19 278 LEU B CA 1
ATOM 5356 C C . LEU B 1 278 ? -17.793 -54.952 21.249 1.00 113.00 278 LEU B C 1
ATOM 5357 O O . LEU B 1 278 ? -18.730 -55.391 21.944 1.00 109.54 278 LEU B O 1
ATOM 5362 N N . ILE B 1 279 ? -17.590 -53.657 21.014 1.00 108.76 279 ILE B N 1
ATOM 5363 C CA . ILE B 1 279 ? -18.481 -52.654 21.550 1.00 101.86 279 ILE B CA 1
ATOM 5364 C C . ILE B 1 279 ? -19.903 -52.970 21.117 1.00 102.95 279 ILE B C 1
ATOM 5365 O O . ILE B 1 279 ? -20.817 -52.942 21.941 1.00 106.80 279 ILE B O 1
ATOM 5370 N N . LEU B 1 280 ? -20.070 -53.358 19.852 1.00 101.94 280 LEU B N 1
ATOM 5371 C CA . LEU B 1 280 ? -21.396 -53.663 19.300 1.00 102.27 280 LEU B CA 1
ATOM 5372 C C . LEU B 1 280 ? -22.148 -54.769 20.008 1.00 104.00 280 LEU B C 1
ATOM 5373 O O . LEU B 1 280 ? -23.374 -54.686 20.189 1.00 102.48 280 LEU B O 1
ATOM 5378 N N . THR B 1 281 ? -21.442 -55.831 20.364 1.00 105.63 281 THR B N 1
ATOM 5379 C CA . THR B 1 281 ? -22.141 -56.893 21.062 1.00 107.14 281 THR B CA 1
ATOM 5380 C C . THR B 1 281 ? -22.262 -56.614 22.564 1.00 98.60 281 THR B C 1
ATOM 5381 O O . THR B 1 281 ? -23.162 -57.160 23.205 1.00 95.73 281 THR B O 1
ATOM 5385 N N . VAL B 1 282 ? -21.416 -55.751 23.135 1.00 94.40 282 VAL B N 1
ATOM 5386 C CA . VAL B 1 282 ? -21.665 -55.408 24.543 1.00 92.50 282 VAL B CA 1
ATOM 5387 C C . VAL B 1 282 ? -22.947 -54.583 24.568 1.00 88.04 282 VAL B C 1
ATOM 5388 O O . VAL B 1 282 ? -23.779 -54.707 25.489 1.00 91.86 282 VAL B O 1
ATOM 5392 N N . GLN B 1 283 ? -23.146 -53.810 23.506 1.00 81.50 283 GLN B N 1
ATOM 5393 C CA . GLN B 1 283 ? -24.337 -52.998 23.413 1.00 84.74 283 GLN B CA 1
ATOM 5394 C C . GLN B 1 283 ? -25.539 -53.896 23.063 1.00 83.80 283 GLN B C 1
ATOM 5395 O O . GLN B 1 283 ? -26.672 -53.659 23.554 1.00 88.61 283 GLN B O 1
ATOM 5401 N N . THR B 1 284 ? -25.276 -55.002 22.354 1.00 78.29 284 THR B N 1
ATOM 5402 C CA . THR B 1 284 ? -26.298 -56.045 22.164 1.00 78.90 284 THR B CA 1
ATOM 5403 C C . THR B 1 284 ? -26.784 -56.645 23.485 1.00 84.23 284 THR B C 1
ATOM 5404 O O . THR B 1 284 ? -28.004 -56.757 23.735 1.00 87.38 284 THR B O 1
ATOM 5408 N N . VAL B 1 285 ? -25.819 -56.987 24.338 1.00 87.57 285 VAL B N 1
ATOM 5409 C CA . VAL B 1 285 ? -26.085 -57.523 25.667 1.00 87.59 285 VAL B CA 1
ATOM 5410 C C . VAL B 1 285 ? -26.938 -56.560 26.494 1.00 84.01 285 VAL B C 1
ATOM 5411 O O . VAL B 1 285 ? -27.932 -56.965 27.128 1.00 84.20 285 VAL B O 1
ATOM 5415 N N . PHE B 1 286 ? -26.563 -55.288 26.481 1.00 80.54 286 PHE B N 1
ATOM 5416 C CA . PHE B 1 286 ? -27.353 -54.305 27.209 1.00 79.30 286 PHE B CA 1
ATOM 5417 C C . PHE B 1 286 ? -28.786 -54.300 26.728 1.00 74.43 286 PHE B C 1
ATOM 5418 O O . PHE B 1 286 ? -29.760 -54.447 27.542 1.00 80.57 286 PHE B O 1
ATOM 5426 N N . PHE B 1 287 ? -28.919 -54.196 25.404 1.00 68.54 287 PHE B N 1
ATOM 5427 C CA . PHE B 1 287 ? -30.255 -54.157 24.843 1.00 77.37 287 PHE B CA 1
ATOM 5428 C C . PHE B 1 287 ? -31.129 -55.352 25.289 1.00 85.86 287 PHE B C 1
ATOM 5429 O O . PHE B 1 287 ? -32.318 -55.208 25.667 1.00 91.90 287 PHE B O 1
ATOM 5437 N N . PHE B 1 288 ? -30.541 -56.537 25.236 1.00 85.06 288 PHE B N 1
ATOM 5438 C CA . PHE B 1 288 ? -31.267 -57.721 25.658 1.00 84.04 288 PHE B CA 1
ATOM 5439 C C . PHE B 1 288 ? -31.619 -57.733 27.156 1.00 83.47 288 PHE B C 1
ATOM 5440 O O . PHE B 1 288 ? -32.626 -58.312 27.538 1.00 78.52 288 PHE B O 1
ATOM 5448 N N . ILE B 1 289 ? -30.797 -57.109 28.002 1.00 83.32 289 ILE B N 1
ATOM 5449 C CA . ILE B 1 289 ? -31.151 -57.031 29.421 1.00 75.30 289 ILE B CA 1
ATOM 5450 C C . ILE B 1 289 ? -32.449 -56.256 29.572 1.00 69.48 289 ILE B C 1
ATOM 5451 O O . ILE B 1 289 ? -33.365 -56.716 30.279 1.00 80.80 289 ILE B O 1
ATOM 5456 N N . PHE B 1 290 ? -32.529 -55.096 28.914 1.00 56.90 290 PHE B N 1
ATOM 5457 C CA . PHE B 1 290 ? -33.810 -54.347 28.920 1.00 59.48 290 PHE B CA 1
ATOM 5458 C C . PHE B 1 290 ? -35.021 -55.214 28.396 1.00 72.08 290 PHE B C 1
ATOM 5459 O O . PHE B 1 290 ? -36.195 -55.311 28.980 1.00 67.13 290 PHE B O 1
ATOM 5467 N N . TYR B 1 291 ? -34.716 -55.886 27.291 1.00 74.98 291 TYR B N 1
ATOM 5468 C CA . TYR B 1 291 ? -35.740 -56.658 26.641 1.00 81.06 291 TYR B CA 1
ATOM 5469 C C . TYR B 1 291 ? -36.251 -57.769 27.605 1.00 87.61 291 TYR B C 1
ATOM 5470 O O . TYR B 1 291 ? -37.467 -57.979 27.779 1.00 86.87 291 TYR B O 1
ATOM 5479 N N . GLN B 1 292 ? -35.313 -58.415 28.288 1.00 81.70 292 GLN B N 1
ATOM 5480 C CA . GLN B 1 292 ? -35.618 -59.446 29.264 1.00 73.61 292 GLN B CA 1
ATOM 5481 C C . GLN B 1 292 ? -36.481 -58.842 30.360 1.00 72.26 292 GLN B C 1
ATOM 5482 O O . GLN B 1 292 ? -37.364 -59.509 30.898 1.00 67.00 292 GLN B O 1
ATOM 5488 N N . GLN B 1 293 ? -36.256 -57.559 30.659 1.00 74.66 293 GLN B N 1
ATOM 5489 C CA . GLN B 1 293 ? -37.079 -56.906 31.682 1.00 64.23 293 GLN B CA 1
ATOM 5490 C C . GLN B 1 293 ? -38.551 -57.031 31.421 1.00 71.50 293 GLN B C 1
ATOM 5491 O O . GLN B 1 293 ? -39.342 -57.053 32.377 1.00 83.86 293 GLN B O 1
ATOM 5497 N N . MET B 1 294 ? -38.977 -57.138 30.169 1.00 69.55 294 MET B N 1
ATOM 5498 C CA . MET B 1 294 ? -40.467 -57.215 30.165 1.00 70.31 294 MET B CA 1
ATOM 5499 C C . MET B 1 294 ? -41.143 -58.589 30.459 1.00 85.96 294 MET B C 1
ATOM 5500 O O . MET B 1 294 ? -42.339 -58.601 30.775 1.00 87.00 294 MET B O 1
ATOM 5505 N N . SER B 1 295 ? -40.422 -59.718 30.387 1.00 90.79 295 SER B N 1
ATOM 5506 C CA . SER B 1 295 ? -40.967 -61.050 30.803 1.00 87.08 295 SER B CA 1
ATOM 5507 C C . SER B 1 295 ? -41.104 -61.150 32.295 1.00 86.83 295 SER B C 1
ATOM 5508 O O . SER B 1 295 ? -41.857 -61.967 32.836 1.00 54.68 295 SER B O 1
ATOM 5511 N N . THR B 1 296 ? -40.239 -60.381 32.935 1.00 81.54 296 THR B N 1
ATOM 5512 C CA . THR B 1 296 ? -39.898 -60.584 34.322 1.00 82.35 296 THR B CA 1
ATOM 5513 C C . THR B 1 296 ? -40.371 -59.380 35.148 1.00 85.52 296 THR B C 1
ATOM 5514 O O . THR B 1 296 ? -41.550 -59.289 35.517 1.00 94.01 296 THR B O 1
ATOM 5518 N N . SER B 1 297 ? -39.447 -58.461 35.416 1.00 75.19 297 SER B N 1
ATOM 5519 C CA . SER B 1 297 ? -39.700 -57.348 36.308 1.00 77.98 297 SER B CA 1
ATOM 5520 C C . SER B 1 297 ? -40.924 -56.486 35.937 1.00 74.26 297 SER B C 1
ATOM 5521 O O . SER B 1 297 ? -41.752 -56.199 36.808 1.00 77.46 297 SER B O 1
ATOM 5524 N N . LEU B 1 298 ? -41.084 -56.127 34.667 1.00 57.27 298 LEU B N 1
ATOM 5525 C CA . LEU B 1 298 ? -42.276 -55.368 34.259 1.00 73.63 298 LEU B CA 1
ATOM 5526 C C . LEU B 1 298 ? -43.560 -56.208 34.338 1.00 78.31 298 LEU B C 1
ATOM 5527 O O . LEU B 1 298 ? -44.661 -55.667 34.546 1.00 74.54 298 LEU B O 1
ATOM 5532 N N . ALA B 1 299 ? -43.401 -57.527 34.216 1.00 80.94 299 ALA B N 1
ATOM 5533 C CA . ALA B 1 299 ? -44.517 -58.444 34.359 1.00 77.67 299 ALA B CA 1
ATOM 5534 C C . ALA B 1 299 ? -45.006 -58.465 35.796 1.00 84.96 299 ALA B C 1
ATOM 5535 O O . ALA B 1 299 ? -46.196 -58.270 36.045 1.00 93.33 299 ALA B O 1
ATOM 5537 N N . LEU B 1 300 ? -44.093 -58.678 36.742 1.00 82.20 300 LEU B N 1
ATOM 5538 C CA . LEU B 1 300 ? -44.453 -58.708 38.164 1.00 79.86 300 LEU B CA 1
ATOM 5539 C C . LEU B 1 300 ? -44.980 -57.347 38.637 1.00 82.26 300 LEU B C 1
ATOM 5540 O O . LEU B 1 300 ? -45.959 -57.308 39.394 1.00 84.79 300 LEU B O 1
ATOM 5545 N N . PHE B 1 301 ? -44.351 -56.250 38.179 1.00 64.70 301 PHE B N 1
ATOM 5546 C CA . PHE B 1 301 ? -44.829 -54.898 38.471 1.00 66.63 301 PHE B CA 1
ATOM 5547 C C . PHE B 1 301 ? -46.231 -54.764 37.919 1.00 93.33 301 PHE B C 1
ATOM 5548 O O . PHE B 1 301 ? -47.061 -54.101 38.515 1.00 99.64 301 PHE B O 1
ATOM 5556 N N . ALA B 1 302 ? -46.504 -55.371 36.768 1.00 67.42 302 ALA B N 1
ATOM 5557 C CA . ALA B 1 302 ? -47.853 -55.284 36.208 1.00 70.57 302 ALA B CA 1
ATOM 5558 C C . ALA B 1 302 ? -48.838 -56.004 37.109 1.00 72.25 302 ALA B C 1
ATOM 5559 O O . ALA B 1 302 ? -49.912 -55.494 37.410 1.00 75.45 302 ALA B O 1
ATOM 5561 N N . LEU B 1 303 ? -48.445 -57.190 37.550 1.00 71.17 303 LEU B N 1
ATOM 5562 C CA . LEU B 1 303 ? -49.272 -58.006 38.418 1.00 73.65 303 LEU B CA 1
ATOM 5563 C C . LEU B 1 303 ? -49.525 -57.357 39.759 1.00 99.79 303 LEU B C 1
ATOM 5564 O O . LEU B 1 303 ? -50.582 -57.547 40.374 1.00 109.31 303 LEU B O 1
ATOM 5569 N N . ARG B 1 304 ? -48.590 -56.522 40.180 1.00 91.95 304 ARG B N 1
ATOM 5570 C CA . ARG B 1 304 ? -48.598 -56.067 41.552 1.00 92.61 304 ARG B CA 1
ATOM 5571 C C . ARG B 1 304 ? -48.987 -54.614 41.719 1.00 79.77 304 ARG B C 1
ATOM 5572 O O . ARG B 1 304 ? -49.436 -54.222 42.786 1.00 114.38 304 ARG B O 1
ATOM 5580 N N . ASN B 1 305 ? -48.872 -53.827 40.660 1.00 78.42 305 ASN B N 1
ATOM 5581 C CA . ASN B 1 305 ? -48.932 -52.384 40.801 1.00 79.91 305 ASN B CA 1
ATOM 5582 C C . ASN B 1 305 ? -49.581 -51.656 39.644 1.00 113.38 305 ASN B C 1
ATOM 5583 O O . ASN B 1 305 ? -49.168 -50.555 39.294 1.00 122.40 305 ASN B O 1
ATOM 5588 N N . VAL B 1 306 ? -50.609 -52.231 39.048 1.00 106.11 306 VAL B N 1
ATOM 5589 C CA . VAL B 1 306 ? -51.223 -51.574 37.905 1.00 102.56 306 VAL B CA 1
ATOM 5590 C C . VAL B 1 306 ? -52.708 -51.778 37.971 1.00 106.09 306 VAL B C 1
ATOM 5591 O O . VAL B 1 306 ? -53.176 -52.910 38.054 1.00 106.40 306 VAL B O 1
ATOM 5595 N N . ASP B 1 307 ? -53.458 -50.688 37.937 1.00 110.08 307 ASP B N 1
ATOM 5596 C CA . ASP B 1 307 ? -54.894 -50.831 37.926 1.00 94.22 307 ASP B CA 1
ATOM 5597 C C . ASP B 1 307 ? -55.299 -51.515 36.627 1.00 121.84 307 ASP B C 1
ATOM 5598 O O . ASP B 1 307 ? -55.308 -50.898 35.567 1.00 127.20 307 ASP B O 1
ATOM 5603 N N . TRP B 1 308 ? -55.629 -52.799 36.717 1.00 114.17 308 TRP B N 1
ATOM 5604 C CA . TRP B 1 308 ? -56.050 -53.584 35.556 1.00 106.88 308 TRP B CA 1
ATOM 5605 C C . TRP B 1 308 ? -57.326 -53.096 34.917 1.00 107.35 308 TRP B C 1
ATOM 5606 O O . TRP B 1 308 ? -57.795 -53.692 33.946 1.00 97.42 308 TRP B O 1
ATOM 5617 N N . ASP B 1 309 ? -57.881 -52.010 35.441 1.00 109.54 309 ASP B N 1
ATOM 5618 C CA . ASP B 1 309 ? -59.085 -51.469 34.856 1.00 105.22 309 ASP B CA 1
ATOM 5619 C C . ASP B 1 309 ? -58.581 -50.376 33.923 1.00 103.56 309 ASP B C 1
ATOM 5620 O O . ASP B 1 309 ? -57.963 -49.392 34.338 1.00 105.34 309 ASP B O 1
ATOM 5625 N N . PHE B 1 310 ? -58.843 -50.602 32.643 1.00 112.07 310 PHE B N 1
ATOM 5626 C CA . PHE B 1 310 ? -58.334 -49.792 31.550 1.00 113.41 310 PHE B CA 1
ATOM 5627 C C . PHE B 1 310 ? -59.408 -48.825 31.086 1.00 120.03 310 PHE B C 1
ATOM 5628 O O . PHE B 1 310 ? -60.294 -49.223 30.339 1.00 109.22 310 PHE B O 1
ATOM 5636 N N . GLN B 1 311 ? -59.297 -47.546 31.437 1.00 125.14 311 GLN B N 1
ATOM 5637 C CA . GLN B 1 311 ? -60.356 -46.620 31.052 1.00 129.28 311 GLN B CA 1
ATOM 5638 C C . GLN B 1 311 ? -59.890 -45.526 30.091 1.00 135.90 311 GLN B C 1
ATOM 5639 O O . GLN B 1 311 ? -58.847 -44.901 30.287 1.00 140.70 311 GLN B O 1
ATOM 5645 N N . VAL B 1 312 ? -60.685 -45.332 29.036 1.00 138.85 312 VAL B N 1
ATOM 5646 C CA . VAL B 1 312 ? -60.404 -44.337 28.003 1.00 133.85 312 VAL B CA 1
ATOM 5647 C C . VAL B 1 312 ? -61.076 -43.026 28.381 1.00 126.21 312 VAL B C 1
ATOM 5648 O O . VAL B 1 312 ? -62.080 -42.647 27.783 1.00 124.94 312 VAL B O 1
ATOM 5652 N N . PHE B 1 313 ? -60.461 -42.343 29.352 1.00 129.19 313 PHE B N 1
ATOM 5653 C CA . PHE B 1 313 ? -60.996 -41.170 30.071 1.00 139.39 313 PHE B CA 1
ATOM 5654 C C . PHE B 1 313 ? -62.208 -40.457 29.430 1.00 145.59 313 PHE B C 1
ATOM 5655 O O . PHE B 1 313 ? -62.054 -39.602 28.549 1.00 145.78 313 PHE B O 1
ATOM 5663 N N . GLY B 1 314 ? -63.405 -40.772 29.937 1.00 150.10 314 GLY B N 1
ATOM 5664 C CA . GLY B 1 314 ? -63.562 -41.598 31.134 1.00 149.31 314 GLY B CA 1
ATOM 5665 C C . GLY B 1 314 ? -64.598 -42.716 31.013 1.00 152.07 314 GLY B C 1
ATOM 5666 O O . GLY B 1 314 ? -65.567 -42.773 31.779 1.00 142.79 314 GLY B O 1
ATOM 5667 N N . THR B 1 315 ? -64.384 -43.605 30.038 1.00 152.63 315 THR B N 1
ATOM 5668 C CA . THR B 1 315 ? -65.196 -44.818 29.840 1.00 158.65 315 THR B CA 1
ATOM 5669 C C . THR B 1 315 ? -64.709 -45.992 30.750 1.00 168.67 315 THR B C 1
ATOM 5670 O O . THR B 1 315 ? -63.971 -45.758 31.679 1.00 172.64 315 THR B O 1
ATOM 5674 N N . HIS B 1 316 ? -65.062 -47.241 30.481 1.00 160.66 316 HIS B N 1
ATOM 5675 C CA . HIS B 1 316 ? -64.694 -48.302 31.396 1.00 153.36 316 HIS B CA 1
ATOM 5676 C C . HIS B 1 316 ? -63.757 -49.297 30.768 1.00 149.11 316 HIS B C 1
ATOM 5677 O O . HIS B 1 316 ? -62.667 -49.553 31.284 1.00 149.12 316 HIS B O 1
ATOM 5684 N N . LEU B 1 317 ? -64.323 -50.005 29.783 1.00 147.42 317 LEU B N 1
ATOM 5685 C CA . LEU B 1 317 ? -63.869 -51.309 29.342 1.00 140.01 317 LEU B CA 1
ATOM 5686 C C . LEU B 1 317 ? -62.607 -51.229 28.510 1.00 132.87 317 LEU B C 1
ATOM 5687 O O . LEU B 1 317 ? -62.463 -50.315 27.695 1.00 132.35 317 LEU B O 1
ATOM 5692 N N . TRP B 1 318 ? -61.714 -52.209 28.679 1.00 133.16 318 TRP B N 1
ATOM 5693 C CA . TRP B 1 318 ? -62.009 -53.341 29.547 1.00 138.50 318 TRP B CA 1
ATOM 5694 C C . TRP B 1 318 ? -61.216 -53.431 30.856 1.00 141.53 318 TRP B C 1
ATOM 5695 O O . TRP B 1 318 ? -60.914 -52.417 31.490 1.00 144.19 318 TRP B O 1
ATOM 5706 N N . THR B 1 319 ? -60.884 -54.657 31.246 1.00 141.64 319 THR B N 1
ATOM 5707 C CA . THR B 1 319 ? -60.162 -54.928 32.483 1.00 141.57 319 THR B CA 1
ATOM 5708 C C . THR B 1 319 ? -59.017 -55.904 32.219 1.00 98.84 319 THR B C 1
ATOM 5709 O O . THR B 1 319 ? -59.245 -57.068 31.878 1.00 107.45 319 THR B O 1
ATOM 5713 N N . TRP B 1 320 ? -57.786 -55.441 32.381 1.00 94.74 320 TRP B N 1
ATOM 5714 C CA . TRP B 1 320 ? -56.652 -56.271 32.002 1.00 89.87 320 TRP B CA 1
ATOM 5715 C C . TRP B 1 320 ? -56.556 -57.547 32.820 1.00 89.24 320 TRP B C 1
ATOM 5716 O O . TRP B 1 320 ? -57.053 -57.634 33.940 1.00 140.39 320 TRP B O 1
ATOM 5727 N N . SER B 1 321 ? -55.953 -58.554 32.214 1.00 86.19 321 SER B N 1
ATOM 5728 C CA . SER B 1 321 ? -55.304 -59.608 32.959 1.00 84.03 321 SER B CA 1
ATOM 5729 C C . SER B 1 321 ? -53.844 -59.258 32.788 1.00 105.08 321 SER B C 1
ATOM 5730 O O . SER B 1 321 ? -53.382 -59.092 31.657 1.00 106.34 321 SER B O 1
ATOM 5733 N N . PRO B 1 322 ? -53.119 -59.107 33.899 1.00 100.06 322 PRO B N 1
ATOM 5734 C CA . PRO B 1 322 ? -51.737 -58.616 33.882 1.00 96.22 322 PRO B CA 1
ATOM 5735 C C . PRO B 1 322 ? -50.874 -59.224 32.751 1.00 71.50 322 PRO B C 1
ATOM 5736 O O . PRO B 1 322 ? -50.165 -58.480 32.053 1.00 69.73 322 PRO B O 1
ATOM 5740 N N . ALA B 1 323 ? -50.989 -60.533 32.529 1.00 71.07 323 ALA B N 1
ATOM 5741 C CA . ALA B 1 323 ? -50.220 -61.203 31.474 1.00 84.62 323 ALA B CA 1
ATOM 5742 C C . ALA B 1 323 ? -50.408 -60.556 30.101 1.00 80.83 323 ALA B C 1
ATOM 5743 O O . ALA B 1 323 ? -49.436 -60.355 29.342 1.00 66.10 323 ALA B O 1
ATOM 5745 N N . GLN B 1 324 ? -51.659 -60.188 29.824 1.00 82.00 324 GLN B N 1
ATOM 5746 C CA . GLN B 1 324 ? -52.056 -59.622 28.545 1.00 72.57 324 GLN B CA 1
ATOM 5747 C C . GLN B 1 324 ? -51.294 -58.385 28.164 1.00 71.19 324 GLN B C 1
ATOM 5748 O O . GLN B 1 324 ? -51.236 -58.035 26.984 1.00 71.17 324 GLN B O 1
ATOM 5754 N N . PHE B 1 325 ? -50.679 -57.730 29.143 1.00 94.15 325 PHE B N 1
ATOM 5755 C CA . PHE B 1 325 ? -49.909 -56.535 28.811 1.00 87.02 325 PHE B CA 1
ATOM 5756 C C . PHE B 1 325 ? -48.858 -56.831 27.759 1.00 83.21 325 PHE B C 1
ATOM 5757 O O . PHE B 1 325 ? -48.606 -55.983 26.910 1.00 88.42 325 PHE B O 1
ATOM 5765 N N . GLN B 1 326 ? -48.268 -58.031 27.795 1.00 64.50 326 GLN B N 1
ATOM 5766 C CA . GLN B 1 326 ? -47.165 -58.316 26.870 1.00 67.04 326 GLN B CA 1
ATOM 5767 C C . GLN B 1 326 ? -47.661 -58.360 25.426 1.00 71.88 326 GLN B C 1
ATOM 5768 O O . GLN B 1 326 ? -46.886 -58.196 24.494 1.00 76.36 326 GLN B O 1
ATOM 5774 N N . ALA B 1 327 ? -48.957 -58.571 25.241 1.00 76.32 327 ALA B N 1
ATOM 5775 C CA . ALA B 1 327 ? -49.514 -58.566 23.899 1.00 80.80 327 ALA B CA 1
ATOM 5776 C C . ALA B 1 327 ? -49.383 -57.176 23.268 1.00 84.54 327 ALA B C 1
ATOM 5777 O O . ALA B 1 327 ? -49.341 -57.039 22.044 1.00 88.62 327 ALA B O 1
ATOM 5779 N N . LEU B 1 328 ? -49.280 -56.153 24.112 1.00 84.41 328 LEU B N 1
ATOM 5780 C CA . LEU B 1 328 ? -49.058 -54.795 23.636 1.00 87.91 328 LEU B CA 1
ATOM 5781 C C . LEU B 1 328 ? -47.764 -54.685 22.882 1.00 96.73 328 LEU B C 1
ATOM 5782 O O . LEU B 1 328 ? -47.575 -53.734 22.126 1.00 107.60 328 LEU B O 1
ATOM 5787 N N . ASN B 1 329 ? -46.852 -55.626 23.108 1.00 86.74 329 ASN B N 1
ATOM 5788 C CA . ASN B 1 329 ? -45.588 -55.551 22.411 1.00 81.27 329 ASN B CA 1
ATOM 5789 C C . ASN B 1 329 ? -45.719 -55.812 20.915 1.00 76.10 329 ASN B C 1
ATOM 5790 O O . ASN B 1 329 ? -45.340 -54.945 20.118 1.00 80.11 329 ASN B O 1
ATOM 5795 N N . PRO B 1 330 ? -46.236 -56.994 20.514 1.00 66.62 330 PRO B N 1
ATOM 5796 C CA . PRO B 1 330 ? -46.356 -57.167 19.059 1.00 68.53 330 PRO B CA 1
ATOM 5797 C C . PRO B 1 330 ? -47.411 -56.222 18.485 1.00 76.47 330 PRO B C 1
ATOM 5798 O O . PRO B 1 330 ? -47.257 -55.732 17.368 1.00 80.11 330 PRO B O 1
ATOM 5802 N N . ILE B 1 331 ? -48.479 -55.990 19.242 1.00 76.51 331 ILE B N 1
ATOM 5803 C CA . ILE B 1 331 ? -49.476 -55.001 18.860 1.00 76.29 331 ILE B CA 1
ATOM 5804 C C . ILE B 1 331 ? -48.806 -53.681 18.483 1.00 74.52 331 ILE B C 1
ATOM 5805 O O . ILE B 1 331 ? -48.910 -53.237 17.341 1.00 77.51 331 ILE B O 1
ATOM 5810 N N . TRP B 1 332 ? -48.061 -53.086 19.406 1.00 73.13 332 TRP B N 1
ATOM 5811 C CA . TRP B 1 332 ? -47.403 -51.844 19.049 1.00 76.51 332 TRP B CA 1
ATOM 5812 C C . TRP B 1 332 ? -46.490 -52.045 17.863 1.00 81.79 332 TRP B C 1
ATOM 5813 O O . TRP B 1 332 ? -46.447 -51.171 16.994 1.00 91.81 332 TRP B O 1
ATOM 5824 N N . ILE B 1 333 ? -45.863 -53.216 17.747 1.00 81.97 333 ILE B N 1
ATOM 5825 C CA . ILE B 1 333 ? -44.963 -53.434 16.614 1.00 84.08 333 ILE B CA 1
ATOM 5826 C C . ILE B 1 333 ? -45.737 -53.349 15.310 1.00 91.89 333 ILE B C 1
ATOM 5827 O O . ILE B 1 333 ? -45.379 -52.559 14.428 1.00 102.12 333 ILE B O 1
ATOM 5832 N N . MET B 1 334 ? -46.884 -54.021 15.253 1.00 85.54 334 MET B N 1
ATOM 5833 C CA . MET B 1 334 ? -47.663 -53.994 14.026 1.00 83.66 334 MET B CA 1
ATOM 5834 C C . MET B 1 334 ? -48.105 -52.560 13.828 1.00 84.86 334 MET B C 1
ATOM 5835 O O . MET B 1 334 ? -47.970 -52.018 12.747 1.00 88.20 334 MET B O 1
ATOM 5840 N N . VAL B 1 335 ? -48.493 -51.906 14.916 1.00 83.15 335 VAL B N 1
ATOM 5841 C CA . VAL B 1 335 ? -49.017 -50.558 14.828 1.00 85.79 335 VAL B CA 1
ATOM 5842 C C . VAL B 1 335 ? -47.952 -49.584 14.344 1.00 93.66 335 VAL B C 1
ATOM 5843 O O . VAL B 1 335 ? -48.232 -48.674 13.564 1.00 100.76 335 VAL B O 1
ATOM 5847 N N . LEU B 1 336 ? -46.717 -49.766 14.787 1.00 92.93 336 LEU B N 1
ATOM 5848 C CA . LEU B 1 336 ? -45.703 -48.793 14.406 1.00 94.09 336 LEU B CA 1
ATOM 5849 C C . LEU B 1 336 ? -44.954 -49.275 13.164 1.00 102.50 336 LEU B C 1
ATOM 5850 O O . LEU B 1 336 ? -44.075 -48.580 12.645 1.00 104.54 336 LEU B O 1
ATOM 5855 N N . SER B 1 337 ? -45.320 -50.460 12.673 1.00 107.85 337 SER B N 1
ATOM 5856 C CA . SER B 1 337 ? -44.646 -50.990 11.495 1.00 111.21 337 SER B CA 1
ATOM 5857 C C . SER B 1 337 ? -44.981 -50.246 10.201 1.00 111.19 337 SER B C 1
ATOM 5858 O O . SER B 1 337 ? -44.090 -50.038 9.384 1.00 112.79 337 SER B O 1
ATOM 5861 N N . PRO B 1 338 ? -46.238 -49.799 10.017 1.00 112.56 338 PRO B N 1
ATOM 5862 C CA . PRO B 1 338 ? -46.407 -48.972 8.824 1.00 120.70 338 PRO B CA 1
ATOM 5863 C C . PRO B 1 338 ? -45.803 -47.579 8.963 1.00 130.54 338 PRO B C 1
ATOM 5864 O O . PRO B 1 338 ? -45.288 -47.043 7.985 1.00 129.55 338 PRO B O 1
ATOM 5868 N N . VAL B 1 339 ? -45.827 -47.026 10.172 1.00 140.00 339 VAL B N 1
ATOM 5869 C CA . VAL B 1 339 ? -45.336 -45.669 10.410 1.00 143.65 339 VAL B CA 1
ATOM 5870 C C . VAL B 1 339 ? -43.849 -45.542 10.075 1.00 145.25 339 VAL B C 1
ATOM 5871 O O . VAL B 1 339 ? -43.422 -44.552 9.473 1.00 150.83 339 VAL B O 1
ATOM 5875 N N . LEU B 1 340 ? -43.064 -46.546 10.449 1.00 136.71 340 LEU B N 1
ATOM 5876 C CA . LEU B 1 340 ? -41.633 -46.530 10.166 1.00 127.29 340 LEU B CA 1
ATOM 5877 C C . LEU B 1 340 ? -41.297 -46.890 8.716 1.00 131.21 340 LEU B C 1
ATOM 5878 O O . LEU B 1 340 ? -40.168 -46.701 8.267 1.00 133.86 340 LEU B O 1
ATOM 5883 N N . ALA B 1 341 ? -42.277 -47.402 7.981 1.00 134.96 341 ALA B N 1
ATOM 5884 C CA . ALA B 1 341 ? -42.086 -47.697 6.565 1.00 141.66 341 ALA B CA 1
ATOM 5885 C C . ALA B 1 341 ? -41.855 -46.413 5.763 1.00 149.31 341 ALA B C 1
ATOM 5886 O O . ALA B 1 341 ? -41.328 -46.448 4.650 1.00 154.53 341 ALA B O 1
ATOM 5888 N N . TRP B 1 342 ? -42.263 -45.286 6.341 1.00 149.45 342 TRP B N 1
ATOM 5889 C CA . TRP B 1 342 ? -42.329 -44.001 5.641 1.00 153.03 342 TRP B CA 1
ATOM 5890 C C . TRP B 1 342 ? -41.044 -43.182 5.775 1.00 148.57 342 TRP B C 1
ATOM 5891 O O . TRP B 1 342 ? -41.018 -42.148 6.442 1.00 144.39 342 TRP B O 1
ATOM 5902 N N . ILE B 1 356 ? -25.713 -44.755 10.426 1.00 90.18 356 ILE B N 1
ATOM 5903 C CA . ILE B 1 356 ? -27.037 -45.384 10.397 1.00 102.06 356 ILE B CA 1
ATOM 5904 C C . ILE B 1 356 ? -27.079 -46.564 11.389 1.00 106.14 356 ILE B C 1
ATOM 5905 O O . ILE B 1 356 ? -28.081 -47.278 11.524 1.00 102.91 356 ILE B O 1
ATOM 5910 N N . ALA B 1 357 ? -25.997 -46.705 12.150 1.00 114.17 357 ALA B N 1
ATOM 5911 C CA . ALA B 1 357 ? -26.029 -47.461 13.396 1.00 113.06 357 ALA B CA 1
ATOM 5912 C C . ALA B 1 357 ? -26.197 -46.417 14.508 1.00 116.79 357 ALA B C 1
ATOM 5913 O O . ALA B 1 357 ? -25.983 -46.667 15.704 1.00 110.26 357 ALA B O 1
ATOM 5915 N N . ALA B 1 358 ? -26.632 -45.240 14.067 1.00 120.31 358 ALA B N 1
ATOM 5916 C CA . ALA B 1 358 ? -27.116 -44.208 14.947 1.00 106.77 358 ALA B CA 1
ATOM 5917 C C . ALA B 1 358 ? -28.547 -44.544 15.365 1.00 108.26 358 ALA B C 1
ATOM 5918 O O . ALA B 1 358 ? -29.083 -43.920 16.281 1.00 112.49 358 ALA B O 1
ATOM 5920 N N . LYS B 1 359 ? -29.177 -45.523 14.712 1.00 99.44 359 LYS B N 1
ATOM 5921 C CA . LYS B 1 359 ? -30.491 -45.905 15.198 1.00 88.62 359 LYS B CA 1
ATOM 5922 C C . LYS B 1 359 ? -30.348 -46.832 16.393 1.00 95.23 359 LYS B C 1
ATOM 5923 O O . LYS B 1 359 ? -31.348 -47.127 17.036 1.00 100.25 359 LYS B O 1
ATOM 5929 N N . PHE B 1 360 ? -29.142 -47.301 16.720 1.00 99.30 360 PHE B N 1
ATOM 5930 C CA . PHE B 1 360 ? -28.995 -47.960 18.033 1.00 102.62 360 PHE B CA 1
ATOM 5931 C C . PHE B 1 360 ? -29.195 -46.945 19.100 1.00 99.94 360 PHE B C 1
ATOM 5932 O O . PHE B 1 360 ? -29.910 -47.180 20.085 1.00 102.14 360 PHE B O 1
ATOM 5940 N N . ALA B 1 361 ? -28.526 -45.816 18.889 1.00 97.82 361 ALA B N 1
ATOM 5941 C CA . ALA B 1 361 ? -28.598 -44.721 19.819 1.00 96.26 361 ALA B CA 1
ATOM 5942 C C . ALA B 1 361 ? -30.062 -44.388 20.075 1.00 91.43 361 ALA B C 1
ATOM 5943 O O . ALA B 1 361 ? -30.520 -44.406 21.223 1.00 96.45 361 ALA B O 1
ATOM 5945 N N . LEU B 1 362 ? -30.798 -44.149 18.994 1.00 79.42 362 LEU B N 1
ATOM 5946 C CA . LEU B 1 362 ? -32.217 -43.871 19.088 1.00 71.51 362 LEU B CA 1
ATOM 5947 C C . LEU B 1 362 ? -32.969 -44.987 19.809 1.00 72.77 362 LEU B C 1
ATOM 5948 O O . LEU B 1 362 ? -33.818 -44.718 20.664 1.00 76.54 362 LEU B O 1
ATOM 5953 N N . GLY B 1 363 ? -32.643 -46.234 19.479 1.00 71.73 363 GLY B N 1
ATOM 5954 C CA . GLY B 1 363 ? -33.296 -47.374 20.103 1.00 69.31 363 GLY B CA 1
ATOM 5955 C C . GLY B 1 363 ? -33.226 -47.258 21.607 1.00 69.49 363 GLY B C 1
ATOM 5956 O O . GLY B 1 363 ? -34.248 -47.122 22.291 1.00 76.21 363 GLY B O 1
ATOM 5957 N N . PHE B 1 364 ? -31.997 -47.243 22.097 1.00 68.76 364 PHE B N 1
ATOM 5958 C CA . PHE B 1 364 ? -31.673 -47.049 23.501 1.00 74.12 364 PHE B CA 1
ATOM 5959 C C . PHE B 1 364 ? -32.281 -45.818 24.193 1.00 75.02 364 PHE B C 1
ATOM 5960 O O . PHE B 1 364 ? -32.681 -45.890 25.361 1.00 74.29 364 PHE B O 1
ATOM 5968 N N . ALA B 1 365 ? -32.307 -44.687 23.490 1.00 70.31 365 ALA B N 1
ATOM 5969 C CA . ALA B 1 365 ? -32.906 -43.467 24.029 1.00 65.03 365 ALA B CA 1
ATOM 5970 C C . ALA B 1 365 ? -34.398 -43.649 24.244 1.00 64.66 365 ALA B C 1
ATOM 5971 O O . ALA B 1 365 ? -34.943 -43.312 25.314 1.00 80.74 365 ALA B O 1
ATOM 5973 N N . VAL B 1 366 ? -35.056 -44.232 23.248 1.00 64.35 366 VAL B N 1
ATOM 5974 C CA . VAL B 1 366 ? -36.500 -44.398 23.329 1.00 68.09 366 VAL B CA 1
ATOM 5975 C C . VAL B 1 366 ? -36.805 -45.418 24.451 1.00 68.22 366 VAL B C 1
ATOM 5976 O O . VAL B 1 366 ? -37.697 -45.190 25.283 1.00 74.67 366 VAL B O 1
ATOM 5980 N N . VAL B 1 367 ? -36.038 -46.503 24.513 1.00 65.07 367 VAL B N 1
ATOM 5981 C CA . VAL B 1 367 ? -36.128 -47.422 25.651 1.00 64.72 367 VAL B CA 1
ATOM 5982 C C . VAL B 1 367 ? -36.017 -46.700 27.004 1.00 66.73 367 VAL B C 1
ATOM 5983 O O . VAL B 1 367 ? -36.903 -46.832 27.879 1.00 71.43 367 VAL B O 1
ATOM 5987 N N . ALA B 1 368 ? -34.960 -45.900 27.137 1.00 69.03 368 ALA B N 1
ATOM 5988 C CA . ALA B 1 368 ? -34.742 -45.095 28.329 1.00 71.46 368 ALA B CA 1
ATOM 5989 C C . ALA B 1 368 ? -36.029 -44.423 28.720 1.00 75.43 368 ALA B C 1
ATOM 5990 O O . ALA B 1 368 ? -36.475 -44.545 29.877 1.00 81.80 368 ALA B O 1
ATOM 5992 N N . ILE B 1 369 ? -36.617 -43.711 27.752 1.00 69.68 369 ILE B N 1
ATOM 5993 C CA . ILE B 1 369 ? -37.894 -43.053 28.011 1.00 64.71 369 ILE B CA 1
ATOM 5994 C C . ILE B 1 369 ? -39.053 -44.005 28.382 1.00 81.21 369 ILE B C 1
ATOM 5995 O O . ILE B 1 369 ? -39.874 -43.612 29.226 1.00 84.20 369 ILE B O 1
ATOM 6000 N N . GLY B 1 370 ? -39.107 -45.236 27.853 1.00 62.83 370 GLY B N 1
ATOM 6001 C CA . GLY B 1 370 ? -40.140 -46.159 28.317 1.00 67.45 370 GLY B CA 1
ATOM 6002 C C . GLY B 1 370 ? -39.984 -46.388 29.824 1.00 76.44 370 GLY B C 1
ATOM 6003 O O . GLY B 1 370 ? -40.905 -46.152 30.646 1.00 81.35 370 GLY B O 1
ATOM 6004 N N . PHE B 1 371 ? -38.773 -46.800 30.194 1.00 76.87 371 PHE B N 1
ATOM 6005 C CA . PHE B 1 371 ? -38.408 -47.023 31.591 1.00 72.95 371 PHE B CA 1
ATOM 6006 C C . PHE B 1 371 ? -38.699 -45.827 32.506 1.00 74.66 371 PHE B C 1
ATOM 6007 O O . PHE B 1 371 ? -39.010 -46.009 33.683 1.00 80.66 371 PHE B O 1
ATOM 6015 N N . PHE B 1 372 ? -38.544 -44.615 31.975 1.00 72.13 372 PHE B N 1
ATOM 6016 C CA . PHE B 1 372 ? -38.834 -43.421 32.756 1.00 67.42 372 PHE B CA 1
ATOM 6017 C C . PHE B 1 372 ? -40.307 -43.194 32.881 1.00 70.75 372 PHE B C 1
ATOM 6018 O O . PHE B 1 372 ? -40.746 -42.571 33.844 1.00 74.87 372 PHE B O 1
ATOM 6026 N N . ILE B 1 373 ? -41.070 -43.695 31.910 1.00 67.02 373 ILE B N 1
ATOM 6027 C CA . ILE B 1 373 ? -42.537 -43.669 31.986 1.00 68.87 373 ILE B CA 1
ATOM 6028 C C . ILE B 1 373 ? -43.021 -44.530 33.171 1.00 88.44 373 ILE B C 1
ATOM 6029 O O . ILE B 1 373 ? -43.828 -44.075 34.005 1.00 84.96 373 ILE B O 1
ATOM 6034 N N . TYR B 1 374 ? -42.523 -45.771 33.251 1.00 83.21 374 TYR B N 1
ATOM 6035 C CA . TYR B 1 374 ? -42.834 -46.620 34.420 1.00 74.93 374 TYR B CA 1
ATOM 6036 C C . TYR B 1 374 ? -42.233 -45.979 35.678 1.00 79.40 374 TYR B C 1
ATOM 6037 O O . TYR B 1 374 ? -42.747 -46.120 36.785 1.00 80.34 374 TYR B O 1
ATOM 6046 N N . GLY B 1 375 ? -41.126 -45.270 35.486 1.00 84.80 375 GLY B N 1
ATOM 6047 C CA . GLY B 1 375 ? -40.427 -44.631 36.576 1.00 89.00 375 GLY B CA 1
ATOM 6048 C C . GLY B 1 375 ? -41.336 -43.604 37.203 1.00 95.69 375 GLY B C 1
ATOM 6049 O O . GLY B 1 375 ? -41.378 -43.448 38.426 1.00 103.31 375 GLY B O 1
ATOM 6050 N N . PHE B 1 376 ? -42.120 -42.933 36.377 1.00 97.17 376 PHE B N 1
ATOM 6051 C CA . PHE B 1 376 ? -43.056 -41.991 36.946 1.00 108.43 376 PHE B CA 1
ATOM 6052 C C . PHE B 1 376 ? -44.459 -42.520 36.731 1.00 108.80 376 PHE B C 1
ATOM 6053 O O . PHE B 1 376 ? -45.395 -41.767 36.522 1.00 110.76 376 PHE B O 1
ATOM 6061 N N . ALA B 1 377 ? -44.597 -43.840 36.845 1.00 109.32 377 ALA B N 1
ATOM 6062 C CA . ALA B 1 377 ? -45.904 -44.449 37.092 1.00 109.28 377 ALA B CA 1
ATOM 6063 C C . ALA B 1 377 ? -46.339 -44.134 38.501 1.00 110.70 377 ALA B C 1
ATOM 6064 O O . ALA B 1 377 ? -47.516 -44.218 38.815 1.00 114.73 377 ALA B O 1
ATOM 6066 N N . GLY B 1 378 ? -45.368 -43.772 39.338 1.00 111.79 378 GLY B N 1
ATOM 6067 C CA . GLY B 1 378 ? -45.605 -43.424 40.726 1.00 111.91 378 GLY B CA 1
ATOM 6068 C C . GLY B 1 378 ? -46.118 -42.010 40.945 1.00 117.88 378 GLY B C 1
ATOM 6069 O O . GLY B 1 378 ? -47.238 -41.818 41.423 1.00 120.76 378 GLY B O 1
ATOM 6070 N N . GLN B 1 379 ? -45.321 -41.010 40.572 1.00 121.24 379 GLN B N 1
ATOM 6071 C CA . GLN B 1 379 ? -45.665 -39.631 40.895 1.00 127.21 379 GLN B CA 1
ATOM 6072 C C . GLN B 1 379 ? -46.960 -39.149 40.194 1.00 135.93 379 GLN B C 1
ATOM 6073 O O . GLN B 1 379 ? -47.453 -38.057 40.475 1.00 146.44 379 GLN B O 1
ATOM 6079 N N . PHE B 1 380 ? -47.566 -39.989 39.354 1.00 135.46 380 PHE B N 1
ATOM 6080 C CA . PHE B 1 380 ? -48.904 -39.684 38.822 1.00 136.07 380 PHE B CA 1
ATOM 6081 C C . PHE B 1 380 ? -49.775 -40.941 38.745 1.00 132.78 380 PHE B C 1
ATOM 6082 O O . PHE B 1 380 ? -49.289 -42.038 38.471 1.00 127.46 380 PHE B O 1
ATOM 6090 N N . ALA B 1 381 ? -51.068 -40.746 39.000 1.00 137.85 381 ALA B N 1
ATOM 6091 C CA . ALA B 1 381 ? -52.085 -41.793 38.903 1.00 139.11 381 ALA B CA 1
ATOM 6092 C C . ALA B 1 381 ? -51.702 -42.987 39.760 1.00 133.25 381 ALA B C 1
ATOM 6093 O O . ALA B 1 381 ? -51.356 -44.050 39.247 1.00 136.71 381 ALA B O 1
ATOM 6095 N N . VAL B 1 382 ? -51.756 -42.779 41.073 1.00 127.57 382 VAL B N 1
ATOM 6096 C CA . VAL B 1 382 ? -51.363 -43.787 42.048 1.00 122.29 382 VAL B CA 1
ATOM 6097 C C . VAL B 1 382 ? -52.246 -43.793 43.297 1.00 135.87 382 VAL B C 1
ATOM 6098 O O . VAL B 1 382 ? -52.577 -42.741 43.862 1.00 140.23 382 VAL B O 1
ATOM 6102 N N . ASN B 1 383 ? -52.656 -44.999 43.682 1.00 139.95 383 ASN B N 1
ATOM 6103 C CA . ASN B 1 383 ? -53.509 -45.260 44.840 1.00 136.55 383 ASN B CA 1
ATOM 6104 C C . ASN B 1 383 ? -52.915 -46.472 45.560 1.00 128.06 383 ASN B C 1
ATOM 6105 O O . ASN B 1 383 ? -53.597 -47.196 46.285 1.00 126.70 383 ASN B O 1
ATOM 6110 N N . GLY B 1 384 ? -51.612 -4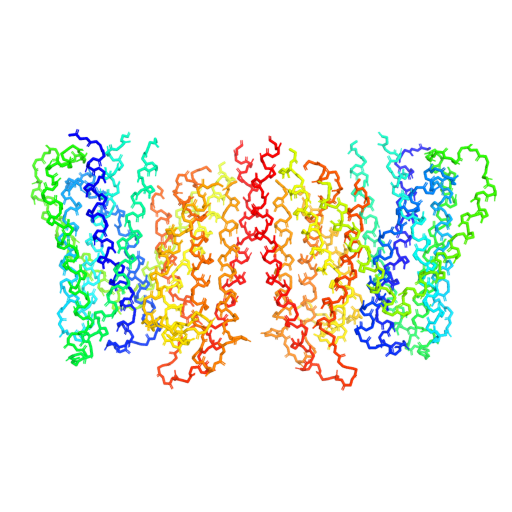6.650 45.350 1.00 124.63 384 GLY B N 1
ATOM 6111 C CA . GLY B 1 384 ? -50.932 -47.921 45.519 1.00 121.47 384 GLY B CA 1
ATOM 6112 C C . GLY B 1 384 ? -50.869 -48.646 44.177 1.00 120.01 384 GLY B C 1
ATOM 6113 O O . GLY B 1 384 ? -49.963 -48.424 43.345 1.00 109.03 384 GLY B O 1
ATOM 6114 N N . LYS B 1 385 ? -51.836 -49.541 43.987 1.00 128.02 385 LYS B N 1
ATOM 6115 C CA . LYS B 1 385 ? -52.074 -50.258 42.727 1.00 128.50 385 LYS B CA 1
ATOM 6116 C C . LYS B 1 385 ? -52.656 -49.385 41.618 1.00 134.11 385 LYS B C 1
ATOM 6117 O O . LYS B 1 385 ? -53.854 -49.452 41.368 1.00 142.88 385 LYS B O 1
ATOM 6123 N N . THR B 1 386 ? -51.862 -48.563 40.943 1.00 129.91 386 THR B N 1
ATOM 6124 C CA . THR B 1 386 ? -52.464 -47.738 39.887 1.00 125.07 386 THR B CA 1
ATOM 6125 C C . THR B 1 386 ? -51.464 -47.359 38.797 1.00 108.68 386 THR B C 1
ATOM 6126 O O . THR B 1 386 ? -50.303 -47.064 39.081 1.00 99.56 386 THR B O 1
ATOM 6130 N N . SER B 1 387 ? -51.934 -47.401 37.555 1.00 106.15 387 SER B N 1
ATOM 6131 C CA . SER B 1 387 ? -51.207 -46.879 36.421 1.00 105.93 387 SER B CA 1
ATOM 6132 C C . SER B 1 387 ? -52.073 -47.062 35.175 1.00 110.14 387 SER B C 1
ATOM 6133 O O . SER B 1 387 ? -52.711 -46.123 34.681 1.00 89.27 387 SER B O 1
ATOM 6136 N N . SER B 1 388 ? -52.085 -48.315 34.720 1.00 111.58 388 SER B N 1
ATOM 6137 C CA . SER B 1 388 ? -52.758 -48.817 33.511 1.00 111.64 388 SER B CA 1
ATOM 6138 C C . SER B 1 388 ? -52.079 -48.315 32.213 1.00 104.51 388 SER B C 1
ATOM 6139 O O . SER B 1 388 ? -51.344 -49.065 31.557 1.00 79.93 388 SER B O 1
ATOM 6142 N N . TRP B 1 389 ? -52.263 -47.036 31.889 1.00 105.58 389 TRP B N 1
ATOM 6143 C CA . TRP B 1 389 ? -51.729 -46.499 30.647 1.00 83.53 389 TRP B CA 1
ATOM 6144 C C . TRP B 1 389 ? -50.218 -46.456 30.710 1.00 79.65 389 TRP B C 1
ATOM 6145 O O . TRP B 1 389 ? -49.551 -46.262 29.682 1.00 121.29 389 TRP B O 1
ATOM 6156 N N . VAL B 1 390 ? -49.671 -46.636 31.908 1.00 78.60 390 VAL B N 1
ATOM 6157 C CA . VAL B 1 390 ? -48.228 -46.660 32.038 1.00 75.29 390 VAL B CA 1
ATOM 6158 C C . VAL B 1 390 ? -47.700 -47.859 31.247 1.00 89.36 390 VAL B C 1
ATOM 6159 O O . VAL B 1 390 ? -46.661 -47.759 30.578 1.00 94.75 390 VAL B O 1
ATOM 6163 N N . MET B 1 391 ? -48.428 -48.980 31.303 1.00 96.07 391 MET B N 1
ATOM 6164 C CA . MET B 1 391 ? -48.087 -50.165 30.497 1.00 92.60 391 MET B CA 1
ATOM 6165 C C . MET B 1 391 ? -48.166 -49.908 28.983 1.00 89.13 391 MET B C 1
ATOM 6166 O O . MET B 1 391 ? -47.300 -50.367 28.221 1.00 87.54 391 MET B O 1
ATOM 6171 N N . ILE B 1 392 ? -49.214 -49.204 28.548 1.00 87.22 392 ILE B N 1
ATOM 6172 C CA . ILE B 1 392 ? -49.416 -48.968 27.120 1.00 85.33 392 ILE B CA 1
ATOM 6173 C C . ILE B 1 392 ? -48.302 -48.127 26.556 1.00 83.19 392 ILE B C 1
ATOM 6174 O O . ILE B 1 392 ? -47.609 -48.555 25.636 1.00 84.57 392 ILE B O 1
ATOM 6179 N N . TRP B 1 393 ? -48.081 -46.958 27.145 1.00 81.33 393 TRP B N 1
ATOM 6180 C CA . TRP B 1 393 ? -47.067 -46.068 26.597 1.00 75.09 393 TRP B CA 1
ATOM 6181 C C . TRP B 1 393 ? -45.663 -46.616 26.823 1.00 79.59 393 TRP B C 1
ATOM 6182 O O . TRP B 1 393 ? -44.777 -46.471 25.960 1.00 84.13 393 TRP B O 1
ATOM 6193 N N . GLY B 1 394 ? -45.463 -47.256 27.970 1.00 79.44 394 GLY B N 1
ATOM 6194 C CA . GLY B 1 394 ? -44.207 -47.930 28.224 1.00 78.65 394 GLY B CA 1
ATOM 6195 C C . GLY B 1 394 ? -43.910 -48.900 27.091 1.00 81.81 394 GLY B C 1
ATOM 6196 O O . GLY B 1 394 ? -42.852 -48.814 26.471 1.00 92.77 394 GLY B O 1
ATOM 6197 N N . TYR B 1 395 ? -44.843 -49.805 26.803 1.00 77.07 395 TYR B N 1
ATOM 6198 C CA . TYR B 1 395 ? -44.642 -50.791 25.735 1.00 78.69 395 TYR B CA 1
ATOM 6199 C C . TYR B 1 395 ? -44.483 -50.138 24.344 1.00 74.86 395 TYR B C 1
ATOM 6200 O O . TYR B 1 395 ? -43.763 -50.649 23.488 1.00 70.42 395 TYR B O 1
ATOM 6209 N N . ALA B 1 396 ? -45.178 -49.031 24.108 1.00 75.87 396 ALA B N 1
ATOM 6210 C CA . ALA B 1 396 ? -44.996 -48.332 22.847 1.00 78.23 396 ALA B CA 1
ATOM 6211 C C . ALA B 1 396 ? -43.541 -47.935 22.715 1.00 79.14 396 ALA B C 1
ATOM 6212 O O . ALA B 1 396 ? -42.869 -48.378 21.802 1.00 80.61 396 ALA B O 1
ATOM 6214 N N . SER B 1 397 ? -43.043 -47.164 23.679 1.00 85.78 397 SER B N 1
ATOM 6215 C CA . SER B 1 397 ? -41.677 -46.632 23.620 1.00 93.73 397 SER B CA 1
ATOM 6216 C C . SER B 1 397 ? -40.627 -47.749 23.533 1.00 95.20 397 SER B C 1
ATOM 6217 O O . SER B 1 397 ? -39.711 -47.754 22.687 1.00 101.76 397 SER B O 1
ATOM 6220 N N . TYR B 1 398 ? -40.783 -48.707 24.417 1.00 93.42 398 TYR B N 1
ATOM 6221 C CA . TYR B 1 398 ? -39.883 -49.823 24.480 1.00 96.98 398 TYR B CA 1
ATOM 6222 C C . TYR B 1 398 ? -39.848 -50.591 23.132 1.00 100.87 398 TYR B C 1
ATOM 6223 O O . TYR B 1 398 ? -38.771 -50.777 22.525 1.00 102.29 398 TYR B O 1
ATOM 6232 N N . SER B 1 399 ? -41.023 -51.010 22.650 1.00 95.61 399 SER B N 1
ATOM 6233 C CA . SER B 1 399 ? -41.098 -51.871 21.453 1.00 89.11 399 SER B CA 1
ATOM 6234 C C . SER B 1 399 ? -40.768 -51.110 20.169 1.00 77.07 399 SER B C 1
ATOM 6235 O O . SER B 1 399 ? -40.336 -51.698 19.187 1.00 73.72 399 SER B O 1
ATOM 6238 N N . LEU B 1 400 ? -40.989 -49.804 20.184 1.00 74.10 400 LEU B N 1
ATOM 6239 C CA . LEU B 1 400 ? -40.511 -48.922 19.126 1.00 71.93 400 LEU B CA 1
ATOM 6240 C C . LEU B 1 400 ? -39.005 -49.039 19.071 1.00 79.32 400 LEU B C 1
ATOM 6241 O O . LEU B 1 400 ? -38.432 -49.162 17.986 1.00 84.06 400 LEU B O 1
ATOM 6246 N N . GLY B 1 401 ? -38.373 -48.994 20.254 1.00 81.70 401 GLY B N 1
ATOM 6247 C CA . GLY B 1 401 ? -36.926 -49.176 20.357 1.00 76.78 401 GLY B CA 1
ATOM 6248 C C . GLY B 1 401 ? -36.485 -50.480 19.710 1.00 72.79 401 GLY B C 1
ATOM 6249 O O . GLY B 1 401 ? -35.548 -50.522 18.874 1.00 75.39 401 GLY B O 1
ATOM 6250 N N . GLU B 1 402 ? -37.192 -51.547 20.070 1.00 71.80 402 GLU B N 1
ATOM 6251 C CA . GLU B 1 402 ? -36.987 -52.843 19.420 1.00 72.99 402 GLU B CA 1
ATOM 6252 C C . GLU B 1 402 ? -37.093 -52.757 17.881 1.00 80.63 402 GLU B C 1
ATOM 6253 O O . GLU B 1 402 ? -36.293 -53.353 17.153 1.00 83.42 402 GLU B O 1
ATOM 6259 N N . LEU B 1 403 ? -38.090 -52.012 17.405 1.00 84.46 403 LEU B N 1
ATOM 6260 C CA . LEU B 1 403 ? -38.346 -51.831 15.976 1.00 79.03 403 LEU B CA 1
ATOM 6261 C C . LEU B 1 403 ? -37.198 -51.140 15.269 1.00 80.65 403 LEU B C 1
ATOM 6262 O O . LEU B 1 403 ? -36.892 -51.477 14.133 1.00 85.28 403 LEU B O 1
ATOM 6267 N N . LEU B 1 404 ? -36.622 -50.118 15.903 1.00 84.25 404 LEU B N 1
ATOM 6268 C CA . LEU B 1 404 ? -35.516 -49.386 15.282 1.00 90.04 404 LEU B CA 1
ATOM 6269 C C . LEU B 1 404 ? -34.218 -50.198 15.471 1.00 88.83 404 LEU B C 1
ATOM 6270 O O . LEU B 1 404 ? -33.175 -49.790 14.976 1.00 93.54 404 LEU B O 1
ATOM 6272 N N . VAL B 1 405 ? -34.233 -51.311 16.208 1.00 88.82 405 VAL B N 1
ATOM 6273 C CA . VAL B 1 405 ? -33.058 -52.199 16.058 1.00 94.94 405 VAL B CA 1
ATOM 6274 C C . VAL B 1 405 ? -33.329 -53.632 15.555 1.00 99.54 405 VAL B C 1
ATOM 6275 O O . VAL B 1 405 ? -33.045 -54.599 16.253 1.00 104.26 405 VAL B O 1
ATOM 6279 N N . SER B 1 406 ? -33.880 -53.770 14.353 1.00 98.23 406 SER B N 1
ATOM 6280 C CA . SER B 1 406 ? -33.957 -55.083 13.714 1.00 101.77 406 SER B CA 1
ATOM 6281 C C . SER B 1 406 ? -32.704 -55.363 12.850 1.00 109.05 406 SER B C 1
ATOM 6282 O O . SER B 1 406 ? -32.685 -56.288 12.040 1.00 108.20 406 SER B O 1
ATOM 6285 N N . GLY B 1 407 ? -31.662 -54.553 13.035 1.00 115.33 407 GLY B N 1
ATOM 6286 C CA . GLY B 1 407 ? -30.370 -54.738 12.382 1.00 116.64 407 GLY B CA 1
ATOM 6287 C C . GLY B 1 407 ? -29.233 -55.287 13.236 1.00 116.59 407 GLY B C 1
ATOM 6288 O O . GLY B 1 407 ? -28.129 -54.766 13.188 1.00 115.82 407 GLY B O 1
ATOM 6289 N N . LEU B 1 408 ? -29.491 -56.307 14.044 1.00 118.30 408 LEU B N 1
ATOM 6290 C CA . LEU B 1 408 ? -28.451 -56.814 14.933 1.00 119.41 408 LEU B CA 1
ATOM 6291 C C . LEU B 1 408 ? -27.956 -58.220 14.526 1.00 126.98 408 LEU B C 1
ATOM 6292 O O . LEU B 1 408 ? -27.331 -58.929 15.319 1.00 125.60 408 LEU B O 1
ATOM 6297 N N . GLY B 1 409 ? -28.205 -58.585 13.265 1.00 138.49 409 GLY B N 1
ATOM 6298 C CA . GLY B 1 409 ? -27.500 -59.668 12.588 1.00 144.48 409 GLY B CA 1
ATOM 6299 C C . GLY B 1 409 ? -25.999 -59.561 12.751 1.00 145.40 409 GLY B C 1
ATOM 6300 O O . GLY B 1 409 ? -25.475 -58.473 12.979 1.00 148.14 409 GLY B O 1
ATOM 6301 N N . LEU B 1 410 ? -25.294 -60.682 12.635 1.00 140.88 410 LEU B N 1
ATOM 6302 C CA . LEU B 1 410 ? -23.851 -60.661 12.909 1.00 140.12 410 LEU B CA 1
ATOM 6303 C C . LEU B 1 410 ? -23.015 -60.233 11.745 1.00 147.43 410 LEU B C 1
ATOM 6304 O O . LEU B 1 410 ? -21.876 -59.798 11.921 1.00 148.20 410 LEU B O 1
ATOM 6309 N N . ALA B 1 411 ? -23.620 -60.275 10.568 1.00 152.18 411 ALA B N 1
ATOM 6310 C CA . ALA B 1 411 ? -22.998 -59.732 9.384 1.00 156.46 411 ALA B CA 1
ATOM 6311 C C . ALA B 1 411 ? -22.829 -58.237 9.558 1.00 154.33 411 ALA B C 1
ATOM 6312 O O . ALA B 1 411 ? -22.096 -57.599 8.799 1.00 160.15 411 ALA B O 1
ATOM 6314 N N . MET B 1 412 ? -23.528 -57.684 10.551 1.00 144.62 412 MET B N 1
ATOM 6315 C CA . MET B 1 412 ? -23.441 -56.261 10.855 1.00 139.48 412 MET B CA 1
ATOM 6316 C C . MET B 1 412 ? -22.354 -55.930 11.891 1.00 139.86 412 MET B C 1
ATOM 6317 O O . MET B 1 412 ? -22.075 -54.756 12.119 1.00 140.19 412 MET B O 1
ATOM 6322 N N . ILE B 1 413 ? -21.744 -56.942 12.517 1.00 140.97 413 ILE B N 1
ATOM 6323 C CA . ILE B 1 413 ? -20.518 -56.694 13.291 1.00 138.91 413 ILE B CA 1
ATOM 6324 C C . ILE B 1 413 ? -19.346 -57.320 12.521 1.00 137.61 413 ILE B C 1
ATOM 6325 O O . ILE B 1 413 ? -18.205 -57.364 13.002 1.00 141.58 413 ILE B O 1
ATOM 6330 N N . ALA B 1 414 ? -19.645 -57.799 11.316 1.00 130.93 414 ALA B N 1
ATOM 6331 C CA . ALA B 1 414 ? -18.631 -58.271 10.385 1.00 126.72 414 ALA B CA 1
ATOM 6332 C C . ALA B 1 414 ? -17.720 -57.121 10.005 1.00 126.11 414 ALA B C 1
ATOM 6333 O O . ALA B 1 414 ? -16.493 -57.234 10.077 1.00 131.65 414 ALA B O 1
ATOM 6335 N N . ARG B 1 415 ? -18.335 -56.001 9.639 1.00 120.38 415 ARG B N 1
ATOM 6336 C CA . ARG B 1 415 ? -17.575 -54.825 9.271 1.00 129.38 415 ARG B CA 1
ATOM 6337 C C . ARG B 1 415 ? -16.961 -54.192 10.515 1.00 135.98 415 ARG B C 1
ATOM 6338 O O . ARG B 1 415 ? -15.859 -54.571 10.935 1.00 141.82 415 ARG B O 1
ATOM 6340 N N . MET B 1 425 ? -18.936 -67.233 13.443 1.00 148.52 425 MET B N 1
ATOM 6341 C CA . MET B 1 425 ? -19.162 -66.176 14.435 1.00 150.33 425 MET B CA 1
ATOM 6342 C C . MET B 1 425 ? -20.573 -66.170 14.994 1.00 137.99 425 MET B C 1
ATOM 6343 O O . MET B 1 425 ? -20.871 -65.387 15.899 1.00 122.55 425 MET B O 1
ATOM 6348 N N . MET B 1 426 ? -21.431 -67.014 14.414 1.00 142.82 426 MET B N 1
ATOM 6349 C CA . MET B 1 426 ? -22.727 -67.371 14.991 1.00 141.28 426 MET B CA 1
ATOM 6350 C C . MET B 1 426 ? -22.574 -67.590 16.498 1.00 142.01 426 MET B C 1
ATOM 6351 O O . MET B 1 426 ? -23.319 -67.019 17.305 1.00 142.00 426 MET B O 1
ATOM 6356 N N . GLY B 1 427 ? -21.570 -68.384 16.864 1.00 140.43 427 GLY B N 1
ATOM 6357 C CA . GLY B 1 427 ? -21.327 -68.746 18.243 1.00 134.99 427 GLY B CA 1
ATOM 6358 C C . GLY B 1 427 ? -21.171 -67.584 19.198 1.00 126.66 427 GLY B C 1
ATOM 6359 O O . GLY B 1 427 ? -22.111 -67.292 19.948 1.00 125.30 427 GLY B O 1
ATOM 6360 N N . ALA B 1 428 ? -20.031 -66.893 19.128 1.00 120.43 428 ALA B N 1
ATOM 6361 C CA . ALA B 1 428 ? -19.646 -65.944 20.176 1.00 117.93 428 ALA B CA 1
ATOM 6362 C C . ALA B 1 428 ? -20.788 -65.000 20.531 1.00 113.75 428 ALA B C 1
ATOM 6363 O O . ALA B 1 428 ? -21.133 -64.864 21.710 1.00 118.04 428 ALA B O 1
ATOM 6365 N N . TYR B 1 429 ? -21.413 -64.424 19.506 1.00 102.98 429 TYR B N 1
ATOM 6366 C CA . TYR B 1 429 ? -22.533 -63.501 19.675 1.00 91.06 429 TYR B CA 1
ATOM 6367 C C . TYR B 1 429 ? -23.808 -64.209 20.150 1.00 88.06 429 TYR B C 1
ATOM 6368 O O . TYR B 1 429 ? -24.505 -63.672 21.003 1.00 86.26 429 TYR B O 1
ATOM 6377 N N . PHE B 1 430 ? -24.132 -65.390 19.618 1.00 94.96 430 PHE B N 1
ATOM 6378 C CA . PHE B 1 430 ? -25.352 -66.068 20.099 1.00 105.64 430 PHE B CA 1
ATOM 6379 C C . PHE B 1 430 ? -25.284 -66.432 21.587 1.00 106.79 430 PHE B C 1
ATOM 6380 O O . PHE B 1 430 ? -26.279 -66.295 22.330 1.00 104.84 430 PHE B O 1
ATOM 6388 N N . VAL B 1 431 ? -24.116 -66.886 22.022 1.00 99.88 431 VAL B N 1
ATOM 6389 C CA . VAL B 1 431 ? -23.934 -67.181 23.424 1.00 89.85 431 VAL B CA 1
ATOM 6390 C C . VAL B 1 431 ? -23.913 -65.886 24.228 1.00 90.04 431 VAL B C 1
ATOM 6391 O O . VAL B 1 431 ? -24.453 -65.844 25.335 1.00 89.11 431 VAL B O 1
ATOM 6395 N N . ALA B 1 432 ? -23.275 -64.847 23.684 1.00 87.16 432 ALA B N 1
ATOM 6396 C CA . ALA B 1 432 ? -23.294 -63.555 24.348 1.00 77.74 432 ALA B CA 1
ATOM 6397 C C . ALA B 1 432 ? -24.729 -63.188 24.632 1.00 81.60 432 ALA B C 1
ATOM 6398 O O . ALA B 1 432 ? -25.093 -62.915 25.775 1.00 93.47 432 ALA B O 1
ATOM 6400 N N . SER B 1 433 ? -25.559 -63.298 23.606 1.00 73.49 433 SER B N 1
ATOM 6401 C CA . SER B 1 433 ? -26.954 -62.912 23.698 1.00 72.16 433 SER B CA 1
ATOM 6402 C C . SER B 1 433 ? -27.773 -63.795 24.663 1.00 72.26 433 SER B C 1
ATOM 6403 O O . SER B 1 433 ? -28.609 -63.285 25.421 1.00 79.62 433 SER B O 1
ATOM 6406 N N . GLY B 1 434 ? -27.550 -65.102 24.650 1.00 70.80 434 GLY B N 1
ATOM 6407 C CA . GLY B 1 434 ? -28.195 -65.943 25.648 1.00 69.92 434 GLY B CA 1
ATOM 6408 C C . GLY B 1 434 ? -27.813 -65.504 27.059 1.00 71.47 434 GLY B C 1
ATOM 6409 O O . GLY B 1 434 ? -28.670 -65.315 27.968 1.00 84.21 434 GLY B O 1
ATOM 6410 N N . ILE B 1 435 ? -26.506 -65.343 27.243 1.00 62.02 435 ILE B N 1
ATOM 6411 C CA . ILE B 1 435 ? -25.964 -64.907 28.511 1.00 66.99 435 ILE B CA 1
ATOM 6412 C C . ILE B 1 435 ? -26.674 -63.620 28.939 1.00 76.49 435 ILE B C 1
ATOM 6413 O O . ILE B 1 435 ? -26.979 -63.429 30.127 1.00 88.41 435 ILE B O 1
ATOM 6418 N N . SER B 1 436 ? -26.968 -62.746 27.981 1.00 69.22 436 SER B N 1
ATOM 6419 C CA . SER B 1 436 ? -27.665 -61.516 28.334 1.00 70.85 436 SER B CA 1
ATOM 6420 C C . SER B 1 436 ? -29.132 -61.741 28.683 1.00 53.70 436 SER B C 1
ATOM 6421 O O . SER B 1 436 ? -29.685 -60.959 29.449 1.00 60.66 436 SER B O 1
ATOM 6424 N N . GLN B 1 437 ? -29.778 -62.770 28.134 1.00 53.06 437 GLN B N 1
ATOM 6425 C CA . GLN B 1 437 ? -31.127 -63.084 28.642 1.00 54.23 437 GLN B CA 1
ATOM 6426 C C . GLN B 1 437 ? -31.040 -63.370 30.142 1.00 57.52 437 GLN B C 1
ATOM 6427 O O . GLN B 1 437 ? -31.670 -62.675 30.964 1.00 59.53 437 GLN B O 1
ATOM 6433 N N . TYR B 1 438 ? -30.219 -64.357 30.504 1.00 58.05 438 TYR B N 1
ATOM 6434 C CA . TYR B 1 438 ? -30.055 -64.666 31.936 1.00 57.48 438 TYR B CA 1
ATOM 6435 C C . TYR B 1 438 ? -29.717 -63.409 32.792 1.00 64.56 438 TYR B C 1
ATOM 6436 O O . TYR B 1 438 ? -30.369 -63.127 33.824 1.00 69.47 438 TYR B O 1
ATOM 6445 N N . LEU B 1 439 ? -28.702 -62.663 32.365 1.00 61.66 439 LEU B N 1
ATOM 6446 C CA . LEU B 1 439 ? -28.342 -61.443 33.073 1.00 63.33 439 LEU B CA 1
ATOM 6447 C C . LEU B 1 439 ? -29.581 -60.579 33.274 1.00 66.78 439 LEU B C 1
ATOM 6448 O O . LEU B 1 439 ? -29.862 -60.153 34.412 1.00 76.43 439 LEU B O 1
ATOM 6453 N N . GLY B 1 440 ? -30.359 -60.397 32.201 1.00 62.30 440 GLY B N 1
ATOM 6454 C CA . GLY B 1 440 ? -31.589 -59.613 32.264 1.00 63.26 440 GLY B CA 1
ATOM 6455 C C . GLY B 1 440 ? -32.501 -60.096 33.383 1.00 66.84 440 GLY B C 1
ATOM 6456 O O . GLY B 1 440 ? -33.109 -59.298 34.128 1.00 69.53 440 GLY B O 1
ATOM 6457 N N . GLY B 1 441 ? -32.549 -61.412 33.557 1.00 66.78 441 GLY B N 1
ATOM 6458 C CA . GLY B 1 441 ? -33.250 -61.959 34.708 1.00 66.95 441 GLY B CA 1
ATOM 6459 C C . GLY B 1 441 ? -32.699 -61.534 36.069 1.00 70.33 441 GLY B C 1
ATOM 6460 O O . GLY B 1 441 ? -33.474 -61.281 37.019 1.00 72.79 441 GLY B O 1
ATOM 6461 N N . VAL B 1 442 ? -31.370 -61.473 36.198 1.00 66.77 442 VAL B N 1
ATOM 6462 C CA . VAL B 1 442 ? -30.822 -61.027 37.486 1.00 63.75 442 VAL B CA 1
ATOM 6463 C C . VAL B 1 442 ? -31.088 -59.517 37.732 1.00 75.84 442 VAL B C 1
ATOM 6464 O O . VAL B 1 442 ? -31.215 -59.074 38.881 1.00 83.67 442 VAL B O 1
ATOM 6468 N N . VAL B 1 443 ? -31.168 -58.723 36.670 1.00 70.82 443 VAL B N 1
ATOM 6469 C CA . VAL B 1 443 ? -31.511 -57.307 36.846 1.00 55.92 443 VAL B CA 1
ATOM 6470 C C . VAL B 1 443 ? -32.982 -57.174 37.322 1.00 55.84 443 VAL B C 1
ATOM 6471 O O . VAL B 1 443 ? -33.361 -56.376 38.255 1.00 63.37 443 VAL B O 1
ATOM 6475 N N . ALA B 1 444 ? -33.811 -58.033 36.737 1.00 57.28 444 ALA B N 1
ATOM 6476 C CA . ALA B 1 444 ? -35.192 -58.092 37.175 1.00 55.95 444 ALA B CA 1
ATOM 6477 C C . ALA B 1 444 ? -35.160 -58.455 38.663 1.00 60.92 444 ALA B C 1
ATOM 6478 O O . ALA B 1 444 ? -35.963 -57.952 39.457 1.00 65.53 444 ALA B O 1
ATOM 6480 N N . ASN B 1 445 ? -34.177 -59.263 39.059 1.00 61.78 445 ASN B N 1
ATOM 6481 C CA . ASN B 1 445 ? -34.011 -59.518 40.480 1.00 65.62 445 ASN B CA 1
ATOM 6482 C C . ASN B 1 445 ? -33.560 -58.324 41.294 1.00 72.70 445 ASN B C 1
ATOM 6483 O O . ASN B 1 445 ? -33.804 -58.266 42.506 1.00 75.73 445 ASN B O 1
ATOM 6488 N N . PHE B 1 446 ? -32.891 -57.368 40.662 1.00 70.61 446 PHE B N 1
ATOM 6489 C CA . PHE B 1 446 ? -32.628 -56.151 41.401 1.00 75.17 446 PHE B CA 1
ATOM 6490 C C . PHE B 1 446 ? -33.943 -55.515 41.760 1.00 79.19 446 PHE B C 1
ATOM 6491 O O . PHE B 1 446 ? -33.965 -54.621 42.602 1.00 86.67 446 PHE B O 1
ATOM 6499 N N . ALA B 1 447 ? -35.058 -55.963 41.180 1.00 79.31 447 ALA B N 1
ATOM 6500 C CA . ALA B 1 447 ? -36.330 -55.485 41.829 1.00 83.10 447 ALA B CA 1
ATOM 6501 C C . ALA B 1 447 ? -37.334 -56.572 42.317 1.00 92.87 447 ALA B C 1
ATOM 6502 O O . ALA B 1 447 ? -38.558 -56.425 42.195 1.00 95.71 447 ALA B O 1
ATOM 6504 N N . SER B 1 448 ? -36.807 -57.623 42.932 1.00 91.99 448 SER B N 1
ATOM 6505 C CA . SER B 1 448 ? -37.611 -58.732 43.433 1.00 92.64 448 SER B CA 1
ATOM 6506 C C . SER B 1 448 ? -38.272 -58.372 44.755 1.00 90.23 448 SER B C 1
ATOM 6507 O O . SER B 1 448 ? -37.646 -57.724 45.583 1.00 94.72 448 SER B O 1
ATOM 6510 N N . VAL B 1 449 ? -39.547 -58.727 44.920 1.00 87.22 449 VAL B N 1
ATOM 6511 C CA . VAL B 1 449 ? -40.316 -58.469 46.159 1.00 83.91 449 VAL B CA 1
ATOM 6512 C C . VAL B 1 449 ? -40.616 -59.683 47.077 1.00 72.92 449 VAL B C 1
ATOM 6513 O O . VAL B 1 449 ? -41.207 -60.675 46.634 1.00 72.38 449 VAL B O 1
ATOM 6517 N N . PRO B 1 450 ? -40.315 -59.562 48.385 1.00 79.35 450 PRO B N 1
ATOM 6518 C CA . PRO B 1 450 ? -40.612 -60.628 49.360 1.00 85.64 450 PRO B CA 1
ATOM 6519 C C . PRO B 1 450 ? -42.053 -61.118 49.278 1.00 96.99 450 PRO B C 1
ATOM 6520 O O . PRO B 1 450 ? -42.959 -60.341 49.003 1.00 105.05 450 PRO B O 1
ATOM 6524 N N . GLN B 1 451 ? -42.264 -62.412 49.469 1.00 104.00 451 GLN B N 1
ATOM 6525 C CA . GLN B 1 451 ? -43.622 -62.946 49.422 1.00 112.45 451 GLN B CA 1
ATOM 6526 C C . GLN B 1 451 ? -44.481 -62.499 50.608 1.00 124.09 451 GLN B C 1
ATOM 6527 O O . GLN B 1 451 ? -45.694 -62.557 50.500 1.00 129.53 451 GLN B O 1
ATOM 6533 N N . ASP B 1 452 ? -43.862 -62.058 51.715 1.00 87.91 452 ASP B N 1
ATOM 6534 C CA . ASP B 1 452 ? -44.587 -61.581 52.906 1.00 92.52 452 ASP B CA 1
ATOM 6535 C C . ASP B 1 452 ? -44.892 -60.074 52.819 1.00 120.82 452 ASP B C 1
ATOM 6536 O O . ASP B 1 452 ? -45.389 -59.441 53.782 1.00 122.43 452 ASP B O 1
ATOM 6541 N N . LEU B 1 453 ? -44.530 -59.504 51.671 1.00 120.23 453 LEU B N 1
ATOM 6542 C CA . LEU B 1 453 ? -44.754 -58.095 51.384 1.00 117.93 453 LEU B CA 1
ATOM 6543 C C . LEU B 1 453 ? -45.797 -57.947 50.272 1.00 111.77 453 LEU B C 1
ATOM 6544 O O . LEU B 1 453 ? -45.473 -58.093 49.091 1.00 112.58 453 LEU B O 1
ATOM 6549 N N . VAL B 1 454 ? -47.047 -57.677 50.651 1.00 107.59 454 VAL B N 1
ATOM 6550 C CA . VAL B 1 454 ? -48.152 -57.622 49.696 1.00 104.01 454 VAL B CA 1
ATOM 6551 C C . VAL B 1 454 ? -48.778 -56.231 49.644 1.00 109.70 454 VAL B C 1
ATOM 6552 O O . VAL B 1 454 ? -49.817 -56.034 49.021 1.00 117.81 454 VAL B O 1
ATOM 6556 N N . ASP B 1 455 ? -48.136 -55.255 50.276 1.00 108.75 455 ASP B N 1
ATOM 6557 C CA . ASP B 1 455 ? -48.673 -53.894 50.295 1.00 97.52 455 ASP B CA 1
ATOM 6558 C C . ASP B 1 455 ? -48.152 -53.107 49.076 1.00 142.78 455 ASP B C 1
ATOM 6559 O O . ASP B 1 455 ? -47.014 -52.630 49.090 1.00 153.37 455 ASP B O 1
ATOM 6564 N N . PRO B 1 456 ? -48.994 -52.936 48.030 1.00 131.93 456 PRO B N 1
ATOM 6565 C CA . PRO B 1 456 ? -48.535 -52.397 46.736 1.00 89.86 456 PRO B CA 1
ATOM 6566 C C . PRO B 1 456 ? -47.930 -51.017 46.894 1.00 89.94 456 PRO B C 1
ATOM 6567 O O . PRO B 1 456 ? -47.131 -50.541 46.088 1.00 86.85 456 PRO B O 1
ATOM 6571 N N . LEU B 1 457 ? -48.344 -50.391 47.982 1.00 97.04 457 LEU B N 1
ATOM 6572 C CA . LEU B 1 457 ? -47.872 -49.098 48.397 1.00 97.85 457 LEU B CA 1
ATOM 6573 C C . LEU B 1 457 ? -46.380 -49.123 48.676 1.00 93.63 457 LEU B C 1
ATOM 6574 O O . LEU B 1 457 ? -45.706 -48.098 48.616 1.00 92.91 457 LEU B O 1
ATOM 6579 N N . GLN B 1 458 ? -45.856 -50.302 48.974 1.00 90.80 458 GLN B N 1
ATOM 6580 C CA . GLN B 1 458 ? -44.452 -50.382 49.301 1.00 88.83 458 GLN B CA 1
ATOM 6581 C C . GLN B 1 458 ? -43.697 -51.049 48.178 1.00 126.51 458 GLN B C 1
ATOM 6582 O O . GLN B 1 458 ? -42.490 -50.844 48.048 1.00 126.27 458 GLN B O 1
ATOM 6588 N N . THR B 1 459 ? -44.403 -51.833 47.363 1.00 83.10 459 THR B N 1
ATOM 6589 C CA . THR B 1 459 ? -43.778 -52.494 46.223 1.00 92.42 459 THR B CA 1
ATOM 6590 C C . THR B 1 459 ? -43.592 -51.560 45.026 1.00 92.78 459 THR B C 1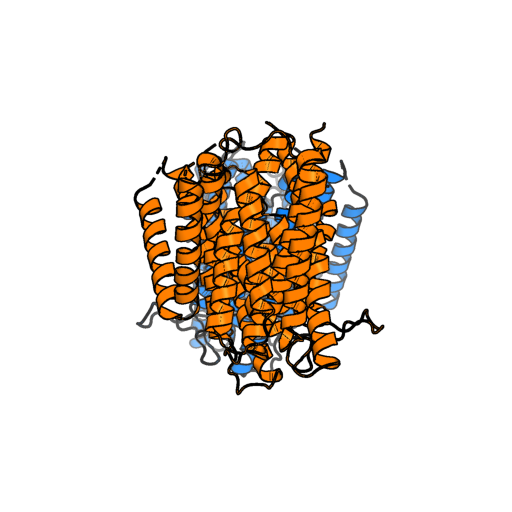
ATOM 6591 O O . THR B 1 459 ? -42.664 -51.729 44.234 1.00 92.14 459 THR B O 1
ATOM 6595 N N . LEU B 1 460 ? -44.471 -50.573 44.902 1.00 94.32 460 LEU B N 1
ATOM 6596 C CA . LEU B 1 460 ? -44.327 -49.580 43.846 1.00 89.21 460 LEU B CA 1
ATOM 6597 C C . LEU B 1 460 ? -42.942 -48.920 43.801 1.00 88.58 460 LEU B C 1
ATOM 6598 O O . LEU B 1 460 ? -42.344 -48.853 42.714 1.00 89.74 460 LEU B O 1
ATOM 6603 N N . PRO B 1 461 ? -42.419 -48.447 44.963 1.00 89.21 461 PRO B N 1
ATOM 6604 C CA . PRO B 1 461 ? -41.095 -47.810 44.960 1.00 76.87 461 PRO B CA 1
ATOM 6605 C C . PRO B 1 461 ? -40.046 -48.751 44.427 1.00 117.31 461 PRO B C 1
ATOM 6606 O O . PRO B 1 461 ? -39.210 -48.300 43.645 1.00 132.95 461 PRO B O 1
ATOM 6610 N N . VAL B 1 462 ? -40.091 -50.021 44.843 1.00 73.46 462 VAL B N 1
ATOM 6611 C CA . VAL B 1 462 ? -39.043 -50.939 44.446 1.00 70.97 462 VAL B CA 1
ATOM 6612 C C . VAL B 1 462 ? -38.986 -51.031 42.911 1.00 79.86 462 VAL B C 1
ATOM 6613 O O . VAL B 1 462 ? -37.892 -50.891 42.306 1.00 82.85 462 VAL B O 1
ATOM 6617 N N . TYR B 1 463 ? -40.159 -51.142 42.278 1.00 78.14 463 TYR B N 1
ATOM 6618 C CA . TYR B 1 463 ? -40.225 -51.287 40.825 1.00 66.10 463 TYR B CA 1
ATOM 6619 C C . TYR B 1 463 ? -39.819 -49.983 40.163 1.00 65.89 463 TYR B C 1
ATOM 6620 O O . TYR B 1 463 ? -39.023 -50.014 39.230 1.00 69.27 463 TYR B O 1
ATOM 6629 N N . THR B 1 464 ? -40.318 -48.837 40.635 1.00 68.05 464 THR B N 1
ATOM 6630 C CA . THR B 1 464 ? -39.930 -47.598 39.952 1.00 68.41 464 THR B CA 1
ATOM 6631 C C . THR B 1 464 ? -38.460 -47.234 40.184 1.00 75.97 464 THR B C 1
ATOM 6632 O O . THR B 1 464 ? -37.871 -46.494 39.386 1.00 85.55 464 THR B O 1
ATOM 6636 N N . ASN B 1 465 ? -37.846 -47.777 41.228 1.00 71.09 465 ASN B N 1
ATOM 6637 C CA . ASN B 1 465 ? -36.436 -47.521 41.408 1.00 68.00 465 ASN B CA 1
ATOM 6638 C C . ASN B 1 465 ? -35.652 -48.301 40.373 1.00 70.97 465 ASN B C 1
ATOM 6639 O O . ASN B 1 465 ? -34.775 -47.741 39.677 1.00 78.24 465 ASN B O 1
ATOM 6644 N N . LEU B 1 466 ? -36.014 -49.567 40.208 1.00 67.18 466 LEU B N 1
ATOM 6645 C CA . LEU B 1 466 ? -35.387 -50.300 39.128 1.00 61.73 466 LEU B CA 1
ATOM 6646 C C . LEU B 1 466 ? -35.596 -49.572 37.813 1.00 62.24 466 LEU B C 1
ATOM 6647 O O . LEU B 1 466 ? -34.631 -49.241 37.131 1.00 64.41 466 LEU B O 1
ATOM 6652 N N . PHE B 1 467 ? -36.845 -49.284 37.479 1.00 66.03 467 PHE B N 1
ATOM 6653 C CA . PHE B 1 467 ? -37.167 -48.719 36.170 1.00 73.04 467 PHE B CA 1
ATOM 6654 C C . PHE B 1 467 ? -36.432 -47.415 35.931 1.00 81.58 467 PHE B C 1
ATOM 6655 O O . PHE B 1 467 ? -35.947 -47.177 34.823 1.00 88.20 467 PHE B O 1
ATOM 6663 N N . ASN B 1 468 ? -36.282 -46.596 36.962 1.00 81.99 468 ASN B N 1
ATOM 6664 C CA . ASN B 1 468 ? -35.534 -45.365 36.751 1.00 80.88 468 ASN B CA 1
ATOM 6665 C C . ASN B 1 468 ? -34.051 -45.635 36.503 1.00 75.94 468 ASN B C 1
ATOM 6666 O O . ASN B 1 468 ? -33.436 -45.003 35.622 1.00 74.66 468 ASN B O 1
ATOM 6671 N N . LYS B 1 469 ? -33.467 -46.599 37.214 1.00 71.61 469 LYS B N 1
ATOM 6672 C CA . LYS B 1 469 ? -32.048 -46.727 36.970 1.00 78.37 469 LYS B CA 1
ATOM 6673 C C . LYS B 1 469 ? -31.796 -47.500 35.666 1.00 76.75 469 LYS B C 1
ATOM 6674 O O . LYS B 1 469 ? -30.753 -47.311 35.034 1.00 82.82 469 LYS B O 1
ATOM 6680 N N . LEU B 1 470 ? -32.779 -48.252 35.178 1.00 68.30 470 LEU B N 1
ATOM 6681 C CA . LEU B 1 470 ? -32.665 -48.781 33.823 1.00 65.04 470 LEU B CA 1
ATOM 6682 C C . LEU B 1 470 ? -32.766 -47.634 32.827 1.00 63.96 470 LEU B C 1
ATOM 6683 O O . LEU B 1 470 ? -31.943 -47.538 31.954 1.00 71.87 470 LEU B O 1
ATOM 6688 N N . GLY B 1 471 ? -33.752 -46.758 32.953 1.00 62.69 471 GLY B N 1
ATOM 6689 C CA . GLY B 1 471 ? -33.830 -45.637 32.032 1.00 77.26 471 GLY B CA 1
ATOM 6690 C C . GLY B 1 471 ? -32.529 -44.834 31.949 1.00 94.45 471 GLY B C 1
ATOM 6691 O O . GLY B 1 471 ? -32.097 -44.392 30.848 1.00 105.66 471 GLY B O 1
ATOM 6692 N N . VAL B 1 472 ? -31.889 -44.624 33.105 1.00 92.16 472 VAL B N 1
ATOM 6693 C CA . VAL B 1 472 ? -30.600 -43.929 33.078 1.00 81.10 472 VAL B CA 1
ATOM 6694 C C . VAL B 1 472 ? -29.602 -44.804 32.340 1.00 77.19 472 VAL B C 1
ATOM 6695 O O . VAL B 1 472 ? -28.918 -44.301 31.447 1.00 81.92 472 VAL B O 1
ATOM 6699 N N . ALA B 1 473 ? -29.541 -46.094 32.690 1.00 68.68 473 ALA B N 1
ATOM 6700 C CA . ALA B 1 473 ? -28.710 -47.061 31.951 1.00 61.91 473 ALA B CA 1
ATOM 6701 C C . ALA B 1 473 ? -28.899 -47.019 30.421 1.00 63.10 473 ALA B C 1
ATOM 6702 O O . ALA B 1 473 ? -27.922 -47.026 29.670 1.00 64.14 473 ALA B O 1
ATOM 6704 N N . ALA B 1 474 ? -30.147 -46.999 29.959 1.00 60.64 474 ALA B N 1
ATOM 6705 C CA . ALA B 1 474 ? -30.435 -46.856 28.540 1.00 60.69 474 ALA B CA 1
ATOM 6706 C C . ALA B 1 474 ? -29.924 -45.528 28.004 1.00 62.49 474 ALA B C 1
ATOM 6707 O O . ALA B 1 474 ? -29.512 -45.467 26.839 1.00 74.83 474 ALA B O 1
ATOM 6709 N N . VAL B 1 475 ? -29.873 -44.475 28.819 1.00 63.52 475 VAL B N 1
ATOM 6710 C CA . VAL B 1 475 ? -29.252 -43.247 28.262 1.00 77.20 475 VAL B CA 1
ATOM 6711 C C . VAL B 1 475 ? -27.719 -43.342 28.272 1.00 84.01 475 VAL B C 1
ATOM 6712 O O . VAL B 1 475 ? -27.046 -42.783 27.367 1.00 90.15 475 VAL B O 1
ATOM 6716 N N . VAL B 1 476 ? -27.173 -44.068 29.254 1.00 79.98 476 VAL B N 1
ATOM 6717 C CA . VAL B 1 476 ? -25.744 -44.306 29.257 1.00 81.94 476 VAL B CA 1
ATOM 6718 C C . VAL B 1 476 ? -25.431 -44.968 27.929 1.00 87.43 476 VAL B C 1
ATOM 6719 O O . VAL B 1 476 ? -24.624 -44.457 27.123 1.00 102.29 476 VAL B O 1
ATOM 6723 N N . CYS B 1 477 ? -26.198 -46.006 27.644 1.00 65.91 477 CYS B N 1
ATOM 6724 C CA . CYS B 1 477 ? -26.048 -46.751 26.427 1.00 65.87 477 CYS B CA 1
ATOM 6725 C C . CYS B 1 477 ? -26.252 -45.943 25.116 1.00 78.81 477 CYS B C 1
ATOM 6726 O O . CYS B 1 477 ? -25.571 -46.196 24.103 1.00 81.29 477 CYS B O 1
ATOM 6729 N N . THR B 1 478 ? -27.183 -44.995 25.113 1.00 79.24 478 THR B N 1
ATOM 6730 C CA . THR B 1 478 ? -27.313 -44.105 23.948 1.00 80.08 478 THR B CA 1
ATOM 6731 C C . THR B 1 478 ? -26.035 -43.273 23.733 1.00 86.00 478 THR B C 1
ATOM 6732 O O . THR B 1 478 ? -25.583 -43.023 22.581 1.00 94.83 478 THR B O 1
ATOM 6736 N N . ILE B 1 479 ? -25.424 -42.891 24.851 1.00 81.91 479 ILE B N 1
ATOM 6737 C CA . ILE B 1 479 ? -24.204 -42.104 24.763 1.00 83.89 479 ILE B CA 1
ATOM 6738 C C . ILE B 1 479 ? -23.120 -42.969 24.133 1.00 89.36 479 ILE B C 1
ATOM 6739 O O . ILE B 1 479 ? -22.447 -42.552 23.176 1.00 78.40 479 ILE B O 1
ATOM 6744 N N . ILE B 1 480 ? -23.017 -44.199 24.637 1.00 85.51 480 ILE B N 1
ATOM 6745 C CA . ILE B 1 480 ? -22.067 -45.176 24.123 1.00 85.57 480 ILE B CA 1
ATOM 6746 C C . ILE B 1 480 ? -22.224 -45.395 22.618 1.00 86.92 480 ILE B C 1
ATOM 6747 O O . ILE B 1 480 ? -21.231 -45.380 21.872 1.00 94.33 480 ILE B O 1
ATOM 6752 N N . ALA B 1 481 ? -23.458 -45.588 22.165 1.00 81.19 481 ALA B N 1
ATOM 6753 C CA . ALA B 1 481 ? -23.683 -45.841 20.746 1.00 85.26 481 ALA B CA 1
ATOM 6754 C C . ALA B 1 481 ? -23.156 -44.687 19.857 1.00 90.82 481 ALA B C 1
ATOM 6755 O O . ALA B 1 481 ? -22.250 -44.849 18.970 1.00 96.48 481 ALA B O 1
ATOM 6757 N N . LEU B 1 482 ? -23.654 -43.493 20.169 1.00 86.20 482 LEU B N 1
ATOM 6758 C CA . LEU B 1 482 ? -23.308 -42.335 19.357 1.00 83.06 482 LEU B CA 1
ATOM 6759 C C . LEU B 1 482 ? -21.805 -42.085 19.393 1.00 91.63 482 LEU B C 1
ATOM 6760 O O . LEU B 1 482 ? -21.229 -41.646 18.409 1.00 94.75 482 LEU B O 1
ATOM 6765 N N . ALA B 1 483 ? -21.171 -42.409 20.520 1.00 97.46 483 ALA B N 1
ATOM 6766 C CA . ALA B 1 483 ? -19.732 -42.192 20.702 1.00 100.88 483 ALA B CA 1
ATOM 6767 C C . ALA B 1 483 ? -18.884 -43.222 19.959 1.00 104.30 483 ALA B C 1
ATOM 6768 O O . ALA B 1 483 ? -17.719 -42.962 19.649 1.00 106.16 483 ALA B O 1
ATOM 6770 N N . VAL B 1 484 ? -19.456 -44.402 19.717 1.00 105.23 484 VAL B N 1
ATOM 6771 C CA . VAL B 1 484 ? -18.746 -45.441 18.974 1.00 106.79 484 VAL B CA 1
ATOM 6772 C C . VAL B 1 484 ? -19.008 -45.334 17.455 1.00 109.11 484 VAL B C 1
ATOM 6773 O O . VAL B 1 484 ? -18.546 -46.178 16.686 1.00 113.14 484 VAL B O 1
ATOM 6777 N N . LEU B 1 485 ? -19.714 -44.294 17.005 1.00 105.32 485 LEU B N 1
ATOM 6778 C CA . LEU B 1 485 ? -19.883 -44.161 15.532 1.00 103.60 485 LEU B CA 1
ATOM 6779 C C . LEU B 1 485 ? -18.658 -43.646 14.676 1.00 124.38 485 LEU B C 1
ATOM 6780 O O . LEU B 1 485 ? -18.540 -43.965 13.446 1.00 130.91 485 LEU B O 1
ATOM 6785 N N . PRO B 1 486 ? -17.694 -42.934 15.305 1.00 125.62 486 PRO B N 1
ATOM 6786 C CA . PRO B 1 486 ? -16.449 -42.646 14.566 1.00 128.87 486 PRO B CA 1
ATOM 6787 C C . PRO B 1 486 ? -15.618 -43.882 14.175 1.00 129.22 486 PRO B C 1
ATOM 6788 O O . PRO B 1 486 ? -14.962 -43.853 13.132 1.00 134.55 486 PRO B O 1
ATOM 6792 N N . LEU B 1 487 ? -15.632 -44.936 14.987 1.00 123.76 487 LEU B N 1
ATOM 6793 C CA . LEU B 1 487 ? -14.947 -46.172 14.614 1.00 128.76 487 LEU B CA 1
ATOM 6794 C C . LEU B 1 487 ? -15.634 -46.819 13.405 1.00 132.05 487 LEU B C 1
ATOM 6795 O O . LEU B 1 487 ? -14.988 -47.486 12.567 1.00 138.77 487 LEU B O 1
ATOM 6800 N N . MET B 1 488 ? -16.937 -46.557 13.294 1.00 130.54 488 MET B N 1
ATOM 6801 C CA . MET B 1 488 ? -17.747 -47.123 12.227 1.00 131.02 488 MET B CA 1
ATOM 6802 C C . MET B 1 488 ? -17.522 -46.463 10.886 1.00 142.00 488 MET B C 1
ATOM 6803 O O . MET B 1 488 ? -17.639 -47.133 9.858 1.00 151.03 488 MET B O 1
ATOM 6808 N N . ARG B 1 489 ? -17.144 -45.189 10.851 1.00 139.52 489 ARG B N 1
ATOM 6809 C CA . ARG B 1 489 ? -16.695 -44.730 9.530 1.00 139.79 489 ARG B CA 1
ATOM 6810 C C . ARG B 1 489 ? -15.172 -44.499 9.459 1.00 149.56 489 ARG B C 1
ATOM 6811 O O . ARG B 1 489 ? -14.673 -43.909 8.488 1.00 154.35 489 ARG B O 1
ATOM 6819 N N . ARG B 1 490 ? -14.427 -44.944 10.478 1.00 153.25 490 ARG B N 1
ATOM 6820 C CA . ARG B 1 490 ? -12.985 -45.127 10.273 1.00 158.43 490 ARG B CA 1
ATOM 6821 C C . ARG B 1 490 ? -12.740 -46.481 9.609 1.00 163.43 490 ARG B C 1
ATOM 6822 O O . ARG B 1 490 ? -11.787 -46.622 8.833 1.00 171.40 490 ARG B O 1
ATOM 6830 N N . LEU B 1 491 ? -13.618 -47.460 9.839 1.00 158.83 491 LEU B N 1
ATOM 6831 C CA . LEU B 1 491 ? -13.460 -48.706 9.083 1.00 161.20 491 LEU B CA 1
ATOM 6832 C C . LEU B 1 491 ? -13.757 -48.540 7.579 1.00 165.46 491 LEU B C 1
ATOM 6833 O O . LEU B 1 491 ? -13.019 -49.069 6.738 1.00 171.79 491 LEU B O 1
ATOM 6838 N N . THR B 1 492 ? -14.803 -47.788 7.238 1.00 159.62 492 THR B N 1
ATOM 6839 C CA . THR B 1 492 ? -15.151 -47.563 5.829 1.00 152.24 492 THR B CA 1
ATOM 6840 C C . THR B 1 492 ? -14.305 -46.456 5.200 1.00 145.25 492 THR B C 1
ATOM 6841 O O . THR B 1 492 ? -13.588 -46.692 4.229 1.00 142.88 492 THR B O 1
#

Nearest PDB structures (foldseek):
  4tph-assembly1_B  TM=1.001E+00  e=2.188E-56  Shewanella oneidensis MR-1
  4tpj-assembly2_B  TM=9.860E-01  e=2.229E-53  Shewanella oneidensis MR-1
  6jkd-assembly1_A  TM=9.807E-01  e=2.097E-49  Shewanella oneidensis MR-1
  4lep-assembly3_A  TM=9.546E-01  e=4.031E-47  Shewanella oneidensis MR-1
  5oxp-assembly1_A  TM=7.897E-01  e=6.494E-18  Streptococcus thermophilus LMG 18311

GO terms:
  GO:0042802 identical protein binding (F, IPI)

Foldseek 3Di:
DALVVLLVLLLLLLLLLLLLVLLCLLVQLVCCVPLQPDFQLLSLLLSLLLVLLQLLLLVVQLCCCFPPFPLLVLQVVLLVLLLVLLVQLLDDDSDLLSNLLSSLSNSLSSSSHDSSSLQQLCVSPCVCSVVSVVVSVLSSLVSSLVSLQPLLVQLVVCCVVDPSPPSVSSSSNVSSVSSVVSSVSCVVCVCVHSPDDTDNHPDPGDVVSVVVVVVVSSVSSVLRSVLSPDSVNSVVVLVVLVVVLVVVLVVPVVLLCVLVVLLLVLVLLLLLLVLLVSGLVLVCLVAAAQQFAQPPHDTDDGHDSSSLCSLLSVLLVVCVVVVVVACLLLLVLLLLLLVLLVLLLCLPVPAHPLRHHNCNSNSSSNSNSVSVNSPPPSPSVNSVVPCRSSSSSNSSSSSVSSVLSVCLGDDPPDRRSNVSSNSSSVSSNVSSVVSNVSSVSSVVSVVSNVVSD/DALVLLLVLLLLLLLLLLLLVLLLLLVQLVCCVPLQPDFQLLSLLLSLLLVLLQLLLLVVLVVCCFPAFWLVVLQVQLLVLLLVLLVQLLDDDNDLLSPLLSSLSNSLSNSSHDVSSLQLLVVSVVVCSVVSVVVSVLSSLVSNLVSLLPLLVQLVVVCVVDPSPPSVSSSSNVSSVSSVVSVVSCVVCVCVPSVDGTHNNVDDHPVVSVVVSVVVSSVSSVVSSVLSVDSVNSVVVLVVLVVVLVVVLVVPVVLLCVLVVLLLVLVLLLLLLVLCVSGLVLVCLVAAAQQFAQPVHHTDDGHDSSSLCSLQSVLVVVCVVVVVVALLLLLVLLLLLLVLLVLLLVLPVPQGPLRHRNCNSNSSSNSNSVSVVSPPPSDVVVSVLPCRSSSSSSSSSSSVSSVLSVQQGDDPVDRRSNVSSNSSSVSSNVSSVVSNVSSVSSVVSCVSVVVSD

B-factor: mean 98.45, std 25.49, range [51.41, 276.37]